Protein AF-A0A0W0ZJ51-F1 (afdb_monomer_lite)

Organism: NCBI:txid947033

Secondary structure (DSSP, 8-state):
--HHHHHHHHHHT-HHHHHHHHHTS-HHHHHHHHHHHHHHHHHHHHHHHHHHHHHHHHHSS--PPPPPHHHHHHHHHHHTGGGS-HHHHHHHHHHHHHHHHHHHHHHHHHHHHHHHHHHTEEEE-TTT-PEEEPTT-EEETTTEEEEEEEPPHHHHHHHHHHHHHHTTPPPTTTS-TT--HHHHHHHHTTS-PPPSEEEEEEETTS---HHHHHHHHHHHHHH-S--S-HHHHTTS--HHHHHHHHHHHHHHHHHTT---BTTTTB---HHHHHHHHHHHHHHHHHHHHHHHHHHHHHHB-TTT--B-HHHHHHHHHHHHHHHHHHHHHHHHHHHHHHHHHSBSSTTT-PBPPHHHHHHHHHHHHHH--HHHHHHS-----EEEEEETTTTEEEEEPP-SS-SS------TTS-HHHHTT-EEEEEEEE-TTS-EEEEEEEEEE------TTPEEE-TTS-EEEPPHHHHHHHHHHHHHHHHHHHHHHTTT--S-EEEEE------HHHHH-TTTS-TT--HHHHHHHHHHHHHHHHHHHHHHHHHHHHHHHHHHHH-GGGS-HHHHHHHHHHHHHHHHHHHHHHHHHHHHT--EEEEE---STTSPP---GGGS-TT-TT--HHHHHHHHHHHHHHHHHHHHH----HHHHHHHHHHHHHHHHHHHHHHTS-TTTS-SSGGGSHHHHHHHHHHHHHHHHHHHHHHH-------HHHHHHHHHHHHHHTTGGGSGGGHHHHHHHHHHHSSEEEEE-SS-HHHHHHHHHHHHHHHHHHHHHHHH-GGGS-HHHHHHHHHHHHHHTTS---HHHHHHHHHHHHHHHTTTSGGGHHHHHHH-----PPPP-TTTS---HHHHHHHHHHHHHHHHHTGGGGGSHHHHHHHHHHH-TT-HHHHH----HHHHHHHSTTTTHHHHHHHHHHHHHHHSTTTS-TTS--S-HHHHHTTSTTHHHHHHHHHHHHHHHHHHHHHHHHGGG-----------------------------------------------------------------------------

pLDDT: mean 80.58, std 19.27, range [24.95, 98.19]

Radius of gyration: 34.29 Å; chains: 1; bounding box: 99×126×92 Å

Structure (mmCIF, N/CA/C/O backbone):
data_AF-A0A0W0ZJ51-F1
#
_entry.id   AF-A0A0W0ZJ51-F1
#
loop_
_atom_site.group_PDB
_atom_site.id
_atom_site.type_symbol
_atom_site.label_atom_id
_atom_site.label_alt_id
_atom_site.label_comp_id
_atom_site.label_asym_id
_atom_site.label_entity_id
_atom_site.label_seq_id
_atom_site.pdbx_PDB_ins_code
_atom_site.Cartn_x
_atom_site.Cartn_y
_atom_site.Cartn_z
_atom_site.occupancy
_atom_site.B_iso_or_equiv
_atom_site.auth_seq_id
_atom_site.auth_comp_id
_atom_site.auth_asym_id
_atom_site.auth_atom_id
_atom_site.pdbx_PDB_model_num
ATOM 1 N N . MET A 1 1 ? 18.425 -25.470 -14.670 1.00 55.19 1 MET A N 1
ATOM 2 C CA . MET A 1 1 ? 18.404 -25.404 -13.194 1.00 55.19 1 MET A CA 1
ATOM 3 C C . MET A 1 1 ? 17.718 -24.122 -12.795 1.00 55.19 1 MET A C 1
ATOM 5 O O . MET A 1 1 ? 18.052 -23.081 -13.362 1.00 55.19 1 MET A O 1
ATOM 9 N N . SER A 1 2 ? 16.766 -24.210 -11.871 1.00 68.88 2 SER A N 1
ATOM 10 C CA . SER A 1 2 ? 16.089 -23.032 -11.321 1.00 68.88 2 SER A CA 1
ATOM 11 C C . SER A 1 2 ? 17.084 -22.134 -10.574 1.00 68.88 2 SER A C 1
ATOM 13 O O . SER A 1 2 ? 18.156 -22.586 -10.158 1.00 68.88 2 SER A O 1
ATOM 15 N N . LEU A 1 3 ? 16.744 -20.857 -10.378 1.00 78.00 3 LEU A N 1
ATOM 16 C CA . LEU A 1 3 ? 17.572 -19.941 -9.584 1.00 78.00 3 LEU A CA 1
ATOM 17 C C . LEU A 1 3 ? 17.783 -20.474 -8.158 1.00 78.00 3 LEU A C 1
ATOM 19 O O . LEU A 1 3 ? 18.885 -20.387 -7.625 1.00 78.00 3 LEU A O 1
ATOM 23 N N . SER A 1 4 ? 16.749 -21.068 -7.564 1.00 76.62 4 SER A N 1
ATOM 24 C CA . SER A 1 4 ? 16.793 -21.644 -6.218 1.00 76.62 4 SER A CA 1
ATOM 25 C C . SER A 1 4 ? 17.719 -22.870 -6.129 1.00 76.62 4 SER A C 1
ATOM 27 O O . SER A 1 4 ? 18.463 -23.003 -5.159 1.00 76.62 4 SER A O 1
ATOM 29 N N . GLU A 1 5 ? 17.771 -23.721 -7.160 1.00 82.12 5 GLU A N 1
ATOM 30 C CA . GLU A 1 5 ? 18.759 -24.810 -7.247 1.00 82.12 5 GLU A CA 1
ATOM 31 C C . GLU A 1 5 ? 20.184 -24.289 -7.435 1.00 82.12 5 GLU A C 1
ATOM 33 O O . GLU A 1 5 ? 21.088 -24.748 -6.740 1.00 82.12 5 GLU A O 1
ATOM 38 N N . LYS A 1 6 ? 20.384 -23.319 -8.345 1.00 85.56 6 LYS A N 1
ATOM 39 C CA . LYS A 1 6 ? 21.691 -22.673 -8.558 1.00 85.56 6 LYS A CA 1
ATOM 40 C C . LYS A 1 6 ? 22.200 -22.055 -7.259 1.00 85.56 6 LYS A C 1
ATOM 42 O O . LYS A 1 6 ? 23.353 -22.246 -6.900 1.00 85.56 6 LYS A O 1
ATOM 47 N N . PHE A 1 7 ? 21.323 -21.364 -6.538 1.00 89.12 7 PHE A N 1
ATOM 48 C CA . PHE A 1 7 ? 21.618 -20.766 -5.244 1.00 89.12 7 PHE A CA 1
ATOM 49 C C . PHE A 1 7 ? 21.999 -21.805 -4.192 1.00 89.12 7 PHE A C 1
ATOM 51 O O . PHE A 1 7 ? 23.019 -21.653 -3.528 1.00 89.12 7 PHE A O 1
ATOM 58 N N . LYS A 1 8 ? 21.237 -22.896 -4.082 1.00 88.44 8 LYS A N 1
ATOM 59 C CA . LYS A 1 8 ? 21.565 -23.980 -3.155 1.00 88.44 8 LYS A CA 1
ATOM 60 C C . LYS A 1 8 ? 22.922 -24.612 -3.477 1.00 88.44 8 LYS A C 1
ATOM 62 O O . LYS A 1 8 ? 23.757 -24.729 -2.591 1.00 88.44 8 LYS A O 1
ATOM 67 N N . GLN A 1 9 ? 23.168 -24.963 -4.741 1.00 89.69 9 GLN A N 1
ATOM 68 C CA . GLN A 1 9 ? 24.459 -25.509 -5.176 1.00 89.69 9 GLN A CA 1
ATOM 69 C C . GLN A 1 9 ? 25.611 -24.544 -4.900 1.00 89.69 9 GLN A C 1
ATOM 71 O O . GLN A 1 9 ? 26.679 -24.981 -4.484 1.00 89.69 9 GLN A O 1
ATOM 76 N N . PHE A 1 10 ? 25.377 -23.248 -5.106 1.00 91.19 10 PHE A N 1
ATOM 77 C CA . PHE A 1 10 ? 26.349 -22.199 -4.841 1.00 91.19 10 PHE A CA 1
ATOM 78 C C . PHE A 1 10 ? 26.714 -22.116 -3.354 1.00 91.19 10 PHE A C 1
ATOM 80 O O . PHE A 1 10 ? 27.893 -22.120 -3.018 1.00 91.19 10 PHE A O 1
ATOM 87 N N . VAL A 1 11 ? 25.715 -22.101 -2.464 1.00 91.31 11 VAL A N 1
ATOM 88 C CA . VAL A 1 11 ? 25.916 -22.077 -1.004 1.00 91.31 11 VAL A CA 1
ATOM 89 C C . VAL A 1 11 ? 26.544 -23.385 -0.491 1.00 91.31 11 VAL A C 1
ATOM 91 O O . VAL A 1 11 ? 27.299 -23.369 0.479 1.00 91.31 11 VAL A O 1
ATOM 94 N N . ASP A 1 12 ? 26.276 -24.518 -1.146 1.00 91.50 12 ASP A N 1
ATOM 95 C CA . ASP A 1 12 ? 26.802 -25.836 -0.764 1.00 91.50 12 ASP A CA 1
ATOM 96 C C . ASP A 1 12 ? 28.216 -26.122 -1.324 1.00 91.50 12 ASP A C 1
ATOM 98 O O . ASP A 1 12 ? 28.858 -27.090 -0.911 1.00 91.50 12 ASP A O 1
ATOM 102 N N . ALA A 1 13 ? 28.731 -25.300 -2.248 1.00 87.50 13 ALA A N 1
ATOM 103 C CA . ALA A 1 13 ? 29.997 -25.541 -2.947 1.00 87.50 13 ALA A CA 1
ATOM 104 C C . ALA A 1 13 ? 31.260 -25.392 -2.075 1.00 87.50 13 ALA A C 1
ATOM 106 O O . ALA A 1 13 ? 32.327 -25.885 -2.453 1.00 87.50 13 ALA A O 1
ATOM 107 N N . GLY A 1 14 ? 31.143 -24.740 -0.915 1.00 81.94 14 GLY A N 1
ATOM 108 C CA . GLY A 1 14 ? 32.236 -24.500 0.026 1.00 81.94 14 GLY A CA 1
ATOM 109 C C . GLY A 1 14 ? 33.098 -23.280 -0.325 1.00 81.94 14 GLY A C 1
ATOM 110 O O . GLY A 1 14 ? 33.190 -22.859 -1.479 1.00 81.94 14 GLY A O 1
ATOM 111 N N . GLU A 1 15 ? 33.775 -22.726 0.690 1.00 82.19 15 GLU A N 1
ATOM 112 C CA . GLU A 1 15 ? 34.447 -21.411 0.647 1.00 82.19 15 GLU A CA 1
ATOM 113 C C . GLU A 1 15 ? 35.378 -21.213 -0.565 1.00 82.19 15 GLU A C 1
ATOM 115 O O . GLU A 1 15 ? 35.319 -20.185 -1.236 1.00 82.19 15 GLU A O 1
ATOM 120 N N . PHE A 1 16 ? 36.191 -22.217 -0.912 1.00 82.62 16 PHE A N 1
ATOM 121 C CA . PHE A 1 16 ? 37.166 -22.119 -2.009 1.00 82.62 16 PHE A CA 1
ATOM 122 C C . PHE A 1 16 ? 36.545 -22.109 -3.416 1.00 82.62 16 PHE A C 1
ATOM 124 O O . PHE A 1 16 ? 37.227 -21.771 -4.386 1.00 82.62 16 PHE A O 1
ATOM 131 N N . ALA A 1 17 ? 35.277 -22.503 -3.554 1.00 90.75 17 ALA A N 1
ATOM 132 C CA . ALA A 1 17 ? 34.592 -22.591 -4.840 1.00 90.75 17 ALA A CA 1
ATOM 133 C C . ALA A 1 17 ? 33.664 -21.400 -5.115 1.00 90.75 17 ALA A C 1
ATOM 135 O O . ALA A 1 17 ? 33.399 -21.128 -6.288 1.00 90.75 17 ALA A O 1
ATOM 136 N N . HIS A 1 18 ? 33.213 -20.679 -4.079 1.00 91.81 18 HIS A N 1
ATOM 137 C CA . HIS A 1 18 ? 32.221 -19.606 -4.209 1.00 91.81 18 HIS A CA 1
ATOM 138 C C . HIS A 1 18 ? 32.639 -18.562 -5.247 1.00 91.81 18 HIS A C 1
ATOM 140 O O . HIS A 1 18 ? 31.884 -18.282 -6.172 1.00 91.81 18 HIS A O 1
ATOM 146 N N . LEU A 1 19 ? 33.869 -18.043 -5.173 1.00 90.06 19 LEU A N 1
ATOM 147 C CA . LEU A 1 19 ? 34.289 -16.984 -6.090 1.00 90.06 19 LEU A CA 1
ATOM 148 C C . LEU A 1 19 ? 34.309 -17.441 -7.553 1.00 90.06 19 LEU A C 1
ATOM 150 O O . LEU A 1 19 ? 33.728 -16.800 -8.426 1.00 90.06 19 LEU A O 1
ATOM 154 N N . ARG A 1 20 ? 34.944 -18.589 -7.812 1.00 91.50 20 ARG A N 1
ATOM 155 C CA . ARG A 1 20 ? 35.061 -19.144 -9.165 1.00 91.50 20 ARG A CA 1
ATOM 156 C C . ARG A 1 20 ? 33.687 -19.456 -9.753 1.00 91.50 20 ARG A C 1
ATOM 158 O O . ARG A 1 20 ? 33.460 -19.195 -10.930 1.00 91.50 20 ARG A O 1
ATOM 165 N N . GLN A 1 21 ? 32.786 -20.020 -8.949 1.00 93.38 21 GLN A N 1
ATOM 166 C CA . GLN A 1 21 ? 31.426 -20.306 -9.392 1.00 93.38 21 GLN A CA 1
ATOM 167 C C . GLN A 1 21 ? 30.651 -19.021 -9.664 1.00 93.38 21 GLN A C 1
ATOM 169 O O . GLN A 1 21 ? 30.005 -18.944 -10.699 1.00 93.38 21 GLN A O 1
ATOM 174 N N . PHE A 1 22 ? 30.766 -18.007 -8.800 1.00 92.81 22 PHE A N 1
ATOM 175 C CA . PHE A 1 22 ? 30.079 -16.727 -8.969 1.00 92.81 22 PHE A CA 1
ATOM 176 C C . PHE A 1 22 ? 30.537 -16.006 -10.239 1.00 92.81 22 PHE A C 1
ATOM 178 O O . PHE A 1 22 ? 29.712 -15.565 -11.034 1.00 92.81 22 PHE A O 1
ATOM 185 N N . GLN A 1 23 ? 31.848 -15.944 -10.482 1.00 91.75 23 GLN A N 1
ATOM 186 C CA . GLN A 1 23 ? 32.419 -15.323 -11.680 1.00 91.75 23 GLN A CA 1
ATOM 187 C C . GLN A 1 23 ? 31.994 -16.031 -12.976 1.00 91.75 23 GLN A C 1
ATOM 189 O O . GLN A 1 23 ? 31.853 -15.373 -14.005 1.00 91.75 23 GLN A O 1
ATOM 194 N N . ALA A 1 24 ? 31.751 -17.346 -12.920 1.00 93.31 24 ALA A N 1
ATOM 195 C CA . ALA A 1 24 ? 31.288 -18.143 -14.055 1.00 93.31 24 ALA A CA 1
ATOM 196 C C . ALA A 1 24 ? 29.784 -17.990 -14.362 1.00 93.31 24 ALA A C 1
ATOM 198 O O . ALA A 1 24 ? 29.325 -18.502 -15.383 1.00 93.31 24 ALA A O 1
ATOM 199 N N . LEU A 1 25 ? 29.010 -17.328 -13.494 1.00 90.88 25 LEU A N 1
ATOM 200 C CA . LEU A 1 25 ? 27.597 -17.047 -13.744 1.00 90.88 25 LEU A CA 1
ATOM 201 C C . LEU A 1 25 ? 27.430 -15.916 -14.768 1.00 90.88 25 LEU A C 1
ATOM 203 O O . LEU A 1 25 ? 28.273 -15.029 -14.900 1.00 90.88 25 LEU A O 1
ATOM 207 N N . GLU A 1 26 ? 26.293 -15.928 -15.454 1.00 89.31 26 GLU A N 1
ATOM 208 C CA . GLU A 1 26 ? 25.807 -14.778 -16.220 1.00 89.31 26 GLU A CA 1
ATOM 209 C C . GLU A 1 26 ? 25.509 -13.607 -15.270 1.00 89.31 26 GLU A C 1
ATOM 211 O O . GLU A 1 26 ? 25.183 -13.813 -14.099 1.00 89.31 26 GLU A O 1
ATOM 216 N N . ASP A 1 27 ? 25.652 -12.374 -15.750 1.00 91.25 27 ASP A N 1
ATOM 217 C CA . ASP A 1 27 ? 25.630 -11.169 -14.910 1.00 91.25 27 ASP A CA 1
ATOM 218 C C . ASP A 1 27 ? 24.295 -10.952 -14.179 1.00 91.25 27 ASP A C 1
ATOM 220 O O . ASP A 1 27 ? 24.271 -10.590 -13.003 1.00 91.25 27 ASP A O 1
ATOM 224 N N . ASP A 1 28 ? 23.174 -11.263 -14.820 1.00 82.62 28 ASP A N 1
ATOM 225 C CA . ASP A 1 28 ? 21.848 -11.244 -14.203 1.00 82.62 28 ASP A CA 1
ATOM 226 C C . ASP A 1 28 ? 21.690 -12.331 -13.127 1.00 82.62 28 ASP A C 1
ATOM 228 O O . ASP A 1 28 ? 21.121 -12.089 -12.058 1.00 82.62 28 ASP A O 1
ATOM 232 N N . VAL A 1 29 ? 22.248 -13.520 -13.367 1.00 86.56 29 VAL A N 1
ATOM 233 C CA . VAL A 1 29 ? 22.280 -14.607 -12.386 1.00 86.56 29 VAL A CA 1
ATOM 234 C C . VAL A 1 29 ? 23.184 -14.233 -11.207 1.00 86.56 29 VAL A C 1
ATOM 236 O O . VAL A 1 29 ? 22.811 -14.517 -10.070 1.00 86.56 29 VAL A O 1
ATOM 239 N N . LYS A 1 30 ? 24.315 -13.544 -11.428 1.00 92.94 30 LYS A N 1
ATOM 240 C CA . LYS A 1 30 ? 25.162 -12.997 -10.349 1.00 92.94 30 LYS A CA 1
ATOM 241 C C . LYS A 1 30 ? 24.361 -12.070 -9.444 1.00 92.94 30 LYS A C 1
ATOM 243 O O . LYS A 1 30 ? 24.370 -12.260 -8.231 1.00 92.94 30 LYS A O 1
ATOM 248 N N . ILE A 1 31 ? 23.640 -11.109 -10.023 1.00 91.69 31 ILE A N 1
ATOM 249 C CA . ILE A 1 31 ? 22.830 -10.138 -9.272 1.00 91.69 31 ILE A CA 1
ATOM 250 C C . ILE A 1 31 ? 2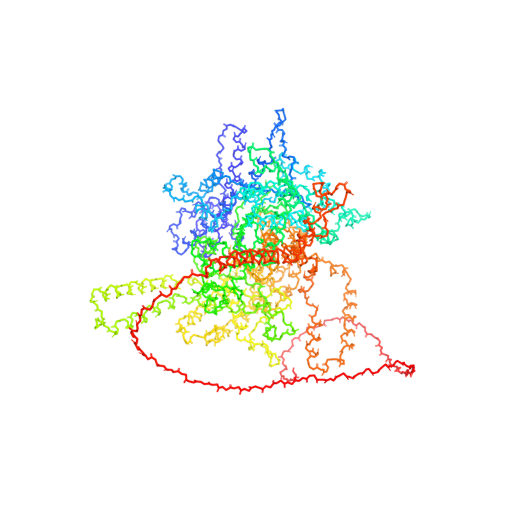1.742 -10.858 -8.460 1.00 91.69 31 ILE A C 1
ATOM 252 O O . ILE A 1 31 ? 21.599 -10.611 -7.262 1.00 91.69 31 ILE A O 1
ATOM 256 N N . ALA A 1 32 ? 21.027 -11.810 -9.067 1.00 88.12 32 ALA A N 1
ATOM 257 C CA . ALA A 1 32 ? 19.967 -12.561 -8.394 1.00 88.12 32 ALA A CA 1
ATOM 258 C C . ALA A 1 32 ? 20.490 -13.474 -7.263 1.00 88.12 32 ALA A C 1
ATOM 260 O O . ALA A 1 32 ? 19.874 -13.571 -6.198 1.00 88.12 32 ALA A O 1
ATOM 261 N N . ILE A 1 33 ? 21.641 -14.129 -7.464 1.00 91.25 33 ILE A N 1
ATOM 262 C CA . ILE A 1 33 ? 22.322 -14.914 -6.423 1.00 91.25 33 ILE A CA 1
ATOM 263 C C . ILE A 1 33 ? 22.794 -13.998 -5.294 1.00 91.25 33 ILE A C 1
ATOM 265 O O . ILE A 1 33 ? 22.565 -14.311 -4.127 1.00 91.25 33 ILE A O 1
ATOM 269 N N . TYR A 1 34 ? 23.389 -12.850 -5.626 1.00 94.69 34 TYR A N 1
ATOM 270 C CA . TYR A 1 34 ? 23.839 -11.869 -4.645 1.00 94.69 34 TYR A CA 1
ATOM 271 C C . TYR A 1 34 ? 22.684 -11.349 -3.784 1.00 94.69 34 TYR A C 1
ATOM 273 O O . TYR A 1 34 ? 22.795 -11.306 -2.560 1.00 94.69 34 TYR A O 1
ATOM 281 N N . GLN A 1 35 ? 21.543 -11.031 -4.404 1.00 92.31 35 GLN A N 1
ATOM 282 C CA . GLN A 1 35 ? 20.325 -10.659 -3.691 1.00 92.31 35 GLN A CA 1
ATOM 283 C C . GLN A 1 35 ? 19.911 -11.758 -2.702 1.00 92.31 35 GLN A C 1
ATOM 285 O O . GLN A 1 35 ? 19.777 -11.483 -1.513 1.00 92.31 35 GLN A O 1
ATOM 290 N N . LYS A 1 36 ? 19.765 -13.017 -3.143 1.00 90.38 36 LYS A N 1
ATOM 291 C CA . LYS A 1 36 ? 19.396 -14.126 -2.240 1.00 90.38 36 LYS A CA 1
ATOM 292 C C . LYS A 1 36 ? 20.404 -14.315 -1.097 1.00 90.38 36 LYS A C 1
ATOM 294 O O . LYS A 1 36 ? 19.989 -14.564 0.035 1.00 90.38 36 LYS A O 1
ATOM 299 N N . LEU A 1 37 ? 21.703 -14.141 -1.361 1.00 93.88 37 LEU A N 1
ATOM 300 C CA . LEU A 1 37 ? 22.747 -14.188 -0.332 1.00 93.88 37 LEU A CA 1
ATOM 301 C C . LEU A 1 37 ? 22.597 -13.069 0.699 1.00 93.88 37 LEU A C 1
ATOM 303 O O . LEU A 1 37 ? 22.740 -13.350 1.881 1.00 93.88 37 LEU A O 1
ATOM 307 N N . LEU A 1 38 ? 22.295 -11.831 0.289 1.00 93.50 38 LEU A N 1
ATOM 308 C CA . LEU A 1 38 ? 22.085 -10.717 1.224 1.00 93.50 38 LEU A CA 1
ATOM 309 C C . LEU A 1 38 ? 20.980 -11.033 2.236 1.00 93.50 38 LEU A C 1
ATOM 311 O O . LEU A 1 38 ? 21.190 -10.885 3.440 1.00 93.50 38 LEU A O 1
ATOM 315 N N . PHE A 1 39 ? 19.825 -11.493 1.748 1.00 91.56 39 PHE A N 1
ATOM 316 C CA . PHE A 1 39 ? 18.688 -11.821 2.607 1.00 91.56 39 PHE A CA 1
ATOM 317 C C . PHE A 1 39 ? 18.997 -13.027 3.504 1.00 91.56 39 PHE A C 1
ATOM 319 O O . PHE A 1 39 ? 18.850 -12.921 4.721 1.00 91.56 39 PHE A O 1
ATOM 326 N N . GLN A 1 40 ? 19.523 -14.129 2.952 1.00 90.75 40 GLN A N 1
ATOM 327 C CA . GLN A 1 40 ? 19.828 -15.315 3.758 1.00 90.75 40 GLN A CA 1
ATOM 328 C C . GLN A 1 40 ? 20.955 -15.074 4.776 1.00 90.75 40 GLN A C 1
ATOM 330 O O . GLN A 1 40 ? 20.818 -15.450 5.938 1.00 90.75 40 GLN A O 1
ATOM 335 N N . ALA A 1 41 ? 22.060 -14.436 4.378 1.00 90.62 41 ALA A N 1
ATOM 336 C CA . ALA A 1 41 ? 23.162 -14.130 5.290 1.00 90.62 41 ALA A CA 1
ATOM 337 C C . ALA A 1 41 ? 22.725 -13.146 6.384 1.00 90.62 41 ALA A C 1
ATOM 339 O O . ALA A 1 41 ? 23.149 -13.269 7.529 1.00 90.62 41 ALA A O 1
ATOM 340 N N . GLY A 1 42 ? 21.860 -12.183 6.053 1.00 87.75 42 GLY A N 1
ATOM 341 C CA . GLY A 1 42 ? 21.255 -11.279 7.026 1.00 87.75 42 GLY A CA 1
ATOM 342 C C . GLY A 1 42 ? 20.467 -12.009 8.112 1.00 87.75 42 GLY A C 1
ATOM 343 O O . GLY A 1 42 ? 20.662 -11.751 9.300 1.00 87.75 42 GLY A O 1
ATOM 344 N N . GLU A 1 43 ? 19.612 -12.948 7.709 1.00 86.38 43 GLU A N 1
ATOM 345 C CA . GLU A 1 43 ? 18.835 -13.779 8.633 1.00 86.38 43 GLU A CA 1
ATOM 346 C C . GLU A 1 43 ? 19.710 -14.703 9.486 1.00 86.38 43 GLU A C 1
ATOM 348 O O . GLU A 1 43 ? 19.471 -14.852 10.690 1.00 86.38 43 GLU A O 1
ATOM 353 N N . ASP A 1 44 ? 20.711 -15.340 8.872 1.00 87.62 44 ASP A N 1
ATOM 354 C CA . ASP A 1 44 ? 21.629 -16.243 9.563 1.00 87.62 44 ASP A CA 1
ATOM 355 C C . ASP A 1 44 ? 22.429 -15.488 10.635 1.00 87.62 44 ASP A C 1
ATOM 357 O O . ASP A 1 44 ? 22.469 -15.945 11.782 1.00 87.62 44 ASP A O 1
ATOM 361 N N . ARG A 1 45 ? 22.949 -14.290 10.318 1.00 87.38 45 ARG A N 1
ATOM 362 C CA . ARG A 1 45 ? 23.703 -13.448 11.265 1.00 87.38 45 ARG A CA 1
ATOM 363 C C . ARG A 1 45 ? 22.890 -13.136 12.508 1.00 87.38 45 ARG A C 1
ATOM 365 O O . ARG A 1 45 ? 23.389 -13.267 13.623 1.00 87.38 45 ARG A O 1
ATOM 372 N N . GLU A 1 46 ? 21.631 -12.744 12.343 1.00 84.19 46 GLU A N 1
ATOM 373 C CA . GLU A 1 46 ? 20.772 -12.400 13.477 1.00 84.19 46 GLU A CA 1
ATOM 374 C C . GLU A 1 46 ? 20.400 -13.608 14.322 1.00 84.19 46 GLU A C 1
ATOM 376 O O . GLU A 1 46 ? 20.423 -13.548 15.556 1.00 84.19 46 GLU A O 1
ATOM 381 N N . ARG A 1 47 ? 20.074 -14.721 13.665 1.00 86.06 47 ARG A N 1
ATOM 382 C CA . ARG A 1 47 ? 19.750 -15.973 14.343 1.00 86.06 47 ARG A CA 1
ATOM 383 C C . ARG A 1 47 ? 20.938 -16.473 15.153 1.00 86.06 47 ARG A C 1
ATOM 385 O O . ARG A 1 47 ? 20.769 -16.845 16.317 1.00 86.06 47 ARG A O 1
ATOM 392 N N . ASN A 1 48 ? 22.125 -16.440 14.555 1.00 86.19 48 ASN A N 1
ATOM 393 C CA . ASN A 1 48 ? 23.375 -16.808 15.194 1.00 86.19 48 ASN A CA 1
ATOM 394 C C . ASN A 1 48 ? 23.661 -15.858 16.362 1.00 86.19 48 ASN A C 1
ATOM 396 O O . ASN A 1 48 ? 23.765 -16.334 17.493 1.00 86.19 48 ASN A O 1
ATOM 400 N N . ALA A 1 49 ? 23.642 -14.539 16.159 1.00 85.62 49 ALA A N 1
ATOM 401 C CA . ALA A 1 49 ? 23.885 -13.559 17.220 1.00 85.62 49 ALA A CA 1
ATOM 402 C C . ALA A 1 49 ? 22.954 -13.753 18.432 1.00 85.62 49 ALA A C 1
ATOM 404 O O . ALA A 1 49 ? 23.400 -13.716 19.581 1.00 85.62 49 ALA A O 1
ATOM 405 N N . LYS A 1 50 ? 21.666 -14.045 18.203 1.00 85.12 50 LYS A N 1
ATOM 406 C CA . LYS A 1 50 ? 20.702 -14.336 19.278 1.00 85.12 50 LYS A CA 1
ATOM 407 C C . LYS A 1 50 ? 20.974 -15.665 19.975 1.00 85.12 50 LYS A C 1
ATOM 409 O O . LYS A 1 50 ? 20.862 -15.740 21.200 1.00 85.12 50 LYS A O 1
ATOM 414 N N . ALA A 1 51 ? 21.324 -16.710 19.227 1.00 85.69 51 ALA A N 1
ATOM 415 C CA . ALA A 1 51 ? 21.713 -17.992 19.806 1.00 85.69 51 ALA A CA 1
ATOM 416 C C . ALA A 1 51 ? 22.972 -17.848 20.680 1.00 85.69 51 ALA A C 1
ATOM 418 O O . ALA A 1 51 ? 22.976 -18.338 21.807 1.00 85.69 51 ALA A O 1
ATOM 419 N N . ALA A 1 52 ? 23.980 -17.096 20.222 1.00 84.88 52 ALA A N 1
ATOM 420 C CA . ALA A 1 52 ? 25.168 -16.768 21.011 1.00 84.88 52 ALA A CA 1
ATOM 421 C C . ALA A 1 52 ? 24.825 -15.951 22.254 1.00 84.88 52 ALA A C 1
ATOM 423 O O . ALA A 1 52 ? 25.306 -16.279 23.330 1.00 84.88 52 ALA A O 1
ATOM 424 N N . ALA A 1 53 ? 23.970 -14.930 22.145 1.00 86.06 53 ALA A N 1
ATOM 425 C CA . ALA A 1 53 ? 23.555 -14.139 23.301 1.00 86.06 53 ALA A CA 1
ATOM 426 C C . ALA A 1 53 ? 22.865 -15.008 24.368 1.00 86.06 53 ALA A C 1
ATOM 428 O O . ALA A 1 53 ? 23.146 -14.870 25.557 1.00 86.06 53 ALA A O 1
ATOM 429 N N . ARG A 1 54 ? 22.008 -15.954 23.954 1.00 85.81 54 ARG A N 1
ATOM 430 C CA . ARG A 1 54 ? 21.382 -16.927 24.867 1.00 85.81 54 ARG A CA 1
ATOM 431 C C . ARG A 1 54 ? 22.412 -17.871 25.490 1.00 85.81 54 ARG A C 1
ATOM 433 O O . ARG A 1 54 ? 22.347 -18.110 26.692 1.00 85.81 54 ARG A O 1
ATOM 440 N N . GLN A 1 55 ? 23.363 -18.369 24.701 1.00 85.75 55 GLN A N 1
ATOM 441 C CA . GLN A 1 55 ? 24.399 -19.280 25.186 1.00 85.75 55 GLN A CA 1
ATOM 442 C C . GLN A 1 55 ? 25.381 -18.586 26.137 1.00 85.75 55 GLN A C 1
ATOM 444 O O . GLN A 1 55 ? 25.708 -19.139 27.180 1.00 85.75 55 GLN A O 1
ATOM 449 N N . ALA A 1 56 ? 25.783 -17.347 25.850 1.00 85.44 56 ALA A N 1
ATOM 450 C CA . ALA A 1 56 ? 26.687 -16.564 26.691 1.00 85.44 56 ALA A CA 1
ATOM 451 C C . ALA A 1 56 ? 26.093 -16.277 28.081 1.00 85.44 56 ALA A C 1
ATOM 453 O O . ALA A 1 56 ? 26.819 -16.275 29.074 1.00 85.44 56 ALA A O 1
ATOM 454 N N . VAL A 1 57 ? 24.768 -16.095 28.177 1.00 88.06 57 VAL A N 1
ATOM 455 C CA . VAL A 1 57 ? 24.064 -15.983 29.470 1.00 88.06 57 VAL A CA 1
ATOM 456 C C . VAL A 1 57 ? 24.160 -17.282 30.281 1.00 88.06 57 VAL A C 1
ATOM 458 O O . VAL A 1 57 ? 24.200 -17.228 31.509 1.00 88.06 57 VAL A O 1
ATOM 461 N N . ILE A 1 58 ? 24.214 -18.438 29.614 1.00 88.06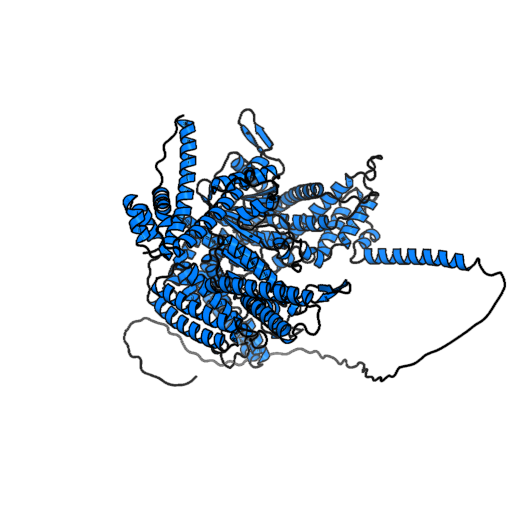 58 ILE A N 1
ATOM 462 C CA . ILE A 1 58 ? 24.303 -19.758 30.253 1.00 88.06 58 ILE A CA 1
ATOM 463 C C . ILE A 1 58 ? 25.755 -20.093 30.626 1.00 88.06 58 ILE A C 1
ATOM 465 O O . ILE A 1 58 ? 26.009 -20.551 31.737 1.00 88.06 58 ILE A O 1
ATOM 469 N N . GLU A 1 59 ? 26.703 -19.862 29.717 1.00 87.56 59 GLU A N 1
ATOM 470 C CA . GLU A 1 59 ? 28.083 -20.353 29.826 1.00 87.56 59 GLU A CA 1
ATOM 471 C C . GLU A 1 59 ? 29.082 -19.323 30.373 1.00 87.56 59 GLU A C 1
ATOM 473 O O . GLU A 1 59 ? 30.219 -19.686 30.652 1.00 87.56 59 GLU A O 1
ATOM 478 N N . GLN A 1 60 ? 28.692 -18.051 30.538 1.00 88.25 60 GLN A N 1
ATOM 479 C CA . GLN A 1 60 ? 29.557 -16.943 30.993 1.00 88.25 60 GLN A CA 1
ATOM 480 C C . GLN A 1 60 ? 30.844 -16.730 30.164 1.00 88.25 60 GLN A C 1
ATOM 482 O O . GLN A 1 60 ? 31.732 -15.981 30.573 1.00 88.25 60 GLN A O 1
ATOM 487 N N . HIS A 1 61 ? 30.939 -17.335 28.979 1.00 80.94 61 HIS A N 1
ATOM 488 C CA . HIS A 1 61 ? 32.072 -17.218 28.065 1.00 80.94 61 HIS A CA 1
ATOM 489 C C . HIS A 1 61 ? 31.612 -16.771 26.666 1.00 80.94 61 HIS A C 1
ATOM 491 O O . HIS A 1 61 ? 30.494 -17.091 26.253 1.00 80.94 61 HIS A O 1
ATOM 497 N N . PRO A 1 62 ? 32.448 -16.019 25.922 1.00 78.44 62 PRO A N 1
ATOM 498 C CA . PRO A 1 62 ? 32.142 -15.633 24.550 1.00 78.44 62 PRO A CA 1
ATOM 499 C C . PRO A 1 62 ? 32.173 -16.862 23.632 1.00 78.44 62 PRO A C 1
ATOM 501 O O . PRO A 1 62 ? 33.197 -17.534 23.509 1.00 78.44 62 PRO A O 1
ATOM 504 N N . VAL A 1 63 ? 31.051 -17.143 22.970 1.00 80.44 63 VAL A N 1
ATOM 505 C CA . VAL A 1 63 ? 30.944 -18.212 21.971 1.00 80.44 63 VAL A CA 1
ATOM 506 C C . VAL A 1 63 ? 31.468 -17.686 20.635 1.00 80.44 63 VAL A C 1
ATOM 508 O O . VAL A 1 63 ? 30.881 -16.772 20.058 1.00 80.44 63 VAL A O 1
ATOM 511 N N . ILE 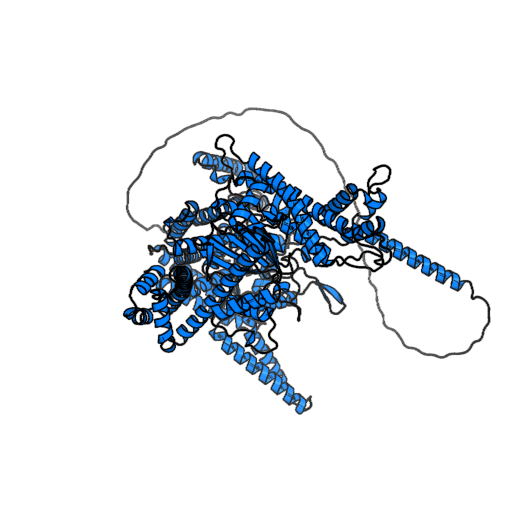A 1 64 ? 32.570 -18.255 20.137 1.00 77.62 64 ILE A N 1
ATOM 512 C CA . ILE A 1 64 ? 33.037 -18.008 18.765 1.00 77.62 64 ILE A CA 1
ATOM 513 C C . ILE A 1 64 ? 32.048 -18.695 17.821 1.00 77.62 64 ILE A C 1
ATOM 515 O O . ILE A 1 64 ? 31.881 -19.912 17.886 1.00 77.62 64 ILE A O 1
ATOM 519 N N . GLN A 1 65 ? 31.377 -17.923 16.968 1.00 78.69 65 GLN A N 1
ATOM 520 C CA . GLN A 1 65 ? 30.431 -18.469 15.997 1.00 78.69 65 GLN A CA 1
ATOM 521 C C . GLN A 1 65 ? 31.111 -18.693 14.655 1.00 78.69 65 GLN A C 1
ATOM 523 O O . GLN A 1 65 ? 31.746 -17.784 14.120 1.00 78.69 65 GLN A O 1
ATOM 528 N N . ASP A 1 66 ? 30.958 -19.901 14.115 1.00 87.38 66 ASP A N 1
ATOM 529 C CA . ASP A 1 66 ? 31.283 -20.150 12.717 1.00 87.38 66 ASP A CA 1
ATOM 530 C C . ASP A 1 66 ? 30.228 -19.465 11.841 1.00 87.38 66 ASP A C 1
ATOM 532 O O . ASP A 1 66 ? 29.027 -19.544 12.118 1.00 87.38 66 ASP A O 1
ATOM 536 N N . LYS A 1 67 ? 30.691 -18.760 10.811 1.00 90.44 67 LYS A N 1
ATOM 537 C CA . LYS A 1 67 ? 29.814 -18.067 9.866 1.00 90.44 67 LYS A CA 1
ATOM 538 C C . LYS A 1 67 ? 28.990 -19.088 9.086 1.00 90.44 67 LYS A C 1
ATOM 540 O O . LYS A 1 67 ? 29.475 -20.180 8.782 1.00 90.44 67 LYS A O 1
ATOM 545 N N . SER A 1 68 ? 27.762 -18.738 8.709 1.00 92.62 68 SER A N 1
ATOM 546 C CA . SER A 1 68 ? 26.987 -19.610 7.818 1.00 92.62 68 SER A CA 1
ATOM 547 C C . SER A 1 68 ? 27.644 -19.699 6.433 1.00 92.62 68 SER A C 1
ATOM 549 O O . SER A 1 68 ? 28.402 -18.813 6.032 1.00 92.62 68 SER A O 1
ATOM 551 N N . ASN A 1 69 ? 27.353 -20.749 5.660 1.00 92.44 69 ASN A N 1
ATOM 552 C CA . ASN A 1 69 ? 27.872 -20.854 4.290 1.00 92.44 69 ASN A CA 1
ATOM 553 C C . ASN A 1 69 ? 27.447 -19.659 3.420 1.00 92.44 69 ASN A C 1
ATOM 555 O O . ASN A 1 69 ? 28.235 -19.191 2.602 1.00 92.44 69 ASN A O 1
ATOM 559 N N . ALA A 1 70 ? 26.234 -19.134 3.629 1.00 92.50 70 ALA A N 1
ATOM 560 C CA . ALA A 1 70 ? 25.745 -17.950 2.928 1.00 92.50 70 ALA A CA 1
ATOM 561 C C . ALA A 1 70 ? 26.522 -16.687 3.333 1.00 92.50 70 ALA A C 1
ATOM 563 O O . ALA A 1 70 ? 26.896 -15.900 2.466 1.00 92.50 70 ALA A O 1
ATOM 564 N N . GLU A 1 71 ? 26.825 -16.512 4.625 1.00 93.81 71 GLU A N 1
ATOM 565 C CA . GLU A 1 71 ? 27.671 -15.411 5.107 1.00 93.81 71 GLU A CA 1
ATOM 566 C C . GLU A 1 71 ? 29.081 -15.480 4.519 1.00 93.81 71 GLU A C 1
ATOM 568 O O . GLU A 1 71 ? 29.590 -14.476 4.027 1.00 93.81 71 GLU A O 1
ATOM 573 N N . LYS A 1 72 ? 29.687 -16.671 4.526 1.00 94.69 72 LYS A N 1
ATOM 574 C CA . LYS A 1 72 ? 31.011 -16.918 3.948 1.00 94.69 72 LYS A CA 1
ATOM 575 C C . LYS A 1 72 ? 31.028 -16.599 2.457 1.00 94.69 72 LYS A C 1
ATOM 577 O O . LYS A 1 72 ? 31.922 -15.905 1.990 1.00 94.69 72 LYS A O 1
ATOM 582 N N . ALA A 1 73 ? 30.017 -17.053 1.718 1.00 93.56 73 ALA A N 1
ATOM 583 C CA . ALA A 1 73 ? 29.886 -16.766 0.294 1.00 93.56 73 ALA A CA 1
ATOM 584 C C . ALA A 1 73 ? 29.720 -15.273 0.000 1.00 93.56 73 ALA A C 1
ATOM 586 O O . ALA A 1 73 ? 30.373 -14.750 -0.901 1.00 93.56 73 ALA A O 1
ATOM 587 N N . LEU A 1 74 ? 28.880 -14.584 0.776 1.00 95.06 74 LEU A N 1
ATOM 588 C CA . LEU A 1 74 ? 28.674 -13.147 0.644 1.00 95.06 74 LEU A CA 1
ATOM 589 C C . LEU A 1 74 ? 29.965 -12.365 0.921 1.00 95.06 74 LEU A C 1
ATOM 591 O O . LEU A 1 74 ? 30.284 -11.444 0.172 1.00 95.06 74 LEU A O 1
ATOM 595 N N . ASP A 1 75 ? 30.713 -12.737 1.962 1.00 94.44 75 ASP A N 1
ATOM 596 C CA . ASP A 1 75 ? 31.988 -12.101 2.300 1.00 94.44 75 ASP A CA 1
ATOM 597 C C . ASP A 1 75 ? 33.021 -12.302 1.180 1.00 94.44 75 ASP A C 1
ATOM 599 O O . ASP A 1 75 ? 33.601 -11.323 0.718 1.00 94.44 75 ASP A O 1
ATOM 603 N N . THR A 1 76 ? 33.158 -13.524 0.649 1.00 93.94 76 THR A N 1
ATOM 604 C CA . THR A 1 76 ? 34.040 -13.809 -0.496 1.00 93.94 76 THR A CA 1
ATOM 605 C C . THR A 1 76 ? 33.688 -12.972 -1.733 1.00 93.94 76 THR A C 1
ATOM 607 O O . THR A 1 76 ? 34.581 -12.446 -2.392 1.00 93.94 76 THR A O 1
ATOM 610 N N . ILE A 1 77 ? 32.399 -12.815 -2.064 1.00 93.12 77 ILE A N 1
ATOM 611 C CA . ILE A 1 77 ? 31.986 -11.970 -3.201 1.00 93.12 77 ILE A CA 1
ATOM 612 C C . ILE A 1 77 ? 32.268 -10.490 -2.916 1.00 93.12 77 ILE A C 1
ATOM 614 O O . ILE A 1 77 ? 32.655 -9.752 -3.818 1.00 93.12 77 ILE A O 1
ATOM 618 N N . ASN A 1 78 ? 32.071 -10.035 -1.676 1.00 94.50 78 ASN A N 1
ATOM 619 C CA . ASN A 1 78 ? 32.334 -8.647 -1.300 1.00 94.50 78 ASN A CA 1
ATOM 620 C C . ASN A 1 78 ? 33.829 -8.300 -1.354 1.00 94.50 78 ASN A C 1
ATOM 622 O O . ASN A 1 78 ? 34.156 -7.166 -1.694 1.00 94.50 78 ASN A O 1
ATOM 626 N N . GLU A 1 79 ? 34.714 -9.252 -1.051 1.00 94.31 79 GLU A N 1
ATOM 627 C CA . GLU A 1 79 ? 36.169 -9.098 -1.193 1.00 94.31 79 GLU A CA 1
ATOM 628 C C . GLU A 1 79 ? 36.602 -8.973 -2.663 1.00 94.31 79 GLU A C 1
ATOM 630 O O . GLU A 1 79 ? 37.516 -8.210 -2.965 1.00 94.31 79 GLU A O 1
ATOM 635 N N . ASP A 1 80 ? 35.919 -9.662 -3.585 1.00 93.81 80 ASP A N 1
ATOM 636 C CA . ASP A 1 80 ? 36.175 -9.585 -5.033 1.00 93.81 80 ASP A CA 1
ATOM 637 C C . ASP A 1 80 ? 35.331 -8.518 -5.753 1.00 93.81 80 ASP A C 1
ATOM 639 O O . ASP A 1 80 ? 35.364 -8.410 -6.977 1.00 93.81 80 ASP A O 1
ATOM 643 N N . PHE A 1 81 ? 34.560 -7.715 -5.014 1.00 93.56 81 PHE A N 1
ATOM 644 C CA . PHE A 1 81 ? 33.570 -6.802 -5.587 1.00 93.56 81 PHE A CA 1
ATOM 645 C C . PHE A 1 81 ? 34.161 -5.875 -6.658 1.00 93.56 81 PHE A C 1
ATOM 647 O O . PHE A 1 81 ? 33.527 -5.643 -7.686 1.00 93.56 81 PHE A O 1
ATOM 654 N N . ASP A 1 82 ? 35.387 -5.389 -6.454 1.00 95.62 82 ASP A N 1
ATOM 655 C CA . ASP A 1 82 ? 36.058 -4.472 -7.376 1.00 95.62 82 ASP A CA 1
ATOM 656 C C . ASP A 1 82 ? 36.472 -5.110 -8.713 1.00 95.62 82 ASP A C 1
ATOM 658 O O . ASP A 1 82 ? 36.676 -4.373 -9.680 1.00 95.62 82 ASP A O 1
ATOM 662 N N . ASN A 1 83 ? 36.537 -6.444 -8.795 1.00 94.56 83 ASN A N 1
ATOM 663 C CA . ASN A 1 83 ? 36.893 -7.191 -10.006 1.00 94.56 83 ASN A CA 1
ATOM 664 C C . ASN A 1 83 ? 35.681 -7.533 -10.892 1.00 94.56 83 ASN A C 1
ATOM 666 O O . ASN A 1 83 ? 35.848 -8.062 -11.994 1.00 94.56 83 ASN A O 1
ATOM 670 N N . LEU A 1 84 ? 34.461 -7.233 -10.438 1.00 94.00 84 LEU A N 1
ATOM 671 C CA . LEU A 1 84 ? 33.243 -7.382 -11.234 1.00 94.00 84 LEU A CA 1
ATOM 672 C C . LEU A 1 84 ? 33.144 -6.278 -12.300 1.00 94.00 84 LEU A C 1
ATOM 674 O O . LEU A 1 84 ? 33.738 -5.202 -12.178 1.00 94.00 84 LEU A O 1
ATOM 678 N N . SER A 1 85 ? 32.350 -6.527 -13.346 1.00 94.88 85 SER A N 1
ATOM 679 C CA . SER A 1 85 ? 32.072 -5.512 -14.369 1.00 94.88 85 SER A CA 1
ATOM 680 C C . SER A 1 85 ? 31.399 -4.282 -13.735 1.00 94.88 85 SER A C 1
ATOM 682 O O . SER A 1 85 ? 30.669 -4.422 -12.745 1.00 94.88 85 SER A O 1
ATOM 684 N N . PRO A 1 86 ? 31.635 -3.058 -14.249 1.00 94.00 86 PRO A N 1
ATOM 685 C CA . PRO A 1 86 ? 31.002 -1.847 -13.723 1.00 94.00 86 PRO A CA 1
ATOM 686 C C . PRO A 1 86 ? 29.476 -1.954 -13.596 1.00 94.00 86 PRO A C 1
ATOM 688 O O . PRO A 1 86 ? 28.917 -1.513 -12.594 1.00 94.00 86 PRO A O 1
ATOM 691 N N . GLU A 1 87 ? 28.828 -2.595 -14.566 1.00 90.25 87 GLU A N 1
ATOM 692 C CA . GLU A 1 87 ? 27.384 -2.812 -14.624 1.00 90.25 87 GLU A CA 1
ATOM 693 C C . GLU A 1 87 ? 26.913 -3.726 -13.482 1.00 90.25 87 GLU A C 1
ATOM 695 O O . GLU A 1 87 ? 26.008 -3.364 -12.728 1.00 90.25 87 GLU A O 1
ATOM 700 N N . VAL A 1 88 ? 27.578 -4.872 -13.279 1.00 93.00 88 VAL A N 1
ATOM 701 C CA . VAL A 1 88 ? 27.261 -5.796 -12.174 1.00 93.00 88 VAL A CA 1
ATOM 702 C C . VAL A 1 88 ? 27.511 -5.140 -10.819 1.00 93.00 88 VAL A C 1
ATOM 704 O O . VAL A 1 88 ? 26.701 -5.300 -9.905 1.00 93.00 88 VAL A O 1
ATOM 707 N N . ARG A 1 89 ? 28.599 -4.370 -10.670 1.00 94.94 89 ARG A N 1
ATOM 708 C CA . ARG A 1 89 ? 28.878 -3.633 -9.427 1.00 94.94 89 ARG A CA 1
ATOM 709 C C . ARG A 1 89 ? 27.756 -2.661 -9.095 1.00 94.94 89 ARG A C 1
ATOM 711 O O . ARG A 1 89 ? 27.299 -2.633 -7.953 1.00 94.94 89 ARG A O 1
ATOM 718 N N . GLN A 1 90 ? 27.302 -1.892 -10.080 1.00 93.12 90 GLN A N 1
ATOM 719 C CA . GLN A 1 90 ? 26.243 -0.912 -9.878 1.00 93.12 90 GLN A CA 1
ATOM 720 C C . GLN A 1 90 ? 24.922 -1.572 -9.459 1.00 93.12 90 GLN A C 1
ATOM 722 O O . GLN A 1 90 ? 24.297 -1.128 -8.495 1.00 93.12 90 GLN A O 1
ATOM 727 N N . GLU A 1 91 ? 24.521 -2.663 -10.115 1.00 91.31 91 GLU A N 1
ATOM 728 C CA . GLU A 1 91 ? 23.310 -3.407 -9.740 1.00 91.31 91 GLU A CA 1
ATOM 729 C C . GLU A 1 91 ? 23.441 -4.065 -8.355 1.00 91.31 91 GLU A C 1
ATOM 731 O O . GLU A 1 91 ? 22.499 -4.039 -7.565 1.00 91.31 91 GLU A O 1
ATOM 736 N N . ILE A 1 92 ? 24.621 -4.571 -7.982 1.00 94.31 92 ILE A N 1
ATOM 737 C CA . ILE A 1 92 ? 24.868 -5.072 -6.621 1.00 94.31 92 ILE A CA 1
ATOM 738 C C . ILE A 1 92 ? 24.733 -3.957 -5.570 1.00 94.31 92 ILE A C 1
ATOM 740 O O . ILE A 1 92 ? 24.170 -4.195 -4.500 1.00 94.31 92 ILE A O 1
ATOM 744 N N . LEU A 1 93 ? 25.216 -2.737 -5.839 1.00 94.56 93 LEU A N 1
ATOM 745 C CA . LEU A 1 93 ? 25.038 -1.602 -4.920 1.00 94.56 93 LEU A CA 1
ATOM 746 C C . LEU A 1 93 ? 23.559 -1.243 -4.744 1.00 94.56 93 LEU A C 1
ATOM 748 O O . LEU A 1 93 ? 23.123 -0.968 -3.623 1.00 94.56 93 LEU A O 1
ATOM 752 N N . ILE A 1 94 ? 22.784 -1.302 -5.827 1.00 92.56 94 ILE A N 1
ATOM 753 C CA . ILE A 1 94 ? 21.327 -1.146 -5.795 1.00 92.56 94 ILE A CA 1
ATOM 754 C C . ILE A 1 94 ? 20.694 -2.233 -4.914 1.00 92.56 94 ILE A C 1
ATOM 756 O O . ILE A 1 94 ? 19.889 -1.912 -4.038 1.00 92.56 94 ILE A O 1
ATOM 760 N N . GLU A 1 95 ? 21.075 -3.502 -5.081 1.00 93.00 95 GLU A N 1
ATOM 761 C CA . GLU A 1 95 ? 20.551 -4.603 -4.261 1.00 93.00 95 GLU A CA 1
ATOM 762 C C . GLU A 1 95 ? 20.928 -4.474 -2.780 1.00 93.00 95 GLU A C 1
ATOM 764 O O . GLU A 1 95 ? 20.084 -4.694 -1.908 1.00 93.00 95 GLU A O 1
ATOM 769 N N . ARG A 1 96 ? 22.148 -4.016 -2.462 1.00 94.56 96 ARG A N 1
ATOM 770 C CA . ARG A 1 96 ? 22.535 -3.673 -1.080 1.00 94.56 96 ARG A CA 1
ATOM 771 C C . ARG A 1 96 ? 21.632 -2.587 -0.505 1.00 94.56 96 ARG A C 1
ATOM 773 O O . ARG A 1 96 ? 21.149 -2.717 0.617 1.00 94.56 96 ARG A O 1
ATOM 780 N N . GLN A 1 97 ? 21.376 -1.525 -1.266 1.00 93.38 97 GLN A N 1
ATOM 781 C CA . GLN A 1 97 ? 20.506 -0.438 -0.823 1.00 93.38 97 GLN A CA 1
ATOM 782 C C . GLN A 1 97 ? 19.058 -0.912 -0.621 1.00 93.38 97 GLN A C 1
ATOM 784 O O . GLN A 1 97 ? 18.426 -0.526 0.364 1.00 93.38 97 GLN A O 1
ATOM 789 N N . ARG A 1 98 ? 18.534 -1.778 -1.499 1.00 92.50 98 ARG A N 1
ATOM 790 C CA . ARG A 1 98 ? 17.209 -2.404 -1.334 1.00 92.50 98 ARG A CA 1
ATOM 791 C C . ARG A 1 98 ? 17.135 -3.240 -0.067 1.00 92.50 98 ARG A C 1
ATOM 793 O O . ARG A 1 98 ? 16.206 -3.064 0.719 1.00 92.50 98 ARG A O 1
ATOM 800 N N . TYR A 1 99 ? 18.124 -4.106 0.150 1.00 94.69 99 TYR A N 1
ATOM 801 C CA . TYR A 1 99 ? 18.221 -4.904 1.367 1.00 94.69 99 TYR A CA 1
ATOM 802 C C . TYR A 1 99 ? 18.284 -4.011 2.614 1.00 94.69 99 TYR A C 1
ATOM 804 O O . TYR A 1 99 ? 17.549 -4.253 3.566 1.00 94.69 99 TYR A O 1
ATOM 812 N N . ASN A 1 100 ? 19.063 -2.925 2.594 1.00 94.19 100 ASN A N 1
ATOM 813 C CA . ASN A 1 100 ? 19.135 -1.972 3.705 1.00 94.19 100 ASN A CA 1
ATOM 814 C C . ASN A 1 100 ? 17.773 -1.330 4.010 1.00 94.19 100 ASN A C 1
ATOM 816 O O . ASN A 1 100 ? 17.378 -1.254 5.172 1.00 94.19 100 ASN A O 1
ATOM 820 N N . VAL A 1 101 ? 17.023 -0.914 2.984 1.00 93.25 101 VAL A N 1
ATOM 821 C CA . VAL A 1 101 ? 15.659 -0.386 3.158 1.00 93.25 101 VAL A CA 1
ATOM 822 C C . VAL A 1 101 ? 14.727 -1.459 3.729 1.00 93.25 101 VAL A C 1
ATOM 824 O O . VAL A 1 101 ? 13.974 -1.179 4.666 1.00 93.25 101 VAL A O 1
ATOM 827 N N . ALA A 1 102 ? 14.774 -2.688 3.211 1.00 94.12 102 ALA A N 1
ATOM 828 C CA . ALA A 1 102 ? 13.986 -3.806 3.730 1.00 94.12 102 ALA A CA 1
ATOM 829 C C . ALA A 1 102 ? 14.331 -4.107 5.199 1.00 94.12 102 ALA A C 1
ATOM 831 O O . ALA A 1 102 ? 13.438 -4.309 6.024 1.00 94.12 102 ALA A O 1
ATOM 832 N N . LYS A 1 103 ? 15.620 -4.059 5.548 1.00 95.62 103 LYS A N 1
ATOM 833 C CA . LYS A 1 103 ? 16.119 -4.289 6.903 1.00 95.62 103 LYS A CA 1
ATOM 834 C C . LYS A 1 103 ? 15.690 -3.200 7.873 1.00 95.62 103 LYS A C 1
ATOM 836 O O . LYS A 1 103 ? 15.188 -3.517 8.949 1.00 95.62 103 LYS A O 1
ATOM 841 N N . ALA A 1 104 ? 15.800 -1.938 7.472 1.00 95.81 104 ALA A N 1
ATOM 842 C CA . ALA A 1 104 ? 15.288 -0.811 8.239 1.00 95.81 104 ALA A CA 1
ATOM 843 C C . ALA A 1 104 ? 13.778 -0.949 8.500 1.00 95.81 104 ALA A C 1
ATOM 845 O O . ALA A 1 104 ? 13.329 -0.790 9.633 1.00 95.81 104 ALA A O 1
ATOM 846 N N . ASN A 1 105 ? 12.994 -1.337 7.486 1.00 95.75 105 ASN A N 1
ATOM 847 C CA . ASN A 1 105 ? 11.558 -1.585 7.652 1.00 95.75 105 ASN A CA 1
ATOM 848 C C . ASN A 1 105 ? 11.266 -2.742 8.622 1.00 95.75 105 ASN A C 1
ATOM 850 O O . ASN A 1 105 ? 10.337 -2.623 9.422 1.00 95.75 105 ASN A O 1
ATOM 854 N N . ALA A 1 106 ? 12.050 -3.825 8.591 1.00 96.75 106 ALA A N 1
ATOM 855 C CA . ALA A 1 106 ? 11.929 -4.930 9.543 1.00 96.75 106 ALA A CA 1
ATOM 856 C C . ALA A 1 106 ? 12.189 -4.483 10.986 1.00 96.75 106 ALA A C 1
ATOM 858 O O . ALA A 1 106 ? 11.362 -4.723 11.863 1.00 96.75 106 ALA A O 1
ATOM 859 N N . ILE A 1 107 ? 13.277 -3.742 11.209 1.00 97.38 107 ILE A N 1
ATOM 860 C CA . ILE A 1 107 ? 13.642 -3.201 12.524 1.00 97.38 107 ILE A CA 1
ATOM 861 C C . ILE A 1 107 ? 12.579 -2.231 13.034 1.00 97.38 107 ILE A C 1
ATOM 863 O O . ILE A 1 107 ? 12.186 -2.306 14.196 1.00 97.38 107 ILE A O 1
ATOM 867 N N . TYR A 1 108 ? 12.083 -1.340 12.175 1.00 98.00 108 TYR A N 1
ATOM 868 C CA . TYR A 1 108 ? 11.043 -0.389 12.550 1.00 98.00 108 TYR A CA 1
ATOM 869 C C . TYR A 1 108 ? 9.742 -1.099 12.944 1.00 98.00 108 TYR A C 1
ATOM 871 O O . TYR A 1 108 ? 9.161 -0.791 13.981 1.00 98.00 108 TYR A O 1
ATOM 879 N N . GLN A 1 109 ? 9.301 -2.092 12.166 1.00 97.94 109 GLN A N 1
ATOM 880 C CA . GLN A 1 109 ? 8.099 -2.871 12.478 1.00 97.94 109 GLN A CA 1
ATOM 881 C C . GLN A 1 109 ? 8.251 -3.702 13.761 1.00 97.94 109 GLN A C 1
ATOM 883 O O . GLN A 1 109 ? 7.328 -3.741 14.576 1.00 97.94 109 GLN A O 1
ATOM 888 N N . GLU A 1 110 ? 9.415 -4.316 13.980 1.00 97.06 110 GLU A N 1
ATOM 889 C CA . GLU A 1 110 ? 9.719 -5.034 15.222 1.00 97.06 110 GLU A CA 1
ATOM 890 C C . GLU A 1 110 ? 9.712 -4.071 16.420 1.00 97.06 110 GLU A C 1
ATOM 892 O O . GLU A 1 110 ? 9.118 -4.369 17.455 1.00 97.06 110 GLU A O 1
ATOM 897 N N . TYR A 1 111 ? 10.278 -2.869 16.263 1.00 98.06 111 TYR A N 1
ATOM 898 C CA . TYR A 1 111 ? 10.256 -1.825 17.289 1.00 98.06 111 TYR A CA 1
ATOM 899 C C . TYR A 1 111 ? 8.828 -1.376 17.622 1.00 98.06 111 TYR A C 1
ATOM 901 O O . TYR A 1 111 ? 8.488 -1.247 18.798 1.00 98.06 111 TYR A O 1
ATOM 909 N N . LEU A 1 112 ? 7.957 -1.201 16.619 1.00 98.19 112 LEU A N 1
ATOM 910 C CA . LEU A 1 112 ? 6.537 -0.912 16.847 1.00 98.19 112 LEU A CA 1
ATOM 911 C C . LEU A 1 112 ? 5.865 -2.032 17.653 1.00 98.19 112 LEU A C 1
ATOM 913 O O . LEU A 1 112 ? 5.171 -1.751 18.631 1.00 98.19 112 LEU A O 1
ATOM 917 N N . GLN A 1 113 ? 6.090 -3.298 17.288 1.00 96.81 113 GLN A N 1
ATOM 918 C CA . GLN A 1 113 ? 5.553 -4.445 18.026 1.00 96.81 113 GLN A CA 1
ATOM 919 C C . GLN A 1 113 ? 6.053 -4.466 19.477 1.00 96.81 113 GLN A C 1
ATOM 921 O O . GLN A 1 113 ? 5.250 -4.612 20.402 1.00 96.81 113 GLN A O 1
ATOM 926 N N . GLN A 1 114 ? 7.357 -4.273 19.684 1.00 96.38 114 GLN A N 1
ATOM 927 C CA . GLN A 1 114 ? 7.972 -4.203 21.006 1.00 96.38 114 GLN A CA 1
ATOM 928 C C . GLN A 1 114 ? 7.354 -3.076 21.842 1.00 96.38 114 GLN A C 1
ATOM 930 O O . GLN A 1 114 ? 6.923 -3.320 22.969 1.00 96.38 114 GLN A O 1
ATOM 935 N N . LYS A 1 115 ? 7.236 -1.864 21.288 1.00 98.00 115 LYS A N 1
ATOM 936 C CA . LYS A 1 115 ? 6.661 -0.712 21.993 1.00 98.00 115 LYS A CA 1
ATOM 937 C C . LYS A 1 115 ? 5.192 -0.889 22.336 1.00 98.00 115 LYS A C 1
ATOM 939 O O . LYS A 1 115 ? 4.783 -0.460 23.411 1.00 98.00 115 LYS A O 1
ATOM 944 N N . VAL A 1 116 ? 4.406 -1.566 21.498 1.00 97.62 116 VAL A N 1
ATOM 945 C CA . VAL A 1 116 ? 3.043 -1.959 21.885 1.00 97.62 116 VAL A CA 1
ATOM 946 C C . VAL A 1 116 ? 3.088 -2.863 23.116 1.00 97.62 116 VAL A C 1
ATOM 948 O O . VAL A 1 116 ? 2.431 -2.561 24.109 1.00 97.62 116 VAL A O 1
ATOM 951 N N . LEU A 1 117 ? 3.878 -3.940 23.087 1.00 96.00 117 LEU A N 1
ATOM 952 C CA . LEU A 1 117 ? 3.960 -4.890 24.203 1.00 96.00 117 LEU A CA 1
ATOM 953 C C . LEU A 1 117 ? 4.519 -4.260 25.491 1.00 96.00 117 LEU A C 1
ATOM 955 O O . LEU A 1 117 ? 4.114 -4.659 26.579 1.00 96.00 117 LEU A O 1
ATOM 959 N N . GLU A 1 118 ? 5.404 -3.268 25.383 1.00 95.94 118 GLU A N 1
ATOM 960 C CA . GLU A 1 118 ? 5.877 -2.467 26.516 1.00 95.94 118 GLU A CA 1
ATOM 961 C C . GLU A 1 118 ? 4.762 -1.568 27.068 1.00 95.94 118 GLU A C 1
ATOM 963 O O . GLU A 1 118 ? 4.470 -1.622 28.262 1.00 95.94 118 GLU A O 1
ATOM 968 N N . LYS A 1 119 ? 4.098 -0.775 26.214 1.00 96.38 119 LYS A N 1
ATOM 969 C CA . LYS A 1 119 ? 3.123 0.237 26.655 1.00 96.38 119 LYS A CA 1
ATOM 970 C C . LYS A 1 119 ? 1.817 -0.365 27.176 1.00 96.38 119 LYS A C 1
ATOM 972 O O . LYS A 1 119 ? 1.177 0.253 28.024 1.00 96.38 119 LYS A O 1
ATOM 977 N N . VAL A 1 120 ? 1.423 -1.570 26.750 1.00 96.88 120 VAL A N 1
ATOM 978 C CA . VAL A 1 120 ? 0.242 -2.258 27.320 1.00 96.88 120 VAL A CA 1
ATOM 979 C C . VAL A 1 120 ? 0.458 -2.764 28.750 1.00 96.88 120 VAL A C 1
ATOM 981 O O . VAL A 1 120 ? -0.524 -3.101 29.412 1.00 96.88 120 VAL A O 1
ATOM 984 N N . VAL A 1 121 ? 1.703 -2.825 29.236 1.00 95.81 121 VAL A N 1
ATOM 985 C CA . VAL A 1 121 ? 2.033 -3.236 30.606 1.00 95.81 121 VAL A CA 1
ATOM 986 C C . VAL A 1 121 ? 2.132 -1.999 31.496 1.00 95.81 121 VAL A C 1
ATOM 988 O O . VAL A 1 121 ? 2.997 -1.152 31.309 1.00 95.81 121 VAL A O 1
ATOM 991 N N . THR A 1 122 ? 1.263 -1.897 32.499 1.00 92.06 122 THR A N 1
ATOM 992 C CA . THR A 1 122 ? 1.256 -0.773 33.454 1.00 92.06 122 THR A CA 1
ATOM 993 C C . THR A 1 122 ? 2.174 -1.018 34.644 1.00 92.06 122 THR A C 1
ATOM 995 O O . THR A 1 122 ? 2.757 -0.087 35.193 1.00 92.06 122 THR A O 1
ATOM 998 N N . ALA A 1 123 ? 2.306 -2.278 35.054 1.00 89.62 123 ALA A N 1
ATOM 999 C CA . ALA A 1 123 ? 3.141 -2.698 36.168 1.00 89.62 123 ALA A CA 1
ATOM 1000 C C . ALA A 1 123 ? 3.499 -4.185 36.041 1.00 89.62 123 ALA A C 1
ATOM 1002 O O . ALA A 1 123 ? 2.937 -4.920 35.230 1.00 89.62 123 ALA A O 1
ATOM 1003 N N . ARG A 1 124 ? 4.419 -4.661 36.881 1.00 92.25 124 ARG A N 1
ATOM 1004 C CA . ARG A 1 124 ? 4.689 -6.094 37.067 1.00 92.25 124 ARG A CA 1
ATOM 1005 C C . ARG A 1 124 ? 4.520 -6.446 38.538 1.00 92.25 124 ARG A C 1
ATOM 1007 O O . ARG A 1 124 ? 4.967 -5.694 39.405 1.00 92.25 124 ARG A O 1
ATOM 1014 N N . LYS A 1 125 ? 3.878 -7.581 38.834 1.00 86.50 125 LYS A N 1
ATOM 1015 C CA . LYS A 1 125 ? 3.737 -8.063 40.217 1.00 86.50 125 LYS A CA 1
ATOM 1016 C C . LYS A 1 125 ? 5.120 -8.287 40.828 1.00 86.50 125 LYS A C 1
ATOM 1018 O O . LYS A 1 125 ? 5.969 -8.921 40.205 1.00 86.50 125 LYS A O 1
ATOM 1023 N N . ARG A 1 126 ? 5.333 -7.800 42.055 1.00 86.88 126 ARG A N 1
ATOM 1024 C CA . ARG A 1 126 ? 6.643 -7.844 42.727 1.00 86.88 126 ARG A CA 1
ATOM 1025 C C . ARG A 1 126 ? 7.178 -9.270 42.889 1.00 86.88 126 ARG A C 1
ATOM 1027 O O . ARG A 1 126 ? 8.356 -9.497 42.638 1.00 86.88 126 ARG A O 1
ATOM 1034 N N . ASP A 1 127 ? 6.302 -10.209 43.238 1.00 88.12 127 ASP A N 1
ATOM 1035 C CA . ASP A 1 127 ? 6.711 -11.568 43.613 1.00 88.12 127 ASP A CA 1
ATOM 1036 C C . ASP A 1 127 ? 6.819 -12.513 42.408 1.00 88.12 127 ASP A C 1
ATOM 1038 O O . ASP A 1 127 ? 7.707 -13.358 42.360 1.00 88.12 127 ASP A O 1
ATOM 1042 N N . THR A 1 128 ? 5.947 -12.360 41.403 1.00 84.69 128 THR A N 1
ATOM 1043 C CA . THR A 1 128 ? 5.869 -13.279 40.249 1.00 84.69 128 THR A CA 1
ATOM 1044 C C . THR A 1 128 ? 6.427 -12.698 38.952 1.00 84.69 128 THR A C 1
ATOM 1046 O O . THR A 1 128 ? 6.545 -13.422 37.968 1.00 84.69 128 THR A O 1
ATOM 1049 N N . ARG A 1 129 ? 6.729 -11.390 38.916 1.00 88.44 129 ARG A N 1
ATOM 1050 C CA . ARG A 1 129 ? 7.048 -10.604 37.703 1.00 88.44 129 ARG A CA 1
ATOM 1051 C C . ARG A 1 129 ? 5.974 -10.632 36.609 1.00 88.44 129 ARG A C 1
ATOM 1053 O O . ARG A 1 129 ? 6.204 -10.115 35.515 1.00 88.44 129 ARG A O 1
ATOM 1060 N N . GLU A 1 130 ? 4.803 -11.182 36.913 1.00 89.44 130 GLU A N 1
ATOM 1061 C CA . GLU A 1 130 ? 3.672 -11.291 36.000 1.00 89.44 130 GLU A CA 1
ATOM 1062 C C . GLU A 1 130 ? 3.208 -9.892 35.555 1.00 89.44 130 GLU A C 1
ATOM 1064 O O . GLU A 1 130 ? 3.066 -9.004 36.409 1.00 89.44 130 GLU A O 1
ATOM 1069 N N . PRO A 1 131 ? 2.983 -9.671 34.249 1.00 93.12 131 PRO A N 1
ATOM 1070 C CA . PRO A 1 131 ? 2.604 -8.367 33.735 1.00 93.12 131 PRO A CA 1
ATOM 1071 C C . PRO A 1 131 ? 1.163 -8.028 34.121 1.00 93.12 131 PRO A C 1
ATOM 1073 O O . PRO A 1 131 ? 0.252 -8.849 33.996 1.00 93.12 131 PRO A O 1
ATOM 1076 N N . ILE A 1 132 ? 0.971 -6.796 34.583 1.00 93.94 132 ILE A N 1
ATOM 1077 C CA . ILE A 1 132 ? -0.330 -6.171 34.801 1.00 93.94 132 ILE A CA 1
ATOM 1078 C C . ILE A 1 132 ? -0.615 -5.337 33.557 1.00 93.94 132 ILE A C 1
ATOM 1080 O O . ILE A 1 132 ? 0.163 -4.451 33.203 1.00 93.94 132 ILE A O 1
ATOM 1084 N N . LEU A 1 133 ? -1.699 -5.676 32.867 1.00 95.19 133 LEU A N 1
ATOM 1085 C CA . LEU A 1 133 ? -2.102 -5.010 31.636 1.00 95.19 133 LEU A CA 1
ATOM 1086 C C . LEU A 1 133 ? -2.929 -3.755 31.933 1.00 95.19 133 LEU A C 1
ATOM 1088 O O . LEU A 1 133 ? -3.493 -3.615 33.015 1.00 95.19 133 LEU A O 1
ATOM 1092 N N . GLN A 1 134 ? -3.030 -2.860 30.952 1.00 94.38 134 GLN A N 1
ATOM 1093 C CA . GLN A 1 134 ? -4.029 -1.790 30.958 1.00 94.38 134 GLN A CA 1
ATOM 1094 C C . GLN A 1 134 ? -5.458 -2.375 30.983 1.00 94.38 134 GLN A C 1
ATOM 1096 O O . GLN A 1 134 ? -5.747 -3.357 30.296 1.00 94.38 134 GLN A O 1
ATOM 1101 N N . ASP A 1 135 ? -6.377 -1.752 31.726 1.00 89.50 135 ASP A N 1
ATOM 1102 C CA . ASP A 1 135 ? -7.760 -2.248 31.877 1.00 89.50 135 ASP A CA 1
ATOM 1103 C C . ASP A 1 135 ? -8.632 -2.027 30.627 1.00 89.50 135 ASP A C 1
ATOM 1105 O O . ASP A 1 135 ? -9.666 -2.666 30.430 1.00 89.50 135 ASP A O 1
ATOM 1109 N N . ASN A 1 136 ? -8.218 -1.112 29.756 1.00 91.38 136 ASN A N 1
ATOM 1110 C CA . ASN A 1 136 ? -9.003 -0.573 28.650 1.00 91.38 136 ASN A CA 1
ATOM 1111 C C . ASN A 1 136 ? -8.481 -0.982 27.265 1.00 91.38 136 ASN A C 1
ATOM 1113 O O . ASN A 1 136 ? -8.631 -0.247 26.288 1.00 91.38 136 ASN A O 1
ATOM 1117 N N . LEU A 1 137 ? -7.886 -2.172 27.174 1.00 96.56 137 LEU A N 1
ATOM 1118 C CA . LEU A 1 137 ? -7.369 -2.700 25.917 1.00 96.56 137 LEU A CA 1
ATOM 1119 C C . LEU A 1 137 ? -8.485 -3.046 24.921 1.00 96.56 137 LEU A C 1
ATOM 1121 O O . LEU A 1 137 ? -9.506 -3.675 25.247 1.00 96.56 137 LEU A O 1
ATOM 1125 N N . LEU A 1 138 ? -8.241 -2.659 23.671 1.00 97.62 138 LEU A N 1
ATOM 1126 C CA . LEU A 1 138 ? -9.155 -2.830 22.555 1.00 97.62 138 LEU A CA 1
ATOM 1127 C C . LEU A 1 138 ? -8.764 -4.059 21.733 1.00 97.62 138 LEU A C 1
ATOM 1129 O O . LEU A 1 138 ? -7.601 -4.298 21.433 1.00 97.62 138 LEU A O 1
ATOM 1133 N N . PHE A 1 139 ? -9.749 -4.868 21.369 1.00 97.62 139 PHE A N 1
ATOM 1134 C CA . PHE A 1 139 ? -9.537 -6.163 20.737 1.00 97.62 139 PHE A CA 1
ATOM 1135 C C . PHE A 1 139 ? -10.532 -6.354 19.605 1.00 97.62 139 PHE A C 1
ATOM 1137 O O . PHE A 1 139 ? -11.729 -6.122 19.801 1.00 97.62 139 PHE A O 1
ATOM 1144 N N . ASP A 1 140 ? -10.053 -6.859 18.474 1.00 97.12 140 ASP A N 1
ATOM 1145 C CA . ASP A 1 140 ? -10.898 -7.275 17.361 1.00 97.12 140 ASP A CA 1
ATOM 1146 C C . ASP A 1 140 ? -11.304 -8.756 17.490 1.00 97.12 140 ASP A C 1
ATOM 1148 O O . ASP A 1 140 ? -10.468 -9.583 17.881 1.00 97.12 140 ASP A O 1
ATOM 1152 N N . PRO A 1 141 ? -12.562 -9.120 17.155 1.00 95.75 141 PRO A N 1
ATOM 1153 C CA . PRO A 1 141 ? -13.033 -10.503 17.141 1.00 95.75 141 PRO A CA 1
ATOM 1154 C C . PRO A 1 141 ? -12.171 -11.493 16.350 1.00 95.75 141 PRO A C 1
ATOM 1156 O O . PRO A 1 141 ? -12.243 -12.685 16.629 1.00 95.75 141 PRO A O 1
ATOM 1159 N N . GLN A 1 142 ? -11.332 -11.037 15.416 1.00 94.50 142 GLN A N 1
ATOM 1160 C CA . GLN A 1 142 ? -10.337 -11.860 14.722 1.00 94.50 142 GLN A CA 1
ATOM 1161 C C . GLN A 1 142 ? -9.225 -12.406 15.649 1.00 94.50 142 GLN A C 1
ATOM 1163 O O . GLN A 1 142 ? -8.379 -13.182 15.208 1.00 94.50 142 GLN A O 1
ATOM 1168 N N . GLY A 1 143 ? -9.199 -12.045 16.938 1.00 96.06 143 GLY A N 1
ATOM 1169 C CA . GLY A 1 143 ? -8.141 -12.454 17.869 1.00 96.06 143 GLY A CA 1
ATOM 1170 C C . GLY A 1 143 ? -6.931 -11.534 17.812 1.00 96.06 143 GLY A C 1
ATOM 1171 O O . GLY A 1 143 ? -5.798 -12.014 17.784 1.00 96.06 143 GLY A O 1
ATOM 1172 N N . ARG A 1 144 ? -7.177 -10.223 17.744 1.00 96.62 144 ARG A N 1
ATOM 1173 C CA . ARG A 1 144 ? -6.140 -9.206 17.548 1.00 96.62 144 ARG A CA 1
ATOM 1174 C C . ARG A 1 144 ? -6.250 -8.120 18.608 1.00 96.62 144 ARG A C 1
ATOM 1176 O O . ARG A 1 144 ? -7.361 -7.750 18.986 1.00 96.62 144 ARG A O 1
ATOM 1183 N N . LEU A 1 145 ? -5.116 -7.608 19.068 1.00 97.75 145 LEU A N 1
ATOM 1184 C CA . LEU A 1 145 ? -5.042 -6.367 19.840 1.00 97.75 145 LEU A CA 1
ATOM 1185 C C . LEU A 1 145 ? -5.053 -5.189 18.859 1.00 97.75 145 LEU A C 1
ATOM 1187 O O . LEU A 1 145 ? -4.272 -5.196 17.912 1.00 97.75 145 LEU A O 1
ATOM 1191 N N . VAL A 1 146 ? -5.902 -4.191 19.103 1.00 97.38 146 VAL A N 1
ATOM 1192 C CA . VAL A 1 146 ? -5.936 -2.924 18.359 1.00 97.38 146 VAL A CA 1
ATOM 1193 C C . VAL A 1 146 ? -5.432 -1.819 19.286 1.00 97.38 146 VAL A C 1
ATOM 1195 O O . VAL A 1 146 ? -5.981 -1.639 20.371 1.00 97.38 146 VAL A O 1
ATOM 1198 N N . TYR A 1 147 ? -4.373 -1.109 18.897 1.00 96.25 147 TYR A N 1
ATOM 1199 C CA . TYR A 1 147 ? -3.685 -0.155 19.771 1.00 96.25 147 TYR A CA 1
ATOM 1200 C C . TYR A 1 147 ? -3.177 1.072 19.001 1.00 96.25 147 TYR A C 1
ATOM 1202 O O . TYR A 1 147 ? -2.474 0.919 18.005 1.00 96.25 147 TYR A O 1
ATOM 1210 N N . GLU A 1 148 ? -3.495 2.284 19.464 1.00 95.38 148 GLU A N 1
ATOM 1211 C CA . GLU A 1 148 ? -2.897 3.527 18.950 1.00 95.38 148 GLU A CA 1
ATOM 1212 C C . GLU A 1 148 ? -1.530 3.749 19.611 1.00 95.38 148 GLU A C 1
ATOM 1214 O O . GLU A 1 148 ? -1.440 4.183 20.759 1.00 95.38 148 GLU A O 1
ATOM 1219 N N . LEU A 1 149 ? -0.450 3.450 18.890 1.00 96.31 149 LEU A N 1
ATOM 1220 C CA . LEU A 1 149 ? 0.912 3.686 19.354 1.00 96.31 149 LEU A CA 1
ATOM 1221 C C . LEU A 1 149 ? 1.404 5.047 18.859 1.00 96.31 149 LEU A C 1
ATOM 1223 O O . LEU A 1 149 ? 1.652 5.209 17.669 1.00 96.31 149 LEU A O 1
ATOM 1227 N N . THR A 1 150 ? 1.616 5.996 19.769 1.00 95.44 150 THR A N 1
ATOM 1228 C CA . THR A 1 150 ? 2.381 7.218 19.475 1.00 95.44 150 THR A CA 1
ATOM 1229 C C . THR A 1 150 ? 3.824 7.043 19.937 1.00 95.44 150 THR A C 1
ATOM 1231 O O . THR A 1 150 ? 4.051 6.656 21.090 1.00 95.44 150 THR A O 1
ATOM 1234 N N . LEU A 1 151 ? 4.778 7.316 19.044 1.00 96.19 151 LEU A N 1
ATOM 1235 C CA . LEU A 1 151 ? 6.204 7.369 19.365 1.00 96.19 151 LEU A CA 1
ATOM 1236 C C . LEU A 1 151 ? 6.623 8.812 19.650 1.00 96.19 151 LEU A C 1
ATOM 1238 O O . LEU A 1 151 ? 6.357 9.692 18.826 1.00 96.19 151 LEU A O 1
ATOM 1242 N N . SER A 1 152 ? 7.288 9.047 20.784 1.00 95.06 152 SER A N 1
ATOM 1243 C CA . SER A 1 152 ? 7.916 10.346 21.061 1.00 95.06 152 SER A CA 1
ATOM 1244 C C . SER A 1 152 ? 9.085 10.618 20.106 1.00 95.06 152 SER A C 1
ATOM 1246 O O . SER A 1 152 ? 9.554 9.706 19.422 1.00 95.06 152 SER A O 1
ATOM 1248 N N . GLU A 1 153 ? 9.576 11.858 20.046 1.00 93.31 153 GLU A N 1
ATOM 1249 C CA . GLU A 1 153 ? 10.762 12.181 19.238 1.00 93.31 153 GLU A CA 1
ATOM 1250 C C . GLU A 1 153 ? 11.989 11.371 19.686 1.00 93.31 153 GLU A C 1
ATOM 1252 O O . GLU A 1 153 ? 12.751 10.900 18.847 1.00 93.31 153 GLU A O 1
ATOM 1257 N N . GLU A 1 154 ? 12.138 11.106 20.987 1.00 94.38 154 GLU A N 1
ATOM 1258 C CA . GLU A 1 154 ? 13.214 10.267 21.526 1.00 94.38 154 GLU A CA 1
ATOM 1259 C C . GLU A 1 154 ? 13.069 8.798 21.114 1.00 94.38 154 GLU A C 1
ATOM 1261 O O . GLU A 1 154 ? 14.060 8.157 20.780 1.00 94.38 154 GLU A O 1
ATOM 1266 N N . GLU A 1 155 ? 11.847 8.253 21.107 1.00 96.31 155 GLU A N 1
ATOM 1267 C CA . GLU A 1 155 ? 11.587 6.890 20.620 1.00 96.31 155 GLU A CA 1
ATOM 1268 C C . GLU A 1 155 ? 11.825 6.787 19.100 1.00 96.31 155 GLU A C 1
ATOM 1270 O O . GLU A 1 155 ? 12.323 5.775 18.604 1.00 96.31 155 GLU A O 1
ATOM 1275 N N . GLN A 1 156 ? 11.504 7.846 18.350 1.00 95.69 156 GLN A N 1
ATOM 1276 C CA . GLN A 1 156 ? 11.774 7.946 16.914 1.00 95.69 156 GLN A CA 1
ATOM 1277 C C . GLN A 1 156 ? 13.281 8.029 16.613 1.00 95.69 156 GLN A C 1
ATOM 1279 O O . GLN A 1 156 ? 13.760 7.362 15.694 1.00 95.69 156 GLN A O 1
ATOM 1284 N N . ASP A 1 157 ? 14.036 8.793 17.400 1.00 94.00 157 ASP A N 1
ATOM 1285 C CA . ASP A 1 157 ? 15.498 8.847 17.333 1.00 94.00 157 ASP A CA 1
ATOM 1286 C C . ASP A 1 157 ? 16.130 7.506 17.748 1.00 94.00 157 ASP A C 1
ATOM 1288 O O . ASP A 1 157 ? 17.021 7.003 17.064 1.00 94.00 157 ASP A O 1
ATOM 1292 N N . GLU A 1 158 ? 15.626 6.856 18.804 1.00 95.62 158 GLU A N 1
ATOM 1293 C CA . GLU A 1 158 ? 16.093 5.535 19.243 1.00 95.62 158 GLU A CA 1
ATOM 1294 C C . GLU A 1 158 ? 15.977 4.498 18.118 1.00 95.62 158 GLU A C 1
ATOM 1296 O O . GLU A 1 158 ? 16.944 3.789 17.821 1.00 95.62 158 GLU A O 1
ATOM 1301 N N . VAL A 1 159 ? 14.809 4.399 17.474 1.00 96.38 159 VAL A N 1
ATOM 1302 C CA . VAL A 1 159 ? 14.619 3.433 16.383 1.00 96.38 159 VAL A CA 1
ATOM 1303 C C . VAL A 1 159 ? 15.421 3.809 15.141 1.00 96.38 159 VAL A C 1
ATOM 1305 O O . VAL A 1 159 ? 15.949 2.914 14.483 1.00 96.38 159 VAL A O 1
ATOM 1308 N N . LEU A 1 160 ? 15.587 5.101 14.839 1.00 95.25 160 LEU A N 1
ATOM 1309 C CA . LEU A 1 160 ? 16.451 5.541 13.745 1.00 95.25 160 LEU A CA 1
ATOM 1310 C C . LEU A 1 160 ? 17.898 5.096 13.960 1.00 95.25 160 LEU A C 1
ATOM 1312 O O . LEU A 1 160 ? 18.485 4.502 13.059 1.00 95.25 160 LEU A O 1
ATOM 1316 N N . LYS A 1 161 ? 18.439 5.288 15.166 1.00 94.94 161 LYS A N 1
ATOM 1317 C CA . LYS A 1 161 ? 19.795 4.846 15.518 1.00 94.94 161 LYS A CA 1
ATOM 1318 C C . LYS A 1 161 ? 19.962 3.338 15.358 1.00 94.94 161 LYS A C 1
ATOM 1320 O O . LYS A 1 161 ? 20.951 2.909 14.772 1.00 94.94 161 LYS A O 1
ATOM 1325 N N . LYS A 1 162 ? 18.977 2.546 15.804 1.00 95.88 162 LYS A N 1
ATOM 1326 C CA . LYS A 1 162 ? 18.971 1.083 15.606 1.00 95.88 162 LYS A CA 1
ATOM 1327 C C . LYS A 1 162 ? 18.980 0.706 14.126 1.00 95.88 162 LYS A C 1
ATOM 1329 O O . LYS A 1 162 ? 19.697 -0.211 13.738 1.00 95.88 162 LYS A O 1
ATOM 1334 N N . MET A 1 163 ? 18.190 1.399 13.302 1.00 96.00 163 MET A N 1
ATOM 1335 C CA . MET A 1 163 ? 18.170 1.160 11.859 1.00 96.00 163 MET A CA 1
ATOM 1336 C C . MET A 1 163 ? 19.515 1.505 11.223 1.00 96.00 163 MET A C 1
ATOM 1338 O O . MET A 1 163 ? 20.058 0.674 10.506 1.00 96.00 163 MET A O 1
ATOM 1342 N N . GLU A 1 164 ? 20.059 2.695 11.495 1.00 94.31 164 GLU A N 1
ATOM 1343 C CA . GLU A 1 164 ? 21.331 3.154 10.930 1.00 94.31 164 GLU A CA 1
ATOM 1344 C C . GLU A 1 164 ? 22.501 2.251 11.323 1.00 94.31 164 GLU A C 1
ATOM 1346 O O . GLU A 1 164 ? 23.280 1.870 10.452 1.00 94.31 164 GLU A O 1
ATOM 1351 N N . GLU A 1 165 ? 22.584 1.849 12.594 1.00 94.31 165 GLU A N 1
ATOM 1352 C CA . GLU A 1 165 ? 23.586 0.899 13.082 1.00 94.31 165 GLU A CA 1
ATOM 1353 C C . GLU A 1 165 ? 23.491 -0.440 12.340 1.00 94.31 165 GLU A C 1
ATOM 1355 O O . GLU A 1 165 ? 24.492 -0.933 11.818 1.00 94.31 165 GLU A O 1
ATOM 1360 N N . ALA A 1 166 ? 22.283 -0.996 12.213 1.00 92.69 166 ALA A N 1
ATOM 1361 C CA . ALA A 1 166 ? 22.073 -2.290 11.571 1.00 92.69 166 ALA A CA 1
ATOM 1362 C C . ALA A 1 166 ? 22.382 -2.296 10.065 1.00 92.69 166 ALA A C 1
ATOM 1364 O O . ALA A 1 166 ? 22.754 -3.338 9.525 1.00 92.69 166 ALA A O 1
ATOM 1365 N N . VAL A 1 167 ? 22.237 -1.156 9.380 1.00 92.62 167 VAL A N 1
ATOM 1366 C CA . VAL A 1 167 ? 22.567 -1.021 7.948 1.00 92.62 167 VAL A CA 1
ATOM 1367 C C . VAL A 1 167 ? 23.953 -0.409 7.704 1.00 92.62 167 VAL A C 1
ATOM 1369 O O . VAL A 1 167 ? 24.293 -0.098 6.562 1.00 92.62 167 VAL A O 1
ATOM 1372 N N . GLY A 1 168 ? 24.753 -0.206 8.758 1.00 90.69 168 GLY A N 1
ATOM 1373 C CA . GLY A 1 168 ? 26.108 0.345 8.662 1.00 90.69 168 GLY A CA 1
ATOM 1374 C C . GLY A 1 168 ? 26.168 1.805 8.198 1.00 90.69 168 GLY A C 1
ATOM 1375 O O . GLY A 1 168 ? 27.169 2.228 7.618 1.00 90.69 168 GLY A O 1
ATOM 1376 N N . ARG A 1 169 ? 25.104 2.587 8.415 1.00 87.00 169 ARG A N 1
ATOM 1377 C CA . ARG A 1 169 ? 25.077 4.026 8.121 1.00 87.00 169 ARG A CA 1
ATOM 1378 C C . ARG A 1 169 ? 25.618 4.829 9.311 1.00 87.00 169 ARG A C 1
ATOM 1380 O O . ARG A 1 169 ? 25.348 4.484 10.460 1.00 87.00 169 ARG A O 1
ATOM 1387 N N . PRO A 1 170 ? 26.347 5.933 9.067 1.00 78.31 170 PRO A N 1
ATOM 1388 C CA . PRO A 1 170 ? 26.764 6.825 10.139 1.00 78.31 170 PRO A CA 1
ATOM 1389 C C . PRO A 1 170 ? 25.535 7.445 10.812 1.00 78.31 170 PRO A C 1
ATOM 1391 O O . PRO A 1 170 ? 24.666 8.001 10.134 1.00 78.31 170 PRO A O 1
ATOM 1394 N N . ASN A 1 171 ? 25.512 7.349 12.143 1.00 72.38 171 ASN A N 1
ATOM 1395 C CA . ASN A 1 171 ? 24.429 7.808 13.009 1.00 72.38 171 ASN A CA 1
ATOM 1396 C C . ASN A 1 171 ? 24.092 9.292 12.758 1.00 72.38 171 ASN A C 1
ATOM 1398 O O . ASN A 1 171 ? 25.010 10.102 12.605 1.00 72.38 171 ASN A O 1
ATOM 1402 N N . VAL A 1 172 ? 22.812 9.681 12.763 1.00 63.97 172 VAL A N 1
ATOM 1403 C CA . VAL A 1 172 ? 22.376 11.085 12.608 1.00 63.97 172 VAL A CA 1
ATOM 1404 C C . VAL A 1 172 ? 23.053 12.033 13.596 1.00 63.97 172 VAL A C 1
ATOM 1406 O O . VAL A 1 172 ? 23.387 13.149 13.216 1.00 63.97 172 VAL A O 1
ATOM 1409 N N . ALA A 1 173 ? 23.382 11.594 14.814 1.00 60.09 173 ALA A N 1
ATOM 1410 C CA . ALA A 1 173 ? 24.148 12.414 15.760 1.00 60.09 173 ALA A CA 1
ATOM 1411 C C . ALA A 1 173 ? 25.529 12.851 15.212 1.00 60.09 173 ALA A C 1
ATOM 1413 O O . ALA A 1 173 ? 26.085 13.861 15.641 1.00 60.09 173 ALA A O 1
ATOM 1414 N N . VAL A 1 174 ? 26.076 12.104 14.246 1.00 55.41 174 VAL A N 1
ATOM 1415 C CA . VAL A 1 174 ? 27.318 12.401 13.514 1.00 55.41 174 VAL A CA 1
ATOM 1416 C C . VAL A 1 174 ? 27.042 13.271 12.276 1.00 55.41 174 VAL A C 1
ATOM 1418 O O . VAL A 1 174 ? 27.893 14.063 11.862 1.00 55.41 174 VAL A O 1
ATOM 1421 N N . ARG A 1 175 ? 25.839 13.183 11.692 1.00 57.84 175 ARG A N 1
ATOM 1422 C CA . ARG A 1 175 ? 25.392 14.024 10.574 1.00 57.84 175 ARG A CA 1
ATOM 1423 C C . ARG A 1 175 ? 24.922 15.384 11.111 1.00 57.84 175 ARG A C 1
ATOM 1425 O O . ARG A 1 175 ? 23.748 15.545 11.377 1.00 57.84 175 ARG A O 1
ATOM 1432 N N . ARG A 1 176 ? 25.859 16.328 11.289 1.00 52.38 176 ARG A N 1
ATOM 1433 C CA . ARG A 1 176 ? 25.710 17.800 11.489 1.00 52.38 176 ARG A CA 1
ATOM 1434 C C . ARG A 1 176 ? 24.330 18.349 11.931 1.00 52.38 176 ARG A C 1
ATOM 1436 O O . ARG A 1 176 ? 23.316 18.117 11.289 1.00 52.38 176 ARG A O 1
ATOM 1443 N N . VAL A 1 177 ? 24.344 19.273 12.902 1.00 56.59 177 VAL A N 1
ATOM 1444 C CA . VAL A 1 177 ? 23.221 20.172 13.265 1.00 56.59 177 VAL A CA 1
ATOM 1445 C C . VAL A 1 177 ? 22.416 20.608 12.023 1.00 56.59 177 VAL A C 1
ATOM 1447 O O . VAL A 1 177 ? 22.951 21.335 11.188 1.00 56.59 177 VAL A O 1
ATOM 1450 N N . GLY A 1 178 ? 21.155 20.170 11.902 1.00 59.38 178 GLY A N 1
ATOM 1451 C CA . GLY A 1 178 ? 20.220 20.667 10.880 1.00 59.38 178 GLY A CA 1
ATOM 1452 C C . GLY A 1 178 ? 19.454 19.637 10.037 1.00 59.38 178 GLY A C 1
ATOM 1453 O O . GLY A 1 178 ? 18.597 20.065 9.270 1.00 59.38 178 GLY A O 1
ATOM 1454 N N . ILE A 1 179 ? 19.708 18.325 10.146 1.00 69.12 179 ILE A N 1
ATOM 1455 C CA . ILE A 1 179 ? 18.842 17.315 9.501 1.00 69.12 179 ILE A CA 1
ATOM 1456 C C . ILE A 1 179 ? 17.621 17.058 10.387 1.00 69.12 179 ILE A C 1
ATOM 1458 O O . ILE A 1 179 ? 17.766 16.704 11.556 1.00 69.12 179 ILE A O 1
ATOM 1462 N N . ASP A 1 180 ? 16.426 17.225 9.824 1.00 88.31 180 ASP A N 1
ATOM 1463 C CA . ASP A 1 180 ? 15.172 16.911 10.502 1.00 88.31 180 ASP A CA 1
ATOM 1464 C C . ASP A 1 180 ? 15.028 15.391 10.710 1.00 88.31 180 ASP A C 1
ATOM 1466 O O . ASP A 1 180 ? 15.280 14.590 9.803 1.00 88.31 180 ASP A O 1
ATOM 1470 N N . LEU A 1 181 ? 14.613 14.976 11.911 1.00 90.12 181 LEU A N 1
ATOM 1471 C CA . LEU A 1 181 ? 14.445 13.565 12.274 1.00 90.12 181 LEU A CA 1
ATOM 1472 C C . LEU A 1 181 ? 13.509 12.826 11.301 1.00 90.12 181 LEU A C 1
ATOM 1474 O O . LEU A 1 181 ? 13.755 11.667 10.953 1.00 90.12 181 LEU A O 1
ATOM 1478 N N . LYS A 1 182 ? 12.453 13.491 10.815 1.00 90.56 182 LYS A N 1
ATOM 1479 C CA . LYS A 1 182 ? 11.511 12.910 9.854 1.00 90.56 182 LYS A CA 1
ATOM 1480 C C . LYS A 1 182 ? 12.132 12.722 8.481 1.00 90.56 182 LYS A C 1
ATOM 1482 O O . LYS A 1 182 ? 11.787 11.743 7.820 1.00 90.56 182 LYS A O 1
ATOM 1487 N N . ASP A 1 183 ? 13.038 13.601 8.065 1.00 89.75 183 ASP A N 1
ATOM 1488 C CA . ASP A 1 183 ? 13.761 13.458 6.800 1.00 89.75 183 ASP A CA 1
ATOM 1489 C C . ASP A 1 183 ? 14.766 12.302 6.864 1.00 89.75 183 ASP A C 1
ATOM 1491 O O . ASP A 1 183 ? 14.864 11.513 5.923 1.00 89.75 183 ASP A O 1
ATOM 1495 N N . ALA A 1 184 ? 15.447 12.119 7.999 1.00 91.56 184 ALA A N 1
ATOM 1496 C CA . ALA A 1 184 ? 16.349 10.985 8.192 1.00 91.56 184 ALA A CA 1
ATOM 1497 C C . ALA A 1 184 ? 15.605 9.638 8.259 1.00 91.56 184 ALA A C 1
ATOM 1499 O O . ALA A 1 184 ? 16.040 8.650 7.654 1.00 91.56 184 ALA A O 1
ATOM 1500 N N . LEU A 1 185 ? 14.446 9.599 8.931 1.00 93.38 185 LEU A N 1
ATOM 1501 C CA . LEU A 1 185 ? 13.535 8.452 8.885 1.00 93.38 185 LEU A CA 1
ATOM 1502 C C . LEU A 1 185 ? 13.029 8.206 7.460 1.00 93.38 185 LEU A C 1
ATOM 1504 O O . LEU A 1 185 ? 13.001 7.057 7.020 1.00 93.38 185 LEU A O 1
ATOM 1508 N N . LYS A 1 186 ? 12.677 9.268 6.722 1.00 92.00 186 LYS A N 1
ATOM 1509 C CA . LYS A 1 186 ? 12.225 9.181 5.330 1.00 92.00 186 LYS A CA 1
ATOM 1510 C C . LYS A 1 186 ? 13.271 8.539 4.436 1.00 92.00 186 LYS A C 1
ATOM 1512 O O . LYS A 1 186 ? 12.935 7.606 3.710 1.00 92.00 186 LYS A O 1
ATOM 1517 N N . ASP A 1 187 ? 14.512 9.000 4.502 1.00 89.94 187 ASP A N 1
ATOM 1518 C CA . ASP A 1 187 ? 15.620 8.435 3.731 1.00 89.94 187 ASP A CA 1
ATOM 1519 C C . ASP A 1 187 ? 15.871 6.962 4.095 1.00 89.94 187 ASP A C 1
ATOM 1521 O O . ASP A 1 187 ? 15.875 6.087 3.228 1.00 89.94 187 ASP A O 1
ATOM 1525 N N . THR A 1 188 ? 15.990 6.665 5.391 1.00 92.06 188 THR A N 1
ATOM 1526 C CA . THR A 1 188 ? 16.329 5.320 5.886 1.00 92.06 188 THR A CA 1
ATOM 1527 C C . THR A 1 188 ? 15.238 4.296 5.584 1.00 92.06 188 THR A C 1
ATOM 1529 O O . THR A 1 188 ? 15.530 3.159 5.215 1.00 92.06 188 THR A O 1
ATOM 1532 N N . LEU A 1 189 ? 13.969 4.701 5.667 1.00 92.75 189 LEU A N 1
ATOM 1533 C CA . LEU A 1 189 ? 12.842 3.838 5.333 1.00 92.75 189 LEU A CA 1
ATOM 1534 C C . LEU A 1 189 ? 12.583 3.756 3.826 1.00 92.75 189 LEU A C 1
ATOM 1536 O O . LEU A 1 189 ? 11.707 2.989 3.437 1.00 92.75 189 LEU A O 1
ATOM 1540 N N . GLY A 1 190 ? 13.306 4.479 2.961 1.00 89.38 190 GLY A N 1
ATOM 1541 C CA . GLY A 1 190 ? 13.188 4.399 1.497 1.00 89.38 190 GLY A CA 1
ATOM 1542 C C . GLY A 1 190 ? 12.136 5.334 0.887 1.00 89.38 190 GLY A C 1
ATOM 1543 O O . GLY A 1 190 ? 11.307 4.902 0.090 1.00 89.38 190 GLY A O 1
ATOM 1544 N N . GLY A 1 191 ? 12.109 6.599 1.304 1.00 85.69 191 GLY A N 1
ATOM 1545 C CA . GLY A 1 191 ? 11.291 7.665 0.710 1.00 85.69 191 GLY A CA 1
ATOM 1546 C C . GLY A 1 191 ? 9.965 7.974 1.414 1.00 85.69 191 GLY A C 1
ATOM 1547 O O . GLY A 1 191 ? 9.221 8.825 0.932 1.00 85.69 191 GLY A O 1
ATOM 1548 N N . ARG A 1 192 ? 9.669 7.344 2.561 1.00 85.81 192 ARG A N 1
ATOM 1549 C CA . ARG A 1 192 ? 8.413 7.531 3.318 1.00 85.81 192 ARG A CA 1
ATOM 1550 C C . ARG A 1 192 ? 8.653 8.187 4.673 1.00 85.81 192 ARG A C 1
ATOM 1552 O O . ARG A 1 192 ? 9.333 7.607 5.508 1.00 85.81 192 ARG A O 1
ATOM 1559 N N . THR A 1 193 ? 7.963 9.287 4.954 1.00 89.38 193 THR A N 1
ATOM 1560 C CA . THR A 1 193 ? 7.918 9.881 6.298 1.00 89.38 193 THR A CA 1
ATOM 1561 C C . THR A 1 193 ? 6.915 9.145 7.200 1.00 89.38 193 THR A C 1
ATOM 1563 O O . THR A 1 193 ? 5.722 9.169 6.890 1.00 89.38 193 THR A O 1
ATOM 1566 N N . PRO A 1 194 ? 7.342 8.504 8.305 1.00 92.81 194 PRO A N 1
ATOM 1567 C CA . PRO A 1 194 ? 6.417 7.876 9.243 1.00 92.81 194 PRO A CA 1
ATOM 1568 C C . PRO A 1 194 ? 5.633 8.924 10.042 1.00 92.81 194 PRO A C 1
ATOM 1570 O O . PRO A 1 194 ? 6.164 9.977 10.432 1.00 92.81 194 PRO A O 1
ATOM 1573 N N . THR A 1 195 ? 4.363 8.629 10.311 1.00 93.00 195 THR A N 1
ATOM 1574 C CA . THR A 1 195 ? 3.525 9.457 11.187 1.00 93.00 195 THR A CA 1
ATOM 1575 C C . THR A 1 195 ? 3.904 9.237 12.651 1.00 93.00 195 THR A C 1
ATOM 1577 O O . THR A 1 195 ? 4.501 8.225 13.003 1.00 93.00 195 THR A O 1
ATOM 1580 N N . ASP A 1 196 ? 3.560 10.178 13.534 1.00 92.62 196 ASP A N 1
ATOM 1581 C CA . ASP A 1 196 ? 3.863 10.027 14.970 1.00 92.62 196 ASP A CA 1
ATOM 1582 C C . ASP A 1 196 ? 3.041 8.914 15.622 1.00 92.62 196 ASP A C 1
ATOM 1584 O O . ASP A 1 196 ? 3.503 8.255 16.550 1.00 92.62 196 ASP A O 1
ATOM 1588 N N . THR A 1 197 ? 1.821 8.706 15.121 1.00 93.81 197 THR A N 1
ATOM 1589 C CA . THR A 1 197 ? 0.885 7.692 15.603 1.00 93.81 197 THR A CA 1
ATOM 1590 C C . THR A 1 197 ? 0.716 6.592 14.565 1.00 93.81 197 THR A C 1
ATOM 1592 O O . THR A 1 197 ? 0.442 6.876 13.399 1.00 93.81 197 THR A O 1
ATOM 1595 N N . THR A 1 198 ? 0.844 5.343 15.003 1.00 96.25 198 THR A N 1
ATOM 1596 C CA . THR A 1 198 ? 0.573 4.133 14.228 1.00 96.25 198 THR A CA 1
ATOM 1597 C C . THR A 1 198 ? -0.573 3.359 14.875 1.00 96.25 198 THR A C 1
ATOM 1599 O O . THR A 1 198 ? -0.536 3.070 16.071 1.00 96.25 198 THR A O 1
ATOM 1602 N N . LEU A 1 199 ? -1.585 2.984 14.094 1.00 96.06 199 LEU A N 1
ATOM 1603 C CA . LEU A 1 199 ? -2.605 2.030 14.509 1.00 96.06 199 LEU A CA 1
ATOM 1604 C C . LEU A 1 199 ? -2.056 0.607 14.356 1.00 96.06 199 LEU A C 1
ATOM 1606 O O . LEU A 1 199 ? -1.921 0.089 13.247 1.00 96.06 199 LEU A O 1
ATOM 1610 N N . CYS A 1 200 ? -1.734 -0.026 15.477 1.00 97.50 200 CYS A N 1
ATOM 1611 C CA . CYS A 1 200 ? -1.176 -1.368 15.530 1.00 97.50 200 CYS A CA 1
ATOM 1612 C C . CYS A 1 200 ? -2.284 -2.411 15.715 1.00 97.50 200 CYS A C 1
ATOM 1614 O O . CYS A 1 200 ? -3.055 -2.358 16.671 1.00 97.50 200 CYS A O 1
ATOM 1616 N N . SER A 1 201 ? -2.320 -3.395 14.821 1.00 97.50 201 SER A N 1
ATOM 1617 C CA . SER A 1 201 ? -3.183 -4.570 14.854 1.00 97.50 201 SER A CA 1
ATOM 1618 C C . SER A 1 201 ? -2.301 -5.808 15.047 1.00 97.50 201 SER A C 1
ATOM 1620 O O . SER A 1 201 ? -1.702 -6.305 14.091 1.00 97.50 201 SER A O 1
ATOM 1622 N N . ILE A 1 202 ? -2.182 -6.295 16.285 1.00 97.31 202 ILE A N 1
ATOM 1623 C CA . ILE A 1 202 ? -1.254 -7.375 16.667 1.00 97.31 202 ILE A CA 1
ATOM 1624 C C . ILE A 1 202 ? -2.002 -8.706 16.796 1.00 97.31 202 ILE A C 1
ATOM 1626 O O . ILE A 1 202 ? -2.937 -8.825 17.587 1.00 97.31 202 ILE A O 1
ATOM 1630 N N . ASP A 1 203 ? -1.593 -9.720 16.032 1.00 95.88 203 ASP A N 1
ATOM 1631 C CA . ASP A 1 203 ? -2.219 -11.049 16.031 1.00 95.88 203 ASP A CA 1
ATOM 1632 C C . ASP A 1 203 ? -1.839 -11.886 17.263 1.00 95.88 203 ASP A C 1
ATOM 1634 O O . ASP A 1 203 ? -0.678 -12.254 17.452 1.00 95.88 203 ASP A O 1
ATOM 1638 N N . LEU A 1 204 ? -2.845 -12.266 18.057 1.00 95.25 204 LEU A N 1
ATOM 1639 C CA . LEU A 1 204 ? -2.697 -12.999 19.318 1.00 95.25 204 LEU A CA 1
ATOM 1640 C C . LEU A 1 204 ? -2.762 -14.530 19.161 1.00 95.25 204 LEU A C 1
ATOM 1642 O O . LEU A 1 204 ? -2.851 -15.256 20.152 1.00 95.25 204 LEU A O 1
ATOM 1646 N N . SER A 1 205 ? -2.771 -15.049 17.928 1.00 91.75 205 SER A N 1
ATOM 1647 C CA . SER A 1 205 ? -2.908 -16.490 17.664 1.00 91.75 205 SER A CA 1
ATOM 1648 C C . SER A 1 205 ? -1.631 -17.314 17.857 1.00 91.75 205 SER A C 1
ATOM 1650 O O . SER A 1 205 ? -1.737 -18.526 18.042 1.00 91.75 205 SER A O 1
ATOM 1652 N N . GLY A 1 206 ? -0.455 -16.687 17.825 1.00 86.25 206 GLY A N 1
ATOM 1653 C CA . GLY A 1 206 ? 0.838 -17.357 17.977 1.00 86.25 206 GLY A CA 1
ATOM 1654 C C . GLY A 1 206 ? 1.250 -17.640 19.419 1.00 86.25 206 GLY A C 1
ATOM 1655 O O . GLY A 1 206 ? 0.632 -17.166 20.377 1.00 86.25 206 GLY A O 1
ATOM 1656 N N . GLU A 1 207 ? 2.337 -18.396 19.548 1.00 84.69 207 GLU A N 1
ATOM 1657 C CA . GLU A 1 207 ? 3.131 -18.462 20.775 1.00 84.69 207 GLU A CA 1
ATOM 1658 C C . GLU A 1 207 ? 3.837 -17.113 20.990 1.00 84.69 207 GLU A C 1
ATOM 1660 O O . GLU A 1 207 ? 4.136 -16.398 20.032 1.00 84.69 207 GLU A O 1
ATOM 1665 N N . GLY A 1 208 ? 4.049 -16.715 22.243 1.00 84.62 208 GLY A N 1
ATOM 1666 C CA . GLY A 1 208 ? 4.616 -15.404 22.541 1.00 84.62 208 GLY A CA 1
ATOM 1667 C C . GLY A 1 208 ? 5.028 -15.243 23.997 1.00 84.62 208 GLY A C 1
ATOM 1668 O O . GLY A 1 208 ? 4.990 -16.194 24.777 1.00 84.62 208 GLY A O 1
ATOM 1669 N N . SER A 1 209 ? 5.425 -14.021 24.350 1.00 89.56 209 SER A N 1
ATOM 1670 C CA . SER A 1 209 ? 5.827 -13.643 25.707 1.00 89.56 209 SER A CA 1
ATOM 1671 C C . SER A 1 209 ? 4.711 -13.845 26.745 1.00 89.56 209 SER A C 1
ATOM 1673 O O . SER A 1 209 ? 3.541 -14.058 26.419 1.00 89.56 209 SER A O 1
ATOM 1675 N N . ASP A 1 210 ? 5.064 -13.721 28.024 1.00 93.06 210 ASP A N 1
ATOM 1676 C CA . ASP A 1 210 ? 4.111 -13.645 29.138 1.00 93.06 210 ASP A CA 1
ATOM 1677 C C . ASP A 1 210 ? 3.029 -12.575 28.908 1.00 93.06 210 ASP A C 1
ATOM 1679 O O . ASP A 1 210 ? 1.843 -12.831 29.124 1.00 93.06 210 ASP A O 1
ATOM 1683 N N . VAL A 1 211 ? 3.423 -11.407 28.392 1.00 94.38 211 VAL A N 1
ATOM 1684 C CA . VAL A 1 211 ? 2.512 -10.324 27.993 1.00 94.38 211 VAL A CA 1
ATOM 1685 C C . VAL A 1 211 ? 1.552 -10.797 26.903 1.00 94.38 211 VAL A C 1
ATOM 1687 O O . VAL A 1 211 ? 0.345 -10.603 27.024 1.00 94.38 211 VAL A O 1
ATOM 1690 N N . HIS A 1 212 ? 2.061 -11.464 25.865 1.00 93.69 212 HIS A N 1
ATOM 1691 C CA . HIS A 1 212 ? 1.245 -11.973 24.759 1.00 93.69 212 HIS A CA 1
ATOM 1692 C C . HIS A 1 212 ? 0.192 -12.981 25.227 1.00 93.69 212 HIS A C 1
ATOM 1694 O O . HIS A 1 212 ? -0.973 -12.903 24.836 1.00 93.69 212 HIS A O 1
ATOM 1700 N N . MET A 1 213 ? 0.575 -13.896 26.122 1.00 94.38 213 MET A N 1
ATOM 1701 C CA . MET A 1 213 ? -0.360 -14.847 26.725 1.00 94.38 213 MET A CA 1
ATOM 1702 C C . MET A 1 213 ? -1.440 -14.137 27.547 1.00 94.38 213 MET A C 1
ATOM 1704 O O . MET A 1 213 ? -2.617 -14.456 27.396 1.00 94.38 213 MET A O 1
ATOM 1708 N N . LYS A 1 214 ? -1.078 -13.122 28.340 1.00 96.00 214 LYS A N 1
ATOM 1709 C CA . LYS A 1 214 ? -2.055 -12.319 29.092 1.00 96.00 214 LYS A CA 1
ATOM 1710 C C . LYS A 1 214 ? -3.001 -11.530 28.197 1.00 96.00 214 LYS A C 1
ATOM 1712 O O . LYS A 1 214 ? -4.193 -11.465 28.485 1.00 96.00 214 LYS A O 1
ATOM 1717 N N . LEU A 1 215 ? -2.503 -10.968 27.099 1.00 96.75 215 LEU A N 1
ATOM 1718 C CA . LEU A 1 215 ? -3.342 -10.300 26.103 1.00 96.75 215 LEU A CA 1
ATOM 1719 C C . LEU A 1 215 ? -4.350 -11.276 25.493 1.00 96.75 215 LEU A C 1
ATOM 1721 O O . LEU A 1 215 ? -5.525 -10.941 25.342 1.00 96.75 215 LEU A O 1
ATOM 1725 N N . ARG A 1 216 ? -3.908 -12.500 25.187 1.00 96.00 216 ARG A N 1
ATOM 1726 C CA . ARG A 1 216 ? -4.781 -13.571 24.703 1.00 96.00 216 ARG A CA 1
ATOM 1727 C C . ARG A 1 216 ? -5.843 -13.944 25.739 1.00 96.00 216 ARG A C 1
ATOM 1729 O O . ARG A 1 216 ? -7.004 -14.078 25.366 1.00 96.00 216 ARG A O 1
ATOM 1736 N N . ASP A 1 217 ? -5.487 -14.054 27.015 1.00 96.12 217 ASP A N 1
ATOM 1737 C CA . ASP A 1 217 ? -6.449 -14.339 28.087 1.00 96.12 217 ASP A CA 1
ATOM 1738 C C . ASP A 1 217 ? -7.494 -13.218 28.222 1.00 96.12 217 ASP A C 1
ATOM 1740 O O . ASP A 1 217 ? -8.692 -13.496 28.303 1.00 96.12 217 ASP A O 1
ATOM 1744 N N . SER A 1 218 ? -7.075 -11.949 28.146 1.00 96.12 218 SER A N 1
ATOM 1745 C CA . SER A 1 218 ? -7.980 -10.789 28.132 1.00 96.12 218 SER A CA 1
ATOM 1746 C C . SER A 1 218 ? -8.916 -10.790 26.919 1.00 96.12 218 SER A C 1
ATOM 1748 O O . SER A 1 218 ? -10.112 -10.506 27.046 1.00 96.12 218 SER A O 1
ATOM 1750 N N . PHE A 1 219 ? -8.404 -11.157 25.741 1.00 96.69 219 PHE A N 1
ATOM 1751 C CA . PHE A 1 219 ? -9.223 -11.358 24.547 1.00 96.69 219 PHE A CA 1
ATOM 1752 C C . PHE A 1 219 ? -10.278 -12.455 24.772 1.00 96.69 219 PHE A C 1
ATOM 1754 O O . PHE A 1 219 ? -11.465 -12.235 24.507 1.00 96.69 219 PHE A O 1
ATOM 1761 N N . LEU A 1 220 ? -9.865 -13.613 25.301 1.00 96.06 220 LEU A N 1
ATOM 1762 C CA . LEU A 1 220 ? -10.746 -14.752 25.572 1.00 96.06 220 LEU A CA 1
ATOM 1763 C C . LEU A 1 220 ? -11.808 -14.419 26.624 1.00 96.06 220 LEU A C 1
ATOM 1765 O O . LEU A 1 220 ? -12.957 -14.828 26.474 1.00 96.06 220 LEU A O 1
ATOM 1769 N N . ALA A 1 221 ? -11.472 -13.636 27.648 1.00 95.81 221 ALA A N 1
ATOM 1770 C CA . ALA A 1 221 ? -12.441 -13.167 28.635 1.00 95.81 221 ALA A CA 1
ATOM 1771 C C . ALA A 1 221 ? -13.547 -12.313 27.989 1.00 95.81 221 ALA A C 1
ATOM 1773 O O . ALA A 1 221 ? -14.717 -12.403 28.367 1.00 95.81 221 ALA A O 1
ATOM 1774 N N . LYS A 1 222 ? -13.199 -11.508 26.977 1.00 94.69 222 LYS A N 1
ATOM 1775 C CA . LYS A 1 222 ? -14.148 -10.612 26.308 1.00 94.69 222 LYS A CA 1
ATOM 1776 C C . LYS A 1 222 ? -15.020 -11.334 25.278 1.00 94.69 222 LYS A C 1
ATOM 1778 O O . LYS A 1 222 ? -16.250 -11.207 25.316 1.00 94.69 222 LYS A O 1
ATOM 1783 N N . TYR A 1 223 ? -14.414 -12.104 24.376 1.00 95.12 223 TYR A N 1
ATOM 1784 C CA . TYR A 1 223 ? -15.116 -12.721 23.242 1.00 95.12 223 TYR A CA 1
ATOM 1785 C C . TYR A 1 223 ? -15.452 -14.205 23.428 1.00 95.12 223 TYR A C 1
ATOM 1787 O O . TYR A 1 223 ? -16.326 -14.712 22.726 1.00 95.12 223 TYR A O 1
ATOM 1795 N N . GLY A 1 224 ? -14.844 -14.877 24.404 1.00 94.12 224 GLY A N 1
ATOM 1796 C CA . GLY A 1 224 ? -14.886 -16.330 24.554 1.00 94.12 224 GLY A CA 1
ATOM 1797 C C . GLY A 1 224 ? -13.816 -17.039 23.712 1.00 94.12 224 GLY A C 1
ATOM 1798 O O . GLY A 1 224 ? -12.997 -16.382 23.063 1.00 94.12 224 GLY A O 1
ATOM 1799 N N . PRO A 1 225 ? -13.808 -18.387 23.712 1.00 92.31 225 PRO A N 1
ATOM 1800 C CA . PRO A 1 225 ? -12.954 -19.181 22.835 1.00 92.31 225 PRO A CA 1
ATOM 1801 C C . PRO A 1 225 ? -13.122 -18.760 21.379 1.00 92.31 225 PRO A C 1
ATOM 1803 O O . PRO A 1 225 ? -14.240 -18.533 20.926 1.00 92.31 225 PRO A O 1
ATOM 1806 N N . GLN A 1 226 ? -12.017 -18.677 20.644 1.00 89.12 226 GLN A N 1
ATOM 1807 C CA . GLN A 1 226 ? -12.047 -18.349 19.223 1.00 89.12 226 GLN A CA 1
ATOM 1808 C C . GLN A 1 226 ? -12.491 -19.587 18.422 1.00 89.12 226 GLN A C 1
ATOM 1810 O O . GLN A 1 226 ? -11.697 -20.526 18.322 1.00 89.12 226 GLN A O 1
ATOM 1815 N N . PRO A 1 227 ? -13.719 -19.625 17.861 1.00 89.19 227 PRO A N 1
ATOM 1816 C CA . PRO A 1 227 ? -14.212 -20.801 17.148 1.00 89.19 227 PRO A CA 1
ATOM 1817 C C . PRO A 1 227 ? -13.500 -21.060 15.817 1.00 89.19 227 PRO A C 1
ATOM 1819 O O . PRO A 1 227 ? -13.586 -22.169 15.293 1.00 89.19 227 PRO A O 1
ATOM 1822 N N . LEU A 1 228 ? -12.824 -20.053 15.250 1.00 90.94 228 LEU A N 1
ATOM 1823 C CA . LEU A 1 228 ? -12.150 -20.185 13.963 1.00 90.94 228 LEU A CA 1
ATOM 1824 C C . LEU A 1 228 ? -10.686 -20.630 14.105 1.00 90.94 228 LEU A C 1
ATOM 1826 O O . LEU A 1 228 ? -9.939 -20.102 14.947 1.00 90.94 228 LEU A O 1
ATOM 1830 N N . PRO A 1 229 ? -10.215 -21.538 13.230 1.00 90.56 229 PRO A N 1
ATOM 1831 C CA . PRO A 1 229 ? -8.802 -21.877 13.167 1.00 90.56 229 PRO A CA 1
ATOM 1832 C C . PRO A 1 229 ? -7.984 -20.645 12.750 1.00 90.56 229 PRO A C 1
ATOM 1834 O O . PRO A 1 229 ? -8.476 -19.784 12.022 1.00 90.56 229 PRO A O 1
ATOM 1837 N N . SER A 1 230 ? -6.722 -20.561 13.187 1.00 88.81 230 SER A N 1
ATOM 1838 C CA . SER A 1 230 ? -5.852 -19.386 12.973 1.00 88.81 230 SER A CA 1
ATOM 1839 C C . SER A 1 230 ? -5.815 -18.913 11.517 1.00 88.81 230 SER A C 1
ATOM 1841 O O . SER A 1 230 ? -5.947 -17.721 11.257 1.00 88.81 230 SER A O 1
ATOM 1843 N N . HIS A 1 231 ? -5.746 -19.855 10.577 1.00 88.12 231 HIS A N 1
ATOM 1844 C CA . HIS A 1 231 ? -5.710 -19.575 9.144 1.00 88.12 231 HIS A CA 1
ATOM 1845 C C . HIS A 1 231 ? -6.976 -18.941 8.562 1.00 88.12 231 HIS A C 1
ATOM 1847 O O . HIS A 1 231 ? -6.910 -18.421 7.461 1.00 88.12 231 HIS A O 1
ATOM 1853 N N . GLN A 1 232 ? -8.114 -18.979 9.260 1.00 90.94 232 GLN A N 1
ATOM 1854 C CA . GLN A 1 232 ? -9.375 -18.389 8.789 1.00 90.94 232 GLN A CA 1
ATOM 1855 C C . GLN A 1 232 ? -9.716 -17.068 9.478 1.00 90.94 232 GLN A C 1
ATOM 1857 O O . GLN A 1 232 ? -10.636 -16.375 9.049 1.00 90.94 232 GLN A O 1
ATOM 1862 N N . ARG A 1 233 ? -8.981 -16.686 10.530 1.00 92.00 233 ARG A N 1
ATOM 1863 C CA . ARG A 1 233 ? -9.297 -15.493 11.333 1.00 92.00 233 ARG A CA 1
ATOM 1864 C C . ARG A 1 233 ? -9.213 -14.209 10.515 1.00 92.00 233 ARG A C 1
ATOM 1866 O O . ARG A 1 233 ? -10.118 -13.392 10.588 1.00 92.00 233 ARG A O 1
ATOM 1873 N N . ALA A 1 234 ? -8.194 -14.068 9.669 1.00 89.62 234 ALA A N 1
ATOM 1874 C CA . ALA A 1 234 ? -8.058 -12.914 8.777 1.00 89.62 234 ALA A CA 1
ATOM 1875 C C . ALA A 1 234 ? -9.106 -12.884 7.645 1.00 89.62 234 ALA A C 1
ATOM 1877 O O . ALA A 1 234 ? -9.208 -11.892 6.930 1.00 89.62 234 ALA A O 1
ATOM 1878 N N . SER A 1 235 ? -9.927 -13.927 7.498 1.00 87.81 235 SER A N 1
ATOM 1879 C CA . SER A 1 235 ? -11.070 -13.932 6.578 1.00 87.81 235 SER A CA 1
ATOM 1880 C C . SER A 1 235 ? -12.384 -13.552 7.237 1.00 87.81 235 SER A C 1
ATOM 1882 O O . SER A 1 235 ? -13.375 -13.360 6.540 1.00 87.81 235 SER A O 1
ATOM 1884 N N . GLN A 1 236 ? -12.418 -13.445 8.563 1.00 90.88 236 GLN A N 1
ATOM 1885 C CA . GLN A 1 236 ? -13.573 -12.934 9.283 1.00 90.88 236 GLN A CA 1
ATOM 1886 C C . GLN A 1 236 ? -13.648 -11.411 9.127 1.00 90.88 236 GLN A C 1
ATOM 1888 O O . GLN A 1 236 ? -12.616 -10.750 9.144 1.00 90.88 236 GLN A O 1
ATOM 1893 N N . VAL A 1 237 ? -14.844 -10.827 9.016 1.00 86.25 237 VAL A N 1
ATOM 1894 C CA . VAL A 1 237 ? -15.018 -9.365 9.075 1.00 86.25 237 VAL A CA 1
ATOM 1895 C C . VAL A 1 237 ? -14.353 -8.816 10.345 1.00 86.25 237 VAL A C 1
ATOM 1897 O O . VAL A 1 237 ? -14.743 -9.194 11.451 1.00 86.25 237 VAL A O 1
ATOM 1900 N N . ALA A 1 238 ? -13.400 -7.894 10.183 1.00 82.56 238 ALA A N 1
ATOM 1901 C CA . ALA A 1 238 ? -12.717 -7.180 11.267 1.00 82.56 238 ALA A CA 1
ATOM 1902 C C . ALA A 1 238 ? -13.661 -6.158 11.928 1.00 82.56 238 ALA A C 1
ATOM 1904 O O . ALA A 1 238 ? -13.532 -4.948 11.743 1.00 82.56 238 ALA A O 1
ATOM 1905 N N . SER A 1 239 ? -14.714 -6.648 12.590 1.00 87.12 239 SER A N 1
ATOM 1906 C CA . SER A 1 239 ? -15.867 -5.836 12.994 1.00 87.12 239 SER A CA 1
ATOM 1907 C C . SER A 1 239 ? -15.501 -4.698 13.938 1.00 87.12 239 SER A C 1
ATOM 1909 O O . SER A 1 239 ? -16.106 -3.631 13.836 1.00 87.12 239 SER A O 1
ATOM 1911 N N . PHE A 1 240 ? -14.535 -4.898 14.840 1.00 94.06 240 PHE A N 1
ATOM 1912 C CA . PHE A 1 240 ? -14.102 -3.826 15.727 1.00 94.06 240 PHE A CA 1
ATOM 1913 C C . PHE A 1 240 ? -13.192 -2.864 14.979 1.00 94.06 240 PHE A C 1
ATOM 1915 O O . PHE A 1 240 ? -13.489 -1.680 14.949 1.00 94.06 240 PHE A O 1
ATOM 1922 N N . GLU A 1 241 ? -12.139 -3.356 14.331 1.00 91.50 241 GLU A N 1
ATOM 1923 C CA . GLU A 1 241 ? -11.136 -2.513 13.675 1.00 91.50 241 GLU A CA 1
ATOM 1924 C C . GLU A 1 241 ? -11.742 -1.671 12.535 1.00 91.50 241 GLU A C 1
ATOM 1926 O O . GLU A 1 241 ? -11.455 -0.485 12.405 1.00 91.50 241 GLU A O 1
ATOM 1931 N N . GLU A 1 242 ? -12.655 -2.245 11.742 1.00 87.81 242 GLU A N 1
ATOM 1932 C CA . GLU A 1 242 ? -13.423 -1.512 10.727 1.00 87.81 242 GLU A CA 1
ATOM 1933 C C . GLU A 1 242 ? -14.285 -0.413 11.356 1.00 87.81 242 GLU A C 1
ATOM 1935 O O . GLU A 1 242 ? -14.230 0.742 10.931 1.00 87.81 242 GLU A O 1
ATOM 1940 N N . THR A 1 243 ? -15.062 -0.747 12.388 1.00 89.44 243 THR A N 1
ATOM 1941 C CA . THR A 1 243 ? -15.950 0.224 13.040 1.00 89.44 243 THR A CA 1
ATOM 1942 C C . THR A 1 243 ? -15.169 1.284 13.824 1.00 89.44 243 THR A C 1
ATOM 1944 O O . THR A 1 243 ? -15.590 2.437 13.916 1.00 89.44 243 THR A O 1
ATOM 1947 N N . TYR A 1 244 ? -13.998 0.925 14.331 1.00 91.25 244 TYR A N 1
ATOM 1948 C CA . TYR A 1 244 ? -13.056 1.829 14.964 1.00 91.25 244 TYR A CA 1
ATOM 1949 C C . TYR A 1 244 ? -12.482 2.828 13.957 1.00 91.25 244 TYR A C 1
ATOM 1951 O O . TYR A 1 244 ? -12.546 4.028 14.204 1.00 91.25 244 TYR A O 1
ATOM 1959 N N . ALA A 1 245 ? -12.051 2.383 12.772 1.00 87.50 245 ALA A N 1
ATOM 1960 C CA . ALA A 1 245 ? -11.656 3.298 11.701 1.00 87.50 245 ALA A CA 1
ATOM 1961 C C . ALA A 1 245 ? -12.805 4.264 11.353 1.00 87.50 245 ALA A C 1
ATOM 1963 O O . ALA A 1 245 ? -12.609 5.477 11.321 1.00 87.50 245 ALA A O 1
ATOM 1964 N N . HIS A 1 246 ? -14.043 3.770 11.204 1.00 84.12 246 HIS A N 1
ATOM 1965 C CA . HIS A 1 246 ? -15.221 4.632 11.012 1.00 84.12 246 HIS A CA 1
ATOM 1966 C C . HIS A 1 246 ? -15.381 5.699 12.109 1.00 84.12 246 HIS A C 1
ATOM 1968 O O . HIS A 1 246 ? -15.687 6.857 11.810 1.00 84.12 246 HIS A O 1
ATOM 1974 N N . MET A 1 247 ? -15.194 5.302 13.367 1.00 89.12 247 MET A N 1
ATOM 1975 C CA . MET A 1 247 ? -15.259 6.176 14.533 1.00 89.12 247 MET A CA 1
ATOM 1976 C C . MET A 1 247 ? -14.164 7.251 14.484 1.00 89.12 247 MET A C 1
ATOM 1978 O O . MET A 1 247 ? -14.469 8.437 14.620 1.00 89.12 247 MET A O 1
ATOM 1982 N N . CYS A 1 248 ? -12.914 6.859 14.223 1.00 88.38 248 CYS A N 1
ATOM 1983 C CA . CYS A 1 248 ? -11.773 7.767 14.124 1.00 88.38 248 CYS A CA 1
ATOM 1984 C C . CYS A 1 248 ? -11.949 8.783 12.995 1.00 88.38 248 CYS A C 1
ATOM 1986 O O . CYS A 1 248 ? -11.663 9.961 13.183 1.00 88.38 248 CYS A O 1
ATOM 1988 N N . LEU A 1 249 ? -12.504 8.372 11.855 1.00 83.88 249 LEU A N 1
ATOM 1989 C CA . LEU A 1 249 ? -12.786 9.278 10.741 1.00 83.88 249 LEU A CA 1
ATOM 1990 C C . LEU A 1 249 ? -13.866 10.303 11.060 1.00 83.88 249 LEU A C 1
ATOM 1992 O O . LEU A 1 249 ? -13.740 11.475 10.695 1.00 83.88 249 LEU A O 1
ATOM 1996 N N . MET A 1 250 ? -14.921 9.885 11.760 1.00 84.50 250 MET A N 1
ATOM 1997 C CA . MET A 1 250 ? -15.924 10.822 12.248 1.00 84.50 250 MET A CA 1
ATOM 1998 C C . MET A 1 250 ? -15.305 11.804 13.244 1.00 84.50 250 MET A C 1
ATOM 2000 O O . MET A 1 250 ? -15.460 13.010 13.068 1.00 84.50 250 MET A O 1
ATOM 2004 N N . ALA A 1 251 ? -14.583 11.306 14.248 1.00 87.88 251 ALA A N 1
ATOM 2005 C CA . ALA A 1 251 ? -13.939 12.142 15.254 1.00 87.88 251 ALA A CA 1
ATOM 2006 C C . ALA A 1 251 ? -12.939 13.124 14.623 1.00 87.88 251 ALA A C 1
ATOM 2008 O O . ALA A 1 251 ? -13.018 14.316 14.892 1.00 87.88 251 ALA A O 1
ATOM 2009 N N . GLY A 1 252 ? -12.085 12.666 13.704 1.00 86.38 252 GLY A N 1
ATOM 2010 C CA . GLY A 1 252 ? -11.139 13.512 12.973 1.00 86.38 252 GLY A CA 1
ATOM 2011 C C . GLY A 1 252 ? -11.822 14.540 12.063 1.00 86.38 252 GLY A C 1
ATOM 2012 O O . GLY A 1 252 ? -11.315 15.646 11.874 1.00 86.38 252 GLY A O 1
ATOM 2013 N N . THR A 1 253 ? -13.005 14.222 11.522 1.00 82.12 253 THR A N 1
ATOM 2014 C CA . THR A 1 253 ? -13.827 15.206 10.798 1.00 82.12 253 THR A CA 1
ATOM 2015 C C . THR A 1 253 ? -14.353 16.283 11.746 1.00 82.12 253 THR A C 1
ATOM 2017 O O . THR A 1 253 ? -14.341 17.456 11.381 1.00 82.12 253 THR A O 1
ATOM 2020 N N . CYS A 1 254 ? -14.801 15.911 12.949 1.00 85.44 254 CYS A N 1
ATOM 2021 C CA . CYS A 1 254 ? -15.259 16.852 13.974 1.00 85.44 254 CYS A CA 1
ATOM 2022 C C . CYS A 1 254 ? -14.107 17.731 14.495 1.00 85.44 254 CYS A C 1
ATOM 2024 O O . CYS A 1 254 ? -14.253 18.950 14.572 1.00 85.44 254 CYS A O 1
ATOM 2026 N N . GLU A 1 255 ? -12.957 17.122 14.788 1.00 88.81 255 GLU A N 1
ATOM 2027 C CA . GLU A 1 255 ? -11.733 17.769 15.274 1.00 88.81 255 GLU A CA 1
ATOM 2028 C C . GLU A 1 255 ? -11.264 18.881 14.327 1.00 88.81 255 GLU A C 1
ATOM 2030 O O . GLU A 1 255 ? -11.102 20.031 14.740 1.00 88.81 255 GLU A O 1
ATOM 2035 N N . ARG A 1 256 ? -11.171 18.582 13.024 1.00 84.88 256 ARG A N 1
ATOM 2036 C CA . ARG A 1 256 ? -10.729 19.534 11.988 1.00 84.88 256 ARG A CA 1
ATOM 2037 C C . ARG A 1 256 ? -11.654 20.734 11.778 1.00 84.88 256 ARG A C 1
ATOM 2039 O O . ARG A 1 256 ? -11.271 21.677 11.092 1.00 84.88 256 ARG A O 1
ATOM 2046 N N . ARG A 1 257 ? -12.872 20.732 12.334 1.00 82.56 257 ARG A N 1
ATOM 2047 C CA . ARG A 1 257 ? -13.768 21.899 12.250 1.00 82.56 257 ARG A CA 1
ATOM 2048 C C . ARG A 1 257 ? -13.448 22.991 13.250 1.00 82.56 257 ARG A C 1
ATOM 2050 O O . ARG A 1 257 ? -13.987 24.082 13.085 1.00 82.56 257 ARG A O 1
ATOM 2057 N N . SER A 1 258 ? -12.629 22.707 14.266 1.00 83.69 258 SER A N 1
ATOM 2058 C CA . SER A 1 258 ? -12.215 23.695 15.268 1.00 83.69 258 SER A CA 1
ATOM 2059 C C . SER A 1 258 ? -13.404 24.496 15.822 1.00 83.69 258 SER A C 1
ATOM 2061 O O . SER A 1 258 ? -13.344 25.716 15.972 1.00 83.69 258 SER A O 1
ATOM 2063 N N . ILE A 1 259 ? -14.527 23.810 16.076 1.00 87.75 259 ILE A N 1
ATOM 2064 C CA . ILE A 1 259 ? -15.746 24.440 16.590 1.00 87.75 259 ILE A CA 1
ATOM 2065 C C . ILE A 1 259 ? -15.451 24.980 17.980 1.00 87.75 259 ILE A C 1
ATOM 2067 O O . ILE A 1 259 ? -14.860 24.290 18.814 1.00 87.75 259 ILE A O 1
ATOM 2071 N N . THR A 1 260 ? -15.865 26.220 18.209 1.00 89.88 260 THR A N 1
ATOM 2072 C CA . THR A 1 260 ? -15.586 26.932 19.450 1.00 89.88 260 THR A CA 1
ATOM 2073 C C . THR A 1 260 ? -16.743 26.805 20.439 1.00 89.88 260 THR A C 1
ATOM 2075 O O . THR A 1 260 ? -17.908 26.792 20.043 1.00 89.88 260 THR A O 1
ATOM 2078 N N . PHE A 1 261 ? -16.436 26.723 21.731 1.00 87.94 261 PHE A N 1
ATOM 2079 C CA . PHE A 1 261 ? -17.406 26.716 22.827 1.00 87.94 261 PHE A CA 1
ATOM 2080 C C . PHE A 1 261 ? -16.996 27.693 23.935 1.00 87.94 261 PHE A C 1
ATOM 2082 O O . PHE A 1 261 ? -15.869 28.187 23.962 1.00 87.94 261 PHE A O 1
ATOM 2089 N N . GLY A 1 262 ? -17.929 27.968 24.850 1.00 84.12 262 GLY A N 1
ATOM 2090 C CA . GLY A 1 262 ? -17.726 28.914 25.945 1.00 84.12 262 GLY A CA 1
ATOM 2091 C C . GLY A 1 262 ? -17.637 30.372 25.486 1.00 84.12 262 GLY A C 1
ATOM 2092 O O . GLY A 1 262 ? -17.710 30.701 24.297 1.00 84.12 262 GLY A O 1
ATOM 2093 N N . THR A 1 263 ? -17.493 31.272 26.454 1.00 80.69 263 THR A N 1
ATOM 2094 C CA . THR A 1 263 ? -17.351 32.717 26.217 1.00 80.69 263 THR A CA 1
ATOM 2095 C C . THR A 1 263 ? -15.985 33.079 25.635 1.00 80.69 263 THR A C 1
ATOM 2097 O O . THR A 1 263 ? -15.877 34.035 24.869 1.00 80.69 263 THR A O 1
ATOM 2100 N N . ASP A 1 264 ? -14.965 32.280 25.943 1.00 84.19 264 ASP A N 1
ATOM 2101 C CA . ASP A 1 264 ? -13.585 32.423 25.483 1.00 84.19 264 ASP A CA 1
ATOM 2102 C C . ASP A 1 264 ? -13.305 31.756 24.127 1.00 84.19 264 ASP A C 1
ATOM 2104 O O . ASP A 1 264 ? -12.195 31.854 23.610 1.00 84.19 264 ASP A O 1
ATOM 2108 N N . LYS A 1 265 ? -14.321 31.131 23.514 1.00 87.94 265 LYS A N 1
ATOM 2109 C CA . LYS A 1 265 ? -14.243 30.497 22.189 1.00 87.94 265 LYS A CA 1
ATOM 2110 C C . LYS A 1 265 ? -13.138 29.432 22.091 1.00 87.94 265 LYS A C 1
ATOM 2112 O O . LYS A 1 265 ? -12.474 29.320 21.060 1.00 87.94 265 LYS A O 1
ATOM 2117 N N . ARG A 1 266 ? -12.957 28.623 23.138 1.00 90.06 266 ARG A N 1
ATOM 2118 C CA . ARG A 1 266 ? -12.027 27.479 23.120 1.00 90.06 266 ARG A CA 1
ATOM 2119 C C . ARG A 1 266 ? -12.464 26.407 22.135 1.00 90.06 266 ARG A C 1
ATOM 2121 O O . ARG A 1 266 ? -13.650 26.247 21.866 1.00 90.06 266 ARG A O 1
ATOM 2128 N N . THR A 1 267 ? -11.501 25.632 21.652 1.00 93.25 267 THR A N 1
ATOM 2129 C CA . THR A 1 267 ? -11.734 24.408 20.876 1.00 93.25 267 THR A CA 1
ATOM 2130 C C . THR A 1 267 ? -11.368 23.186 21.718 1.00 93.25 267 THR A C 1
ATOM 2132 O O . THR A 1 267 ? -10.621 23.298 22.690 1.00 93.25 267 THR A O 1
ATOM 2135 N N . ILE A 1 268 ? -11.917 22.018 21.376 1.00 93.69 268 ILE A N 1
ATOM 2136 C CA . ILE A 1 268 ? -11.493 20.752 21.990 1.00 93.69 268 ILE A CA 1
ATOM 2137 C C . ILE A 1 268 ? -10.071 20.460 21.494 1.00 93.69 268 ILE A C 1
ATOM 2139 O O . ILE A 1 268 ? -9.845 20.444 20.282 1.00 93.69 268 ILE A O 1
ATOM 2143 N N . SER A 1 269 ? -9.122 20.267 22.413 1.00 93.12 269 SER A N 1
ATOM 2144 C CA . SER A 1 269 ? -7.719 20.006 22.069 1.00 93.12 269 SER A CA 1
ATOM 2145 C C . SER A 1 269 ? -7.530 18.635 21.409 1.00 93.12 269 SER A C 1
ATOM 2147 O O . SER A 1 269 ? -8.371 17.745 21.546 1.00 93.12 269 SER A O 1
ATOM 2149 N N . LYS A 1 270 ? -6.398 18.444 20.722 1.00 89.19 270 LYS A N 1
ATOM 2150 C CA . LYS A 1 270 ? -6.025 17.161 20.101 1.00 89.19 270 LYS A CA 1
ATOM 2151 C C . LYS A 1 270 ? -5.998 16.012 21.121 1.00 89.19 270 LYS A C 1
ATOM 2153 O O . LYS A 1 270 ? -6.574 14.957 20.868 1.00 89.19 270 LYS A O 1
ATOM 2158 N N . ASP A 1 271 ? -5.414 16.248 22.295 1.00 90.00 271 ASP A N 1
ATOM 2159 C CA . ASP A 1 271 ? -5.333 15.249 23.371 1.00 90.00 271 ASP A CA 1
ATOM 2160 C C . ASP A 1 271 ? -6.719 14.899 23.929 1.00 90.00 271 ASP A C 1
ATOM 2162 O O . ASP A 1 271 ? -7.028 13.732 24.164 1.00 90.00 271 ASP A O 1
ATOM 2166 N N . ALA A 1 272 ? -7.599 15.897 24.072 1.00 93.44 272 ALA A N 1
ATOM 2167 C CA . ALA A 1 272 ? -8.980 15.662 24.481 1.00 93.44 272 ALA A CA 1
ATOM 2168 C C . ALA A 1 272 ? -9.751 14.847 23.432 1.00 93.44 272 ALA A C 1
ATOM 2170 O O . ALA A 1 272 ? -10.510 13.950 23.787 1.00 93.44 272 ALA A O 1
ATOM 2171 N N . TRP A 1 273 ? -9.533 15.102 22.138 1.00 92.88 273 TRP A N 1
ATOM 2172 C CA . TRP A 1 273 ? -10.102 14.274 21.073 1.00 92.88 273 TRP A CA 1
ATOM 2173 C C . TRP A 1 273 ? -9.589 12.835 21.100 1.00 92.88 273 TRP A C 1
ATOM 2175 O O . TRP A 1 273 ? -10.362 11.919 20.814 1.00 92.88 273 TRP A O 1
ATOM 2185 N N . GLN A 1 274 ? -8.323 12.617 21.456 1.00 90.56 274 GLN A N 1
ATOM 2186 C CA . GLN A 1 274 ? -7.776 11.273 21.627 1.00 90.56 274 GLN A CA 1
ATOM 2187 C C . GLN A 1 274 ? -8.452 10.530 22.789 1.00 90.56 274 GLN A C 1
ATOM 2189 O O . GLN A 1 274 ? -8.887 9.393 22.608 1.00 90.56 274 GLN A O 1
ATOM 2194 N N . ASP A 1 275 ? -8.635 11.185 23.938 1.00 92.19 275 ASP A N 1
ATOM 2195 C CA . ASP A 1 275 ? -9.365 10.610 25.078 1.00 92.19 275 ASP A CA 1
ATOM 2196 C C . ASP A 1 275 ? -10.837 10.308 24.734 1.00 92.19 275 ASP A C 1
ATOM 2198 O O . ASP A 1 275 ? -11.325 9.205 24.993 1.00 92.19 275 ASP A O 1
ATOM 2202 N N . ILE A 1 276 ? -11.523 11.237 24.053 1.00 95.00 276 ILE A N 1
ATOM 2203 C CA . ILE A 1 276 ? -12.892 11.049 23.539 1.00 95.00 276 ILE A CA 1
ATOM 2204 C C . ILE A 1 276 ? -12.970 9.806 22.641 1.00 95.00 276 ILE A C 1
ATOM 2206 O O . ILE A 1 276 ? -13.862 8.973 22.817 1.00 95.00 276 ILE A O 1
ATOM 2210 N N . ARG A 1 277 ? -12.040 9.648 21.686 1.00 94.06 277 ARG A N 1
ATOM 2211 C CA . ARG A 1 277 ? -11.991 8.468 20.805 1.00 94.06 277 ARG A CA 1
ATOM 2212 C C . ARG A 1 277 ? -11.776 7.189 21.602 1.00 94.06 277 ARG A C 1
ATOM 2214 O O . ARG A 1 277 ? -12.474 6.207 21.361 1.00 94.06 277 ARG A O 1
ATOM 2221 N N . HIS A 1 278 ? -10.849 7.192 22.554 1.00 93.56 278 HIS A N 1
ATOM 2222 C CA . HIS A 1 278 ? -10.533 6.012 23.355 1.00 93.56 278 HIS A CA 1
ATOM 2223 C C . HIS A 1 278 ? -11.721 5.546 24.206 1.00 93.56 278 HIS A C 1
ATOM 2225 O O . HIS A 1 278 ? -12.083 4.368 24.185 1.00 93.56 278 HIS A O 1
ATOM 2231 N N . LYS A 1 279 ? -12.397 6.470 24.898 1.00 95.50 279 LYS A N 1
ATOM 2232 C CA . LYS A 1 279 ? -13.611 6.167 25.675 1.00 95.50 279 LYS A CA 1
ATOM 2233 C C . LYS A 1 279 ? -14.755 5.679 24.781 1.00 95.50 279 LYS A C 1
ATOM 2235 O O . LYS A 1 279 ? -15.409 4.681 25.097 1.00 95.50 279 LYS A O 1
ATOM 2240 N N . ALA A 1 280 ? -14.951 6.308 23.621 1.00 96.44 280 ALA A N 1
ATOM 2241 C CA . ALA A 1 280 ? -15.946 5.870 22.644 1.00 96.44 280 ALA A CA 1
ATOM 2242 C C . ALA A 1 280 ? -15.642 4.456 22.109 1.00 96.44 280 ALA A C 1
ATOM 2244 O O . ALA A 1 280 ? -16.553 3.639 21.952 1.00 96.44 280 ALA A O 1
ATOM 2245 N N . ALA A 1 281 ? -14.365 4.127 21.900 1.00 96.06 281 ALA A N 1
ATOM 2246 C CA . ALA A 1 281 ? -13.931 2.809 21.449 1.00 96.06 281 ALA A CA 1
ATOM 2247 C C . ALA A 1 281 ? -14.228 1.704 22.472 1.00 96.06 281 ALA A C 1
ATOM 2249 O O . ALA A 1 281 ? -14.648 0.612 22.088 1.00 96.06 281 ALA A O 1
ATOM 2250 N N . GLN A 1 282 ? -14.080 1.981 23.771 1.00 95.88 282 GLN A N 1
ATOM 2251 C CA . GLN A 1 282 ? -14.425 1.029 24.836 1.00 95.88 282 GLN A CA 1
ATOM 2252 C C . GLN A 1 282 ? -15.923 0.689 24.833 1.00 95.88 282 GLN A C 1
ATOM 2254 O O . GLN A 1 282 ? -16.298 -0.487 24.918 1.00 95.88 282 GLN A O 1
ATOM 2259 N N . LYS A 1 283 ? -16.786 1.704 24.673 1.00 95.88 283 LYS A N 1
ATOM 2260 C CA . LYS A 1 283 ? -18.237 1.510 24.508 1.00 95.88 283 LYS A CA 1
ATOM 2261 C C . LYS A 1 283 ? -18.534 0.671 23.269 1.00 95.88 283 LYS A C 1
ATOM 2263 O O . LYS A 1 283 ? -19.236 -0.337 23.349 1.00 95.88 283 LYS A O 1
ATOM 2268 N N . LEU A 1 284 ? -17.926 1.034 22.140 1.00 95.44 284 LEU A N 1
ATOM 2269 C CA . LEU A 1 284 ? -18.092 0.325 20.876 1.00 95.44 284 LEU A CA 1
ATOM 2270 C C . LEU A 1 284 ? -17.677 -1.150 20.970 1.00 95.44 284 LEU A C 1
ATOM 2272 O O . LEU A 1 284 ? -18.359 -2.018 20.430 1.00 95.44 284 LEU A O 1
ATOM 2276 N N . GLN A 1 285 ? -16.591 -1.461 21.675 1.00 95.94 285 GLN A N 1
ATOM 2277 C CA . GLN A 1 285 ? -16.116 -2.835 21.815 1.00 95.94 285 GLN A CA 1
ATOM 2278 C C . GLN A 1 285 ? -17.123 -3.741 22.534 1.00 95.94 285 GLN A C 1
ATOM 2280 O O . GLN A 1 285 ? -17.205 -4.933 22.235 1.00 95.94 285 GLN A O 1
ATOM 2285 N N . THR A 1 286 ? -17.915 -3.182 23.452 1.00 95.81 286 THR A N 1
ATOM 2286 C CA . THR A 1 286 ? -18.990 -3.914 24.136 1.00 95.81 286 THR A CA 1
ATOM 2287 C C . THR A 1 286 ? -20.095 -4.303 23.151 1.00 95.81 286 THR A C 1
ATOM 2289 O O . THR A 1 286 ? -20.512 -5.464 23.118 1.00 95.81 286 THR A O 1
ATOM 2292 N N . GLU A 1 287 ? -20.502 -3.376 22.280 1.00 96.50 287 GLU A N 1
ATOM 2293 C CA . GLU A 1 287 ? -21.488 -3.647 21.226 1.00 96.50 287 GLU A CA 1
ATOM 2294 C C . GLU A 1 287 ? -20.962 -4.640 20.184 1.00 96.50 287 GLU A C 1
ATOM 2296 O O . GLU A 1 287 ? -21.666 -5.578 19.803 1.00 96.50 287 GLU A O 1
ATOM 2301 N N . VAL A 1 288 ? -19.694 -4.517 19.776 1.00 96.25 288 VAL A N 1
ATOM 2302 C CA . VAL A 1 288 ? -19.065 -5.480 18.861 1.00 96.25 288 VAL A CA 1
ATOM 2303 C C . VAL A 1 288 ? -19.008 -6.877 19.481 1.00 96.25 288 VAL A C 1
ATOM 2305 O O . VAL A 1 288 ? -19.318 -7.854 18.800 1.00 96.25 288 VAL A O 1
ATOM 2308 N N . ALA A 1 289 ? -18.678 -7.003 20.769 1.00 96.44 289 ALA A N 1
ATOM 2309 C CA . ALA A 1 289 ? -18.675 -8.292 21.461 1.00 96.44 289 ALA A CA 1
ATOM 2310 C C . ALA A 1 289 ? -20.061 -8.940 21.511 1.00 96.44 289 ALA A C 1
ATOM 2312 O O . ALA A 1 289 ? -20.172 -10.154 21.318 1.00 96.44 289 ALA A O 1
ATOM 2313 N N . LYS A 1 290 ? -21.117 -8.149 21.721 1.00 96.38 290 LYS A N 1
ATOM 2314 C CA . LYS A 1 290 ? -22.505 -8.622 21.677 1.00 96.38 290 LYS A CA 1
ATOM 2315 C C . LYS A 1 290 ? -22.875 -9.134 20.282 1.00 96.38 290 LYS A C 1
ATOM 2317 O O . LYS A 1 290 ? -23.282 -10.289 20.153 1.00 96.38 290 LYS A O 1
ATOM 2322 N N . VAL A 1 291 ? -22.665 -8.311 19.252 1.00 95.75 291 VAL A N 1
ATOM 2323 C CA . VAL A 1 291 ? -22.940 -8.656 17.846 1.00 95.75 291 VAL A CA 1
ATOM 2324 C C . VAL A 1 291 ? -22.164 -9.901 17.420 1.00 95.75 291 VAL A C 1
ATOM 2326 O O . VAL A 1 291 ? -22.723 -10.800 16.795 1.00 95.75 291 VAL A O 1
ATOM 2329 N N . TYR A 1 292 ? -20.884 -9.985 17.781 1.00 96.25 292 TYR A N 1
ATOM 2330 C CA . TYR A 1 292 ? -20.039 -11.116 17.424 1.00 96.25 292 TYR A CA 1
ATOM 2331 C C . TYR A 1 292 ? -20.527 -12.423 18.053 1.00 96.25 292 TYR A C 1
ATOM 2333 O O . TYR A 1 292 ? -20.668 -13.419 17.348 1.00 96.25 292 TYR A O 1
ATOM 2341 N N . LYS A 1 293 ? -20.841 -12.429 19.355 1.00 96.06 293 LYS A N 1
ATOM 2342 C CA . LYS A 1 293 ? -21.341 -13.632 20.046 1.00 96.06 293 LYS A CA 1
ATOM 2343 C C . LYS A 1 293 ? -22.646 -14.139 19.432 1.00 96.06 293 LYS A C 1
ATOM 2345 O O . LYS A 1 293 ? -22.824 -15.347 19.273 1.00 96.06 293 LYS A O 1
ATOM 2350 N N . GLU A 1 294 ? -23.541 -13.231 19.053 1.00 96.19 294 GLU A N 1
ATOM 2351 C CA . GLU A 1 294 ? -24.772 -13.581 18.345 1.00 96.19 294 GLU A CA 1
ATOM 2352 C C . GLU A 1 294 ? -24.490 -14.135 16.940 1.00 96.19 294 GLU A C 1
ATOM 2354 O O . GLU A 1 294 ? -25.038 -15.170 16.559 1.00 96.19 294 GLU A O 1
ATOM 2359 N N . ALA A 1 295 ? -23.588 -13.499 16.191 1.00 95.31 295 ALA A N 1
ATOM 2360 C CA . ALA A 1 295 ? -23.195 -13.948 14.861 1.00 95.31 295 ALA A CA 1
ATOM 2361 C C . ALA A 1 295 ? -22.545 -15.342 14.890 1.00 95.31 295 ALA A C 1
ATOM 2363 O O . ALA A 1 295 ? -22.898 -16.188 14.070 1.00 95.31 295 ALA A O 1
ATOM 2364 N N . VAL A 1 296 ? -21.670 -15.615 15.866 1.00 96.19 296 VAL A N 1
ATOM 2365 C CA . VAL A 1 296 ? -21.085 -16.944 16.102 1.00 96.19 296 VAL A CA 1
ATOM 2366 C C . VAL A 1 296 ? -22.184 -17.959 16.379 1.00 96.19 296 VAL A C 1
ATOM 2368 O O . VAL A 1 296 ? -22.269 -18.953 15.668 1.00 96.19 296 VAL A O 1
ATOM 2371 N N . LYS A 1 297 ? -23.084 -17.681 17.331 1.00 95.94 297 LYS A N 1
ATOM 2372 C CA . LYS A 1 297 ? -24.208 -18.572 17.664 1.00 95.94 297 LYS A CA 1
ATOM 2373 C C . LYS A 1 297 ? -25.067 -18.921 16.443 1.00 95.94 297 LYS A C 1
ATOM 2375 O O . LYS A 1 297 ? -25.530 -20.054 16.328 1.00 95.94 297 LYS A O 1
ATOM 2380 N N . ASN A 1 298 ? -25.288 -17.960 15.549 1.00 95.12 298 ASN A N 1
ATOM 2381 C CA . ASN A 1 298 ? -26.078 -18.151 14.331 1.00 95.12 298 ASN A CA 1
ATOM 2382 C C . ASN A 1 298 ? -25.314 -18.903 13.229 1.00 95.12 298 ASN A C 1
ATOM 2384 O O . ASN A 1 298 ? -25.937 -19.546 12.384 1.00 95.12 298 ASN A O 1
ATOM 2388 N N . ALA A 1 299 ? -23.983 -18.820 13.231 1.00 95.00 299 ALA A N 1
ATOM 2389 C CA . ALA A 1 299 ? -23.107 -19.470 12.263 1.00 95.00 299 ALA A CA 1
ATOM 2390 C C . ALA A 1 299 ? -22.627 -20.867 12.697 1.00 95.00 299 ALA A C 1
ATOM 2392 O O . ALA A 1 299 ? -22.147 -21.627 11.856 1.00 95.00 299 ALA A O 1
ATOM 2393 N N . THR A 1 300 ? -22.749 -21.221 13.980 1.00 96.44 300 THR A N 1
ATOM 2394 C CA . THR A 1 300 ? -22.411 -22.550 14.502 1.00 96.44 300 THR A CA 1
ATOM 2395 C C . THR A 1 300 ? -23.427 -23.597 14.048 1.00 96.44 300 THR A C 1
ATOM 2397 O O . THR A 1 300 ? -24.620 -23.507 14.353 1.00 96.44 300 THR A O 1
ATOM 2400 N N . ASP A 1 301 ? -22.952 -24.644 13.374 1.00 94.81 301 ASP A N 1
ATOM 2401 C CA . ASP A 1 301 ? -23.760 -25.831 13.112 1.00 94.81 301 ASP A CA 1
ATOM 2402 C C . ASP A 1 301 ? -24.069 -26.549 14.435 1.00 94.81 301 ASP A C 1
ATOM 2404 O O . ASP A 1 301 ? -23.173 -26.935 15.187 1.00 94.81 301 ASP A O 1
ATOM 2408 N N . ARG A 1 302 ? -25.358 -26.739 14.735 1.00 95.12 302 ARG A N 1
ATOM 2409 C CA . ARG A 1 302 ? -25.801 -27.320 16.013 1.00 95.12 302 ARG A CA 1
ATOM 2410 C C . ARG A 1 302 ? -25.393 -28.784 16.202 1.00 95.12 302 ARG A C 1
ATOM 2412 O O . ARG A 1 302 ? -25.398 -29.250 17.335 1.00 95.12 302 ARG A O 1
ATOM 2419 N N . LYS A 1 303 ? -25.109 -29.515 15.121 1.00 95.12 303 LYS A N 1
ATOM 2420 C CA . LYS A 1 303 ? -24.731 -30.933 15.153 1.00 95.12 303 LYS A CA 1
ATOM 2421 C C . LYS A 1 303 ? -23.224 -31.104 15.288 1.00 95.12 303 LYS A C 1
ATOM 2423 O O . LYS A 1 303 ? -22.791 -31.969 16.038 1.00 95.12 303 LYS A O 1
ATOM 2428 N N . THR A 1 304 ? -22.438 -30.316 14.555 1.00 95.06 304 THR A N 1
ATOM 2429 C CA . THR A 1 304 ? -20.973 -30.474 14.508 1.00 95.06 304 THR A CA 1
ATOM 2430 C C . THR A 1 304 ? -20.231 -29.525 15.446 1.00 95.06 304 THR A C 1
ATOM 2432 O O . THR A 1 304 ? -19.068 -29.765 15.752 1.00 95.06 304 THR A O 1
ATOM 2435 N N . GLY A 1 305 ? -20.871 -28.436 15.882 1.00 92.94 305 GLY A N 1
ATOM 2436 C CA . GLY A 1 305 ? -20.228 -27.363 16.642 1.00 92.94 305 GLY A CA 1
ATOM 2437 C C . GLY A 1 305 ? -19.269 -26.501 15.811 1.00 92.94 305 GLY A C 1
ATOM 2438 O O . GLY A 1 305 ? -18.661 -25.577 16.348 1.00 92.94 305 GLY A O 1
ATOM 2439 N N . VAL A 1 306 ? -19.133 -26.770 14.508 1.00 93.94 306 VAL A N 1
ATOM 2440 C CA . VAL A 1 306 ? -18.241 -26.027 13.612 1.00 93.94 306 VAL A CA 1
ATOM 2441 C C . VAL A 1 306 ? -18.909 -24.720 13.196 1.00 93.94 306 VAL A C 1
ATOM 2443 O O . VAL A 1 306 ? -20.080 -24.699 12.812 1.00 93.94 306 VAL A O 1
ATOM 2446 N N . VAL A 1 307 ? -18.161 -23.620 13.270 1.00 93.38 307 VAL A N 1
ATOM 2447 C CA . VAL A 1 307 ? -18.611 -22.313 12.781 1.00 93.38 307 VAL A CA 1
ATOM 2448 C C . VAL A 1 307 ? -18.360 -22.201 11.287 1.00 93.38 307 VAL A C 1
ATOM 2450 O O . VAL A 1 307 ? -17.239 -22.360 10.810 1.00 93.38 307 VAL A O 1
ATOM 2453 N N . ASP A 1 308 ? -19.418 -21.877 10.560 1.00 90.75 308 ASP A N 1
ATOM 2454 C CA . ASP A 1 308 ? -19.361 -21.544 9.147 1.00 90.75 308 ASP A CA 1
ATOM 2455 C C . ASP A 1 308 ? -18.926 -20.074 8.978 1.00 90.75 308 ASP A C 1
ATOM 2457 O O . ASP A 1 308 ? -19.683 -19.146 9.280 1.00 90.75 308 ASP A O 1
ATOM 2461 N N . VAL A 1 309 ? -17.686 -19.860 8.519 1.00 88.19 309 VAL A N 1
ATOM 2462 C CA . VAL A 1 309 ? -17.082 -18.523 8.327 1.00 88.19 309 VAL A CA 1
ATOM 2463 C C . VAL A 1 309 ? -17.929 -17.640 7.411 1.00 88.19 309 VAL A C 1
ATOM 2465 O O . VAL A 1 309 ? -18.018 -16.431 7.617 1.00 88.19 309 VAL A O 1
ATOM 2468 N N . GLU A 1 310 ? -18.580 -18.224 6.412 1.00 84.06 310 GLU A N 1
ATOM 2469 C CA . GLU A 1 310 ? -19.402 -17.485 5.467 1.00 84.06 310 GLU A CA 1
ATOM 2470 C C . GLU A 1 310 ? -20.697 -17.005 6.131 1.00 84.06 310 GLU A C 1
ATOM 2472 O O . GLU A 1 310 ? -21.029 -15.816 6.070 1.00 84.06 310 GLU A O 1
ATOM 2477 N N . LYS A 1 311 ? -21.402 -17.894 6.847 1.00 90.44 311 LYS A N 1
ATOM 2478 C CA . LYS A 1 311 ? -22.586 -17.502 7.637 1.00 90.44 311 LYS A CA 1
ATOM 2479 C C . LYS A 1 311 ? -22.236 -16.470 8.708 1.00 90.44 311 LYS A C 1
ATOM 2481 O O . LYS A 1 311 ? -23.027 -15.548 8.950 1.00 90.44 311 LYS A O 1
ATOM 2486 N N . LEU A 1 312 ? -21.057 -16.599 9.318 1.00 90.31 312 LEU A N 1
ATOM 2487 C CA . LEU A 1 312 ? -20.526 -15.630 10.271 1.00 90.31 312 LEU A CA 1
ATOM 2488 C C . LEU A 1 312 ? -20.338 -14.268 9.597 1.00 90.31 312 LEU A C 1
ATOM 2490 O O . LEU A 1 312 ? -20.930 -13.285 10.041 1.00 90.31 312 LEU A O 1
ATOM 2494 N N . ASN A 1 313 ? -19.604 -14.208 8.485 1.00 88.75 313 ASN A N 1
ATOM 2495 C CA . ASN A 1 313 ? -19.358 -12.971 7.745 1.00 88.75 313 ASN A CA 1
ATOM 2496 C C . ASN A 1 313 ? -20.640 -12.323 7.235 1.00 88.75 313 ASN A C 1
ATOM 2498 O O . ASN A 1 313 ? -20.782 -11.108 7.334 1.00 88.75 313 ASN A O 1
ATOM 2502 N N . LYS A 1 314 ? -21.609 -13.106 6.757 1.00 85.56 314 LYS A N 1
ATOM 2503 C CA . LYS A 1 314 ? -22.923 -12.595 6.351 1.00 85.56 314 LYS A CA 1
ATOM 2504 C C . LYS A 1 314 ? -23.674 -11.956 7.520 1.00 85.56 314 LYS A C 1
ATOM 2506 O O . LYS A 1 314 ? -24.332 -10.932 7.341 1.00 85.56 314 LYS A O 1
ATOM 2511 N N . SER A 1 315 ? -23.579 -12.541 8.713 1.00 89.25 315 SER A N 1
ATOM 2512 C CA . SER A 1 315 ? -24.198 -11.995 9.927 1.00 89.25 315 SER A CA 1
ATOM 2513 C C . SER A 1 315 ? -23.497 -10.711 10.382 1.00 89.25 315 SER A C 1
ATOM 2515 O O . SER A 1 315 ? -24.160 -9.700 10.613 1.00 89.25 315 SER A O 1
ATOM 2517 N N . LEU A 1 316 ? -22.161 -10.704 10.407 1.00 89.44 316 LEU A N 1
ATOM 2518 C CA . LEU A 1 316 ? -21.364 -9.520 10.744 1.00 89.44 316 LEU A CA 1
ATOM 2519 C C . LEU A 1 316 ? -21.560 -8.387 9.725 1.00 89.44 316 LEU A C 1
ATOM 2521 O O . LEU A 1 316 ? -21.718 -7.230 10.108 1.00 89.44 316 LEU A O 1
ATOM 2525 N N . ALA A 1 317 ? -21.632 -8.706 8.430 1.00 84.44 317 ALA A N 1
ATOM 2526 C CA . ALA A 1 317 ? -21.858 -7.734 7.364 1.00 84.44 317 ALA A CA 1
ATOM 2527 C C . ALA A 1 317 ? -23.208 -7.016 7.500 1.00 84.44 317 ALA A C 1
ATOM 2529 O O . ALA A 1 317 ? -23.280 -5.811 7.255 1.00 84.44 317 ALA A O 1
ATOM 2530 N N . LYS A 1 318 ? -24.262 -7.721 7.935 1.00 85.31 318 LYS A N 1
ATOM 2531 C CA . LYS A 1 318 ? -25.561 -7.106 8.255 1.00 85.31 318 LYS A CA 1
ATOM 2532 C C . LYS A 1 318 ? -25.449 -6.147 9.440 1.00 85.31 318 LYS A C 1
ATOM 2534 O O . LYS A 1 318 ? -25.936 -5.020 9.359 1.00 85.31 318 LYS A O 1
ATOM 2539 N N . ALA A 1 319 ? -24.749 -6.565 10.493 1.00 88.94 319 ALA A N 1
ATOM 2540 C CA . ALA A 1 319 ? -24.585 -5.776 11.710 1.00 88.94 319 ALA A CA 1
ATOM 2541 C C . ALA A 1 319 ? -23.705 -4.524 11.531 1.00 88.94 319 ALA A C 1
ATOM 2543 O O . ALA A 1 319 ? -23.821 -3.582 12.312 1.00 88.94 319 ALA A O 1
ATOM 2544 N N . ARG A 1 320 ? -22.877 -4.442 10.475 1.00 86.38 320 ARG A N 1
ATOM 2545 C CA . ARG A 1 320 ? -22.045 -3.258 10.171 1.00 86.38 320 ARG A CA 1
ATOM 2546 C C . ARG A 1 320 ? -22.822 -1.942 10.192 1.00 86.38 320 ARG A C 1
ATOM 2548 O O . ARG A 1 320 ? -22.296 -0.932 10.643 1.00 86.38 320 ARG A O 1
ATOM 2555 N N . THR A 1 321 ? -24.060 -1.923 9.687 1.00 82.94 321 THR A N 1
ATOM 2556 C CA . THR A 1 321 ? -24.852 -0.679 9.639 1.00 82.94 321 THR A CA 1
ATOM 2557 C C . THR A 1 321 ? -25.215 -0.190 11.040 1.00 82.94 321 THR A C 1
ATOM 2559 O O . THR A 1 321 ? -25.169 1.014 11.290 1.00 82.94 321 THR A O 1
ATOM 2562 N N . GLU A 1 322 ? -25.544 -1.119 11.938 1.00 87.69 322 GLU A N 1
ATOM 2563 C CA . GLU A 1 322 ? -25.883 -0.846 13.336 1.00 87.69 322 GLU A CA 1
ATOM 2564 C C . GLU A 1 322 ? -24.632 -0.460 14.127 1.00 87.69 322 GLU A C 1
ATOM 2566 O O . GLU A 1 322 ? -24.627 0.571 14.792 1.00 87.69 322 GLU A O 1
ATOM 2571 N N . LEU A 1 323 ? -23.530 -1.197 13.959 1.00 90.81 323 LEU A N 1
ATOM 2572 C CA . LEU A 1 323 ? -22.236 -0.875 14.567 1.00 90.81 323 LEU A CA 1
ATOM 2573 C C . LEU A 1 323 ? -21.729 0.509 14.137 1.00 90.81 323 LEU A C 1
ATOM 2575 O O . LEU A 1 323 ? -21.305 1.307 14.968 1.00 90.81 323 LEU A O 1
ATOM 2579 N N . ALA A 1 324 ? -21.850 0.851 12.853 1.00 86.31 324 ALA A N 1
ATOM 2580 C CA . ALA A 1 324 ? -21.491 2.173 12.350 1.00 86.31 324 ALA A CA 1
ATOM 2581 C C . ALA A 1 324 ? -22.418 3.290 12.854 1.00 86.31 324 ALA A C 1
ATOM 2583 O O . ALA A 1 324 ? -22.046 4.459 12.751 1.00 86.31 324 ALA A O 1
ATOM 2584 N N . ALA A 1 325 ? -23.630 2.987 13.330 1.00 87.38 325 ALA A N 1
ATOM 2585 C CA . ALA A 1 325 ? -24.488 3.949 14.024 1.00 87.38 325 ALA A CA 1
ATOM 2586 C C . ALA A 1 325 ? -24.084 4.067 15.502 1.00 87.38 325 ALA A C 1
ATOM 2588 O O . ALA A 1 325 ? -23.897 5.182 15.989 1.00 87.38 325 ALA A O 1
ATOM 2589 N N . ALA A 1 326 ? -23.840 2.933 16.167 1.00 92.69 326 ALA A N 1
ATOM 2590 C CA . ALA A 1 326 ? -23.358 2.865 17.544 1.00 92.69 326 ALA A CA 1
ATOM 2591 C C . ALA A 1 326 ? -22.036 3.623 17.730 1.00 92.69 326 ALA A C 1
ATOM 2593 O O . ALA A 1 326 ? -21.895 4.387 18.678 1.00 92.69 326 ALA A O 1
ATOM 2594 N N . ALA A 1 327 ? -21.104 3.509 16.782 1.00 92.12 327 ALA A N 1
ATOM 2595 C CA . ALA A 1 327 ? -19.846 4.250 16.800 1.00 92.12 327 ALA A CA 1
ATOM 2596 C C . ALA A 1 327 ? -20.042 5.771 16.785 1.00 92.12 327 ALA A C 1
ATOM 2598 O O . ALA A 1 327 ? -19.368 6.488 17.520 1.00 92.12 327 ALA A O 1
ATOM 2599 N N . LYS A 1 328 ? -20.992 6.276 15.985 1.00 90.38 328 LYS A N 1
ATOM 2600 C CA . LYS A 1 328 ? -21.306 7.715 15.971 1.00 90.38 328 LYS A CA 1
ATOM 2601 C C . LYS A 1 328 ? -21.874 8.156 17.298 1.00 90.38 328 LYS A C 1
ATOM 2603 O O . LYS A 1 328 ? -21.457 9.179 17.828 1.00 90.38 328 LYS A O 1
ATOM 2608 N N . LYS A 1 329 ? -22.839 7.384 17.801 1.00 94.69 329 LYS A N 1
ATOM 2609 C CA . LYS A 1 329 ? -23.487 7.650 19.077 1.00 94.69 329 LYS A CA 1
ATOM 2610 C C . LYS A 1 329 ? -22.437 7.721 20.185 1.00 94.69 329 LYS A C 1
ATOM 2612 O O . LYS A 1 329 ? -22.363 8.741 20.854 1.00 94.69 329 LYS A O 1
ATOM 2617 N N . ALA A 1 330 ? -21.548 6.730 20.267 1.00 95.94 330 ALA A N 1
ATOM 2618 C CA . ALA A 1 330 ? -20.461 6.688 21.241 1.00 95.94 330 ALA A CA 1
ATOM 2619 C C . ALA A 1 330 ? -19.547 7.925 21.168 1.00 95.94 330 ALA A C 1
ATOM 2621 O O . ALA A 1 330 ? -19.257 8.521 22.199 1.00 95.94 330 ALA A O 1
ATOM 2622 N N . VAL A 1 331 ? -19.146 8.368 19.968 1.00 95.00 331 VAL A N 1
ATOM 2623 C CA . VAL A 1 331 ? -18.346 9.602 19.820 1.00 95.00 331 VAL A CA 1
ATOM 2624 C C . VAL A 1 331 ? -19.110 10.819 20.331 1.00 95.00 331 VAL A C 1
ATOM 2626 O O . VAL A 1 331 ? -18.550 11.620 21.071 1.00 95.00 331 VAL A O 1
ATOM 2629 N N . ILE A 1 332 ? -20.381 10.979 19.955 1.00 95.88 332 ILE A N 1
ATOM 2630 C CA . ILE A 1 332 ? -21.166 12.144 20.380 1.00 95.88 332 ILE A CA 1
ATOM 2631 C C . ILE A 1 332 ? -21.423 12.135 21.891 1.00 95.88 332 ILE A C 1
ATOM 2633 O O . ILE A 1 332 ? -21.339 13.193 22.511 1.00 95.88 332 ILE A O 1
ATOM 2637 N N . GLU A 1 333 ? -21.684 10.973 22.491 1.00 96.62 333 GLU A N 1
ATOM 2638 C CA . GLU A 1 333 ? -21.805 10.831 23.947 1.00 96.62 333 GLU A CA 1
ATOM 2639 C C . GLU A 1 333 ? -20.551 11.331 24.662 1.00 96.62 333 GLU A C 1
ATOM 2641 O O . GLU A 1 333 ? -20.661 12.116 25.601 1.00 96.62 333 GLU A O 1
ATOM 2646 N N . GLU A 1 334 ? -19.365 10.931 24.198 1.00 97.19 334 GLU A N 1
ATOM 2647 C CA . GLU A 1 334 ? -18.103 11.349 24.813 1.00 97.19 334 GLU A CA 1
ATOM 2648 C C . GLU A 1 334 ? -17.787 12.829 24.569 1.00 97.19 334 GLU A C 1
ATOM 2650 O O . GLU A 1 334 ? -17.268 13.500 25.460 1.00 97.19 334 GLU A O 1
ATOM 2655 N N . VAL A 1 335 ? -18.174 13.395 23.420 1.00 96.38 335 VAL A N 1
ATOM 2656 C CA . VAL A 1 335 ? -18.087 14.850 23.202 1.00 96.38 335 VAL A CA 1
ATOM 2657 C C . VAL A 1 335 ? -19.008 15.598 24.174 1.00 96.38 335 VAL A C 1
ATOM 2659 O O . VAL A 1 335 ? -18.593 16.591 24.771 1.00 96.38 335 VAL A O 1
ATOM 2662 N N . VAL A 1 336 ? -20.251 15.140 24.367 1.00 96.44 336 VAL A N 1
ATOM 2663 C CA . VAL A 1 336 ? -21.187 15.740 25.337 1.00 96.44 336 VAL A CA 1
ATOM 2664 C C . VAL A 1 336 ? -20.645 15.615 26.762 1.00 96.44 336 VAL A C 1
ATOM 2666 O O . VAL A 1 336 ? -20.684 16.595 27.509 1.00 96.44 336 VAL A O 1
ATOM 2669 N N . ALA A 1 337 ? -20.115 14.447 27.133 1.00 96.62 337 ALA A N 1
ATOM 2670 C CA . ALA A 1 337 ? -19.512 14.208 28.440 1.00 96.62 337 ALA A CA 1
ATOM 2671 C C . ALA A 1 337 ? -18.326 15.151 28.690 1.00 96.62 337 ALA A C 1
ATOM 2673 O O . ALA A 1 337 ? -18.307 15.848 29.704 1.00 96.62 337 ALA A O 1
ATOM 2674 N N . TYR A 1 338 ? -17.411 15.270 27.723 1.00 96.31 338 TYR A N 1
ATOM 2675 C CA . TYR A 1 338 ? -16.282 16.194 27.802 1.00 96.31 338 TYR A CA 1
ATOM 2676 C C . TYR A 1 338 ? -16.741 17.643 27.998 1.00 96.31 338 TYR A C 1
ATOM 2678 O O . TYR A 1 338 ? -16.248 18.334 28.891 1.00 96.31 338 TYR A O 1
ATOM 2686 N N . LEU A 1 339 ? -17.711 18.111 27.202 1.00 95.00 339 LEU A N 1
ATOM 2687 C CA . LEU A 1 339 ? -18.223 19.482 27.297 1.00 95.00 339 LEU A CA 1
ATOM 2688 C C . LEU A 1 339 ? -18.875 19.758 28.659 1.00 95.00 339 LEU A C 1
ATOM 2690 O O . LEU A 1 339 ? -18.668 20.824 29.230 1.00 95.00 339 LEU A O 1
ATOM 2694 N N . LYS A 1 340 ? -19.605 18.796 29.231 1.00 94.88 340 LYS A N 1
ATOM 2695 C CA . LYS A 1 340 ? -20.183 18.925 30.580 1.00 94.88 340 LYS A CA 1
ATOM 2696 C C . LYS A 1 340 ? -19.137 19.102 31.678 1.00 94.88 340 LYS A C 1
ATOM 2698 O O . LYS A 1 340 ? -19.436 19.684 32.721 1.00 94.88 340 LYS A O 1
ATOM 2703 N N . GLU A 1 341 ? -17.939 18.569 31.478 1.00 93.50 341 GLU A N 1
ATOM 2704 C CA . GLU A 1 341 ? -16.832 18.697 32.424 1.00 93.50 341 GLU A CA 1
ATOM 2705 C C . GLU A 1 341 ? -16.087 20.030 32.276 1.00 93.50 341 GLU A C 1
ATOM 2707 O O . GLU A 1 341 ? -15.429 20.468 33.222 1.00 93.50 341 GLU A O 1
ATOM 2712 N N . GLN A 1 342 ? -16.246 20.725 31.143 1.00 90.69 342 GLN A N 1
ATOM 2713 C CA . GLN A 1 342 ? -15.601 22.013 30.913 1.00 90.69 342 GLN A CA 1
ATOM 2714 C C . GLN A 1 342 ? -16.232 23.138 31.740 1.00 90.69 342 GLN A C 1
ATOM 2716 O O . GLN A 1 342 ? -17.454 23.283 31.834 1.00 90.69 342 GLN A O 1
ATOM 2721 N N . LYS A 1 343 ? -15.368 23.989 32.303 1.00 82.31 343 LYS A N 1
ATOM 2722 C CA . LYS A 1 343 ? -15.743 25.224 33.007 1.00 82.31 343 LYS A CA 1
ATOM 2723 C C . LYS A 1 343 ? -15.884 26.382 32.004 1.00 82.31 343 LYS A C 1
ATOM 2725 O O . LYS A 1 343 ? -14.957 26.599 31.229 1.00 82.31 343 LYS A O 1
ATOM 2730 N N . VAL A 1 344 ? -16.996 27.124 32.031 1.00 73.75 344 VAL A N 1
ATOM 2731 C CA . VAL A 1 344 ? -17.298 28.360 31.268 1.00 73.75 344 VAL A CA 1
ATOM 2732 C C . VAL A 1 344 ? -16.265 29.442 31.560 1.00 73.75 344 VAL A C 1
ATOM 2734 O O . VAL A 1 344 ? -15.736 30.058 30.643 1.00 73.75 344 VAL A O 1
ATOM 2737 N N . ASP A 1 345 ? -15.978 29.644 32.844 1.00 67.56 345 ASP A N 1
ATOM 2738 C CA . ASP A 1 345 ? -15.015 30.610 33.358 1.00 67.56 345 ASP A CA 1
ATOM 2739 C C . ASP A 1 345 ? -14.133 29.871 34.380 1.00 67.56 345 ASP A C 1
ATOM 2741 O O . ASP A 1 345 ? -14.657 29.407 35.404 1.00 67.56 345 ASP A O 1
ATOM 2745 N N . PRO A 1 346 ? -12.819 29.716 34.118 1.00 66.50 346 PRO A N 1
ATOM 2746 C CA . PRO A 1 346 ? -11.899 29.056 35.041 1.00 66.50 346 PRO A CA 1
ATOM 2747 C C . PRO A 1 346 ? -11.936 29.652 36.453 1.00 66.50 346 PRO A C 1
ATOM 2749 O O . PRO A 1 346 ? -11.705 28.925 37.417 1.00 66.50 346 PRO A O 1
ATOM 2752 N N . LEU A 1 347 ? -12.277 30.941 36.578 1.00 71.62 347 LEU A N 1
ATOM 2753 C CA . LEU A 1 347 ? -12.328 31.671 37.843 1.00 71.62 347 LEU A CA 1
ATOM 2754 C C . LEU A 1 347 ? -13.646 31.484 38.604 1.00 71.62 347 LEU A C 1
ATOM 2756 O O . LEU A 1 347 ? -13.674 31.692 39.813 1.00 71.62 347 LEU A O 1
ATOM 2760 N N . LYS A 1 348 ? -14.741 31.109 37.928 1.00 74.06 348 LYS A N 1
ATOM 2761 C CA . LYS A 1 348 ? -16.080 31.010 38.549 1.00 74.06 348 LYS A CA 1
ATOM 2762 C C . LYS A 1 348 ? -16.556 29.583 38.788 1.00 74.06 348 LYS A C 1
ATOM 2764 O O . LYS A 1 348 ? -17.681 29.395 39.235 1.00 74.06 348 LYS A O 1
ATOM 2769 N N . GLU A 1 349 ? -15.744 28.585 38.440 1.00 77.50 349 GLU A N 1
ATOM 2770 C CA . GLU A 1 349 ? -16.064 27.147 38.517 1.00 77.50 349 GLU A CA 1
ATOM 2771 C C . GLU A 1 349 ? -17.375 26.711 37.830 1.00 77.50 349 GLU A C 1
ATOM 2773 O O . GLU A 1 349 ? -17.794 25.559 37.944 1.00 77.50 349 GLU A O 1
ATOM 2778 N N . GLN A 1 350 ? -18.016 27.600 37.074 1.00 84.12 350 GLN A N 1
ATOM 2779 C CA . GLN A 1 350 ? -19.290 27.346 36.422 1.00 84.12 350 GLN A CA 1
ATOM 2780 C C . GLN A 1 350 ? -19.072 26.419 35.227 1.00 84.12 350 GLN A C 1
ATOM 2782 O O . GLN A 1 350 ? -18.286 26.746 34.348 1.00 84.12 350 GLN A O 1
ATOM 2787 N N . LYS A 1 351 ? -19.757 25.273 35.176 1.00 88.62 351 LYS A N 1
ATOM 2788 C CA . LYS A 1 351 ? -19.714 24.330 34.042 1.00 88.62 351 LYS A CA 1
ATOM 2789 C C . LYS A 1 351 ? -20.526 24.833 32.847 1.00 88.62 351 LYS A C 1
ATOM 2791 O O . LYS A 1 351 ? -21.441 25.635 33.043 1.00 88.62 351 LYS A O 1
ATOM 2796 N N . LEU A 1 352 ? -20.209 24.353 31.637 1.00 88.56 352 LEU A N 1
ATOM 2797 C CA . LEU A 1 352 ? -20.985 24.677 30.432 1.00 88.56 352 LEU A CA 1
ATOM 2798 C C . LEU A 1 352 ? -22.464 24.332 30.637 1.00 88.56 352 LEU A C 1
ATOM 2800 O O . LEU A 1 352 ? -22.824 23.230 31.062 1.00 88.56 352 LEU A O 1
ATOM 2804 N N . GLY A 1 353 ? -23.324 25.299 30.336 1.00 89.12 353 GLY A N 1
ATOM 2805 C CA . GLY A 1 353 ? -24.767 25.146 30.425 1.00 89.12 353 GLY A CA 1
ATOM 2806 C C . GLY A 1 353 ? -25.345 24.358 29.251 1.00 89.12 353 GLY A C 1
ATOM 2807 O O . GLY A 1 353 ? -24.727 24.203 28.196 1.00 89.12 353 GLY A O 1
ATOM 2808 N N . ARG A 1 354 ? -26.598 23.917 29.414 1.00 91.50 354 ARG A N 1
ATOM 2809 C CA . ARG A 1 354 ? -27.398 23.258 28.367 1.00 91.50 354 ARG A CA 1
ATOM 2810 C C . ARG A 1 354 ? -27.308 23.988 27.018 1.00 91.50 354 ARG A C 1
ATOM 2812 O O . ARG A 1 354 ? -27.062 23.353 25.996 1.00 91.50 354 ARG A O 1
ATOM 2819 N N . ASP A 1 355 ? -27.498 25.305 27.017 1.00 89.62 355 ASP A N 1
ATOM 2820 C CA . ASP A 1 355 ? -27.602 26.101 25.788 1.00 89.62 355 ASP A CA 1
ATOM 2821 C C . ASP A 1 355 ? -26.272 26.192 25.026 1.00 89.62 355 ASP A C 1
ATOM 2823 O O . ASP A 1 355 ? -26.258 26.170 23.795 1.00 89.62 355 ASP A O 1
ATOM 2827 N N . GLU A 1 356 ? -25.144 26.238 25.738 1.00 90.44 356 GLU A N 1
ATOM 2828 C CA . GLU A 1 356 ? -23.810 26.278 25.130 1.00 90.44 356 GLU A CA 1
ATOM 2829 C C . GLU A 1 356 ? -23.473 24.948 24.451 1.00 90.44 356 GLU A C 1
ATOM 2831 O O . GLU A 1 356 ? -22.973 24.936 23.324 1.00 90.44 356 GLU A O 1
ATOM 2836 N N . ILE A 1 357 ? -23.817 23.828 25.094 1.00 93.50 357 ILE A N 1
ATOM 2837 C CA . ILE A 1 357 ? -23.625 22.492 24.519 1.00 93.50 357 ILE A CA 1
ATOM 2838 C C . ILE A 1 357 ? -24.565 22.281 23.324 1.00 93.50 357 ILE A C 1
ATOM 2840 O O . ILE A 1 357 ? -24.119 21.800 22.282 1.00 93.50 357 ILE A O 1
ATOM 2844 N N . LEU A 1 358 ? -25.839 22.696 23.413 1.00 91.44 358 LEU A N 1
ATOM 2845 C CA . LEU A 1 358 ? -26.762 22.657 22.267 1.00 91.44 358 LEU A CA 1
ATOM 2846 C C . LEU A 1 358 ? -26.213 23.451 21.084 1.00 91.44 358 LEU A C 1
ATOM 2848 O O . LEU A 1 358 ? -26.225 22.956 19.958 1.00 91.44 358 LEU A O 1
ATOM 2852 N N . LYS A 1 359 ? -25.698 24.658 21.337 1.00 90.94 359 LYS A N 1
ATOM 2853 C CA . LYS A 1 359 ? -25.098 25.503 20.303 1.00 90.94 359 LYS A CA 1
ATOM 2854 C C . LYS A 1 359 ? -23.901 24.819 19.643 1.00 90.94 359 LYS A C 1
ATOM 2856 O O . LYS A 1 359 ? -23.826 24.807 18.414 1.00 90.94 359 LYS A O 1
ATOM 2861 N N . TYR A 1 360 ? -23.009 24.212 20.427 1.00 93.19 360 TYR A N 1
ATOM 2862 C CA . TYR A 1 360 ? -21.880 23.448 19.892 1.00 93.19 360 TYR A CA 1
ATOM 2863 C C . TYR A 1 360 ? -22.359 22.300 18.991 1.00 93.19 360 TYR A C 1
ATOM 2865 O O . TYR A 1 360 ? -21.912 22.164 17.852 1.00 93.19 360 TYR A O 1
ATOM 2873 N N . MET A 1 361 ? -23.332 21.510 19.453 1.00 93.81 361 MET A N 1
ATOM 2874 C CA . MET A 1 361 ? -23.874 20.376 18.694 1.00 93.81 361 MET A CA 1
ATOM 2875 C C . MET A 1 361 ? -24.593 20.813 17.410 1.00 93.81 361 MET A C 1
ATOM 2877 O O . MET A 1 361 ? -24.508 20.139 16.381 1.00 93.81 361 MET A O 1
ATOM 2881 N N . GLN A 1 362 ? -25.267 21.964 17.430 1.00 89.00 362 GLN A N 1
ATOM 2882 C CA . GLN A 1 362 ? -25.881 22.563 16.242 1.00 89.00 362 GLN A CA 1
ATOM 2883 C C . GLN A 1 362 ? -24.828 23.015 15.228 1.00 89.00 362 GLN A C 1
ATOM 2885 O O . GLN A 1 362 ? -24.969 22.751 14.031 1.00 89.00 362 GLN A O 1
ATOM 2890 N N . GLN A 1 363 ? -23.751 23.661 15.681 1.00 89.00 363 GLN A N 1
ATOM 2891 C CA . GLN A 1 363 ? -22.623 24.033 14.821 1.00 89.00 363 GLN A CA 1
ATOM 2892 C C . GLN A 1 363 ? -21.966 22.790 14.212 1.00 89.00 363 GLN A C 1
ATOM 2894 O O . GLN A 1 363 ? -21.693 22.757 13.010 1.00 89.00 363 GLN A O 1
ATOM 2899 N N . LEU A 1 364 ? -21.802 21.733 15.010 1.00 88.62 364 LEU A N 1
ATOM 2900 C CA . LEU A 1 364 ? -21.263 20.464 14.542 1.00 88.62 364 LEU A CA 1
ATOM 2901 C C . LEU A 1 364 ? -22.138 19.873 13.435 1.00 88.62 364 LEU A C 1
ATOM 2903 O O . LEU A 1 364 ? -21.665 19.669 12.321 1.00 88.62 364 LEU A O 1
ATOM 2907 N N . SER A 1 365 ? -23.433 19.707 13.693 1.00 85.56 365 SER A N 1
ATOM 2908 C CA . SER A 1 365 ? -24.411 19.168 12.739 1.00 85.56 365 SER A CA 1
ATOM 2909 C C . SER A 1 365 ? -24.552 19.984 11.445 1.00 85.56 365 SER A C 1
ATOM 2911 O O . SER A 1 365 ? -24.668 19.427 10.348 1.00 85.56 365 SER A O 1
ATOM 2913 N N . SER A 1 366 ? -24.595 21.312 11.560 1.00 80.56 366 SER A N 1
ATOM 2914 C CA . SER A 1 366 ? -24.833 22.204 10.417 1.00 80.56 366 SER A CA 1
ATOM 2915 C C . SER A 1 366 ? -23.622 22.319 9.502 1.00 80.56 366 SER A C 1
ATOM 2917 O O . SER A 1 366 ? -23.777 22.541 8.304 1.00 80.56 366 SER A O 1
ATOM 2919 N N . SER A 1 367 ? -22.421 22.129 10.046 1.00 74.25 367 SER A N 1
ATOM 2920 C CA . SER A 1 367 ? -21.187 22.217 9.277 1.00 74.25 367 SER A CA 1
ATOM 2921 C C . SER A 1 367 ? -20.865 20.936 8.493 1.00 74.25 367 SER A C 1
ATOM 2923 O O . SER A 1 367 ? -20.046 20.995 7.570 1.00 74.25 367 SER A O 1
ATOM 2925 N N . LEU A 1 368 ? -21.489 19.798 8.822 1.00 74.69 368 LEU A N 1
ATOM 2926 C CA . LEU A 1 368 ? -21.284 18.506 8.162 1.00 74.69 368 LEU A CA 1
ATOM 2927 C C . LEU A 1 368 ? -22.057 18.429 6.839 1.00 74.69 368 LEU A C 1
ATOM 2929 O O . LEU A 1 368 ? -23.280 18.321 6.821 1.00 74.69 368 LEU A O 1
ATOM 2933 N N . ASP A 1 369 ? -21.330 18.407 5.727 1.00 74.50 369 ASP A N 1
ATOM 2934 C CA . ASP A 1 369 ? -21.863 18.053 4.414 1.00 74.50 369 ASP A CA 1
ATOM 2935 C C . ASP A 1 369 ? -21.083 16.858 3.841 1.00 74.50 369 ASP A C 1
ATOM 2937 O O . ASP A 1 369 ? -20.003 16.499 4.324 1.00 74.50 369 ASP A O 1
ATOM 2941 N N . LYS A 1 370 ? -21.656 16.203 2.825 1.00 74.56 370 LYS A N 1
ATOM 2942 C CA . LYS A 1 370 ? -21.059 15.019 2.189 1.00 74.56 370 LYS A CA 1
ATOM 2943 C C . LYS A 1 370 ? -19.643 15.299 1.674 1.00 74.56 370 LYS A C 1
ATOM 2945 O O . LYS A 1 370 ? -18.786 14.435 1.836 1.00 74.56 370 LYS A O 1
ATOM 2950 N N . HIS A 1 371 ? -19.420 16.464 1.062 1.00 72.06 371 HIS A N 1
ATOM 2951 C CA . HIS A 1 371 ? -18.150 16.806 0.422 1.00 72.06 371 HIS A CA 1
ATOM 2952 C C . HIS A 1 371 ? -17.041 16.963 1.454 1.00 72.06 371 HIS A C 1
ATOM 2954 O O . HIS A 1 371 ? -15.992 16.343 1.316 1.00 72.06 371 HIS A O 1
ATOM 2960 N N . LYS A 1 372 ? -17.306 17.684 2.543 1.00 72.50 372 LYS A N 1
ATOM 2961 C CA . LYS A 1 372 ? -16.351 17.863 3.639 1.00 72.50 372 LYS A CA 1
ATOM 2962 C C . LYS A 1 372 ? -16.081 16.578 4.409 1.00 72.50 372 LYS A C 1
ATOM 2964 O O . LYS A 1 372 ? -15.003 16.416 4.963 1.00 72.50 372 LYS A O 1
ATOM 2969 N N . PHE A 1 373 ? -17.045 15.657 4.450 1.00 69.75 373 PHE A N 1
ATOM 2970 C CA . PHE A 1 373 ? -16.778 14.322 4.972 1.00 69.75 373 PHE A CA 1
ATOM 2971 C C . PHE A 1 373 ? -15.812 13.592 4.032 1.00 69.75 373 PHE A C 1
ATOM 2973 O O . PHE A 1 373 ? -14.731 13.219 4.462 1.00 69.75 373 PHE A O 1
ATOM 2980 N N . THR A 1 374 ? -16.126 13.482 2.731 1.00 70.25 374 THR A N 1
ATOM 2981 C CA . THR A 1 374 ? -15.245 12.825 1.739 1.00 70.25 374 THR A CA 1
ATOM 2982 C C . THR A 1 374 ? -13.859 13.453 1.607 1.00 70.25 374 THR A C 1
ATOM 2984 O O . THR A 1 374 ? -12.920 12.746 1.270 1.00 70.25 374 THR A O 1
ATOM 2987 N N . ALA A 1 375 ? -13.737 14.750 1.866 1.00 68.69 375 ALA A N 1
ATOM 2988 C CA . ALA A 1 375 ? -12.500 15.525 1.895 1.00 68.69 375 ALA A CA 1
ATOM 2989 C C . ALA A 1 375 ? -11.559 15.125 3.040 1.00 68.69 375 ALA A C 1
ATOM 2991 O O . ALA A 1 375 ? -10.340 15.152 2.922 1.00 68.69 375 ALA A O 1
ATOM 2992 N N . HIS A 1 376 ? -12.136 14.728 4.174 1.00 70.94 376 HIS A N 1
ATOM 2993 C CA . HIS A 1 376 ? -11.420 14.571 5.437 1.00 70.94 376 HIS A CA 1
ATOM 2994 C C . HIS A 1 376 ? -11.592 13.165 6.046 1.00 70.94 376 HIS A C 1
ATOM 2996 O O . HIS A 1 376 ? -11.410 12.984 7.247 1.00 70.94 376 HIS A O 1
ATOM 3002 N N . THR A 1 377 ? -11.939 12.150 5.244 1.00 68.62 377 THR A N 1
ATOM 3003 C CA . THR A 1 377 ? -12.095 10.742 5.671 1.00 68.62 377 THR A CA 1
ATOM 3004 C C . THR A 1 377 ? -10.804 9.923 5.754 1.00 68.62 377 THR A C 1
ATOM 3006 O O . THR A 1 377 ? -10.891 8.703 5.683 1.00 68.62 377 THR A O 1
ATOM 3009 N N . ALA A 1 378 ? -9.630 10.522 5.939 1.00 79.06 378 ALA A N 1
ATOM 3010 C CA . ALA A 1 378 ? -8.420 9.756 6.240 1.00 79.06 378 ALA A CA 1
ATOM 3011 C C . ALA A 1 378 ? -8.054 9.887 7.723 1.00 79.06 378 ALA A C 1
ATOM 3013 O O . ALA A 1 378 ? -8.116 10.994 8.270 1.00 79.06 378 ALA A O 1
ATOM 3014 N N . THR A 1 379 ? -7.703 8.768 8.369 1.00 83.12 379 THR A N 1
ATOM 3015 C CA . THR A 1 379 ? -7.309 8.737 9.794 1.00 83.12 379 THR A CA 1
ATOM 3016 C C . THR A 1 379 ? -6.020 9.508 10.035 1.00 83.12 379 THR A C 1
ATOM 3018 O O . THR A 1 379 ? -5.822 10.053 11.116 1.00 83.12 379 THR A O 1
ATOM 3021 N N . GLY A 1 380 ? -5.160 9.591 9.016 1.00 87.31 380 GLY A N 1
ATOM 3022 C CA . GLY A 1 380 ? -3.856 10.226 9.129 1.00 87.31 380 GLY A CA 1
ATOM 3023 C C . GLY A 1 380 ? -2.820 9.383 9.865 1.00 87.31 380 GLY A C 1
ATOM 3024 O O . GLY A 1 380 ? -1.731 9.893 10.105 1.00 87.31 380 GLY A O 1
ATOM 3025 N N . TYR A 1 381 ? -3.140 8.135 10.222 1.00 91.69 381 TYR A N 1
ATOM 3026 C CA . TYR A 1 381 ? -2.236 7.231 10.931 1.00 91.69 381 TYR A CA 1
ATOM 3027 C C . TYR A 1 381 ? -1.580 6.250 9.969 1.00 91.69 381 TYR A C 1
ATOM 3029 O O . TYR A 1 381 ? -2.205 5.765 9.018 1.00 91.69 381 TYR A O 1
ATOM 3037 N N . ASP A 1 382 ? -0.327 5.929 10.259 1.00 95.44 382 ASP A N 1
ATOM 3038 C CA . ASP A 1 382 ? 0.285 4.693 9.808 1.00 95.44 382 ASP A CA 1
ATOM 3039 C C . ASP A 1 382 ? -0.504 3.502 10.372 1.00 95.44 382 ASP A C 1
ATOM 3041 O O . ASP A 1 382 ? -1.132 3.593 11.427 1.00 95.44 382 ASP A O 1
ATOM 3045 N N . TYR A 1 383 ? -0.490 2.371 9.674 1.00 96.12 383 TYR A N 1
ATOM 3046 C CA . TYR A 1 383 ? -1.175 1.157 10.108 1.00 96.12 383 TYR A CA 1
ATOM 3047 C C . TYR A 1 383 ? -0.219 -0.027 10.058 1.00 96.12 383 TYR A C 1
ATOM 3049 O O . TYR A 1 383 ? 0.350 -0.321 9.007 1.00 96.12 383 TYR A O 1
ATOM 3057 N N . PHE A 1 384 ? -0.056 -0.716 11.183 1.00 97.69 384 PHE A N 1
ATOM 3058 C CA . PHE A 1 384 ? 0.836 -1.861 11.316 1.00 97.69 384 PHE A CA 1
ATOM 3059 C C . PHE A 1 384 ? 0.044 -3.125 11.645 1.00 97.69 384 PHE A C 1
ATOM 3061 O O . PHE A 1 384 ? -0.713 -3.160 12.609 1.00 97.69 384 PHE A O 1
ATOM 3068 N N . TYR A 1 385 ? 0.224 -4.177 10.851 1.00 96.56 385 TYR A N 1
ATOM 3069 C CA . TYR A 1 385 ? -0.510 -5.434 10.955 1.00 96.56 385 TYR A CA 1
ATOM 3070 C C . TYR A 1 385 ? 0.446 -6.617 11.002 1.00 96.56 385 TYR A C 1
ATOM 3072 O O . TYR A 1 385 ? 1.312 -6.741 10.140 1.00 96.56 385 TYR A O 1
ATOM 3080 N N . THR A 1 386 ? 0.239 -7.534 11.947 1.00 95.75 386 THR A N 1
ATOM 3081 C CA . THR A 1 386 ? 0.969 -8.812 11.994 1.00 95.75 386 THR A CA 1
ATOM 3082 C C . THR A 1 386 ? 0.056 -10.008 11.729 1.00 95.75 386 THR A C 1
ATOM 3084 O O . THR A 1 386 ? -1.133 -9.994 12.035 1.00 95.75 386 THR A O 1
ATOM 3087 N N . SER A 1 387 ? 0.576 -11.083 11.151 1.00 94.31 387 SER A N 1
ATOM 3088 C CA . SER A 1 387 ? -0.152 -12.343 10.996 1.00 94.31 387 SER A CA 1
ATOM 3089 C C . SER A 1 387 ? 0.772 -13.515 11.271 1.00 94.31 387 SER A C 1
ATOM 3091 O O . SER A 1 387 ? 1.781 -13.691 10.593 1.00 94.31 387 SER A O 1
ATOM 3093 N N . ASN A 1 388 ? 0.411 -14.339 12.256 1.00 92.62 388 ASN A N 1
ATOM 3094 C CA . ASN A 1 388 ? 1.104 -15.595 12.538 1.00 92.62 388 ASN A CA 1
ATOM 3095 C C . ASN A 1 388 ? 0.894 -16.602 11.405 1.00 92.62 388 ASN A C 1
ATOM 3097 O O . ASN A 1 388 ? 1.818 -17.317 11.041 1.00 92.62 388 ASN A O 1
ATOM 3101 N N . TYR A 1 389 ? -0.323 -16.670 10.853 1.00 92.38 389 TYR A N 1
ATOM 3102 C CA . TYR A 1 389 ? -0.637 -17.632 9.798 1.00 92.38 389 TYR A CA 1
ATOM 3103 C C . TYR A 1 389 ? 0.058 -17.292 8.480 1.00 92.38 389 TYR A C 1
ATOM 3105 O O . TYR A 1 389 ? 0.728 -18.149 7.909 1.00 92.38 389 TYR A O 1
ATOM 3113 N N . LEU A 1 390 ? -0.087 -16.045 8.019 1.00 91.56 390 LEU A N 1
ATOM 3114 C CA . LEU A 1 390 ? 0.563 -15.592 6.789 1.00 91.56 390 LEU A CA 1
ATOM 3115 C C . LEU A 1 390 ? 2.071 -15.392 6.974 1.00 91.56 390 LEU A C 1
ATOM 3117 O O . LEU A 1 390 ? 2.753 -15.141 5.986 1.00 91.56 390 LEU A O 1
ATOM 3121 N N . GLN A 1 391 ? 2.579 -15.500 8.208 1.00 93.25 391 GLN A N 1
ATOM 3122 C CA . GLN A 1 391 ? 3.976 -15.243 8.548 1.00 93.25 391 GLN A CA 1
ATOM 3123 C C . GLN A 1 391 ? 4.436 -13.894 7.996 1.00 93.25 391 GLN A C 1
ATOM 3125 O O . GLN A 1 391 ? 5.408 -13.797 7.257 1.00 93.25 391 GLN A O 1
ATOM 3130 N N . GLN A 1 392 ? 3.676 -12.847 8.318 1.00 93.56 392 GLN A N 1
ATOM 3131 C CA . GLN A 1 392 ? 3.848 -11.540 7.697 1.00 93.56 392 GLN A CA 1
ATOM 3132 C C . GLN A 1 392 ? 3.657 -10.407 8.704 1.00 93.56 392 GLN A C 1
ATOM 3134 O O . GLN A 1 392 ? 2.699 -10.419 9.483 1.00 93.56 392 GLN A O 1
ATOM 3139 N N . GLY A 1 393 ? 4.536 -9.411 8.649 1.00 96.19 393 GLY A N 1
ATOM 3140 C CA . GLY A 1 393 ? 4.269 -8.052 9.107 1.00 96.19 393 GLY A CA 1
ATOM 3141 C C . GLY A 1 393 ? 4.003 -7.142 7.907 1.00 96.19 393 GLY A C 1
ATOM 3142 O O . GLY A 1 393 ? 4.510 -7.360 6.805 1.00 96.19 393 GLY A O 1
ATOM 3143 N N . MET A 1 394 ? 3.132 -6.155 8.081 1.00 96.12 394 MET A N 1
ATOM 3144 C CA . MET A 1 394 ? 2.757 -5.233 7.017 1.00 96.12 394 MET A CA 1
ATOM 3145 C C . MET A 1 394 ? 2.520 -3.838 7.590 1.00 96.12 394 MET A C 1
ATOM 3147 O O . MET A 1 394 ? 1.652 -3.650 8.443 1.00 96.12 394 MET A O 1
ATOM 3151 N N . LEU A 1 395 ? 3.266 -2.859 7.085 1.00 96.38 395 LEU A N 1
ATOM 3152 C CA . LEU A 1 395 ? 3.186 -1.457 7.480 1.00 96.38 395 LEU A CA 1
ATOM 3153 C C . LEU A 1 395 ? 2.676 -0.597 6.320 1.00 96.38 395 LEU A C 1
ATOM 3155 O O . LEU A 1 395 ? 3.360 -0.418 5.313 1.00 96.38 395 LEU A O 1
ATOM 3159 N N . ILE A 1 396 ? 1.498 -0.004 6.487 1.00 95.06 396 ILE A N 1
ATOM 3160 C CA . ILE A 1 396 ? 0.856 0.909 5.533 1.00 95.06 396 ILE A CA 1
ATOM 3161 C C . ILE A 1 396 ? 1.069 2.354 5.994 1.00 95.06 396 ILE A C 1
ATOM 3163 O O . ILE A 1 396 ? 0.961 2.635 7.187 1.00 95.06 396 ILE A O 1
ATOM 3167 N N . SER A 1 397 ? 1.388 3.273 5.077 1.00 93.50 397 SER A N 1
ATOM 3168 C CA . SER A 1 397 ? 1.545 4.693 5.419 1.00 93.50 397 SER A CA 1
ATOM 3169 C C . SER A 1 397 ? 0.220 5.411 5.577 1.00 93.50 397 SER A C 1
ATOM 3171 O O . SER A 1 397 ? -0.751 5.148 4.858 1.00 93.50 397 SER A O 1
ATOM 3173 N N . GLY A 1 398 ? 0.198 6.320 6.541 1.00 91.00 398 GLY A N 1
ATOM 3174 C CA . GLY A 1 398 ? -0.848 7.291 6.762 1.00 91.00 398 GLY A CA 1
ATOM 3175 C C . GLY A 1 398 ? -0.785 8.416 5.743 1.00 91.00 398 GLY A C 1
ATOM 3176 O O . GLY A 1 398 ? 0.267 8.749 5.203 1.00 91.00 398 GLY A O 1
ATOM 3177 N N . THR A 1 399 ? -1.944 9.009 5.492 1.00 87.69 399 THR A N 1
ATOM 3178 C CA . THR A 1 399 ? -2.080 10.266 4.761 1.00 87.69 399 THR A CA 1
ATOM 3179 C C . THR A 1 399 ? -3.229 11.058 5.368 1.00 87.69 399 THR A C 1
ATOM 3181 O O . THR A 1 399 ? -4.202 10.479 5.857 1.00 87.69 399 THR A O 1
ATOM 3184 N N . GLN A 1 400 ? -3.107 12.382 5.377 1.00 83.69 400 GLN A N 1
ATOM 3185 C CA . GLN A 1 400 ? -4.142 13.289 5.871 1.00 83.69 400 GLN A CA 1
ATOM 3186 C C . GLN A 1 400 ? -5.282 13.504 4.868 1.00 83.69 400 GLN A C 1
ATOM 3188 O O . GLN A 1 400 ? -6.359 13.954 5.273 1.00 83.69 400 GLN A O 1
ATOM 3193 N N . GLN A 1 401 ? -5.052 13.192 3.588 1.00 80.62 401 GLN A N 1
ATOM 3194 C CA . GLN A 1 401 ? -6.017 13.358 2.500 1.00 80.62 401 GLN A CA 1
ATOM 3195 C C . GLN A 1 401 ? -6.600 12.019 2.060 1.00 80.62 401 GLN A C 1
ATOM 3197 O O . GLN A 1 401 ? -6.065 10.948 2.338 1.00 80.62 401 GLN A O 1
ATOM 3202 N N . THR A 1 402 ? -7.727 12.075 1.359 1.00 76.88 402 THR A N 1
ATOM 3203 C CA . THR A 1 402 ? -8.480 10.880 0.976 1.00 76.88 402 THR A CA 1
ATOM 3204 C C . THR A 1 402 ? -8.290 10.535 -0.491 1.00 76.88 402 THR A C 1
ATOM 3206 O O . THR A 1 402 ? -7.813 11.317 -1.305 1.00 76.88 402 THR A O 1
ATOM 3209 N N . ALA A 1 403 ? -8.797 9.363 -0.871 1.00 71.25 403 ALA A N 1
ATOM 3210 C CA . ALA A 1 403 ? -8.946 8.983 -2.272 1.00 71.25 403 ALA A CA 1
ATOM 3211 C C . ALA A 1 403 ? -9.783 9.965 -3.116 1.00 71.25 403 ALA A C 1
ATOM 3213 O O . ALA A 1 403 ? -9.661 9.993 -4.342 1.00 71.25 403 ALA A O 1
ATOM 3214 N N . HIS A 1 404 ? -10.702 10.687 -2.470 1.00 70.50 404 HIS A N 1
ATOM 3215 C CA . HIS A 1 404 ? -11.742 11.474 -3.124 1.00 70.50 404 HIS A CA 1
ATOM 3216 C C . HIS A 1 404 ? -11.371 12.945 -3.274 1.00 70.50 404 HIS A C 1
ATOM 3218 O O . HIS A 1 404 ? -11.846 13.576 -4.217 1.00 70.50 404 HIS A O 1
ATOM 3224 N N . GLU A 1 405 ? -10.539 13.475 -2.379 1.00 69.06 405 GLU A N 1
ATOM 3225 C CA . GLU A 1 405 ? -10.018 14.830 -2.476 1.00 69.06 405 GLU A CA 1
ATOM 3226 C C . GLU A 1 405 ? -8.504 14.791 -2.620 1.00 69.06 405 GLU A C 1
ATOM 3228 O O . GLU A 1 405 ? -7.776 14.417 -1.708 1.00 69.06 405 GLU A O 1
ATOM 3233 N N . LYS A 1 406 ? -8.049 15.154 -3.815 1.00 71.44 406 LYS A N 1
ATOM 3234 C CA . LYS A 1 406 ? -6.640 15.177 -4.182 1.00 71.44 406 LYS A CA 1
ATOM 3235 C C . LYS A 1 406 ? -6.358 16.598 -4.648 1.00 71.44 406 LYS A C 1
ATOM 3237 O O . LYS A 1 406 ? -6.691 16.917 -5.789 1.00 71.44 406 LYS A O 1
ATOM 3242 N N . PRO A 1 407 ? -5.866 17.488 -3.780 1.00 70.69 407 PRO A N 1
ATOM 3243 C CA . PRO A 1 407 ? -5.569 18.844 -4.208 1.00 70.69 407 PRO A CA 1
ATOM 3244 C C . PRO A 1 407 ? -4.527 18.833 -5.339 1.00 70.69 407 PRO A C 1
ATOM 3246 O O . PRO A 1 407 ? -3.826 17.839 -5.564 1.00 70.69 407 PRO A O 1
ATOM 3249 N N . GLU A 1 408 ? -4.434 19.949 -6.060 1.00 75.06 408 GLU A N 1
ATOM 3250 C CA . GLU A 1 408 ? -3.249 20.213 -6.875 1.00 75.06 408 GLU A CA 1
ATOM 3251 C C . GLU A 1 408 ? -2.004 20.145 -5.980 1.00 75.06 408 GLU A C 1
ATOM 3253 O O . GLU A 1 408 ? -2.066 20.488 -4.796 1.00 75.06 408 GLU A O 1
ATOM 3258 N N . PHE A 1 409 ? -0.875 19.712 -6.537 1.00 80.25 409 PHE A N 1
ATOM 3259 C CA . PHE A 1 409 ? 0.413 19.812 -5.856 1.00 80.25 409 PHE A CA 1
ATOM 3260 C C . PHE A 1 409 ? 0.811 21.279 -5.654 1.00 80.25 409 PHE A C 1
ATOM 3262 O O . PHE A 1 409 ? 1.354 21.932 -6.548 1.00 80.25 409 PHE A O 1
ATOM 3269 N N . LEU A 1 410 ? 0.545 21.782 -4.451 1.00 77.75 410 LEU A N 1
ATOM 3270 C CA . LEU A 1 410 ? 0.919 23.111 -3.997 1.00 77.75 410 LEU A CA 1
ATOM 3271 C C . LEU A 1 410 ? 2.319 23.087 -3.356 1.00 77.75 410 LEU A C 1
ATOM 3273 O O . LEU A 1 410 ? 2.606 22.188 -2.554 1.00 77.75 410 LEU A O 1
ATOM 3277 N N . PRO A 1 411 ? 3.174 24.086 -3.647 1.00 77.12 411 PRO A N 1
ATOM 3278 C CA . PRO A 1 411 ? 4.457 24.259 -2.971 1.00 77.12 411 PRO A CA 1
ATOM 3279 C C . PRO A 1 411 ? 4.305 24.373 -1.447 1.00 77.12 411 PRO A C 1
ATOM 3281 O O . PRO A 1 411 ? 3.327 24.929 -0.948 1.00 77.12 411 PRO A O 1
ATOM 3284 N N . GLY A 1 412 ? 5.279 23.846 -0.700 1.00 80.69 412 GLY A N 1
ATOM 3285 C CA . GLY A 1 412 ? 5.301 23.898 0.769 1.00 80.69 412 GLY A CA 1
ATOM 3286 C C . GLY A 1 412 ? 4.345 22.929 1.477 1.00 80.69 412 GLY A C 1
ATOM 3287 O O . GLY A 1 412 ? 4.350 22.860 2.704 1.00 80.69 412 GLY A O 1
ATOM 3288 N N . LYS A 1 413 ? 3.541 22.154 0.737 1.00 83.81 413 LYS A N 1
ATOM 3289 C CA . LYS A 1 413 ? 2.731 21.054 1.279 1.00 83.81 413 LYS A CA 1
ATOM 3290 C C . LYS A 1 413 ? 3.375 19.703 0.969 1.00 83.81 413 LYS A C 1
ATOM 3292 O O . LYS A 1 413 ? 4.035 19.542 -0.055 1.00 83.81 413 LYS A O 1
ATOM 3297 N N . ARG A 1 414 ? 3.149 18.712 1.837 1.00 85.56 414 ARG A N 1
ATOM 3298 C CA . ARG A 1 414 ? 3.666 17.344 1.663 1.00 85.56 414 ARG A CA 1
ATOM 3299 C C . ARG A 1 414 ? 3.054 16.694 0.424 1.00 85.56 414 ARG A C 1
ATOM 3301 O O . ARG A 1 414 ? 1.831 16.608 0.311 1.00 85.56 414 ARG A O 1
ATOM 3308 N N . ALA A 1 415 ? 3.891 16.264 -0.516 1.00 88.00 415 ALA A N 1
ATOM 3309 C CA . ALA A 1 415 ? 3.442 15.635 -1.757 1.00 88.00 415 ALA A CA 1
ATOM 3310 C C . ALA A 1 415 ? 2.713 14.309 -1.487 1.00 88.00 415 ALA A C 1
ATOM 3312 O O . ALA A 1 415 ? 1.711 14.019 -2.137 1.00 88.00 415 ALA A O 1
ATOM 3313 N N . GLU A 1 416 ? 3.150 13.563 -0.468 1.00 88.19 416 GLU A N 1
ATOM 3314 C CA . GLU A 1 416 ? 2.541 12.308 -0.022 1.00 88.19 416 GLU A CA 1
ATOM 3315 C C . GLU A 1 416 ? 1.074 12.512 0.374 1.00 88.19 416 GLU A C 1
ATOM 3317 O O . GLU A 1 416 ? 0.197 11.756 -0.050 1.00 88.19 416 GLU A O 1
ATOM 3322 N N . ASP A 1 417 ? 0.796 13.581 1.129 1.00 86.12 417 ASP A N 1
ATOM 3323 C CA . ASP A 1 417 ? -0.563 13.947 1.511 1.00 86.12 417 ASP A CA 1
ATOM 3324 C C . ASP A 1 417 ? -1.373 14.405 0.302 1.00 86.12 417 ASP A C 1
ATOM 3326 O O . ASP A 1 417 ? -2.488 13.947 0.102 1.00 86.12 417 ASP A O 1
ATOM 3330 N N . GLN A 1 418 ? -0.817 15.256 -0.558 1.00 84.88 418 GLN A N 1
ATOM 3331 C CA . GLN A 1 418 ? -1.537 15.758 -1.736 1.00 84.88 418 GLN A CA 1
ATOM 3332 C C . GLN A 1 418 ? -1.865 14.652 -2.756 1.00 84.88 418 GLN A C 1
ATOM 3334 O O . GLN A 1 418 ? -2.867 14.742 -3.469 1.00 84.88 418 GLN A O 1
ATOM 3339 N N . ALA A 1 419 ? -1.051 13.594 -2.806 1.00 85.06 419 ALA A N 1
ATOM 3340 C CA . ALA A 1 419 ? -1.288 12.401 -3.614 1.00 85.06 419 ALA A CA 1
ATOM 3341 C C . ALA A 1 419 ? -2.207 11.368 -2.945 1.00 85.06 419 ALA A C 1
ATOM 3343 O O . ALA A 1 419 ? -2.617 10.422 -3.616 1.00 85.06 419 ALA A O 1
ATOM 3344 N N . ALA A 1 420 ? -2.503 11.505 -1.646 1.00 86.38 420 ALA A N 1
ATOM 3345 C CA . ALA A 1 420 ? -3.069 10.436 -0.819 1.00 86.38 420 ALA A CA 1
ATOM 3346 C C . ALA A 1 420 ? -2.296 9.104 -0.977 1.00 86.38 420 ALA A C 1
ATOM 3348 O O . ALA A 1 420 ? -2.877 8.017 -1.113 1.00 86.38 420 ALA A O 1
ATOM 3349 N N . TYR A 1 421 ? -0.966 9.220 -1.015 1.00 89.56 421 TYR A N 1
ATOM 3350 C CA . TYR A 1 421 ? -0.028 8.128 -1.245 1.00 89.56 421 TYR A CA 1
ATOM 3351 C C . TYR A 1 421 ? 0.073 7.224 -0.017 1.00 89.56 421 TYR A C 1
ATOM 3353 O O . TYR A 1 421 ? 0.288 7.688 1.105 1.00 89.56 421 TYR A O 1
ATOM 3361 N N . ARG A 1 422 ? -0.059 5.914 -0.237 1.00 90.62 422 ARG A N 1
ATOM 3362 C CA . ARG A 1 422 ? 0.074 4.896 0.804 1.00 90.62 422 ARG A CA 1
ATOM 3363 C C . ARG A 1 422 ? 1.099 3.847 0.434 1.00 90.62 422 ARG A C 1
ATOM 3365 O O . ARG A 1 422 ? 0.792 2.934 -0.324 1.00 90.62 422 ARG A O 1
ATOM 3372 N N . ARG A 1 423 ? 2.287 3.916 1.018 1.00 93.38 423 ARG A N 1
ATOM 3373 C CA . ARG A 1 423 ? 3.286 2.857 0.870 1.00 93.38 423 ARG A CA 1
ATOM 3374 C C . ARG A 1 423 ? 2.968 1.682 1.782 1.00 93.38 423 ARG A C 1
ATOM 3376 O O . ARG A 1 423 ? 2.636 1.883 2.946 1.00 93.38 423 ARG A O 1
ATOM 3383 N N . VAL A 1 424 ? 3.122 0.472 1.263 1.00 93.94 424 VAL A N 1
ATOM 3384 C CA . VAL A 1 424 ? 2.966 -0.794 1.974 1.00 93.94 424 VAL A CA 1
ATOM 3385 C C . VAL A 1 424 ? 4.307 -1.522 1.968 1.00 93.94 424 VAL A C 1
ATOM 3387 O O . VAL A 1 424 ? 4.765 -1.992 0.924 1.00 93.94 424 VAL A O 1
ATOM 3390 N N . ALA A 1 425 ? 4.938 -1.587 3.136 1.00 94.31 425 ALA A N 1
ATOM 3391 C CA . ALA A 1 425 ? 6.151 -2.361 3.360 1.00 94.31 425 ALA A CA 1
ATOM 3392 C C . ALA A 1 425 ? 5.784 -3.693 4.015 1.00 94.31 425 ALA A C 1
ATOM 3394 O O . ALA A 1 425 ? 5.053 -3.713 5.009 1.00 94.31 425 ALA A O 1
ATOM 3395 N N . TYR A 1 426 ? 6.294 -4.790 3.468 1.00 94.12 426 TYR A N 1
ATOM 3396 C CA . TYR A 1 426 ? 6.090 -6.125 4.014 1.00 94.12 426 TYR A CA 1
ATOM 3397 C C . TYR A 1 426 ? 7.333 -6.566 4.787 1.00 94.12 426 TYR A C 1
ATOM 3399 O O . TYR A 1 426 ? 8.427 -6.054 4.562 1.00 94.12 426 TYR A O 1
ATOM 3407 N N . THR A 1 427 ? 7.147 -7.495 5.714 1.00 95.44 427 THR A N 1
ATOM 3408 C CA . THR A 1 427 ? 8.196 -8.238 6.423 1.00 95.44 427 THR A CA 1
ATOM 3409 C C . THR A 1 427 ? 7.758 -9.690 6.531 1.00 95.44 427 THR A C 1
ATOM 3411 O O . THR A 1 427 ? 6.560 -9.971 6.648 1.00 95.44 427 THR A O 1
ATOM 3414 N N . TYR A 1 428 ? 8.707 -10.617 6.479 1.00 93.62 428 TYR A N 1
ATOM 3415 C CA . TYR A 1 428 ? 8.435 -12.021 6.768 1.00 93.62 428 TYR A CA 1
ATOM 3416 C C . TYR A 1 428 ? 8.483 -12.233 8.279 1.00 93.62 428 TYR A C 1
ATOM 3418 O O . TYR A 1 428 ? 9.327 -11.663 8.956 1.00 93.62 428 TYR A O 1
ATOM 3426 N N . ARG A 1 429 ? 7.572 -13.029 8.834 1.00 92.62 429 ARG A N 1
ATOM 3427 C CA . ARG A 1 429 ? 7.561 -13.347 10.261 1.00 92.62 429 ARG A CA 1
ATOM 3428 C C . ARG A 1 429 ? 7.973 -14.788 10.481 1.00 92.62 429 ARG A C 1
ATOM 3430 O O . ARG A 1 429 ? 7.226 -15.707 10.151 1.00 92.62 429 ARG A O 1
ATOM 3437 N N . ASP A 1 430 ? 9.140 -14.979 11.075 1.00 89.88 430 ASP A N 1
ATOM 3438 C CA . ASP A 1 430 ? 9.723 -16.303 11.228 1.00 89.88 430 ASP A CA 1
ATOM 3439 C C . ASP A 1 430 ? 8.985 -17.167 12.276 1.00 89.88 430 ASP A C 1
ATOM 3441 O O . ASP A 1 430 ? 8.009 -16.769 12.920 1.00 89.88 430 ASP A O 1
ATOM 3445 N N . LYS A 1 431 ? 9.467 -18.398 12.472 1.00 84.81 431 LYS A N 1
ATOM 3446 C CA . LYS A 1 431 ? 8.914 -19.340 13.463 1.00 84.81 431 LYS A CA 1
ATOM 3447 C C . LYS A 1 431 ? 9.044 -18.870 14.919 1.00 84.81 431 LYS A C 1
ATOM 3449 O O . LYS A 1 431 ? 8.320 -19.381 15.767 1.00 84.81 431 LYS A O 1
ATOM 3454 N N . ASN A 1 432 ? 9.970 -17.958 15.208 1.00 85.25 432 ASN A N 1
ATOM 3455 C CA . ASN A 1 432 ? 10.167 -17.370 16.532 1.00 85.25 432 ASN A CA 1
ATOM 3456 C C . ASN A 1 432 ? 9.274 -16.135 16.734 1.00 85.25 432 ASN A C 1
ATOM 3458 O O . ASN A 1 432 ? 9.226 -15.580 17.831 1.00 85.25 432 ASN A O 1
ATOM 3462 N N . GLY A 1 433 ? 8.549 -15.724 15.691 1.00 87.06 433 GLY A N 1
ATOM 3463 C CA . GLY A 1 433 ? 7.682 -14.562 15.703 1.00 87.06 433 GLY A CA 1
ATOM 3464 C C . GLY A 1 433 ? 8.408 -13.248 15.425 1.00 87.06 433 GLY A C 1
ATOM 3465 O O . GLY A 1 433 ? 7.793 -12.208 15.668 1.00 87.06 433 GLY A O 1
ATOM 3466 N N . GLU A 1 434 ? 9.644 -13.297 14.929 1.00 90.19 434 GLU A N 1
ATOM 3467 C CA . GLU A 1 434 ? 10.490 -12.140 14.622 1.00 90.19 434 GLU A CA 1
ATOM 3468 C C . GLU A 1 434 ? 10.270 -11.668 13.186 1.00 90.19 434 GLU A C 1
ATOM 3470 O O . GLU A 1 434 ? 10.054 -12.489 12.289 1.00 90.19 434 GLU A O 1
ATOM 3475 N N . LEU A 1 435 ? 10.341 -10.356 12.962 1.00 93.44 435 LEU A N 1
ATOM 3476 C CA . LEU A 1 435 ? 10.192 -9.772 11.632 1.00 93.44 435 LEU A CA 1
ATOM 3477 C C . LEU A 1 435 ? 11.531 -9.687 10.891 1.00 93.44 435 LEU A C 1
ATOM 3479 O O . LEU A 1 435 ? 12.475 -9.030 11.325 1.00 93.44 435 LEU A O 1
ATOM 3483 N N . GLN A 1 436 ? 11.577 -10.336 9.735 1.00 93.94 436 GLN A N 1
ATOM 3484 C CA . GLN A 1 436 ? 12.706 -10.425 8.824 1.00 93.94 436 GLN A CA 1
ATOM 3485 C C . GLN A 1 436 ? 12.472 -9.565 7.572 1.00 93.94 436 GLN A C 1
ATOM 3487 O O . GLN A 1 436 ? 11.320 -9.342 7.167 1.00 93.94 436 GLN A O 1
ATOM 3492 N N . PRO A 1 437 ? 13.549 -9.028 6.969 1.00 93.44 437 PRO A N 1
ATOM 3493 C CA . PRO A 1 437 ? 13.445 -8.224 5.760 1.00 93.44 437 PRO A CA 1
ATOM 3494 C C . PRO A 1 437 ? 12.892 -9.059 4.603 1.00 93.44 437 PRO A C 1
ATOM 3496 O O . PRO A 1 437 ? 13.296 -10.194 4.402 1.00 93.44 437 PRO A O 1
ATOM 3499 N N . THR A 1 438 ? 12.019 -8.462 3.796 1.00 89.75 438 THR A N 1
ATOM 3500 C CA . THR A 1 438 ? 11.613 -8.998 2.486 1.00 89.75 438 THR A CA 1
ATOM 3501 C C . THR A 1 438 ? 11.795 -7.908 1.441 1.00 89.75 438 THR A C 1
ATOM 3503 O O . THR A 1 438 ? 11.706 -6.715 1.742 1.00 89.75 438 THR A O 1
ATOM 3506 N N . SER A 1 439 ? 12.068 -8.305 0.203 1.00 82.31 439 SER A N 1
ATOM 3507 C CA . SER A 1 439 ? 12.190 -7.377 -0.922 1.00 82.31 439 SER A CA 1
ATOM 3508 C C . SER A 1 439 ? 10.842 -6.792 -1.351 1.00 82.31 439 SER A C 1
ATOM 3510 O O . SER A 1 439 ? 10.809 -5.808 -2.086 1.00 82.31 439 SER A O 1
ATOM 3512 N N . ALA A 1 440 ? 9.726 -7.368 -0.892 1.00 86.19 440 ALA A N 1
ATOM 3513 C CA . ALA A 1 440 ? 8.397 -6.961 -1.314 1.00 86.19 440 ALA A CA 1
ATOM 3514 C C . ALA A 1 440 ? 8.029 -5.560 -0.804 1.00 86.19 440 ALA A C 1
ATOM 3516 O O . ALA A 1 440 ? 7.876 -5.318 0.398 1.00 86.19 440 ALA A O 1
ATOM 3517 N N . MET A 1 441 ? 7.780 -4.653 -1.745 1.00 91.00 441 MET A N 1
ATOM 3518 C CA . MET A 1 441 ? 7.186 -3.348 -1.489 1.00 91.00 441 MET A CA 1
ATOM 3519 C C . MET A 1 441 ? 6.100 -3.050 -2.511 1.00 91.00 441 MET A C 1
ATOM 3521 O O . MET A 1 441 ? 6.143 -3.477 -3.659 1.00 91.00 441 MET A O 1
ATOM 3525 N N . SER A 1 442 ? 5.101 -2.295 -2.079 1.00 92.50 442 SER A N 1
ATOM 3526 C CA . SER A 1 442 ? 4.090 -1.764 -2.984 1.00 92.50 442 SER A CA 1
ATOM 3527 C C . SER A 1 442 ? 3.628 -0.411 -2.485 1.00 92.50 442 SER A C 1
ATOM 3529 O O . SER A 1 442 ? 3.858 -0.053 -1.328 1.00 92.50 442 SER A O 1
ATOM 3531 N N . ALA A 1 443 ? 2.923 0.330 -3.317 1.00 91.06 443 ALA A N 1
ATOM 3532 C CA . ALA A 1 443 ? 2.199 1.491 -2.868 1.00 91.06 443 ALA A CA 1
ATOM 3533 C C . ALA A 1 443 ? 0.834 1.577 -3.529 1.00 91.06 443 ALA A C 1
ATOM 3535 O O . ALA A 1 443 ? 0.592 1.095 -4.631 1.00 91.06 443 ALA A O 1
ATOM 3536 N N . ARG A 1 444 ? -0.079 2.221 -2.821 1.00 88.75 444 ARG A N 1
ATOM 3537 C CA . ARG A 1 444 ? -1.372 2.605 -3.335 1.00 88.75 444 ARG A CA 1
ATOM 3538 C C . ARG A 1 444 ? -1.361 4.103 -3.577 1.00 88.75 444 ARG A C 1
ATOM 3540 O O . ARG A 1 444 ? -1.102 4.880 -2.658 1.00 88.75 444 ARG A O 1
ATOM 3547 N N . ILE A 1 445 ? -1.764 4.500 -4.774 1.00 84.56 445 ILE A N 1
ATOM 3548 C CA . ILE A 1 445 ? -2.112 5.879 -5.101 1.00 84.56 445 ILE A CA 1
ATOM 3549 C C . ILE A 1 445 ? -3.532 5.868 -5.686 1.00 84.56 445 ILE A C 1
ATOM 3551 O O . ILE A 1 445 ? -3.835 5.084 -6.578 1.00 84.56 445 ILE A O 1
ATOM 3555 N N . PRO A 1 446 ? -4.492 6.651 -5.174 1.00 77.69 446 PRO A N 1
ATOM 3556 C CA . PRO A 1 446 ? -5.766 6.799 -5.868 1.00 77.69 446 PRO A CA 1
ATOM 3557 C C . PRO A 1 446 ? -5.502 7.363 -7.265 1.00 77.69 446 PRO A C 1
ATOM 3559 O O . PRO A 1 446 ? -4.601 8.182 -7.419 1.00 77.69 446 PRO A O 1
ATOM 3562 N N . SER A 1 447 ? -6.297 6.967 -8.272 1.00 73.50 447 SER A N 1
ATOM 3563 C CA . SER A 1 447 ? -6.089 7.430 -9.660 1.00 73.50 447 SER A CA 1
ATOM 3564 C C . SER A 1 447 ? -5.850 8.943 -9.661 1.00 73.50 447 SER A C 1
ATOM 3566 O O . SER A 1 447 ? -6.739 9.664 -9.205 1.00 73.50 447 SER A O 1
ATOM 3568 N N . PRO A 1 448 ? -4.693 9.444 -10.122 1.00 64.88 448 PRO A N 1
ATOM 3569 C CA . PRO A 1 448 ? -4.254 10.812 -9.856 1.00 64.88 448 PRO A CA 1
ATOM 3570 C C . PRO A 1 448 ? -5.149 11.886 -10.500 1.00 64.88 448 PRO A C 1
ATOM 3572 O O . PRO A 1 448 ? -5.216 13.006 -9.995 1.00 64.88 448 PRO A O 1
ATOM 3575 N N . ALA A 1 449 ? -5.946 11.538 -11.519 1.00 61.56 449 ALA A N 1
ATOM 3576 C CA . ALA A 1 449 ? -6.727 12.483 -12.324 1.00 61.56 449 ALA A CA 1
ATOM 3577 C C . ALA A 1 449 ? -7.778 13.295 -11.534 1.00 61.56 449 ALA A C 1
ATOM 3579 O O . ALA A 1 449 ? -8.624 12.733 -10.826 1.00 61.56 449 ALA A O 1
ATOM 3580 N N . LEU A 1 450 ? -7.770 14.622 -11.725 1.00 63.22 450 LEU A N 1
ATOM 3581 C CA . LEU A 1 450 ? -8.599 15.622 -11.027 1.00 63.22 450 LEU A CA 1
ATOM 3582 C C . LEU A 1 450 ? -9.734 16.214 -11.880 1.00 63.22 450 LEU A C 1
ATOM 3584 O O . LEU A 1 450 ? -9.948 17.419 -11.887 1.00 63.22 450 LEU A O 1
ATOM 3588 N N . ILE A 1 451 ? -10.521 15.405 -12.592 1.00 57.47 451 ILE A N 1
ATOM 3589 C CA . ILE A 1 451 ? -11.519 15.943 -13.554 1.00 57.47 451 ILE A CA 1
ATOM 3590 C C . ILE A 1 451 ? -12.718 16.673 -12.896 1.00 57.47 451 ILE A C 1
ATOM 3592 O O . ILE A 1 451 ? -13.717 16.939 -13.560 1.00 57.47 451 ILE A O 1
ATOM 3596 N N . PHE A 1 452 ? -12.686 16.961 -11.593 1.00 59.16 452 PHE A N 1
ATOM 3597 C CA . PHE A 1 452 ? -13.801 17.586 -10.868 1.00 59.16 452 PHE A CA 1
ATOM 3598 C C . PHE A 1 452 ? -13.392 18.606 -9.814 1.00 59.16 452 PHE A C 1
ATOM 3600 O O . PHE A 1 452 ? -14.266 19.108 -9.113 1.00 59.16 452 PHE A O 1
ATOM 3607 N N . HIS A 1 453 ? -12.100 18.880 -9.654 1.00 64.88 453 HIS A N 1
ATOM 3608 C CA . HIS A 1 453 ? -11.702 19.863 -8.661 1.00 64.88 453 HIS A CA 1
ATOM 3609 C C . HIS A 1 453 ? -11.895 21.252 -9.245 1.00 64.88 453 HIS A C 1
ATOM 3611 O O . HIS A 1 453 ? -11.449 21.554 -10.355 1.00 64.88 453 HIS A O 1
ATOM 3617 N N . GLU A 1 454 ? -12.619 22.075 -8.498 1.00 71.12 454 GLU A N 1
ATOM 3618 C CA . GLU A 1 454 ? -12.606 23.496 -8.751 1.00 71.12 454 GLU A CA 1
ATOM 3619 C C . GLU A 1 454 ? -11.279 24.047 -8.234 1.00 71.12 454 GLU A C 1
ATOM 3621 O O . GLU A 1 454 ? -10.876 23.783 -7.101 1.00 71.12 454 GLU A O 1
ATOM 3626 N N . VAL A 1 455 ? -10.585 24.783 -9.088 1.00 75.25 455 VAL A N 1
ATOM 3627 C CA . VAL A 1 455 ? -9.398 25.547 -8.732 1.00 75.25 455 VAL A CA 1
ATOM 3628 C C . VAL A 1 455 ? -9.797 26.994 -8.509 1.00 75.25 455 VAL A C 1
ATOM 3630 O O . VAL A 1 455 ? -10.706 27.511 -9.164 1.00 75.25 455 VAL A O 1
ATOM 3633 N N . VAL A 1 456 ? -9.117 27.651 -7.574 1.00 77.69 456 VAL A N 1
ATOM 3634 C CA . VAL A 1 456 ? -9.292 29.084 -7.342 1.00 77.69 456 VAL A CA 1
ATOM 3635 C C . VAL A 1 456 ? -8.672 29.826 -8.527 1.00 77.69 456 VAL A C 1
ATOM 3637 O O . VAL A 1 456 ? -7.469 29.747 -8.770 1.00 77.69 456 VAL A O 1
ATOM 3640 N N . GLY A 1 457 ? -9.509 30.503 -9.306 1.00 80.69 457 GLY A N 1
ATOM 3641 C CA . GLY A 1 457 ? -9.112 31.365 -10.406 1.00 80.69 457 GLY A CA 1
ATOM 3642 C C . GLY A 1 457 ? -8.331 32.586 -9.925 1.00 80.69 457 GLY A C 1
ATOM 3643 O O . GLY A 1 457 ? -8.280 32.899 -8.735 1.00 80.69 457 GLY A O 1
ATOM 3644 N N . LYS A 1 458 ? -7.725 33.315 -10.870 1.00 83.12 458 LYS A N 1
ATOM 3645 C CA . LYS A 1 458 ? -6.978 34.555 -10.576 1.00 83.12 458 LYS A CA 1
ATOM 3646 C C . LYS A 1 458 ? -7.850 35.637 -9.922 1.00 83.12 458 LYS A C 1
ATOM 3648 O O . LYS A 1 458 ? -7.331 36.520 -9.255 1.00 83.12 458 LYS A O 1
ATOM 3653 N N . ASP A 1 459 ? -9.158 35.558 -10.126 1.00 83.62 459 ASP A N 1
ATOM 3654 C CA . ASP A 1 459 ? -10.200 36.411 -9.555 1.00 83.62 459 ASP A CA 1
ATOM 3655 C C . ASP A 1 459 ? -10.677 35.952 -8.163 1.00 83.62 459 ASP A C 1
ATOM 3657 O O . ASP A 1 459 ? -11.584 36.553 -7.588 1.00 83.62 459 ASP A O 1
ATOM 3661 N N . GLY A 1 460 ? -10.095 34.879 -7.621 1.00 80.25 460 GLY A N 1
ATOM 3662 C CA . GLY A 1 460 ? -10.507 34.274 -6.359 1.00 80.25 460 GLY A CA 1
ATOM 3663 C C . GLY A 1 460 ? -11.761 33.398 -6.460 1.00 80.25 460 GLY A C 1
ATOM 3664 O O . GLY A 1 460 ? -12.189 32.861 -5.438 1.00 80.25 460 GLY A O 1
ATOM 3665 N N . GLN A 1 461 ? -12.354 33.226 -7.650 1.00 81.81 461 GLN A N 1
ATOM 3666 C CA . GLN A 1 461 ? -13.541 32.388 -7.836 1.00 81.81 461 GLN A CA 1
ATOM 3667 C C . GLN A 1 461 ? -13.171 30.946 -8.166 1.00 81.81 461 GLN A C 1
ATOM 3669 O O . GLN A 1 461 ? -12.190 30.671 -8.847 1.00 81.81 461 GLN A O 1
ATOM 3674 N N . LEU A 1 462 ? -13.981 30.001 -7.704 1.00 77.12 462 LEU A N 1
ATOM 3675 C CA . LEU A 1 462 ? -13.820 28.593 -8.044 1.00 77.12 462 LEU A CA 1
ATOM 3676 C C . LEU A 1 462 ? -14.234 28.345 -9.503 1.00 77.12 462 LEU A C 1
ATOM 3678 O O . LEU A 1 462 ? -15.327 28.725 -9.920 1.00 77.12 462 LEU A O 1
ATOM 3682 N N . ARG A 1 463 ? -13.365 27.696 -10.284 1.00 85.88 463 ARG A N 1
ATOM 3683 C CA . ARG A 1 463 ? -13.651 27.255 -11.660 1.00 85.88 463 ARG A CA 1
ATOM 3684 C C . ARG A 1 463 ? -13.139 25.845 -11.908 1.00 85.88 463 ARG A C 1
ATOM 3686 O O . ARG A 1 463 ? -12.200 25.401 -11.263 1.00 85.88 463 ARG A O 1
ATOM 3693 N N . SER A 1 464 ? -13.687 25.153 -12.902 1.00 81.62 464 SER A N 1
ATOM 3694 C CA . SER A 1 464 ? -13.133 23.862 -13.330 1.00 81.62 464 SER A CA 1
ATOM 3695 C C . SER A 1 464 ? -11.719 24.013 -13.908 1.00 81.62 464 SER A C 1
ATOM 3697 O O . SER A 1 464 ? -11.408 25.004 -14.580 1.00 81.62 464 SER A O 1
ATOM 3699 N N . MET A 1 465 ? -10.875 23.008 -13.668 1.00 83.06 465 MET A N 1
ATOM 3700 C CA . MET A 1 465 ? -9.584 22.877 -14.346 1.00 83.06 465 MET A CA 1
ATOM 3701 C C . MET A 1 465 ? -9.778 22.704 -15.857 1.00 83.06 465 MET A C 1
ATOM 3703 O O . MET A 1 465 ? -10.703 22.026 -16.307 1.00 83.06 465 MET A O 1
ATOM 3707 N N . THR A 1 466 ? -8.883 23.300 -16.635 1.00 88.06 466 THR A N 1
ATOM 3708 C CA . THR A 1 466 ? -8.751 23.057 -18.075 1.00 88.06 466 THR A CA 1
ATOM 3709 C C . THR A 1 466 ? -8.027 21.735 -18.337 1.00 88.06 466 THR A C 1
ATOM 3711 O O . THR A 1 466 ? -7.290 21.237 -17.486 1.00 88.06 466 THR A O 1
ATOM 3714 N N . ASP A 1 467 ? -8.164 21.185 -19.545 1.00 86.81 467 ASP A N 1
ATOM 3715 C CA . ASP A 1 467 ? -7.457 19.965 -19.963 1.00 86.81 467 ASP A CA 1
ATOM 3716 C C . ASP A 1 467 ? -5.938 20.049 -19.750 1.00 86.81 467 ASP A C 1
ATOM 3718 O O . ASP A 1 467 ? -5.322 19.088 -19.290 1.00 86.81 467 ASP A O 1
ATOM 3722 N N . LYS A 1 468 ? -5.339 21.209 -20.054 1.00 88.44 468 LYS A N 1
ATOM 3723 C CA . LYS A 1 468 ? -3.903 21.461 -19.870 1.00 88.44 468 LYS A CA 1
ATOM 3724 C C . LYS A 1 468 ? -3.511 21.445 -18.391 1.00 88.44 468 LYS A C 1
ATOM 3726 O O . LYS A 1 468 ? -2.478 20.886 -18.045 1.00 88.44 468 LYS A O 1
ATOM 3731 N N . GLU A 1 469 ? -4.334 22.025 -17.520 1.00 87.31 469 GLU A N 1
ATOM 3732 C CA . GLU A 1 469 ? -4.090 22.025 -16.071 1.00 87.31 469 GLU A CA 1
ATOM 3733 C C . GLU A 1 469 ? -4.211 20.619 -15.479 1.00 87.31 469 GLU A C 1
ATOM 3735 O O . GLU A 1 469 ? -3.384 20.234 -14.657 1.00 87.31 469 GLU A O 1
ATOM 3740 N N . ILE A 1 470 ? -5.197 19.829 -15.925 1.00 86.62 470 ILE A N 1
ATOM 3741 C CA . ILE A 1 470 ? -5.362 18.437 -15.479 1.00 86.62 470 ILE A CA 1
ATOM 3742 C C . ILE A 1 470 ? -4.126 17.614 -15.848 1.00 86.62 470 ILE A C 1
ATOM 3744 O O . ILE A 1 470 ? -3.599 16.900 -14.997 1.00 86.62 470 ILE A O 1
ATOM 3748 N N . ARG A 1 471 ? -3.655 17.703 -17.099 1.00 89.06 471 ARG A N 1
ATOM 3749 C CA . ARG A 1 471 ? -2.469 16.950 -17.529 1.00 89.06 471 ARG A CA 1
ATOM 3750 C C . ARG A 1 471 ? -1.194 17.445 -16.853 1.00 89.06 471 ARG A C 1
ATOM 3752 O O . ARG A 1 471 ? -0.427 16.621 -16.373 1.00 89.06 471 ARG A O 1
ATOM 3759 N N . GLY A 1 472 ? -1.021 18.757 -16.692 1.00 88.81 472 GLY A N 1
ATOM 3760 C CA . GLY A 1 472 ? 0.114 19.322 -15.958 1.00 88.81 472 GLY A CA 1
ATOM 3761 C C . GLY A 1 472 ? 0.192 18.845 -14.501 1.00 88.81 472 GLY A C 1
ATOM 3762 O O . GLY A 1 472 ? 1.269 18.486 -14.029 1.00 88.81 472 GLY A O 1
ATOM 3763 N N . ASP A 1 473 ? -0.938 18.779 -13.791 1.00 86.56 473 ASP A N 1
ATOM 3764 C CA . ASP A 1 473 ? -0.996 18.207 -12.436 1.00 86.56 473 ASP A CA 1
ATOM 3765 C C . ASP A 1 473 ? -0.698 16.696 -12.429 1.00 86.56 473 ASP A C 1
ATOM 3767 O O . ASP A 1 473 ? 0.054 16.213 -11.581 1.00 86.56 473 ASP A O 1
ATOM 3771 N N . LEU A 1 474 ? -1.220 15.948 -13.406 1.00 88.69 474 LEU A N 1
ATOM 3772 C CA . LEU A 1 474 ? -0.917 14.523 -13.568 1.00 88.69 474 LEU A CA 1
ATOM 3773 C C . LEU A 1 474 ? 0.574 14.263 -13.821 1.00 88.69 474 LEU A C 1
ATOM 3775 O O . LEU A 1 474 ? 1.132 13.363 -13.202 1.00 88.69 474 LEU A O 1
ATOM 3779 N N . VAL A 1 475 ? 1.230 15.063 -14.664 1.00 91.25 475 VAL A N 1
ATOM 3780 C CA . VAL A 1 475 ? 2.675 14.968 -14.933 1.00 91.25 475 VAL A CA 1
ATOM 3781 C C . VAL A 1 475 ? 3.485 15.193 -13.652 1.00 91.25 475 VAL A C 1
ATOM 3783 O O . VAL A 1 475 ? 4.397 14.417 -13.367 1.00 91.25 475 VAL A O 1
ATOM 3786 N N . LYS A 1 476 ? 3.123 16.187 -12.823 1.00 90.06 476 LYS A N 1
ATOM 3787 C CA . LYS A 1 476 ? 3.758 16.402 -11.505 1.00 90.06 476 LYS A CA 1
ATOM 3788 C C . LYS A 1 476 ? 3.588 15.183 -10.591 1.00 90.06 476 LYS A C 1
ATOM 3790 O O . LYS A 1 476 ? 4.543 14.751 -9.947 1.00 90.06 476 LYS A O 1
ATOM 3795 N N . LYS A 1 477 ? 2.380 14.612 -10.550 1.00 88.75 477 LYS A N 1
ATOM 3796 C CA . LYS A 1 477 ? 2.071 13.414 -9.751 1.00 88.75 477 LYS A CA 1
ATOM 3797 C C . LYS A 1 477 ? 2.821 12.179 -10.240 1.00 88.75 477 LYS A C 1
ATOM 3799 O O . LYS A 1 477 ? 3.266 11.394 -9.410 1.00 88.75 477 LYS A O 1
ATOM 3804 N N . TYR A 1 478 ? 3.002 12.028 -11.549 1.00 91.56 478 TYR A N 1
ATOM 3805 C CA . TYR A 1 478 ? 3.833 10.978 -12.130 1.00 91.56 478 TYR A CA 1
ATOM 3806 C C . TYR A 1 478 ? 5.315 11.151 -11.812 1.00 91.56 478 TYR A C 1
ATOM 3808 O O . TYR A 1 478 ? 5.960 10.152 -11.521 1.00 91.56 478 TYR A O 1
ATOM 3816 N N . GLY A 1 479 ? 5.828 12.384 -11.751 1.00 91.06 479 GLY A N 1
ATOM 3817 C CA . GLY A 1 479 ? 7.179 12.645 -11.240 1.00 91.06 479 GLY A CA 1
ATOM 3818 C C . GLY A 1 479 ? 7.350 12.178 -9.805 1.00 91.06 479 GLY A C 1
ATOM 3819 O O . GLY A 1 479 ? 8.221 11.365 -9.523 1.00 91.06 479 GLY A O 1
ATOM 3820 N N . PHE A 1 480 ? 6.435 12.584 -8.925 1.00 91.00 480 PHE A N 1
ATOM 3821 C CA . PHE A 1 480 ? 6.439 12.105 -7.545 1.00 91.00 480 PHE A CA 1
ATOM 3822 C C . PHE A 1 480 ? 6.340 10.574 -7.452 1.00 91.00 480 PHE A C 1
ATOM 3824 O O . PHE A 1 480 ? 7.083 9.962 -6.691 1.00 91.00 480 PHE A O 1
ATOM 3831 N N . LEU A 1 481 ? 5.447 9.941 -8.219 1.00 90.25 481 LEU A N 1
ATOM 3832 C CA . LEU A 1 481 ? 5.303 8.484 -8.220 1.00 90.25 481 LEU A CA 1
ATOM 3833 C C . LEU A 1 481 ? 6.586 7.788 -8.690 1.00 90.25 481 LEU A C 1
ATOM 3835 O O . LEU A 1 481 ? 7.007 6.810 -8.076 1.00 90.25 481 LEU A O 1
ATOM 3839 N N . HIS A 1 482 ? 7.197 8.293 -9.761 1.00 90.94 482 HIS A N 1
ATOM 3840 C CA . HIS A 1 482 ? 8.444 7.769 -10.308 1.00 90.94 482 HIS A CA 1
ATOM 3841 C C . HIS A 1 482 ? 9.563 7.828 -9.264 1.00 90.94 482 HIS A C 1
ATOM 3843 O O . HIS A 1 482 ? 10.175 6.799 -8.981 1.00 90.94 482 HIS A O 1
ATOM 3849 N N . ASP A 1 483 ? 9.719 8.964 -8.578 1.00 90.44 483 ASP A N 1
ATOM 3850 C CA . ASP A 1 483 ? 10.697 9.129 -7.496 1.00 90.44 483 ASP A CA 1
ATOM 3851 C C . ASP A 1 483 ? 10.444 8.158 -6.331 1.00 90.44 483 ASP A C 1
ATOM 3853 O O . ASP A 1 483 ? 11.372 7.543 -5.800 1.00 90.44 483 ASP A O 1
ATOM 3857 N N . GLN A 1 484 ? 9.178 7.975 -5.940 1.00 91.19 484 GLN A N 1
ATOM 3858 C CA . GLN A 1 484 ? 8.804 7.023 -4.889 1.00 91.19 484 GLN A CA 1
ATOM 3859 C C . GLN A 1 484 ? 9.110 5.576 -5.291 1.00 91.19 484 GLN A C 1
ATOM 3861 O O . GLN A 1 484 ? 9.642 4.807 -4.490 1.00 91.19 484 GLN A O 1
ATOM 3866 N N . MET A 1 485 ? 8.813 5.200 -6.534 1.00 90.50 485 MET A N 1
ATOM 3867 C CA . MET A 1 485 ? 9.109 3.874 -7.074 1.00 90.50 485 MET A CA 1
ATOM 3868 C C . MET A 1 485 ? 10.612 3.628 -7.164 1.00 90.50 485 MET A C 1
ATOM 3870 O O . MET A 1 485 ? 11.084 2.569 -6.750 1.00 90.50 485 MET A O 1
ATOM 3874 N N . ARG A 1 486 ? 11.384 4.621 -7.612 1.00 90.25 486 ARG A N 1
ATOM 3875 C CA . ARG A 1 486 ? 12.848 4.581 -7.608 1.00 90.25 486 ARG A CA 1
ATOM 3876 C C . ARG A 1 486 ? 13.396 4.382 -6.195 1.00 90.25 486 ARG A C 1
ATOM 3878 O O . ARG A 1 486 ? 14.251 3.521 -5.991 1.00 90.25 486 ARG A O 1
ATOM 3885 N N . ALA A 1 487 ? 12.878 5.114 -5.208 1.00 89.12 487 ALA A N 1
ATOM 3886 C CA . ALA A 1 487 ? 13.283 4.964 -3.810 1.00 89.12 487 ALA A CA 1
ATOM 3887 C C . ALA A 1 487 ? 12.979 3.556 -3.264 1.00 89.12 487 ALA A C 1
ATOM 3889 O O . ALA A 1 487 ? 13.845 2.938 -2.642 1.00 89.12 487 ALA A O 1
ATOM 3890 N N . MET A 1 488 ? 11.796 3.002 -3.561 1.00 88.38 488 MET A N 1
ATOM 3891 C CA . MET A 1 488 ? 11.453 1.614 -3.212 1.00 88.38 488 MET A CA 1
ATOM 3892 C C . MET A 1 488 ? 12.353 0.593 -3.926 1.00 88.38 488 MET A C 1
ATOM 3894 O O . MET A 1 488 ? 12.680 -0.443 -3.361 1.00 88.38 488 MET A O 1
ATOM 3898 N N . ARG A 1 489 ? 12.829 0.901 -5.134 1.00 88.12 489 ARG A N 1
ATOM 3899 C CA . ARG A 1 489 ? 13.787 0.086 -5.897 1.00 88.12 489 ARG A CA 1
ATOM 3900 C C . ARG A 1 489 ? 15.249 0.345 -5.508 1.00 88.12 489 ARG A C 1
ATOM 3902 O O . ARG A 1 489 ? 16.140 0.013 -6.288 1.00 88.12 489 ARG A O 1
ATOM 3909 N N . GLY A 1 490 ? 15.520 0.930 -4.340 1.00 86.62 490 GLY A N 1
ATOM 3910 C CA . GLY A 1 490 ? 16.881 1.184 -3.852 1.00 86.62 490 GLY A CA 1
ATOM 3911 C C . GLY A 1 490 ? 17.670 2.182 -4.700 1.00 86.62 490 GLY A C 1
ATOM 3912 O O . GLY A 1 490 ? 18.891 2.100 -4.762 1.00 86.62 490 GLY A O 1
ATOM 3913 N N . GLY A 1 491 ? 16.982 3.104 -5.376 1.00 87.12 491 GLY A N 1
ATOM 3914 C CA . GLY A 1 491 ? 17.597 4.111 -6.237 1.00 87.12 491 GLY A CA 1
ATOM 3915 C C . GLY A 1 491 ? 17.753 3.692 -7.699 1.00 87.12 491 GLY A C 1
ATOM 3916 O O . GLY A 1 491 ? 18.211 4.522 -8.485 1.00 87.12 491 GLY A O 1
ATOM 3917 N N . LYS A 1 492 ? 17.356 2.461 -8.071 1.00 88.25 492 LYS A N 1
ATOM 3918 C CA . LYS A 1 492 ? 17.449 1.958 -9.450 1.00 88.25 492 LYS A CA 1
ATOM 3919 C C . LYS A 1 492 ? 16.676 2.851 -10.417 1.00 88.25 492 LYS A C 1
ATOM 3921 O O . LYS A 1 492 ? 15.455 2.973 -10.304 1.00 88.25 492 LYS A O 1
ATOM 3926 N N . ASP A 1 493 ? 17.409 3.423 -11.363 1.00 85.62 493 ASP A N 1
ATOM 3927 C CA . ASP A 1 493 ? 16.852 4.078 -12.539 1.00 85.62 493 ASP A CA 1
ATOM 3928 C C . ASP A 1 493 ? 16.239 3.041 -13.494 1.00 85.62 493 ASP A C 1
ATOM 3930 O O . ASP A 1 493 ? 16.579 1.858 -13.478 1.00 85.62 493 ASP A O 1
ATOM 3934 N N . GLY A 1 494 ? 15.289 3.479 -14.305 1.00 85.25 494 GLY A N 1
ATOM 3935 C CA . GLY A 1 494 ? 14.618 2.676 -15.313 1.00 85.25 494 GLY A CA 1
ATOM 3936 C C . GLY A 1 494 ? 13.117 2.934 -15.376 1.00 85.25 494 GLY A C 1
ATOM 3937 O O . GLY A 1 494 ? 12.562 3.679 -14.554 1.00 85.25 494 GLY A O 1
ATOM 3938 N N . PRO A 1 495 ? 12.425 2.272 -16.316 1.00 88.38 495 PRO A N 1
ATOM 3939 C CA . PRO A 1 495 ? 10.986 2.379 -16.398 1.00 88.38 495 PRO A CA 1
ATOM 3940 C C . PRO A 1 495 ? 10.297 1.847 -15.133 1.00 88.38 495 PRO A C 1
ATOM 3942 O O . PRO A 1 495 ? 10.762 0.883 -14.509 1.00 88.38 495 PRO A O 1
ATOM 3945 N N . VAL A 1 496 ? 9.186 2.480 -14.758 1.00 91.75 496 VAL A N 1
ATOM 3946 C CA . VAL A 1 496 ? 8.304 2.089 -13.645 1.00 91.75 496 VAL A CA 1
ATOM 3947 C C . VAL A 1 496 ? 6.894 1.827 -14.163 1.00 91.75 496 VAL A C 1
ATOM 3949 O O . VAL A 1 496 ? 6.472 2.433 -15.150 1.00 91.75 496 VAL A O 1
ATOM 3952 N N . VAL A 1 497 ? 6.155 0.947 -13.492 1.00 93.06 497 VAL A N 1
ATOM 3953 C CA . VAL A 1 497 ? 4.787 0.586 -13.874 1.00 93.06 497 VAL A CA 1
ATOM 3954 C C . VAL A 1 497 ? 3.800 1.104 -12.831 1.00 93.06 497 VAL A C 1
ATOM 3956 O O . VAL A 1 497 ? 3.921 0.824 -11.642 1.00 93.06 497 VAL A O 1
ATOM 3959 N N . GLU A 1 498 ? 2.809 1.865 -13.294 1.00 93.31 498 GLU A N 1
ATOM 3960 C CA . GLU A 1 498 ? 1.638 2.280 -12.524 1.00 93.31 498 GLU A CA 1
ATOM 3961 C C . GLU A 1 498 ? 0.437 1.420 -12.933 1.00 93.31 498 GLU A C 1
ATOM 3963 O O . GLU A 1 498 ? -0.093 1.543 -14.044 1.00 93.31 498 GLU A O 1
ATOM 3968 N N . HIS A 1 499 ? -0.027 0.556 -12.032 1.00 93.44 499 HIS A N 1
ATOM 3969 C CA . HIS A 1 499 ? -1.177 -0.309 -12.272 1.00 93.44 499 HIS A CA 1
ATOM 3970 C C . HIS A 1 499 ? -2.487 0.448 -12.027 1.00 93.44 499 HIS A C 1
ATOM 3972 O O . HIS A 1 499 ? -2.867 0.769 -10.897 1.00 93.44 499 HIS A O 1
ATOM 3978 N N . LEU A 1 500 ? -3.235 0.693 -13.100 1.00 90.62 500 LEU A N 1
ATOM 3979 C CA . LEU A 1 500 ? -4.522 1.368 -13.043 1.00 90.62 500 LEU A CA 1
ATOM 3980 C C . LEU A 1 500 ? -5.670 0.349 -13.084 1.00 90.62 500 LEU A C 1
ATOM 3982 O O . LEU A 1 500 ? -5.864 -0.380 -14.049 1.00 90.62 500 LEU A O 1
ATOM 3986 N N . PHE A 1 501 ? -6.498 0.354 -12.042 1.00 85.94 501 PHE A N 1
ATOM 3987 C CA . PHE A 1 501 ? -7.673 -0.520 -11.885 1.00 85.94 501 PHE A CA 1
ATOM 3988 C C . PHE A 1 501 ? -8.985 0.177 -12.289 1.00 85.94 501 PHE A C 1
ATOM 3990 O O . PHE A 1 501 ? -10.092 -0.184 -11.857 1.00 85.94 501 PHE A O 1
ATOM 3997 N N . THR A 1 502 ? -8.871 1.265 -13.051 1.00 81.12 502 THR A N 1
ATOM 3998 C CA . THR A 1 502 ? -10.007 2.105 -13.435 1.00 81.12 502 THR A CA 1
ATOM 3999 C C . THR A 1 502 ? -10.715 1.488 -14.631 1.00 81.12 502 THR A C 1
ATOM 4001 O O . THR A 1 502 ? -10.090 1.024 -15.572 1.00 81.12 502 THR A O 1
ATOM 4004 N N . SER A 1 503 ? -12.048 1.467 -14.608 1.00 77.94 503 SER A N 1
ATOM 4005 C CA . SER A 1 503 ? -12.788 0.862 -15.713 1.00 77.94 503 SER A CA 1
ATOM 4006 C C . SER A 1 503 ? -12.771 1.775 -16.937 1.00 77.94 503 SER A C 1
ATOM 4008 O O . SER A 1 503 ? -13.032 2.976 -16.828 1.00 77.94 503 SER A O 1
ATOM 4010 N N . PHE A 1 504 ? -12.526 1.191 -18.106 1.00 81.88 504 PHE A N 1
ATOM 4011 C CA . PHE A 1 504 ? -12.617 1.869 -19.392 1.00 81.88 504 PHE A CA 1
ATOM 4012 C C . PHE A 1 504 ? -13.938 1.499 -20.077 1.00 81.88 504 PHE A C 1
ATOM 4014 O O . PHE A 1 504 ? -14.070 0.448 -20.699 1.00 81.88 504 PHE A O 1
ATOM 4021 N N . HIS A 1 505 ? -14.963 2.333 -19.890 1.00 77.94 505 HIS A N 1
ATOM 4022 C CA . HIS A 1 505 ? -16.300 2.113 -20.456 1.00 77.94 505 HIS A CA 1
ATOM 4023 C C . HIS A 1 505 ? -16.400 2.578 -21.915 1.00 77.94 505 HIS A C 1
ATOM 4025 O O . HIS A 1 505 ? -15.515 3.253 -22.441 1.00 77.94 505 HIS A O 1
ATOM 4031 N N . SER A 1 506 ? -17.515 2.252 -22.577 1.00 71.25 506 SER A N 1
ATOM 4032 C CA . SER A 1 506 ? -17.836 2.853 -23.874 1.00 71.25 506 SER A CA 1
ATOM 4033 C C . SER A 1 506 ? -18.098 4.352 -23.755 1.00 71.25 506 SER A C 1
ATOM 4035 O O . SER A 1 506 ? -18.686 4.802 -22.775 1.00 71.25 506 SER A O 1
ATOM 4037 N N . GLY A 1 507 ? -17.753 5.124 -24.792 1.00 65.94 507 GLY A N 1
ATOM 4038 C CA . GLY A 1 507 ? -18.103 6.551 -24.860 1.00 65.94 507 GLY A CA 1
ATOM 4039 C C . GLY A 1 507 ? -19.617 6.823 -24.813 1.00 65.94 507 GLY A C 1
ATOM 4040 O O . GLY A 1 507 ? -20.041 7.934 -24.498 1.00 65.94 507 GLY A O 1
ATOM 4041 N N . ALA A 1 508 ? -20.457 5.807 -25.053 1.00 66.25 508 ALA A N 1
ATOM 4042 C CA . ALA A 1 508 ? -21.905 5.909 -24.867 1.00 66.25 508 ALA A CA 1
ATOM 4043 C C . ALA A 1 508 ? -22.290 6.147 -23.392 1.00 66.25 508 ALA A C 1
ATOM 4045 O O . ALA A 1 508 ? -23.260 6.853 -23.126 1.00 66.25 508 ALA A O 1
ATOM 4046 N N . PHE A 1 509 ? -21.510 5.635 -22.429 1.00 65.56 509 PHE A N 1
ATOM 4047 C CA . PHE A 1 509 ? -21.736 5.908 -21.003 1.00 65.56 509 PHE A CA 1
ATOM 4048 C C . PHE A 1 509 ? -21.436 7.360 -20.617 1.00 65.56 509 PHE A C 1
ATOM 4050 O O . PHE A 1 509 ? -22.040 7.865 -19.676 1.00 65.56 509 PHE A O 1
ATOM 4057 N N . ASP A 1 510 ? -20.556 8.046 -21.349 1.00 64.50 510 ASP A N 1
ATOM 4058 C CA . ASP A 1 510 ? -20.256 9.461 -21.098 1.00 64.50 510 ASP A CA 1
ATOM 4059 C C . ASP A 1 510 ? -21.301 10.393 -21.743 1.00 64.50 510 ASP A C 1
ATOM 4061 O O . ASP A 1 510 ? -21.570 11.484 -21.239 1.00 64.50 510 ASP A O 1
ATOM 4065 N N . SER A 1 511 ? -21.902 9.968 -22.859 1.00 62.62 511 SER A N 1
ATOM 4066 C CA . SER A 1 511 ? -22.755 10.812 -23.708 1.00 62.62 511 SER A CA 1
ATOM 4067 C C . SER A 1 511 ? -24.256 10.642 -23.474 1.00 62.62 511 SER A C 1
ATOM 4069 O O . SER A 1 511 ? -24.999 11.600 -23.687 1.00 62.62 511 SER A O 1
ATOM 4071 N N . VAL A 1 512 ? -24.730 9.478 -23.009 1.00 62.03 512 VAL A N 1
ATOM 4072 C CA . VAL A 1 512 ? -26.168 9.222 -22.824 1.00 62.03 512 VAL A CA 1
ATOM 4073 C C . VAL A 1 512 ? -26.623 9.639 -21.414 1.00 62.03 512 VAL A C 1
ATOM 4075 O O . VAL A 1 512 ? -26.342 8.927 -20.446 1.00 62.03 512 VAL A O 1
ATOM 4078 N N . PRO A 1 513 ? -27.403 10.734 -21.263 1.00 57.34 513 PRO A N 1
ATOM 4079 C CA . PRO A 1 513 ? -27.806 11.269 -19.953 1.00 57.34 513 PRO A CA 1
ATOM 4080 C C . PRO A 1 513 ? -28.701 10.326 -19.139 1.00 57.34 513 PRO A C 1
ATOM 4082 O O . PRO A 1 513 ? -28.838 10.499 -17.934 1.00 57.34 513 PRO A O 1
ATOM 4085 N N . LEU A 1 514 ? -29.343 9.371 -19.818 1.00 53.28 514 LEU A N 1
ATOM 4086 C CA . LEU A 1 514 ? -30.305 8.418 -19.258 1.00 53.28 514 LEU A CA 1
ATOM 4087 C C . LEU A 1 514 ? -29.665 7.113 -18.758 1.00 53.28 514 LEU A C 1
ATOM 4089 O O . LEU A 1 514 ? -30.315 6.382 -18.019 1.00 53.28 514 LEU A O 1
ATOM 4093 N N . ILE A 1 515 ? -28.431 6.800 -19.177 1.00 49.72 515 ILE A N 1
ATOM 4094 C CA . ILE A 1 515 ? -27.794 5.487 -18.944 1.00 49.72 515 ILE A CA 1
ATOM 4095 C C . ILE A 1 515 ? -26.487 5.630 -18.148 1.00 49.72 515 ILE A C 1
ATOM 4097 O O . ILE A 1 515 ? -26.123 4.734 -17.389 1.00 49.72 515 ILE A O 1
ATOM 4101 N N . GLY A 1 516 ? -25.788 6.760 -18.282 1.00 46.84 516 GLY A N 1
ATOM 4102 C CA . GLY A 1 516 ? -24.551 7.030 -17.559 1.00 46.84 516 GLY A CA 1
ATOM 4103 C C . GLY A 1 516 ? -24.767 7.816 -16.270 1.00 46.84 516 GLY A C 1
ATOM 4104 O O . GLY A 1 516 ? -25.475 8.824 -16.247 1.00 46.84 516 GLY A O 1
ATOM 4105 N N . ASP A 1 517 ? -24.075 7.422 -15.202 1.00 51.28 517 ASP A N 1
ATOM 4106 C CA . ASP A 1 517 ? -23.780 8.342 -14.106 1.00 51.28 517 ASP A CA 1
ATOM 4107 C C . ASP A 1 517 ? -22.854 9.425 -14.682 1.00 51.28 517 ASP A C 1
ATOM 4109 O O . ASP A 1 517 ? -21.646 9.218 -14.770 1.00 51.28 517 ASP A O 1
ATOM 4113 N N . ARG A 1 518 ? -23.410 10.566 -15.129 1.00 54.91 518 ARG A N 1
ATOM 4114 C CA . ARG A 1 518 ? -22.651 11.715 -15.684 1.00 54.91 518 ARG A CA 1
ATOM 4115 C C . ARG A 1 518 ? -21.488 12.159 -14.782 1.00 54.91 518 ARG A C 1
ATOM 4117 O O . ARG A 1 518 ? -20.568 12.839 -15.237 1.00 54.91 518 ARG A O 1
ATOM 4124 N N . ASN A 1 519 ? -21.520 11.770 -13.509 1.00 57.91 519 ASN A N 1
ATOM 4125 C CA . ASN A 1 519 ? -20.481 12.053 -12.527 1.00 57.91 519 ASN A CA 1
ATOM 4126 C C . ASN A 1 519 ? -19.335 11.031 -12.545 1.00 57.91 519 ASN A C 1
ATOM 4128 O O . ASN A 1 519 ? -18.254 11.305 -12.030 1.00 57.91 519 ASN A O 1
ATOM 4132 N N . ASN A 1 520 ? -19.515 9.852 -13.136 1.00 62.81 520 ASN A N 1
ATOM 4133 C CA . ASN A 1 520 ? -18.528 8.782 -13.128 1.00 62.81 520 ASN A CA 1
ATOM 4134 C C . ASN A 1 520 ? -17.611 8.853 -14.363 1.00 62.81 520 ASN A C 1
ATOM 4136 O O . ASN A 1 520 ? -17.550 7.928 -15.164 1.00 62.81 520 ASN A O 1
ATOM 4140 N N . ARG A 1 521 ? -16.860 9.958 -14.511 1.00 76.44 521 ARG A N 1
ATOM 4141 C CA . ARG A 1 521 ? -15.892 10.215 -15.611 1.00 76.44 521 ARG A CA 1
ATOM 4142 C C . ARG A 1 521 ? -14.648 9.296 -15.574 1.00 76.44 521 ARG A C 1
ATOM 4144 O O . ARG A 1 521 ? -13.522 9.784 -15.616 1.00 76.44 521 ARG A O 1
ATOM 4151 N N . GLN A 1 522 ? -14.804 7.996 -15.320 1.00 78.62 522 GLN A N 1
ATOM 4152 C CA . GLN A 1 522 ? -13.693 7.035 -15.198 1.00 78.62 522 GLN A CA 1
ATOM 4153 C C . GLN A 1 522 ? -12.923 6.895 -16.509 1.00 78.62 522 GLN A C 1
ATOM 4155 O O . GLN A 1 522 ? -11.697 6.964 -16.486 1.00 78.62 522 GLN A O 1
ATOM 4160 N N . ARG A 1 523 ? -13.642 6.814 -17.638 1.00 83.75 523 ARG A N 1
ATOM 4161 C CA . ARG A 1 523 ? -13.043 6.779 -18.976 1.00 83.75 523 ARG A CA 1
ATOM 4162 C C . ARG A 1 523 ? -12.156 8.000 -19.203 1.00 83.75 523 ARG A C 1
ATOM 4164 O O . ARG A 1 523 ? -10.970 7.843 -19.449 1.00 83.75 523 ARG A O 1
ATOM 4171 N N . ALA A 1 524 ? -12.700 9.206 -19.030 1.00 83.25 524 ALA A N 1
ATOM 4172 C CA . ALA A 1 524 ? -11.922 10.433 -19.186 1.00 83.25 524 ALA A CA 1
ATOM 4173 C C . ALA A 1 524 ? -10.694 10.470 -18.254 1.00 83.25 524 ALA A C 1
ATOM 4175 O O . ALA A 1 524 ? -9.632 10.908 -18.676 1.00 83.25 524 ALA A O 1
ATOM 4176 N N . SER A 1 525 ? -10.802 9.961 -17.017 1.00 84.50 525 SER A N 1
ATOM 4177 C CA . SER A 1 525 ? -9.661 9.882 -16.084 1.00 84.50 525 SER A CA 1
ATOM 4178 C C . SER A 1 525 ? -8.553 8.991 -16.612 1.00 84.50 525 SER A C 1
ATOM 4180 O O . SER A 1 525 ? -7.405 9.420 -16.599 1.00 84.50 525 SER A O 1
ATOM 4182 N N . ALA A 1 526 ? -8.897 7.809 -17.124 1.00 86.94 526 ALA A N 1
ATOM 4183 C CA . ALA A 1 526 ? -7.929 6.937 -17.773 1.00 86.94 526 ALA A CA 1
ATOM 4184 C C . ALA A 1 526 ? -7.281 7.625 -18.988 1.00 86.94 526 ALA A C 1
ATOM 4186 O O . ALA A 1 526 ? -6.067 7.584 -19.124 1.00 86.94 526 ALA A O 1
ATOM 4187 N N . LEU A 1 527 ? -8.052 8.340 -19.816 1.00 88.31 527 LEU A N 1
ATOM 4188 C CA . LEU A 1 527 ? -7.513 9.037 -20.993 1.00 88.31 527 LEU A CA 1
ATOM 4189 C C . LEU A 1 527 ? -6.528 10.158 -20.651 1.00 88.31 527 LEU A C 1
ATOM 4191 O O . LEU A 1 527 ? -5.491 10.267 -21.300 1.00 88.31 527 LEU A O 1
ATOM 4195 N N . TYR A 1 528 ? -6.833 10.994 -19.653 1.00 90.56 528 TYR A N 1
ATOM 4196 C CA . TYR A 1 528 ? -5.883 12.025 -19.223 1.00 90.56 528 TYR A CA 1
ATOM 4197 C C . TYR A 1 528 ? -4.633 11.410 -18.600 1.00 90.56 528 TYR A C 1
ATOM 4199 O O . TYR A 1 528 ? -3.557 11.962 -18.779 1.00 90.56 528 TYR A O 1
ATOM 4207 N N . MET A 1 529 ? -4.763 10.280 -17.900 1.00 90.69 529 MET A N 1
ATOM 4208 C CA . MET A 1 529 ? -3.621 9.533 -17.371 1.00 90.69 529 MET A CA 1
ATOM 4209 C C . MET A 1 529 ? -2.719 9.002 -18.491 1.00 90.69 529 MET A C 1
ATOM 4211 O O . MET A 1 529 ? -1.518 9.233 -18.437 1.00 90.69 529 MET A O 1
ATOM 4215 N N . MET A 1 530 ? -3.286 8.399 -19.543 1.00 92.31 530 MET A N 1
ATOM 4216 C CA . MET A 1 530 ? -2.514 7.964 -20.719 1.00 92.31 530 MET A CA 1
ATOM 4217 C C . MET A 1 530 ? -1.788 9.134 -21.396 1.00 92.31 530 MET A C 1
ATOM 4219 O O . MET A 1 530 ? -0.589 9.078 -21.640 1.00 92.31 530 MET A O 1
ATOM 4223 N N . GLN A 1 531 ? -2.486 10.248 -21.626 1.00 93.12 531 GLN A N 1
ATOM 4224 C CA . GLN A 1 531 ? -1.871 11.433 -22.240 1.00 93.12 531 GLN A CA 1
ATOM 4225 C C . GLN A 1 531 ? -0.783 12.042 -21.351 1.00 93.12 531 GLN A C 1
ATOM 4227 O O . GLN A 1 531 ? 0.288 12.388 -21.836 1.00 93.12 531 GLN A O 1
ATOM 4232 N N . ALA A 1 532 ? -1.034 12.149 -20.045 1.00 93.31 532 ALA A N 1
ATOM 4233 C CA . ALA A 1 532 ? -0.053 12.660 -19.098 1.00 93.31 532 ALA A CA 1
ATOM 4234 C C . ALA A 1 532 ? 1.154 11.724 -18.948 1.00 93.31 532 ALA A C 1
ATOM 4236 O O . ALA A 1 532 ? 2.238 12.205 -18.649 1.00 93.31 532 ALA A O 1
ATOM 4237 N N . MET A 1 533 ? 1.001 10.416 -19.175 1.00 95.06 533 MET A N 1
ATOM 4238 C CA . MET A 1 533 ? 2.121 9.474 -19.244 1.00 95.06 533 MET A CA 1
ATOM 4239 C C . MET A 1 533 ? 3.024 9.799 -20.442 1.00 95.06 533 MET A C 1
ATOM 4241 O O . MET A 1 533 ? 4.240 9.880 -20.281 1.00 95.06 533 MET A O 1
ATOM 4245 N N . HIS A 1 534 ? 2.446 10.047 -21.623 1.00 95.81 534 HIS A N 1
ATOM 4246 C CA . HIS A 1 534 ? 3.213 10.484 -22.793 1.00 95.81 534 HIS A CA 1
ATOM 4247 C C . HIS A 1 534 ? 3.899 11.835 -22.559 1.00 95.81 534 HIS A C 1
ATOM 4249 O O . HIS A 1 534 ? 5.092 11.957 -22.817 1.00 95.81 534 HIS A O 1
ATOM 4255 N N . GLU A 1 535 ? 3.184 12.829 -22.019 1.00 94.50 535 GLU A N 1
ATOM 4256 C CA . GLU A 1 535 ? 3.758 14.146 -21.689 1.00 94.50 535 GLU A CA 1
ATOM 4257 C C . GLU A 1 535 ? 4.860 14.043 -20.625 1.00 94.50 535 GLU A C 1
ATOM 4259 O O . GLU A 1 535 ? 5.905 14.679 -20.744 1.00 94.50 535 GLU A O 1
ATOM 4264 N N . PHE A 1 536 ? 4.669 13.205 -19.602 1.00 94.06 536 PHE A N 1
ATOM 4265 C CA . PHE A 1 536 ? 5.682 12.941 -18.588 1.00 94.06 536 PHE A CA 1
ATOM 4266 C C . PHE A 1 536 ? 6.934 12.343 -19.228 1.00 94.06 536 PHE A C 1
ATOM 4268 O O . PHE A 1 536 ? 8.021 12.871 -19.008 1.00 94.06 536 PHE A O 1
ATOM 4275 N N . ASN A 1 537 ? 6.801 11.303 -20.052 1.00 94.38 537 ASN A N 1
ATOM 4276 C CA . ASN A 1 537 ? 7.948 10.654 -20.693 1.00 94.38 537 ASN A CA 1
ATOM 4277 C C . ASN A 1 537 ? 8.629 11.566 -21.733 1.00 94.38 537 ASN A C 1
ATOM 4279 O O . ASN A 1 537 ? 9.840 11.486 -21.907 1.00 94.38 537 ASN A O 1
ATOM 4283 N N . ALA A 1 538 ? 7.889 12.482 -22.367 1.00 93.12 538 ALA A N 1
ATOM 4284 C CA . ALA A 1 538 ? 8.439 13.438 -23.326 1.00 93.12 538 ALA A CA 1
ATOM 4285 C C . ALA A 1 538 ? 9.083 14.685 -22.696 1.00 93.12 538 ALA A C 1
ATOM 4287 O O . ALA A 1 538 ? 9.786 15.412 -23.395 1.00 93.12 538 ALA A O 1
ATOM 4288 N N . ARG A 1 539 ? 8.869 14.952 -21.398 1.00 90.38 539 ARG A N 1
ATOM 4289 C CA . ARG A 1 539 ? 9.196 16.245 -20.760 1.00 90.38 539 ARG A CA 1
ATOM 4290 C C . ARG A 1 539 ? 10.629 16.732 -20.992 1.00 90.38 539 ARG A C 1
ATOM 4292 O O . ARG A 1 539 ? 10.843 17.934 -21.105 1.00 90.38 539 ARG A O 1
ATOM 4299 N N . TYR A 1 540 ? 11.598 15.820 -21.061 1.00 86.19 540 TYR A N 1
ATOM 4300 C CA . TYR A 1 540 ? 13.005 16.161 -21.282 1.00 86.19 540 TYR A CA 1
ATOM 4301 C C . TYR A 1 540 ? 13.256 16.599 -22.729 1.00 86.19 540 TYR A C 1
ATOM 4303 O O . TYR A 1 540 ? 13.858 17.646 -22.957 1.00 86.19 540 TYR A O 1
ATOM 4311 N N . TYR A 1 541 ? 12.712 15.861 -23.701 1.00 88.06 541 TYR A N 1
ATOM 4312 C CA . TYR A 1 541 ? 12.751 16.233 -25.117 1.00 88.06 541 TYR A CA 1
ATOM 4313 C C . TYR A 1 541 ? 12.032 17.561 -25.365 1.00 88.06 541 TYR A C 1
ATOM 4315 O O . TYR A 1 541 ? 12.564 18.450 -26.031 1.00 88.06 541 TYR A O 1
ATOM 4323 N N . ASP A 1 542 ? 10.842 17.715 -24.783 1.00 88.56 542 ASP A N 1
ATOM 4324 C CA . ASP A 1 542 ? 10.013 18.906 -24.950 1.00 88.56 542 ASP A CA 1
ATOM 4325 C C . ASP A 1 542 ? 10.698 20.142 -24.345 1.00 88.56 542 ASP A C 1
ATOM 4327 O O . ASP A 1 542 ? 10.692 21.206 -24.964 1.00 88.56 542 ASP A O 1
ATOM 4331 N N . ARG A 1 543 ? 11.372 20.001 -23.191 1.00 87.88 543 ARG A N 1
ATOM 4332 C CA . ARG A 1 543 ? 12.131 21.090 -22.557 1.00 87.88 543 ARG A CA 1
ATOM 4333 C C . ARG A 1 543 ? 13.347 21.517 -23.377 1.00 87.88 543 ARG A C 1
ATOM 4335 O O . ARG A 1 543 ? 13.564 22.716 -23.530 1.00 87.88 543 ARG A O 1
ATOM 4342 N N . VAL A 1 544 ? 14.118 20.569 -23.918 1.00 89.50 544 VAL A N 1
ATOM 4343 C CA . VAL A 1 544 ? 15.263 20.883 -24.793 1.00 89.50 544 VAL A CA 1
ATOM 4344 C C . VAL A 1 544 ? 14.792 21.634 -26.037 1.00 89.50 544 VAL A C 1
ATOM 4346 O O . VAL A 1 544 ? 15.375 22.655 -26.387 1.00 89.50 544 VAL A O 1
ATOM 4349 N N . LYS A 1 545 ? 13.702 21.189 -26.674 1.00 89.44 545 LYS A N 1
ATOM 4350 C CA . LYS A 1 545 ? 13.133 21.869 -27.849 1.00 89.44 545 LYS A CA 1
ATOM 4351 C C . LYS A 1 545 ? 12.594 23.257 -27.533 1.00 89.44 545 LYS A C 1
ATOM 4353 O O . LYS A 1 545 ? 12.815 24.180 -28.311 1.00 89.44 545 LYS A O 1
ATOM 4358 N N . GLU A 1 546 ? 11.893 23.410 -26.411 1.00 90.44 546 GLU A N 1
ATOM 4359 C CA . GLU A 1 546 ? 11.386 24.705 -25.959 1.00 90.44 546 GLU A CA 1
ATOM 4360 C C . GLU A 1 546 ? 12.538 25.695 -25.749 1.00 90.44 546 GLU A C 1
ATOM 4362 O O . GLU A 1 546 ? 12.498 26.802 -26.284 1.00 90.44 546 GLU A O 1
ATOM 4367 N N . LEU A 1 547 ? 13.575 25.285 -25.013 1.00 91.50 547 LEU A N 1
ATOM 4368 C CA . LEU A 1 547 ? 14.750 26.114 -24.752 1.00 91.50 547 LEU A CA 1
ATOM 4369 C C . LEU A 1 547 ? 15.534 26.421 -26.026 1.00 91.50 547 LEU A C 1
ATOM 4371 O O . LEU A 1 547 ? 15.946 27.561 -26.212 1.00 91.50 547 LEU A O 1
ATOM 4375 N N . GLN A 1 548 ? 15.682 25.449 -26.930 1.00 93.69 548 GLN A N 1
ATOM 4376 C CA . GLN A 1 548 ? 16.323 25.666 -28.226 1.00 93.69 548 GLN A CA 1
ATOM 4377 C C . GLN A 1 548 ? 15.545 26.696 -29.052 1.00 93.69 548 GLN A C 1
ATOM 4379 O O . GLN A 1 548 ? 16.141 27.630 -29.570 1.00 93.69 548 GLN A O 1
ATOM 4384 N N . ALA A 1 549 ? 14.214 26.596 -29.116 1.00 91.88 549 ALA A N 1
ATOM 4385 C CA . ALA A 1 549 ? 13.389 27.560 -29.839 1.00 91.88 549 ALA A CA 1
ATOM 4386 C C . ALA A 1 549 ? 13.429 28.965 -29.212 1.00 91.88 549 ALA A C 1
ATOM 4388 O O . ALA A 1 549 ? 13.453 29.955 -29.943 1.00 91.88 549 ALA A O 1
ATOM 4389 N N . GLN A 1 550 ? 13.446 29.067 -27.875 1.00 92.31 550 GLN A N 1
ATOM 4390 C CA . GLN A 1 550 ? 13.625 30.343 -27.170 1.00 92.31 550 GLN A CA 1
ATOM 4391 C C . GLN A 1 550 ? 14.996 30.949 -27.474 1.00 92.31 550 GLN A C 1
ATOM 4393 O O . GLN A 1 550 ? 15.078 32.125 -27.813 1.00 92.31 550 GLN A O 1
ATOM 4398 N N . PHE A 1 551 ? 16.053 30.141 -27.410 1.00 94.50 551 PHE A N 1
ATOM 4399 C CA . PHE A 1 551 ? 17.417 30.549 -27.720 1.00 94.50 551 PHE A CA 1
ATOM 4400 C C . PHE A 1 551 ? 17.566 30.995 -29.185 1.00 94.50 551 PHE A C 1
ATOM 4402 O O . PHE A 1 551 ? 18.122 32.059 -29.455 1.00 94.50 551 PHE A O 1
ATOM 4409 N N . ASP A 1 552 ? 17.004 30.249 -30.136 1.00 94.00 552 ASP A N 1
ATOM 4410 C CA . ASP A 1 552 ? 17.037 30.577 -31.566 1.00 94.00 552 ASP A CA 1
ATOM 4411 C C . ASP A 1 552 ? 16.252 31.862 -31.875 1.00 94.00 552 ASP A C 1
ATOM 4413 O O . ASP A 1 552 ? 16.704 32.703 -32.651 1.00 94.00 552 ASP A O 1
ATOM 4417 N N . ALA A 1 553 ? 15.081 32.050 -31.254 1.00 91.69 553 ALA A N 1
ATOM 4418 C CA . ALA A 1 553 ? 14.314 33.288 -31.383 1.00 91.69 553 ALA A CA 1
ATOM 4419 C C . ALA A 1 553 ? 15.085 34.483 -30.801 1.00 91.69 553 ALA A C 1
ATOM 4421 O O . ALA A 1 553 ? 15.204 35.518 -31.452 1.00 91.69 553 ALA A O 1
ATOM 4422 N N . TYR A 1 554 ? 15.673 34.307 -29.615 1.00 90.38 554 TYR A N 1
ATOM 4423 C CA . TYR A 1 554 ? 16.432 35.345 -28.922 1.00 90.38 554 TYR A CA 1
ATOM 4424 C C . TYR A 1 554 ? 17.696 35.772 -29.682 1.00 90.38 554 TYR A C 1
ATOM 4426 O O . TYR A 1 554 ? 18.015 36.957 -29.782 1.00 90.38 554 TYR A O 1
ATOM 4434 N N . THR A 1 555 ? 18.410 34.809 -30.266 1.00 91.69 555 THR A N 1
ATOM 4435 C CA . THR A 1 555 ? 19.611 35.067 -31.074 1.00 91.69 555 THR A CA 1
ATOM 4436 C C . THR A 1 555 ? 19.287 35.682 -32.432 1.00 91.69 555 THR A C 1
ATOM 4438 O O . THR A 1 555 ? 20.074 36.482 -32.938 1.00 91.69 555 THR A O 1
ATOM 4441 N N . LYS A 1 556 ? 18.120 35.367 -33.009 1.00 91.56 556 LYS A N 1
ATOM 4442 C CA . LYS A 1 556 ? 17.654 35.948 -34.274 1.00 91.56 556 LYS A CA 1
ATOM 4443 C C . LYS A 1 556 ? 17.328 37.440 -34.167 1.00 91.56 556 LYS A C 1
ATOM 4445 O O . LYS A 1 556 ? 17.585 38.169 -35.123 1.00 91.56 556 LYS A O 1
ATOM 4450 N N . ASP A 1 557 ? 16.783 37.886 -33.037 1.00 82.19 557 ASP A N 1
ATOM 4451 C CA . ASP A 1 557 ? 16.407 39.291 -32.831 1.00 82.19 557 ASP A CA 1
ATOM 4452 C C . ASP A 1 557 ? 17.628 40.200 -32.555 1.00 82.19 557 ASP A C 1
ATOM 4454 O O . ASP A 1 557 ? 17.579 41.409 -32.801 1.00 82.19 557 ASP A O 1
ATOM 4458 N N . GLY A 1 558 ? 18.759 39.614 -32.135 1.00 73.62 558 GLY A N 1
ATOM 4459 C CA . GLY A 1 558 ? 20.025 40.308 -31.873 1.00 73.62 558 GLY A CA 1
ATOM 4460 C C . GLY A 1 558 ? 19.956 41.327 -30.719 1.00 73.62 558 GLY A C 1
ATOM 4461 O O . GLY A 1 558 ? 18.907 41.514 -30.103 1.00 73.62 558 GLY A O 1
ATOM 4462 N N . PRO A 1 559 ? 21.056 42.039 -30.413 1.00 77.75 559 PRO A N 1
ATOM 4463 C CA . PRO A 1 559 ? 21.072 43.063 -29.361 1.00 77.75 559 PRO A CA 1
ATOM 4464 C C . PRO A 1 559 ? 20.307 44.352 -29.732 1.00 77.75 559 PRO A C 1
ATOM 4466 O O . PRO A 1 559 ? 20.261 45.289 -28.947 1.00 77.75 559 PRO A O 1
ATOM 4469 N N . MET A 1 560 ? 19.677 44.443 -30.914 1.00 63.25 560 MET A N 1
ATOM 4470 C CA . MET A 1 560 ? 19.190 45.715 -31.482 1.00 63.25 560 MET A CA 1
ATOM 4471 C C . MET A 1 560 ? 18.040 46.402 -30.713 1.00 63.25 560 MET A C 1
ATOM 4473 O O . MET A 1 560 ? 17.671 47.516 -31.081 1.00 63.25 560 MET A O 1
ATOM 4477 N N . MET A 1 561 ? 17.472 45.783 -29.672 1.00 62.47 561 MET A N 1
ATOM 4478 C CA . MET A 1 561 ? 16.309 46.301 -28.928 1.00 62.47 561 MET A CA 1
ATOM 4479 C C . MET A 1 561 ? 16.466 46.293 -27.392 1.00 62.47 561 MET A C 1
ATOM 4481 O O . MET A 1 561 ? 15.526 46.682 -26.698 1.00 62.47 561 MET A O 1
ATOM 4485 N N . MET A 1 562 ? 17.610 45.866 -26.842 1.00 74.12 562 MET A N 1
ATOM 4486 C CA . MET A 1 562 ? 17.862 45.790 -25.389 1.00 74.12 562 MET A CA 1
ATOM 4487 C C . MET A 1 562 ? 19.259 46.330 -25.049 1.00 74.12 562 MET A C 1
ATOM 4489 O O . MET A 1 562 ? 20.111 46.430 -25.924 1.00 74.12 562 MET A O 1
ATOM 4493 N N . ASP A 1 563 ? 19.495 46.690 -23.785 1.00 88.19 563 ASP A N 1
ATOM 4494 C CA . ASP A 1 563 ? 20.843 47.010 -23.295 1.00 88.19 563 ASP A CA 1
ATOM 4495 C C . ASP A 1 563 ? 21.770 45.791 -23.463 1.00 88.19 563 ASP A C 1
ATOM 4497 O O . ASP A 1 563 ? 21.380 44.674 -23.118 1.00 88.19 563 ASP A O 1
ATOM 4501 N N . ASP A 1 564 ? 22.996 45.991 -23.961 1.00 84.81 564 ASP A N 1
ATOM 4502 C CA . ASP A 1 564 ? 23.955 44.906 -24.239 1.00 84.81 564 ASP A CA 1
ATOM 4503 C C . ASP A 1 564 ? 24.199 44.010 -23.007 1.00 84.81 564 ASP A C 1
ATOM 4505 O O . ASP A 1 564 ? 24.389 42.796 -23.129 1.00 84.81 564 ASP A O 1
ATOM 4509 N N . GLY A 1 565 ? 24.162 44.587 -21.800 1.00 89.06 565 GLY A N 1
ATOM 4510 C CA . GLY A 1 565 ? 24.328 43.855 -20.548 1.00 89.06 565 GLY A CA 1
ATOM 4511 C C . GLY A 1 565 ? 23.107 43.015 -20.170 1.00 89.06 565 GLY A C 1
ATOM 4512 O O . GLY A 1 565 ? 23.258 41.901 -19.664 1.00 89.06 565 GLY A O 1
ATOM 4513 N N . GLU A 1 566 ? 21.894 43.514 -20.413 1.00 88.88 566 GLU A N 1
ATOM 4514 C CA . GLU A 1 566 ? 20.662 42.725 -20.279 1.00 88.88 566 GLU A CA 1
ATOM 4515 C C . GLU A 1 566 ? 20.612 41.596 -21.299 1.00 88.88 566 GLU A C 1
ATOM 4517 O O . GLU A 1 566 ? 20.296 40.462 -20.927 1.00 88.88 566 GLU A O 1
ATOM 4522 N N . TRP A 1 567 ? 21.006 41.887 -22.541 1.00 91.38 567 TRP A N 1
ATOM 4523 C CA . TRP A 1 567 ? 21.020 40.898 -23.604 1.00 91.38 567 TRP A CA 1
ATOM 4524 C C . TRP A 1 567 ? 21.974 39.744 -23.300 1.00 91.38 567 TRP A C 1
ATOM 4526 O O . TRP A 1 567 ? 21.590 38.575 -23.342 1.00 91.38 567 TRP A O 1
ATOM 4536 N N . GLN A 1 568 ? 23.203 40.065 -22.886 1.00 92.44 568 GLN A N 1
ATOM 4537 C CA . GLN A 1 568 ? 24.203 39.055 -22.549 1.00 92.44 568 GLN A CA 1
ATOM 4538 C C . GLN A 1 568 ? 23.788 38.197 -21.344 1.00 92.44 568 GLN A C 1
ATOM 4540 O O . GLN A 1 568 ? 24.061 36.995 -21.325 1.00 92.44 568 GLN A O 1
ATOM 4545 N N . ARG A 1 569 ? 23.129 38.785 -20.332 1.00 92.56 569 ARG A N 1
ATOM 4546 C CA . ARG A 1 569 ? 22.628 38.030 -19.170 1.00 92.56 569 ARG A CA 1
ATOM 4547 C C . ARG A 1 569 ? 21.569 37.013 -19.572 1.00 92.56 569 ARG A C 1
ATOM 4549 O O . ARG A 1 569 ? 21.642 35.870 -19.132 1.00 92.56 569 ARG A O 1
ATOM 4556 N N . GLU A 1 570 ? 20.609 37.424 -20.391 1.00 92.88 570 GLU A N 1
ATOM 4557 C CA . GLU A 1 570 ? 19.529 36.546 -20.837 1.00 92.88 570 GLU A CA 1
ATOM 4558 C C . GLU A 1 570 ? 20.029 35.481 -21.821 1.00 92.88 570 GLU A C 1
ATOM 4560 O O . GLU A 1 570 ? 19.649 34.317 -21.700 1.00 92.88 570 GLU A O 1
ATOM 4565 N N . TYR A 1 571 ? 20.956 35.839 -22.718 1.00 94.94 571 TYR A N 1
ATOM 4566 C CA . TYR A 1 571 ? 21.659 34.883 -23.576 1.00 94.94 571 TYR A CA 1
ATOM 4567 C C . TYR A 1 571 ? 22.354 33.800 -22.744 1.00 94.94 571 TYR A C 1
ATOM 4569 O O . TYR A 1 571 ? 22.127 32.614 -22.977 1.00 94.94 571 TYR A O 1
ATOM 4577 N N . ASN A 1 572 ? 23.168 34.196 -21.755 1.00 95.56 572 ASN A N 1
ATOM 4578 C CA . ASN A 1 572 ? 23.879 33.249 -20.894 1.00 95.56 572 ASN A CA 1
ATOM 4579 C C . ASN A 1 572 ? 22.889 32.376 -20.111 1.00 95.56 572 ASN A C 1
ATOM 4581 O O . ASN A 1 572 ? 23.055 31.164 -20.074 1.00 95.56 572 ASN A O 1
ATOM 4585 N N . ARG A 1 573 ? 21.816 32.965 -19.560 1.00 96.44 573 ARG A N 1
ATOM 4586 C CA . ARG A 1 573 ? 20.764 32.215 -18.856 1.00 96.44 573 ARG A CA 1
ATOM 4587 C C . ARG A 1 573 ? 20.136 31.143 -19.751 1.00 96.44 573 ARG A C 1
ATOM 4589 O O . ARG A 1 573 ? 20.035 29.994 -19.333 1.00 96.44 573 ARG A O 1
ATOM 4596 N N . LEU A 1 574 ? 19.713 31.502 -20.965 1.00 93.50 574 LEU A N 1
ATOM 4597 C CA . LEU A 1 574 ? 19.094 30.563 -21.908 1.00 93.50 574 LEU A CA 1
ATOM 4598 C C . LEU A 1 574 ? 20.081 29.496 -22.392 1.00 93.50 574 LEU A C 1
ATOM 4600 O O . LEU A 1 574 ? 19.695 28.336 -22.520 1.00 93.50 574 LEU A O 1
ATOM 4604 N N . HIS A 1 575 ? 21.337 29.871 -22.642 1.00 96.31 575 HIS A N 1
ATOM 4605 C CA . HIS A 1 575 ? 22.394 28.936 -23.021 1.00 96.31 575 HIS A CA 1
ATOM 4606 C C . HIS A 1 575 ? 22.662 27.911 -21.913 1.00 96.31 575 HIS A C 1
ATOM 4608 O O . HIS A 1 575 ? 22.608 26.711 -22.171 1.00 96.31 575 HIS A O 1
ATOM 4614 N N . ASP A 1 576 ? 22.871 28.374 -20.678 1.00 94.75 576 ASP A N 1
ATOM 4615 C CA . ASP A 1 576 ? 23.142 27.516 -19.522 1.00 94.75 576 ASP A CA 1
ATOM 4616 C C . ASP A 1 576 ? 21.949 26.592 -19.225 1.00 94.75 576 ASP A C 1
ATOM 4618 O O . ASP A 1 576 ? 22.128 25.400 -18.973 1.00 94.75 576 ASP A O 1
ATOM 4622 N N . GLU A 1 577 ? 20.713 27.105 -19.309 1.00 94.00 577 GLU A N 1
ATOM 4623 C CA . GLU A 1 577 ? 19.503 26.287 -19.164 1.00 94.00 577 GLU A CA 1
ATOM 4624 C C . GLU A 1 577 ? 19.384 25.224 -20.263 1.00 94.00 577 GLU A C 1
ATOM 4626 O O . GLU A 1 577 ? 18.986 24.091 -19.977 1.00 94.00 577 GLU A O 1
ATOM 4631 N N . LEU A 1 578 ? 19.708 25.571 -21.513 1.00 93.69 578 LEU A N 1
ATOM 4632 C CA . LEU A 1 578 ? 19.660 24.656 -22.653 1.00 93.69 578 LEU A CA 1
ATOM 4633 C C . LEU A 1 578 ? 20.708 23.548 -22.531 1.00 93.69 578 LEU A C 1
ATOM 4635 O O . LEU A 1 578 ? 20.370 22.380 -22.723 1.00 93.69 578 LEU A O 1
ATOM 4639 N N . GLU A 1 579 ? 21.951 23.885 -22.196 1.00 95.00 579 GLU A N 1
ATOM 4640 C CA . GLU A 1 579 ? 23.013 22.894 -22.009 1.00 95.00 579 GLU A CA 1
ATOM 4641 C C . GLU A 1 579 ? 22.724 21.987 -20.807 1.00 95.00 579 GLU A C 1
ATOM 4643 O O . GLU A 1 579 ? 22.822 20.768 -20.937 1.00 95.00 579 GLU A O 1
ATOM 4648 N N . ALA A 1 580 ? 22.222 22.530 -19.691 1.00 91.38 580 ALA A N 1
ATOM 4649 C CA . ALA A 1 580 ? 21.773 21.717 -18.559 1.00 91.38 580 ALA A CA 1
ATOM 4650 C C . ALA A 1 580 ? 20.616 20.771 -18.937 1.00 91.38 580 ALA A C 1
ATOM 4652 O O . ALA A 1 580 ? 20.585 19.618 -18.506 1.00 91.38 580 ALA A O 1
ATOM 4653 N N . ALA A 1 581 ? 19.663 21.222 -19.760 1.00 89.69 581 ALA A N 1
ATOM 4654 C CA . ALA A 1 581 ? 18.570 20.375 -20.238 1.00 89.69 581 ALA A CA 1
ATOM 4655 C C . ALA A 1 581 ? 19.060 19.274 -21.195 1.00 89.69 581 ALA A C 1
ATOM 4657 O O . ALA A 1 581 ? 18.575 18.144 -21.120 1.00 89.69 581 ALA A O 1
ATOM 4658 N N . LYS A 1 582 ? 20.030 19.573 -22.070 1.00 90.56 582 LYS A N 1
ATOM 4659 C CA . LYS A 1 582 ? 20.673 18.575 -22.942 1.00 90.56 582 LYS A CA 1
ATOM 4660 C C . LYS A 1 582 ? 21.466 17.555 -22.135 1.00 90.56 582 LYS A C 1
ATOM 4662 O O . LYS A 1 582 ? 21.367 16.367 -22.421 1.00 90.56 582 LYS A O 1
ATOM 4667 N N . GLU A 1 583 ? 22.203 17.992 -21.118 1.00 89.31 583 GLU A N 1
ATOM 4668 C CA . GLU A 1 583 ? 22.928 17.100 -20.213 1.00 89.31 583 GLU A CA 1
ATOM 4669 C C . GLU A 1 583 ? 21.956 16.182 -19.460 1.00 89.31 583 GLU A C 1
ATOM 4671 O O . GLU A 1 583 ? 22.146 14.967 -19.428 1.00 89.31 583 GLU A O 1
ATOM 4676 N N . GLN A 1 584 ? 20.854 16.729 -18.931 1.00 83.31 584 GLN A N 1
ATOM 4677 C CA . GLN A 1 584 ? 19.793 15.920 -18.326 1.00 83.31 584 GLN A CA 1
ATOM 4678 C C . GLN A 1 584 ? 19.224 14.909 -19.320 1.00 83.31 584 GLN A C 1
ATOM 4680 O O . GLN A 1 584 ? 19.060 13.745 -18.966 1.00 83.31 584 GLN A O 1
ATOM 4685 N N . LEU A 1 585 ? 18.949 15.316 -20.561 1.00 83.88 585 LEU A N 1
ATOM 4686 C CA . LEU A 1 585 ? 18.466 14.399 -21.588 1.00 83.88 585 LEU A CA 1
ATOM 4687 C C . LEU A 1 585 ? 19.481 13.276 -21.861 1.00 83.88 585 LEU A C 1
ATOM 4689 O O . LEU A 1 585 ? 19.098 12.111 -21.873 1.00 83.88 585 LEU A O 1
ATOM 4693 N N . GLN A 1 586 ? 20.770 13.598 -21.978 1.00 83.81 586 GLN A N 1
ATOM 4694 C CA . GLN A 1 586 ? 21.844 12.614 -22.162 1.00 83.81 586 GLN A CA 1
ATOM 4695 C C . GLN A 1 586 ? 21.994 11.652 -20.975 1.00 83.81 586 GLN A C 1
ATOM 4697 O O . GLN A 1 586 ? 22.365 10.501 -21.174 1.00 83.81 586 GLN A O 1
ATOM 4702 N N . GLN A 1 587 ? 21.694 12.083 -19.747 1.00 77.25 587 GLN A N 1
ATOM 4703 C CA . GLN A 1 587 ? 21.658 11.201 -18.571 1.00 77.25 587 GLN A CA 1
ATOM 4704 C C . GLN A 1 587 ? 20.399 10.309 -18.546 1.00 77.25 587 GLN A C 1
ATOM 4706 O O . GLN A 1 587 ? 20.416 9.199 -18.009 1.00 77.25 587 GLN A O 1
ATOM 4711 N N . GLN A 1 588 ? 19.297 10.785 -19.129 1.00 71.00 588 GLN A N 1
ATOM 4712 C CA . GLN A 1 588 ? 18.007 10.090 -19.170 1.00 71.00 588 GLN A CA 1
ATOM 4713 C C . GLN A 1 588 ? 17.914 9.066 -20.310 1.00 71.00 588 GLN A C 1
ATOM 4715 O O . GLN A 1 588 ? 17.337 7.999 -20.113 1.00 71.00 588 GLN A O 1
ATOM 4720 N N . GLU A 1 589 ? 18.490 9.342 -21.483 1.00 71.94 589 GLU A N 1
ATOM 4721 C CA . GLU A 1 589 ? 18.429 8.447 -22.652 1.00 71.94 589 GLU A CA 1
ATOM 4722 C C . GLU A 1 589 ? 18.968 7.026 -22.390 1.00 71.94 589 GLU A C 1
ATOM 4724 O O . GLU A 1 589 ? 18.308 6.062 -22.788 1.00 71.94 589 GLU A O 1
ATOM 4729 N N . PRO A 1 590 ? 20.101 6.836 -21.681 1.00 61.97 590 PRO A N 1
ATOM 4730 C CA . PRO A 1 590 ? 20.597 5.503 -21.350 1.00 61.97 590 PRO A CA 1
ATOM 4731 C C . PRO A 1 590 ? 19.690 4.769 -20.362 1.00 61.97 590 PRO A C 1
ATOM 4733 O O . PRO A 1 590 ? 19.560 3.549 -20.425 1.00 61.97 590 PRO A O 1
ATOM 4736 N N . THR A 1 591 ? 19.071 5.509 -19.438 1.00 62.88 591 THR A N 1
ATOM 4737 C CA . THR A 1 591 ? 18.299 4.932 -18.333 1.00 62.88 591 THR A CA 1
ATOM 4738 C C . THR A 1 591 ? 16.836 4.698 -18.688 1.00 62.88 591 THR A C 1
ATOM 4740 O O . THR A 1 591 ? 16.203 3.856 -18.060 1.00 62.88 591 THR A O 1
ATOM 4743 N N . ASN A 1 592 ? 16.297 5.381 -19.706 1.00 75.81 592 ASN A N 1
ATOM 4744 C CA . ASN A 1 592 ? 14.897 5.287 -20.127 1.00 75.81 592 ASN A CA 1
ATOM 4745 C C . ASN A 1 592 ? 13.942 5.330 -18.920 1.00 75.81 592 ASN A C 1
ATOM 4747 O O . ASN A 1 592 ? 13.143 4.416 -18.723 1.00 75.81 592 ASN A O 1
ATOM 4751 N N . ASN A 1 593 ? 14.042 6.365 -18.077 1.00 81.94 593 ASN A N 1
ATOM 4752 C CA . ASN A 1 593 ? 13.213 6.548 -16.874 1.00 81.94 593 ASN A CA 1
ATOM 4753 C C . ASN A 1 593 ? 11.743 6.866 -17.207 1.00 81.94 593 ASN A C 1
ATOM 4755 O O . ASN A 1 593 ? 11.193 7.907 -16.834 1.00 81.94 593 ASN A O 1
ATOM 4759 N N . PHE A 1 594 ? 11.092 5.966 -17.929 1.00 91.31 594 PHE A N 1
ATOM 4760 C CA . PHE A 1 594 ? 9.702 6.087 -18.307 1.00 91.31 594 PHE A CA 1
ATOM 4761 C C . PHE A 1 594 ? 8.787 5.684 -17.164 1.00 91.31 594 PHE A C 1
ATOM 4763 O O . PHE A 1 594 ? 9.132 4.929 -16.259 1.00 91.31 594 PHE A O 1
ATOM 4770 N N . LEU A 1 595 ? 7.567 6.179 -17.234 1.00 93.06 595 LEU A N 1
ATOM 4771 C CA . LEU A 1 595 ? 6.447 5.625 -16.504 1.00 93.06 595 LEU A CA 1
ATOM 4772 C C . LEU A 1 595 ? 5.507 4.991 -17.519 1.00 93.06 595 LEU A C 1
ATOM 4774 O O . LEU A 1 595 ? 5.159 5.629 -18.513 1.00 93.06 595 LEU A O 1
ATOM 4778 N N . TYR A 1 596 ? 5.106 3.750 -17.273 1.00 94.62 596 TYR A N 1
ATOM 4779 C CA . TYR A 1 596 ? 4.068 3.067 -18.033 1.00 94.62 596 TYR A CA 1
ATOM 4780 C C . TYR A 1 596 ? 2.805 2.936 -17.193 1.00 94.62 596 TYR A C 1
ATOM 4782 O O . TYR A 1 596 ? 2.871 2.672 -15.995 1.00 94.62 596 TYR A O 1
ATOM 4790 N N . VAL A 1 597 ? 1.644 3.098 -17.823 1.00 94.31 597 VAL A N 1
ATOM 4791 C CA . VAL A 1 597 ? 0.345 2.917 -17.172 1.00 94.31 597 VAL A CA 1
ATOM 4792 C C . VAL A 1 597 ? -0.254 1.596 -17.640 1.00 94.31 597 VAL A C 1
ATOM 4794 O O . VAL A 1 597 ? -0.724 1.473 -18.769 1.00 94.31 597 VAL A O 1
ATOM 4797 N N . GLN A 1 598 ? -0.294 0.606 -16.751 1.00 95.06 598 GLN A N 1
ATOM 4798 C CA . GLN A 1 598 ? -0.934 -0.677 -17.024 1.00 95.06 598 GLN A CA 1
ATOM 4799 C C . GLN A 1 598 ? -2.406 -0.624 -16.609 1.00 95.06 598 GLN A C 1
ATOM 4801 O O . GLN A 1 598 ? -2.756 -0.874 -15.452 1.00 95.06 598 GLN A O 1
ATOM 4806 N N . ASN A 1 599 ? -3.292 -0.307 -17.552 1.00 93.06 599 ASN A N 1
ATOM 4807 C CA . ASN A 1 599 ? -4.719 -0.159 -17.282 1.00 93.06 599 ASN A CA 1
ATOM 4808 C C . ASN A 1 599 ? -5.525 -1.374 -17.760 1.00 93.06 599 ASN A C 1
ATOM 4810 O O . ASN A 1 599 ? -6.120 -1.359 -18.837 1.00 93.06 599 ASN A O 1
ATOM 4814 N N . ILE A 1 600 ? -5.581 -2.407 -16.917 1.00 90.44 600 ILE A N 1
ATOM 4815 C CA . ILE A 1 600 ? -6.454 -3.567 -17.121 1.00 90.44 600 ILE A CA 1
ATOM 4816 C C . ILE A 1 600 ? -7.655 -3.422 -16.192 1.00 90.44 600 ILE A C 1
ATOM 4818 O O . ILE A 1 600 ? -7.529 -3.302 -14.970 1.00 90.44 600 ILE A O 1
ATOM 4822 N N . GLY A 1 601 ? -8.852 -3.396 -16.768 1.00 81.75 601 GLY A N 1
ATOM 4823 C CA . GLY A 1 601 ? -10.053 -3.237 -15.966 1.00 81.75 601 GLY A CA 1
ATOM 4824 C C . GLY A 1 601 ? -10.344 -4.494 -15.143 1.00 81.75 601 GLY A C 1
ATOM 4825 O O . GLY A 1 601 ? -10.370 -5.602 -15.660 1.00 81.75 601 GLY A O 1
ATOM 4826 N N . THR A 1 602 ? -10.628 -4.307 -13.856 1.00 78.56 602 THR A N 1
ATOM 4827 C CA . THR A 1 602 ? -10.907 -5.391 -12.893 1.00 78.56 602 THR A CA 1
ATOM 4828 C C . THR A 1 602 ? -12.397 -5.551 -12.570 1.00 78.56 602 THR A C 1
ATOM 4830 O O . THR A 1 602 ? -12.765 -6.160 -11.569 1.00 78.56 602 THR A O 1
ATOM 4833 N N . ASN A 1 603 ? -13.281 -4.949 -13.375 1.00 72.56 603 ASN A N 1
ATOM 4834 C CA . ASN A 1 603 ? -14.722 -4.912 -13.125 1.00 72.56 603 ASN A CA 1
ATOM 4835 C C . ASN A 1 603 ? -15.531 -5.273 -14.377 1.00 72.56 603 ASN A C 1
ATOM 4837 O O . ASN A 1 603 ? -15.155 -4.890 -15.481 1.00 72.56 603 ASN A O 1
ATOM 4841 N N . ARG A 1 604 ? -16.717 -5.853 -14.152 1.00 63.06 604 ARG A N 1
ATOM 4842 C CA . ARG A 1 604 ? -17.736 -6.306 -15.124 1.00 63.06 604 ARG A CA 1
ATOM 4843 C C . ARG A 1 604 ? -18.136 -5.272 -16.177 1.00 63.06 604 ARG A C 1
ATOM 4845 O O . ARG A 1 604 ? -18.679 -5.601 -17.219 1.00 63.06 604 ARG A O 1
ATOM 4852 N N . HIS A 1 605 ? -17.975 -3.996 -15.847 1.00 69.25 605 HIS A N 1
ATOM 4853 C CA . HIS A 1 605 ? -18.404 -2.899 -16.707 1.00 69.25 605 HIS A CA 1
ATOM 4854 C C . HIS A 1 605 ? -17.280 -2.396 -17.618 1.00 69.25 605 HIS A C 1
ATOM 4856 O O . HIS A 1 605 ? -17.534 -1.556 -18.479 1.00 69.25 605 HIS A O 1
ATOM 4862 N N . THR A 1 606 ? -16.039 -2.837 -17.411 1.00 75.56 606 THR A N 1
ATOM 4863 C CA . THR A 1 606 ? -14.920 -2.430 -18.259 1.00 75.56 606 THR A CA 1
ATOM 4864 C C . THR A 1 606 ? -15.040 -3.083 -19.634 1.00 75.56 606 THR A C 1
ATOM 4866 O O . THR A 1 606 ? -15.598 -4.166 -19.761 1.00 75.56 606 THR A O 1
ATOM 4869 N N . ARG A 1 607 ? -14.534 -2.417 -20.669 1.00 82.12 607 ARG A N 1
ATOM 4870 C CA . ARG A 1 607 ? -14.331 -3.060 -21.966 1.00 82.12 607 ARG A CA 1
ATOM 4871 C C . ARG A 1 607 ? -13.090 -3.937 -21.919 1.00 82.12 607 ARG A C 1
ATOM 4873 O O . ARG A 1 607 ? -12.095 -3.531 -21.318 1.00 82.12 607 ARG A O 1
ATOM 4880 N N . ASP A 1 608 ? -13.155 -5.067 -22.609 1.00 88.44 608 ASP A N 1
ATOM 4881 C CA . ASP A 1 608 ? -11.974 -5.864 -22.910 1.00 88.44 608 ASP A CA 1
ATOM 4882 C C . ASP A 1 608 ? -10.991 -5.042 -23.756 1.00 88.44 608 ASP A C 1
ATOM 4884 O O . ASP A 1 608 ? -11.388 -4.233 -24.618 1.00 88.44 608 ASP A O 1
ATOM 4888 N N . LEU A 1 609 ? -9.704 -5.234 -23.477 1.00 91.69 609 LEU A N 1
ATOM 4889 C CA . LEU A 1 609 ? -8.623 -4.648 -24.262 1.00 91.69 609 LEU A CA 1
ATOM 4890 C C . LEU A 1 609 ? -8.546 -5.323 -25.638 1.00 91.69 609 LEU A C 1
ATOM 4892 O O . LEU A 1 609 ? -9.330 -6.211 -25.972 1.00 91.69 609 LEU A O 1
ATOM 4896 N N . GLY A 1 610 ? -7.611 -4.867 -26.459 1.00 91.75 610 GLY A N 1
ATOM 4897 C CA . GLY A 1 610 ? -7.348 -5.438 -27.771 1.00 91.75 610 GLY A CA 1
ATOM 4898 C C . GLY A 1 610 ? -7.509 -4.417 -28.879 1.00 91.75 610 GLY A C 1
ATOM 4899 O O . GLY A 1 610 ? -8.324 -3.490 -28.785 1.00 91.75 610 GLY A O 1
ATOM 4900 N N . TYR A 1 611 ? -6.737 -4.634 -29.938 1.00 92.31 611 TYR A N 1
ATOM 4901 C CA . TYR A 1 611 ? -6.564 -3.681 -31.020 1.00 92.31 611 TYR A CA 1
ATOM 4902 C C . TYR A 1 611 ? -7.753 -3.643 -31.981 1.00 92.31 611 TYR A C 1
ATOM 4904 O O . TYR A 1 611 ? -8.374 -4.669 -32.257 1.00 92.31 611 TYR A O 1
ATOM 4912 N N . GLN A 1 612 ? -8.039 -2.474 -32.556 1.00 86.12 612 GLN A N 1
ATOM 4913 C CA . GLN A 1 612 ? -9.062 -2.294 -33.594 1.00 86.12 612 GLN A CA 1
ATOM 4914 C C . GLN A 1 612 ? -8.932 -3.301 -34.742 1.00 86.12 612 GLN A C 1
ATOM 4916 O O . GLN A 1 612 ? -9.934 -3.846 -35.196 1.00 86.12 612 GLN A O 1
ATOM 4921 N N . VAL A 1 613 ? -7.701 -3.580 -35.176 1.00 78.06 613 VAL A N 1
ATOM 4922 C CA . VAL A 1 613 ? -7.403 -4.508 -36.281 1.00 78.06 613 VAL A CA 1
ATOM 4923 C C . VAL A 1 613 ? -7.759 -5.967 -35.982 1.00 78.06 613 VAL A C 1
ATOM 4925 O O . VAL A 1 613 ? -7.890 -6.758 -36.912 1.00 78.06 613 VAL A O 1
ATOM 4928 N N . ASP A 1 614 ? -7.899 -6.329 -34.707 1.00 78.00 614 ASP A N 1
ATOM 4929 C CA . ASP A 1 614 ? -8.243 -7.681 -34.257 1.00 78.00 614 ASP A CA 1
ATOM 4930 C C . ASP A 1 614 ? -9.745 -7.835 -33.962 1.00 78.00 614 ASP A C 1
ATOM 4932 O O . ASP A 1 614 ? -10.221 -8.934 -33.667 1.00 78.00 614 ASP A O 1
ATOM 4936 N N . ARG A 1 615 ? -10.518 -6.745 -34.052 1.00 72.12 615 ARG A N 1
ATOM 4937 C CA . ARG A 1 615 ? -11.961 -6.748 -33.796 1.00 72.12 615 ARG A CA 1
ATOM 4938 C C . ARG A 1 615 ? -12.739 -7.037 -35.079 1.00 72.12 615 ARG A C 1
ATOM 4940 O O . ARG A 1 615 ? -12.363 -6.638 -36.178 1.00 72.12 615 ARG A O 1
ATOM 4947 N N . SER A 1 616 ? -13.865 -7.737 -34.935 1.00 65.81 616 SER A N 1
ATOM 4948 C CA . SER A 1 616 ? -14.798 -7.979 -36.043 1.00 65.81 616 SER A CA 1
ATOM 4949 C C . SER A 1 616 ? -15.294 -6.655 -36.632 1.00 65.81 616 SER A C 1
ATOM 4951 O O . SER A 1 616 ? -15.551 -5.713 -35.890 1.00 65.81 616 SER A O 1
ATOM 4953 N N . PHE A 1 617 ? -15.531 -6.597 -37.947 1.00 60.19 617 PHE A N 1
ATOM 4954 C CA . PHE A 1 617 ? -16.097 -5.411 -38.612 1.00 60.19 617 PHE A CA 1
ATOM 4955 C C . PHE A 1 617 ? -17.461 -4.974 -38.034 1.00 60.19 617 PHE A C 1
ATOM 4957 O O . PHE A 1 617 ? -17.880 -3.831 -38.208 1.00 60.19 617 PHE A O 1
ATOM 4964 N N . LEU A 1 618 ? -18.171 -5.887 -37.358 1.00 55.28 618 LEU A N 1
ATOM 4965 C CA . LEU A 1 618 ? -19.438 -5.612 -36.671 1.00 55.28 618 LEU A CA 1
ATOM 4966 C C . LEU A 1 618 ? -19.244 -4.996 -35.279 1.00 55.28 618 LEU A C 1
ATOM 4968 O O . LEU A 1 618 ? -20.195 -4.459 -34.700 1.00 55.28 618 LEU A O 1
ATOM 4972 N N . ASP A 1 619 ? -18.033 -5.068 -34.732 1.00 58.31 619 ASP A N 1
ATOM 4973 C CA . ASP A 1 619 ? -17.676 -4.480 -33.453 1.00 58.31 619 ASP A CA 1
ATOM 4974 C C . ASP A 1 619 ? -17.250 -3.015 -33.639 1.00 58.31 619 ASP A C 1
ATOM 4976 O O . ASP A 1 619 ? -16.075 -2.658 -33.637 1.00 58.31 619 ASP A O 1
ATOM 4980 N N . VAL A 1 620 ? -18.249 -2.136 -33.772 1.00 52.78 620 VAL A N 1
ATOM 4981 C CA . VAL A 1 620 ? -18.117 -0.666 -33.910 1.00 52.78 620 VAL A CA 1
ATOM 4982 C C . VAL A 1 620 ? -17.568 0.008 -32.631 1.00 52.78 620 VAL A C 1
ATOM 4984 O O . VAL A 1 620 ? -17.855 1.171 -32.349 1.00 52.78 620 VAL A O 1
ATOM 4987 N N . THR A 1 621 ? -16.875 -0.735 -31.765 1.00 55.62 621 THR A N 1
ATOM 4988 C CA . THR A 1 621 ? -16.489 -0.289 -30.420 1.00 55.62 621 THR A CA 1
ATOM 4989 C C . THR A 1 621 ? -15.002 -0.027 -30.232 1.00 55.62 621 THR A C 1
ATOM 4991 O O . THR A 1 621 ? -14.658 0.590 -29.215 1.00 55.62 621 THR A O 1
ATOM 4994 N N . GLY A 1 622 ? -14.160 -0.438 -31.185 1.00 64.25 622 GLY A N 1
ATOM 4995 C CA . GLY A 1 622 ? -12.735 -0.125 -31.200 1.00 64.25 622 GLY A CA 1
ATOM 4996 C C . GLY A 1 622 ? -12.487 1.380 -31.327 1.00 64.25 622 GLY A C 1
ATOM 4997 O O . GLY A 1 622 ? -13.236 2.091 -31.998 1.00 64.25 622 GLY A O 1
ATOM 4998 N N . SER A 1 623 ? -11.477 1.882 -30.622 1.00 84.94 623 SER A N 1
ATOM 4999 C CA . SER A 1 623 ? -11.078 3.286 -30.681 1.00 84.94 623 SER A CA 1
ATOM 5000 C C . SER A 1 623 ? -9.581 3.405 -30.429 1.00 84.94 623 SER A C 1
ATOM 5002 O O . SER A 1 623 ? -9.009 2.558 -29.743 1.00 84.94 623 SER A O 1
ATOM 5004 N N . VAL A 1 624 ? -8.952 4.454 -30.965 1.00 90.81 624 VAL A N 1
ATOM 5005 C CA . VAL A 1 624 ? -7.497 4.663 -30.843 1.00 90.81 624 VAL A CA 1
ATOM 5006 C C . VAL A 1 624 ? -7.083 4.689 -29.376 1.00 90.81 624 VAL A C 1
ATOM 5008 O O . VAL A 1 624 ? -6.030 4.187 -29.012 1.00 90.81 624 VAL A O 1
ATOM 5011 N N . GLU A 1 625 ? -7.941 5.212 -28.503 1.00 91.88 625 GLU A N 1
ATOM 5012 C CA . GLU A 1 625 ? -7.656 5.240 -27.074 1.00 91.88 625 GLU A CA 1
ATOM 5013 C C . GLU A 1 625 ? -7.602 3.850 -26.433 1.00 91.88 625 GLU A C 1
ATOM 5015 O O . GLU A 1 625 ? -6.878 3.650 -25.464 1.00 91.88 625 GLU A O 1
ATOM 5020 N N . LEU A 1 626 ? -8.393 2.898 -26.934 1.00 91.25 626 LEU A N 1
ATOM 5021 C CA . LEU A 1 626 ? -8.360 1.523 -26.445 1.00 91.25 626 LEU A CA 1
ATOM 5022 C C . LEU A 1 626 ? -7.125 0.787 -26.968 1.00 91.25 626 LEU A C 1
ATOM 5024 O O . LEU A 1 626 ? -6.531 0.014 -26.219 1.00 91.25 626 LEU A O 1
ATOM 5028 N N . ASP A 1 627 ? -6.711 1.071 -28.204 1.00 94.81 627 ASP A N 1
ATOM 5029 C CA . ASP A 1 627 ? -5.451 0.567 -28.759 1.00 94.81 627 ASP A CA 1
ATOM 5030 C C . ASP A 1 627 ? -4.260 1.083 -27.946 1.00 94.81 627 ASP A C 1
ATOM 5032 O O . ASP A 1 627 ? -3.380 0.307 -27.593 1.00 94.81 627 ASP A O 1
ATOM 5036 N N . ASP A 1 628 ? -4.279 2.362 -27.570 1.00 95.94 628 ASP A N 1
ATOM 5037 C CA . ASP A 1 628 ? -3.234 3.014 -26.778 1.00 95.94 628 ASP A CA 1
ATOM 5038 C C . ASP A 1 628 ? -3.146 2.465 -25.347 1.00 95.94 628 ASP A C 1
ATOM 5040 O O . ASP A 1 628 ? -2.065 2.143 -24.856 1.00 95.94 628 ASP A O 1
ATOM 5044 N N . ILE A 1 629 ? -4.298 2.245 -24.701 1.00 95.06 629 ILE A N 1
ATOM 5045 C CA . ILE A 1 629 ? -4.365 1.561 -23.402 1.00 95.06 629 ILE A CA 1
ATOM 5046 C C . ILE A 1 629 ? -3.838 0.123 -23.505 1.00 95.06 629 ILE A C 1
ATOM 5048 O O . ILE A 1 629 ? -3.116 -0.331 -22.613 1.00 95.06 629 ILE A O 1
ATOM 5052 N N . THR A 1 630 ? -4.199 -0.597 -24.572 1.00 96.25 630 THR A N 1
ATOM 5053 C CA . THR A 1 630 ? -3.749 -1.978 -24.806 1.00 96.25 630 THR A CA 1
ATOM 5054 C C . THR A 1 630 ? -2.239 -2.011 -25.018 1.00 96.25 630 THR A C 1
ATOM 5056 O O . THR A 1 630 ? -1.542 -2.762 -24.342 1.00 96.25 630 THR A O 1
ATOM 5059 N N . LEU A 1 631 ? -1.721 -1.145 -25.891 1.00 97.38 631 LEU A N 1
ATOM 5060 C CA . LEU A 1 631 ? -0.300 -1.040 -26.192 1.00 97.38 631 LEU A CA 1
ATOM 5061 C C . LEU A 1 631 ? 0.509 -0.675 -24.947 1.00 97.38 631 LEU A C 1
ATOM 5063 O O . LEU A 1 631 ? 1.459 -1.378 -24.626 1.00 97.38 631 LEU A O 1
ATOM 5067 N N . SER A 1 632 ? 0.099 0.341 -24.184 1.00 97.12 632 SER A N 1
ATOM 5068 C CA . SER A 1 632 ? 0.811 0.715 -22.957 1.00 97.12 632 SER A CA 1
ATOM 5069 C C . SER A 1 632 ? 0.782 -0.384 -21.892 1.00 97.12 632 SER A C 1
ATOM 5071 O O . SER A 1 632 ? 1.788 -0.616 -21.223 1.00 97.12 632 SER A O 1
ATOM 5073 N N . THR A 1 633 ? -0.334 -1.107 -21.772 1.00 96.94 633 THR A N 1
ATOM 5074 C CA . THR A 1 633 ? -0.451 -2.277 -20.891 1.00 96.94 633 THR A CA 1
ATOM 5075 C C . THR A 1 633 ? 0.529 -3.382 -21.287 1.00 96.94 633 THR A C 1
ATOM 5077 O O . THR A 1 633 ? 1.154 -3.992 -20.421 1.00 96.94 633 THR A O 1
ATOM 5080 N N . GLU A 1 634 ? 0.692 -3.636 -22.582 1.00 97.56 634 GLU A N 1
ATOM 5081 C CA . GLU A 1 634 ? 1.630 -4.638 -23.090 1.00 97.56 634 GLU A CA 1
ATOM 5082 C C . GLU A 1 634 ? 3.084 -4.202 -22.917 1.00 97.56 634 GLU A C 1
ATOM 5084 O O . GLU A 1 634 ? 3.886 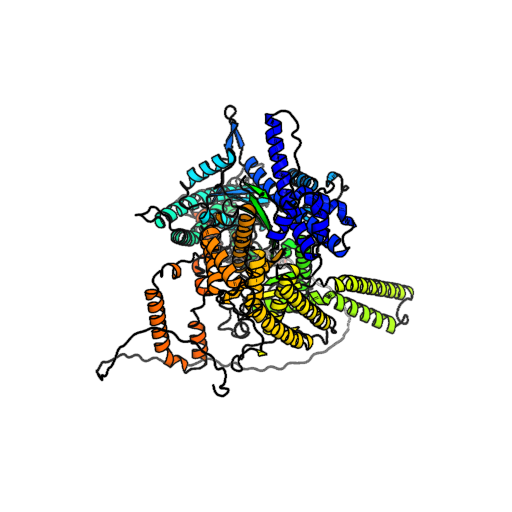-4.994 -22.430 1.00 97.56 634 GLU A O 1
ATOM 5089 N N . MET A 1 635 ? 3.408 -2.936 -23.198 1.00 97.19 635 MET A N 1
ATOM 5090 C CA . MET A 1 635 ? 4.729 -2.355 -22.921 1.00 97.19 635 MET A CA 1
ATOM 5091 C C . MET A 1 635 ? 5.099 -2.492 -21.437 1.00 97.19 635 MET A C 1
ATOM 5093 O O . MET A 1 635 ? 6.209 -2.905 -21.113 1.00 97.19 635 MET A O 1
ATOM 5097 N N . ALA A 1 636 ? 4.157 -2.203 -20.532 1.00 96.06 636 ALA A N 1
ATOM 5098 C CA . ALA A 1 636 ? 4.364 -2.321 -19.092 1.00 96.06 636 ALA A CA 1
ATOM 5099 C C . ALA A 1 636 ? 4.678 -3.762 -18.660 1.00 96.06 636 ALA A C 1
ATOM 5101 O O . ALA A 1 636 ? 5.643 -3.994 -17.936 1.00 96.06 636 ALA A O 1
ATOM 5102 N N . MET A 1 637 ? 3.892 -4.742 -19.120 1.00 96.69 637 MET A N 1
ATOM 5103 C CA . MET A 1 637 ? 4.106 -6.142 -18.739 1.00 96.69 637 MET A CA 1
ATOM 5104 C C . MET A 1 637 ? 5.358 -6.745 -19.386 1.00 96.69 637 MET A C 1
ATOM 5106 O O . MET A 1 637 ? 6.038 -7.544 -18.748 1.00 96.69 637 MET A O 1
ATOM 5110 N N . LEU A 1 638 ? 5.682 -6.375 -20.632 1.00 96.00 638 LEU A N 1
ATOM 5111 C CA . LEU A 1 638 ? 6.930 -6.796 -21.273 1.00 96.00 638 LEU A CA 1
ATOM 5112 C C . LEU A 1 638 ? 8.136 -6.235 -20.517 1.00 96.00 638 LEU A C 1
ATOM 5114 O O . LEU A 1 638 ? 9.089 -6.971 -20.262 1.00 96.00 638 LEU A O 1
ATOM 5118 N N . HIS A 1 639 ? 8.078 -4.971 -20.090 1.00 93.19 639 HIS A N 1
ATOM 5119 C CA . HIS A 1 639 ? 9.101 -4.371 -19.232 1.00 93.19 639 HIS A CA 1
ATOM 5120 C C . HIS A 1 639 ? 9.235 -5.110 -17.895 1.00 93.19 639 HIS A C 1
ATOM 5122 O O . HIS A 1 639 ? 10.338 -5.497 -17.507 1.00 93.19 639 HIS A O 1
ATOM 5128 N N . ALA A 1 640 ? 8.113 -5.383 -17.219 1.00 92.44 640 ALA A N 1
ATOM 5129 C CA . ALA A 1 640 ? 8.105 -6.141 -15.969 1.00 92.44 640 ALA A CA 1
ATOM 5130 C C . ALA A 1 640 ? 8.735 -7.535 -16.138 1.00 92.44 640 ALA A C 1
ATOM 5132 O O . ALA A 1 640 ? 9.496 -7.972 -15.270 1.00 92.44 640 ALA A O 1
ATOM 5133 N N . LEU A 1 641 ? 8.470 -8.203 -17.270 1.00 93.75 641 LEU A N 1
ATOM 5134 C CA . LEU A 1 641 ? 9.103 -9.472 -17.611 1.00 93.75 641 LEU A CA 1
ATOM 5135 C C . LEU A 1 641 ? 10.609 -9.319 -17.860 1.00 93.75 641 LEU A C 1
ATOM 5137 O O . LEU A 1 641 ? 11.377 -10.103 -17.323 1.00 93.75 641 LEU A O 1
ATOM 5141 N N . GLN A 1 642 ? 11.083 -8.333 -18.616 1.00 91.25 642 GLN A N 1
ATOM 5142 C CA . GLN A 1 642 ? 12.530 -8.180 -18.830 1.00 91.25 642 GLN A CA 1
ATOM 5143 C C . GLN A 1 642 ? 13.292 -7.951 -17.523 1.00 91.25 642 GLN A C 1
ATOM 5145 O O . GLN A 1 642 ? 14.314 -8.595 -17.292 1.00 91.25 642 GLN A O 1
ATOM 5150 N N . GLU A 1 643 ? 12.815 -7.019 -16.699 1.00 82.62 643 GLU A N 1
ATOM 5151 C CA . GLU A 1 643 ? 13.569 -6.546 -15.537 1.00 82.62 643 GLU A CA 1
ATOM 5152 C C . GLU A 1 643 ? 13.569 -7.538 -14.379 1.00 82.62 643 GLU A C 1
ATOM 5154 O O . GLU A 1 643 ? 14.575 -7.666 -13.685 1.00 82.62 643 GLU A O 1
ATOM 5159 N N . ASN A 1 644 ? 12.436 -8.201 -14.135 1.00 80.00 644 ASN A N 1
ATOM 5160 C CA . ASN A 1 644 ? 12.206 -8.861 -12.849 1.00 80.00 644 ASN A CA 1
ATOM 5161 C C . ASN A 1 644 ? 11.774 -10.325 -12.970 1.00 80.00 644 ASN A C 1
ATOM 5163 O O . ASN A 1 644 ? 11.535 -10.982 -11.956 1.00 80.00 644 ASN A O 1
ATOM 5167 N N . SER A 1 645 ? 11.636 -10.848 -14.190 1.00 79.69 645 SER A N 1
ATOM 5168 C CA . SER A 1 645 ? 11.221 -12.236 -14.357 1.00 79.69 645 SER A CA 1
ATOM 5169 C C . SER A 1 645 ? 12.365 -13.227 -14.200 1.00 79.69 645 SER A C 1
ATOM 5171 O O . SER A 1 645 ? 13.533 -12.956 -14.493 1.00 79.69 645 SER A O 1
ATOM 5173 N N . VAL A 1 646 ? 11.976 -14.443 -13.830 1.00 82.69 646 VAL A N 1
ATOM 5174 C CA . VAL A 1 646 ? 12.817 -15.630 -13.945 1.00 82.69 646 VAL A CA 1
ATOM 5175 C C . VAL A 1 646 ? 12.298 -16.429 -15.138 1.00 82.69 646 VAL A C 1
ATOM 5177 O O . VAL A 1 646 ? 11.576 -17.407 -14.985 1.00 82.69 646 VAL A O 1
ATOM 5180 N N . LEU A 1 647 ? 12.581 -15.942 -16.347 1.00 85.94 647 LEU A N 1
ATOM 5181 C CA . LEU A 1 647 ? 12.295 -16.650 -17.597 1.00 85.94 647 LEU A CA 1
ATOM 5182 C C . LEU A 1 647 ? 13.513 -17.464 -18.034 1.00 85.94 647 LEU A C 1
ATOM 5184 O O . LEU A 1 647 ? 14.655 -17.141 -17.707 1.00 85.94 647 LEU A O 1
ATOM 5188 N N . SER A 1 648 ? 13.275 -18.500 -18.834 1.00 84.81 648 SER A N 1
ATOM 5189 C CA . SER A 1 648 ? 14.361 -19.223 -19.495 1.00 84.81 648 SER A CA 1
ATOM 5190 C C . SER A 1 648 ? 15.185 -18.300 -20.409 1.00 84.81 648 SER A C 1
ATOM 5192 O O . SER A 1 648 ? 14.576 -17.404 -21.006 1.00 84.81 648 SER A O 1
ATOM 5194 N N . PRO A 1 649 ? 16.493 -18.547 -20.614 1.00 85.94 649 PRO A N 1
ATOM 5195 C CA . PRO A 1 649 ? 17.368 -17.657 -21.383 1.00 85.94 649 PRO A CA 1
ATOM 5196 C C . PRO A 1 649 ? 16.835 -17.294 -22.773 1.00 85.94 649 PRO A C 1
ATOM 5198 O O . PRO A 1 649 ? 16.858 -16.126 -23.151 1.00 85.94 649 PRO A O 1
ATOM 5201 N N . GLU A 1 650 ? 16.270 -18.258 -23.510 1.00 89.69 650 GLU A N 1
ATOM 5202 C CA . GLU A 1 650 ? 15.770 -18.010 -24.869 1.00 89.69 650 GLU A CA 1
ATOM 5203 C C . GLU A 1 650 ? 14.573 -17.054 -24.866 1.00 89.69 650 GLU A C 1
ATOM 5205 O O . GLU A 1 650 ? 14.536 -16.089 -25.624 1.00 89.69 650 GLU A O 1
ATOM 5210 N N . ILE A 1 651 ? 13.601 -17.298 -23.983 1.00 91.38 651 ILE A N 1
ATOM 5211 C CA . ILE A 1 651 ? 12.415 -16.442 -23.851 1.00 91.38 651 ILE A CA 1
ATOM 5212 C C . ILE A 1 651 ? 12.816 -15.070 -23.308 1.00 91.38 651 ILE A C 1
ATOM 5214 O O . ILE A 1 651 ? 12.310 -14.054 -23.778 1.00 91.38 651 ILE A O 1
ATOM 5218 N N . LYS A 1 652 ? 13.742 -15.024 -22.347 1.00 90.00 652 LYS A N 1
ATOM 5219 C CA . LYS A 1 652 ? 14.246 -13.771 -21.785 1.00 90.00 652 LYS A CA 1
ATOM 5220 C C . LYS A 1 652 ? 14.904 -12.908 -22.860 1.00 90.00 652 LYS A C 1
ATOM 5222 O O . LYS A 1 652 ? 14.616 -11.716 -22.918 1.00 90.00 652 LYS A O 1
ATOM 5227 N N . GLN A 1 653 ? 15.702 -13.506 -23.745 1.00 92.81 653 GLN A N 1
ATOM 5228 C CA . GLN A 1 653 ? 16.289 -12.793 -24.877 1.00 92.81 653 GLN A CA 1
ATOM 5229 C C . GLN A 1 653 ? 15.213 -12.269 -25.835 1.00 92.81 653 GLN A C 1
ATOM 5231 O O . GLN A 1 653 ? 15.263 -11.105 -26.211 1.00 92.81 653 GLN A O 1
ATOM 5236 N N . GLN A 1 654 ? 14.192 -13.069 -26.165 1.00 95.12 654 GLN A N 1
ATOM 5237 C CA . GLN A 1 654 ? 13.085 -12.595 -27.007 1.00 95.12 654 GLN A CA 1
ATOM 5238 C C . GLN A 1 654 ? 12.329 -11.421 -26.371 1.00 95.12 654 GLN A C 1
ATOM 5240 O O . GLN A 1 654 ? 11.969 -10.475 -27.069 1.00 95.12 654 GLN A O 1
ATOM 5245 N N . VAL A 1 655 ? 12.091 -11.472 -25.054 1.00 95.56 655 VAL A N 1
ATOM 5246 C CA . VAL A 1 655 ? 11.474 -10.373 -24.293 1.00 95.56 655 VAL A CA 1
ATOM 5247 C C . VAL A 1 655 ? 12.372 -9.129 -24.317 1.00 95.56 655 VAL A C 1
ATOM 5249 O O . VAL A 1 655 ? 11.874 -8.024 -24.523 1.00 95.56 655 VAL A O 1
ATOM 5252 N N . ALA A 1 656 ? 13.688 -9.289 -24.161 1.00 93.81 656 ALA A N 1
ATOM 5253 C CA . ALA A 1 656 ? 14.642 -8.186 -24.258 1.00 93.81 656 ALA A CA 1
ATOM 5254 C C . ALA A 1 656 ? 14.669 -7.565 -25.668 1.00 93.81 656 ALA A C 1
ATOM 5256 O O . ALA A 1 656 ? 14.682 -6.341 -25.802 1.00 93.81 656 ALA A O 1
ATOM 5257 N N . ASP A 1 657 ? 14.611 -8.386 -26.719 1.00 95.94 657 ASP A N 1
ATOM 5258 C CA . ASP A 1 657 ? 14.606 -7.928 -28.111 1.00 95.94 657 ASP A CA 1
ATOM 5259 C C . ASP A 1 657 ? 13.336 -7.129 -28.439 1.00 95.94 657 ASP A C 1
ATOM 5261 O O . ASP A 1 657 ? 13.425 -6.032 -29.000 1.00 95.94 657 ASP A O 1
ATOM 5265 N N . ILE A 1 658 ? 12.151 -7.624 -28.048 1.00 97.19 658 ILE A N 1
ATOM 5266 C CA . ILE A 1 658 ? 10.904 -6.876 -28.264 1.00 97.19 658 ILE A CA 1
ATOM 5267 C C . ILE A 1 658 ? 10.863 -5.603 -27.417 1.00 97.19 658 ILE A C 1
ATOM 5269 O O . ILE A 1 658 ? 10.429 -4.568 -27.913 1.00 97.19 658 ILE A O 1
ATOM 5273 N N . ASN A 1 659 ? 11.373 -5.614 -26.182 1.00 94.62 659 ASN A N 1
ATOM 5274 C CA . ASN A 1 659 ? 11.449 -4.393 -25.379 1.00 94.62 659 ASN A CA 1
ATOM 5275 C C . ASN A 1 659 ? 12.422 -3.368 -25.952 1.00 94.62 659 ASN A C 1
ATOM 5277 O O . ASN A 1 659 ? 12.153 -2.171 -25.888 1.00 94.62 659 ASN A O 1
ATOM 5281 N N . LYS A 1 660 ? 13.525 -3.800 -26.566 1.00 93.75 660 LYS A N 1
ATOM 5282 C CA . LYS A 1 660 ? 14.397 -2.888 -27.307 1.00 93.75 660 LYS A CA 1
ATOM 5283 C C . LYS A 1 660 ? 13.629 -2.200 -28.439 1.00 93.75 660 LYS A C 1
ATOM 5285 O O . LYS A 1 660 ? 13.754 -0.987 -28.591 1.00 93.75 660 LYS A O 1
ATOM 5290 N N . ALA A 1 661 ? 12.800 -2.940 -29.180 1.00 95.75 661 ALA A N 1
ATOM 5291 C CA . ALA A 1 661 ? 11.928 -2.364 -30.205 1.00 95.75 661 ALA A CA 1
ATOM 5292 C C . ALA A 1 661 ? 10.870 -1.416 -29.606 1.00 95.75 661 ALA A C 1
ATOM 5294 O O . ALA A 1 661 ? 10.660 -0.329 -30.142 1.00 95.75 661 ALA A O 1
ATOM 5295 N N . VAL A 1 662 ? 10.271 -1.771 -28.459 1.00 95.00 662 VAL A N 1
ATOM 5296 C CA . VAL A 1 662 ? 9.357 -0.898 -27.699 1.00 95.00 662 VAL A CA 1
ATOM 5297 C C . VAL A 1 662 ? 10.030 0.435 -27.371 1.00 95.00 662 VAL A C 1
ATOM 5299 O O . VAL A 1 662 ? 9.482 1.488 -27.691 1.00 95.00 662 VAL A O 1
ATOM 5302 N N . LEU A 1 663 ? 11.219 0.400 -26.762 1.00 92.31 663 LEU A N 1
ATOM 5303 C CA . LEU A 1 663 ? 11.957 1.600 -26.365 1.00 92.31 663 LEU A CA 1
ATOM 5304 C C . LEU A 1 663 ? 12.322 2.456 -27.582 1.00 92.31 663 LEU A C 1
ATOM 5306 O O . LEU A 1 663 ? 12.162 3.672 -27.541 1.00 92.31 663 LEU A O 1
ATOM 5310 N N . GLN A 1 664 ? 12.764 1.837 -28.680 1.00 93.25 664 GLN A N 1
ATOM 5311 C CA . GLN A 1 664 ? 13.106 2.545 -29.916 1.00 93.25 664 GLN A CA 1
ATOM 5312 C C . GLN A 1 664 ? 11.892 3.238 -30.547 1.00 93.25 664 GLN A C 1
ATOM 5314 O O . GLN A 1 664 ? 11.951 4.437 -30.822 1.00 93.25 664 GLN A O 1
ATOM 5319 N N . ALA A 1 665 ? 10.788 2.513 -30.744 1.00 96.06 665 ALA A N 1
ATOM 5320 C CA . ALA A 1 665 ? 9.568 3.056 -31.338 1.00 96.06 665 ALA A CA 1
ATOM 5321 C C . ALA A 1 665 ? 8.950 4.151 -30.457 1.00 96.06 665 ALA A C 1
ATOM 5323 O O . ALA A 1 665 ? 8.525 5.195 -30.954 1.00 96.06 665 ALA A O 1
ATOM 5324 N N . TYR A 1 666 ? 8.944 3.944 -29.138 1.00 95.81 666 TYR A N 1
ATOM 5325 C CA . TYR A 1 666 ? 8.396 4.922 -28.211 1.00 95.81 666 TYR A CA 1
ATOM 5326 C C . TYR A 1 666 ? 9.269 6.179 -28.124 1.00 95.81 666 TYR A C 1
ATOM 5328 O O . TYR A 1 666 ? 8.735 7.281 -28.187 1.00 95.81 666 TYR A O 1
ATOM 5336 N N . ASN A 1 667 ? 10.600 6.058 -28.095 1.00 93.19 667 ASN A N 1
ATOM 5337 C CA . ASN A 1 667 ? 11.497 7.218 -28.174 1.00 93.19 667 ASN A CA 1
ATOM 5338 C C . ASN A 1 667 ? 11.334 7.997 -29.484 1.00 93.19 667 ASN A C 1
ATOM 5340 O O . ASN A 1 667 ? 11.292 9.227 -29.469 1.00 93.19 667 ASN A O 1
ATOM 5344 N N . ALA A 1 668 ? 11.173 7.310 -30.616 1.00 94.25 668 ALA A N 1
ATOM 5345 C CA . ALA A 1 668 ? 10.879 7.967 -31.888 1.00 94.25 668 ALA A CA 1
ATOM 5346 C C . ALA A 1 668 ? 9.566 8.775 -31.821 1.00 94.25 668 ALA A C 1
ATOM 5348 O O . ALA A 1 668 ? 9.533 9.937 -32.220 1.00 94.25 668 ALA A O 1
ATOM 5349 N N . PHE A 1 669 ? 8.516 8.228 -31.204 1.00 95.69 669 PHE A N 1
ATOM 5350 C CA . PHE A 1 669 ? 7.277 8.964 -30.938 1.00 95.69 669 PHE A CA 1
ATOM 5351 C C . PHE A 1 669 ? 7.484 10.177 -30.004 1.00 95.69 669 PHE A C 1
ATOM 5353 O O . PHE A 1 669 ? 7.042 11.291 -30.309 1.00 95.69 669 PHE A O 1
ATOM 5360 N N . LEU A 1 670 ? 8.191 9.999 -28.883 1.00 93.81 670 LEU A N 1
ATOM 5361 C CA . LEU A 1 670 ? 8.443 11.060 -27.899 1.00 93.81 670 LEU A CA 1
ATOM 5362 C C . LEU A 1 670 ? 9.371 12.163 -28.427 1.00 93.81 670 LEU A C 1
ATOM 5364 O O . LEU A 1 670 ? 9.310 13.290 -27.951 1.00 93.81 670 LEU A O 1
ATOM 5368 N N . THR A 1 671 ? 10.204 11.884 -29.426 1.00 91.62 671 THR A N 1
ATOM 5369 C CA . THR A 1 671 ? 11.115 12.871 -30.027 1.00 91.62 671 THR A CA 1
ATOM 5370 C C . THR A 1 671 ? 10.470 13.684 -31.149 1.00 91.62 671 THR A C 1
ATOM 5372 O O . THR A 1 671 ? 11.090 14.640 -31.617 1.00 91.62 671 THR A O 1
ATOM 5375 N N . LYS A 1 672 ? 9.221 13.405 -31.557 1.00 92.44 672 LYS A N 1
ATOM 5376 C CA . LYS A 1 672 ? 8.458 14.271 -32.483 1.00 92.44 672 LYS A CA 1
ATOM 5377 C C . LYS A 1 672 ? 8.201 15.655 -31.881 1.00 92.44 672 LYS A C 1
ATOM 5379 O O . LYS A 1 672 ? 8.273 15.835 -30.662 1.00 92.44 672 LYS A O 1
ATOM 5384 N N . ASP A 1 673 ? 7.992 16.674 -32.717 1.00 87.69 673 ASP A N 1
ATOM 5385 C CA . ASP A 1 673 ? 7.558 17.995 -32.233 1.00 87.69 673 ASP A CA 1
ATOM 5386 C C . ASP A 1 673 ? 6.190 17.858 -31.546 1.00 87.69 673 ASP A C 1
ATOM 5388 O O . ASP A 1 673 ? 5.327 17.182 -32.100 1.00 87.69 673 ASP A O 1
ATOM 5392 N N . PRO A 1 674 ? 5.947 18.469 -30.372 1.00 86.31 674 PRO A N 1
ATOM 5393 C CA . PRO A 1 674 ? 4.646 18.401 -29.707 1.00 86.31 674 PRO A CA 1
ATOM 5394 C C . PRO A 1 674 ? 3.444 18.803 -30.577 1.00 86.31 674 PRO A C 1
ATOM 5396 O O . PRO A 1 674 ? 2.327 18.382 -30.284 1.00 86.31 674 PRO A O 1
ATOM 5399 N N . LYS A 1 675 ? 3.641 19.624 -31.620 1.00 88.00 675 LYS A N 1
ATOM 5400 C CA . LYS A 1 675 ? 2.589 20.014 -32.576 1.00 88.00 675 LYS A CA 1
ATOM 5401 C C . LYS A 1 675 ? 2.274 18.926 -33.602 1.00 88.00 675 LYS A C 1
ATOM 5403 O O . LYS A 1 675 ? 1.132 18.849 -34.047 1.00 88.00 675 LYS A O 1
ATOM 5408 N N . ASP A 1 676 ? 3.271 18.116 -33.946 1.00 91.44 676 ASP A N 1
ATOM 5409 C CA . ASP A 1 676 ? 3.179 17.043 -34.941 1.00 91.44 676 ASP A CA 1
ATOM 5410 C C . ASP A 1 676 ? 3.008 15.661 -34.291 1.00 91.44 676 ASP A C 1
ATOM 5412 O O . ASP A 1 676 ? 2.647 14.696 -34.961 1.00 91.44 676 ASP A O 1
ATOM 5416 N N . ARG A 1 677 ? 3.256 15.549 -32.979 1.00 93.25 677 ARG A N 1
ATOM 5417 C CA . ARG A 1 677 ? 3.090 14.320 -32.204 1.00 93.25 677 ARG A CA 1
ATOM 5418 C C . ARG A 1 677 ? 1.611 13.989 -32.063 1.00 93.25 677 ARG A C 1
ATOM 5420 O O . ARG A 1 677 ? 0.808 14.787 -31.574 1.00 93.25 677 ARG A O 1
ATOM 5427 N N . GLU A 1 678 ? 1.256 12.768 -32.434 1.00 95.38 678 GLU A N 1
ATOM 5428 C CA . GLU A 1 678 ? -0.088 12.254 -32.256 1.00 95.38 678 GLU A CA 1
ATOM 5429 C C . GLU A 1 678 ? -0.464 12.222 -30.768 1.00 95.38 678 GLU A C 1
ATOM 5431 O O . GLU A 1 678 ? 0.354 11.984 -29.881 1.00 95.38 678 GLU A O 1
ATOM 5436 N N . LYS A 1 679 ? -1.750 12.435 -30.475 1.00 92.62 679 LYS A N 1
ATOM 5437 C CA . LYS A 1 679 ? -2.253 12.456 -29.092 1.00 92.62 679 LYS A CA 1
ATOM 5438 C C . LYS A 1 679 ? -2.065 11.120 -28.356 1.00 92.62 679 LYS A C 1
ATOM 5440 O O . LYS A 1 679 ? -2.016 11.105 -27.128 1.00 92.62 679 LYS A O 1
ATOM 5445 N N . TYR A 1 680 ? -2.044 10.027 -29.111 1.00 95.38 680 TYR A N 1
ATOM 5446 C CA . TYR A 1 680 ? -1.951 8.653 -28.631 1.00 95.38 680 TYR A CA 1
ATOM 5447 C C . TYR A 1 680 ? -0.852 7.950 -29.417 1.00 95.38 680 TYR A C 1
ATOM 5449 O O . TYR A 1 680 ? -0.824 8.061 -30.645 1.00 95.38 680 TYR A O 1
ATOM 5457 N N . PHE A 1 681 ? 0.011 7.209 -28.727 1.00 97.25 681 PHE A N 1
ATOM 5458 C CA . PHE A 1 681 ? 1.113 6.491 -29.357 1.00 97.25 681 PHE A CA 1
ATOM 5459 C C . PHE A 1 681 ? 0.598 5.439 -30.343 1.00 97.25 681 PHE A C 1
ATOM 5461 O O . PHE A 1 681 ? 1.103 5.342 -31.453 1.00 97.25 681 PHE A O 1
ATOM 5468 N N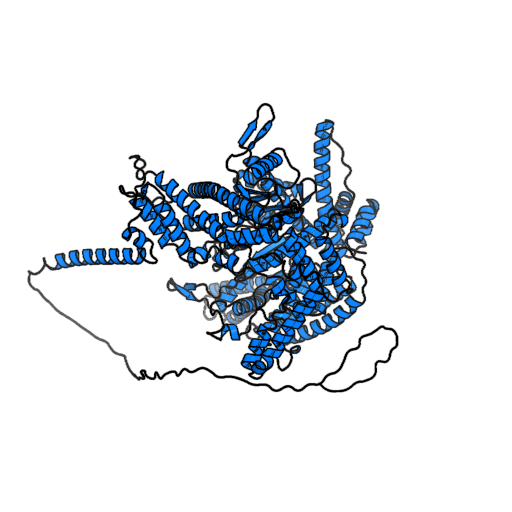 . ALA A 1 682 ? -0.484 4.732 -30.008 1.00 96.94 682 ALA A N 1
ATOM 5469 C CA . ALA A 1 682 ? -1.070 3.733 -30.908 1.00 96.94 682 ALA A CA 1
ATOM 5470 C C . ALA A 1 682 ? -1.619 4.291 -32.242 1.00 96.94 682 ALA A C 1
ATOM 5472 O O . ALA A 1 682 ? -1.955 3.504 -33.125 1.00 96.94 682 ALA A O 1
ATOM 5473 N N . ALA A 1 683 ? -1.737 5.616 -32.399 1.00 95.75 683 ALA A N 1
ATOM 5474 C CA . ALA A 1 683 ? -2.098 6.249 -33.671 1.00 95.75 683 ALA A CA 1
ATOM 5475 C C . ALA A 1 683 ? -0.896 6.698 -34.510 1.00 95.75 683 ALA A C 1
ATOM 5477 O O . ALA A 1 683 ? -1.101 7.073 -35.663 1.00 95.75 683 ALA A O 1
ATOM 5478 N N . SER A 1 684 ? 0.315 6.699 -33.953 1.00 97.00 684 SER A N 1
ATOM 5479 C CA . SER A 1 684 ? 1.513 7.065 -34.701 1.00 97.00 684 SER A CA 1
ATOM 5480 C C . SER A 1 684 ? 1.981 5.906 -35.582 1.00 97.00 684 SER A C 1
ATOM 5482 O O . SER A 1 684 ? 1.697 4.738 -35.294 1.00 97.00 684 SER A O 1
ATOM 5484 N N . ASP A 1 685 ? 2.735 6.211 -36.639 1.00 97.19 685 ASP A N 1
ATOM 5485 C CA . ASP A 1 685 ? 3.332 5.188 -37.508 1.00 97.19 685 ASP A CA 1
ATOM 5486 C C . ASP A 1 685 ? 4.208 4.205 -36.709 1.00 97.19 685 ASP A C 1
ATOM 5488 O O . ASP A 1 685 ? 4.162 2.992 -36.926 1.00 97.19 685 ASP A O 1
ATOM 5492 N N . GLU A 1 686 ? 4.954 4.716 -35.726 1.00 97.56 686 GLU A N 1
ATOM 5493 C CA . GLU A 1 686 ? 5.791 3.923 -34.825 1.00 97.56 686 GLU A CA 1
ATOM 5494 C C . GLU A 1 686 ? 4.958 3.004 -33.924 1.00 97.56 686 GLU A C 1
ATOM 5496 O O . GLU A 1 686 ? 5.307 1.837 -33.743 1.00 97.56 686 GLU A O 1
ATOM 5501 N N . GLY A 1 687 ? 3.838 3.498 -33.383 1.00 97.00 687 GLY A N 1
ATOM 5502 C CA . GLY A 1 687 ? 2.933 2.692 -32.568 1.00 97.00 687 GLY A CA 1
ATOM 5503 C C . GLY A 1 687 ? 2.248 1.590 -33.373 1.00 97.00 687 GLY A C 1
ATOM 5504 O O . GLY A 1 687 ? 2.161 0.454 -32.908 1.00 97.00 687 GLY A O 1
ATOM 5505 N N . LEU A 1 688 ? 1.819 1.882 -34.605 1.00 96.56 688 LEU A N 1
ATOM 5506 C CA . LEU A 1 688 ? 1.225 0.891 -35.509 1.00 96.56 688 LEU A CA 1
ATOM 5507 C C . LEU A 1 688 ? 2.223 -0.211 -35.893 1.00 96.56 688 LEU A C 1
ATOM 5509 O O . LEU A 1 688 ? 1.862 -1.394 -35.890 1.00 96.56 688 LEU A O 1
ATOM 5513 N N . ALA A 1 689 ? 3.472 0.160 -36.186 1.00 97.12 689 ALA A N 1
ATOM 5514 C CA . ALA A 1 689 ? 4.547 -0.795 -36.446 1.00 97.12 689 ALA A CA 1
ATOM 5515 C C .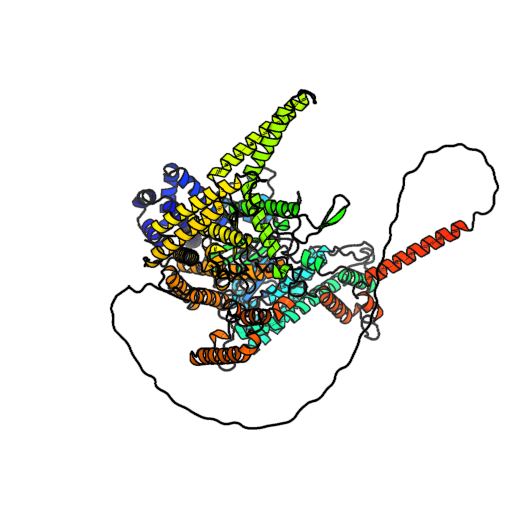 ALA A 1 689 ? 4.835 -1.666 -35.211 1.00 97.12 689 ALA A C 1
ATOM 5517 O O . ALA A 1 689 ? 4.871 -2.892 -35.312 1.00 97.12 689 ALA A O 1
ATOM 5518 N N . LEU A 1 690 ? 4.926 -1.058 -34.025 1.00 97.75 690 LEU A N 1
ATOM 5519 C CA . LEU A 1 690 ? 5.174 -1.791 -32.786 1.00 97.75 690 LEU A CA 1
ATOM 5520 C C . LEU A 1 690 ? 4.039 -2.768 -32.440 1.00 97.75 690 LEU A C 1
ATOM 5522 O O . LEU A 1 690 ? 4.304 -3.888 -32.005 1.00 97.75 690 LEU A O 1
ATOM 5526 N N . ILE A 1 691 ? 2.775 -2.393 -32.664 1.00 97.50 691 ILE A N 1
ATOM 5527 C CA . ILE A 1 691 ? 1.628 -3.304 -32.493 1.00 97.50 691 ILE A CA 1
ATOM 5528 C C . ILE A 1 691 ? 1.794 -4.546 -33.378 1.00 97.50 691 ILE A C 1
ATOM 5530 O O . ILE A 1 691 ? 1.519 -5.668 -32.943 1.00 97.50 691 ILE A O 1
ATOM 5534 N N . TYR A 1 692 ? 2.251 -4.374 -34.620 1.00 96.94 692 TYR A N 1
ATOM 5535 C CA . TYR A 1 692 ? 2.532 -5.494 -35.515 1.00 96.94 692 TYR A CA 1
ATOM 5536 C C . TYR A 1 692 ? 3.660 -6.390 -34.977 1.00 96.94 692 TYR A C 1
ATOM 5538 O O . TYR A 1 692 ? 3.504 -7.617 -34.944 1.00 96.94 692 TYR A O 1
ATOM 5546 N N . ASP A 1 693 ? 4.746 -5.796 -34.484 1.00 97.75 693 ASP A N 1
ATOM 5547 C CA . ASP A 1 693 ? 5.883 -6.529 -33.922 1.00 97.75 693 ASP A CA 1
ATOM 5548 C C . ASP A 1 693 ? 5.502 -7.308 -32.659 1.00 97.75 693 ASP A C 1
ATOM 5550 O O . ASP A 1 693 ? 5.791 -8.504 -32.565 1.00 97.75 693 ASP A O 1
ATOM 5554 N N . ILE A 1 694 ? 4.755 -6.695 -31.734 1.00 97.56 694 ILE A N 1
ATOM 5555 C CA . ILE A 1 694 ? 4.269 -7.369 -30.523 1.00 97.56 694 ILE A CA 1
ATOM 5556 C C . ILE A 1 694 ? 3.348 -8.542 -30.884 1.00 97.56 694 ILE A C 1
ATOM 5558 O O . ILE A 1 694 ? 3.438 -9.611 -30.277 1.00 97.56 694 ILE A O 1
ATOM 5562 N N . ARG A 1 695 ? 2.491 -8.410 -31.906 1.00 96.19 695 ARG A N 1
ATOM 5563 C CA . ARG A 1 695 ? 1.642 -9.524 -32.371 1.00 96.19 695 ARG A CA 1
ATOM 5564 C C . ARG A 1 695 ? 2.468 -10.694 -32.898 1.00 96.19 695 ARG A C 1
ATOM 5566 O O . ARG A 1 695 ? 2.115 -11.847 -32.645 1.00 96.19 695 ARG A O 1
ATOM 5573 N N . ASN A 1 696 ? 3.549 -10.425 -33.624 1.00 96.94 696 ASN A N 1
ATOM 5574 C CA . ASN A 1 696 ? 4.440 -11.476 -34.115 1.00 96.94 696 ASN A CA 1
ATOM 5575 C C . ASN A 1 696 ? 5.228 -12.122 -32.975 1.00 96.94 696 ASN A C 1
ATOM 5577 O O . ASN A 1 696 ? 5.260 -13.351 -32.884 1.00 96.94 696 ASN A O 1
ATOM 5581 N N . PHE A 1 697 ? 5.765 -11.307 -32.066 1.00 97.69 697 PHE A N 1
ATOM 5582 C CA . PHE A 1 697 ? 6.413 -11.765 -30.843 1.00 97.69 697 PHE A CA 1
ATOM 5583 C C . PHE A 1 697 ? 5.493 -12.689 -30.034 1.00 97.69 697 PHE A C 1
ATOM 5585 O O . PHE A 1 697 ? 5.881 -13.805 -29.713 1.00 97.69 697 PHE A O 1
ATOM 5592 N N . LYS A 1 698 ? 4.237 -12.298 -29.783 1.00 97.19 698 LYS A N 1
ATOM 5593 C CA . LYS A 1 698 ? 3.268 -13.111 -29.028 1.00 97.19 698 LYS A CA 1
ATOM 5594 C C . LYS A 1 698 ? 3.002 -14.477 -29.657 1.00 97.19 698 LYS A C 1
ATOM 5596 O O . LYS A 1 698 ? 2.907 -15.467 -28.935 1.00 97.19 698 LYS A O 1
ATOM 5601 N N . LYS A 1 699 ? 2.902 -14.555 -30.991 1.00 96.19 699 LYS A N 1
ATOM 5602 C CA . LYS A 1 699 ? 2.737 -15.834 -31.709 1.00 96.19 699 LYS A CA 1
ATOM 5603 C C . LYS A 1 699 ? 3.942 -16.750 -31.499 1.00 96.19 699 LYS A C 1
ATOM 5605 O O . LYS A 1 699 ? 3.760 -17.945 -31.270 1.00 96.19 699 LYS A O 1
ATOM 5610 N N . GLN A 1 700 ? 5.148 -16.190 -31.572 1.00 95.75 700 GLN A N 1
ATOM 5611 C CA . GLN A 1 700 ? 6.384 -16.932 -31.337 1.00 95.75 700 GLN A CA 1
ATOM 5612 C C . GLN A 1 700 ? 6.489 -17.373 -29.870 1.00 95.75 700 GLN A C 1
ATOM 5614 O O . GLN A 1 700 ? 6.671 -18.556 -29.597 1.00 95.75 700 GLN A O 1
ATOM 5619 N N . LEU A 1 701 ? 6.226 -16.461 -28.934 1.00 94.81 701 LEU A N 1
ATOM 5620 C CA . LEU A 1 701 ? 6.205 -16.733 -27.501 1.00 94.81 701 LEU A CA 1
ATOM 5621 C C . LEU A 1 701 ? 5.215 -17.853 -27.141 1.00 94.81 701 LEU A C 1
ATOM 5623 O O . LEU A 1 701 ? 5.549 -18.747 -26.367 1.00 94.81 701 LEU A O 1
ATOM 5627 N N . ALA A 1 702 ? 4.011 -17.852 -27.724 1.00 92.81 702 ALA A N 1
ATOM 5628 C CA . ALA A 1 702 ? 3.013 -18.900 -27.499 1.00 92.81 702 ALA A CA 1
ATOM 5629 C C . ALA A 1 702 ? 3.519 -20.283 -27.940 1.00 92.81 702 ALA A C 1
ATOM 5631 O O . ALA A 1 702 ? 3.284 -21.280 -27.252 1.00 92.81 702 ALA A O 1
ATOM 5632 N N . LYS A 1 703 ? 4.231 -20.343 -29.072 1.00 91.81 703 LYS A N 1
ATOM 5633 C CA . LYS A 1 703 ? 4.849 -21.571 -29.576 1.00 91.81 703 LYS A CA 1
ATOM 5634 C C . LYS A 1 703 ? 5.948 -22.050 -28.630 1.00 91.81 703 LYS A C 1
ATOM 5636 O O . LYS A 1 703 ? 5.930 -23.216 -28.243 1.00 91.81 703 LYS A O 1
ATOM 5641 N N . ASP A 1 704 ? 6.839 -21.167 -28.200 1.00 90.88 704 ASP A N 1
ATOM 5642 C CA . ASP A 1 704 ? 7.987 -21.548 -27.371 1.00 90.88 704 ASP A CA 1
ATOM 5643 C C . ASP A 1 704 ? 7.562 -21.976 -25.960 1.00 90.88 704 ASP A C 1
ATOM 5645 O O . ASP A 1 704 ? 8.037 -22.987 -25.441 1.00 90.88 704 ASP A O 1
ATOM 5649 N N . LEU A 1 705 ? 6.564 -21.301 -25.380 1.00 88.31 705 LEU A N 1
ATOM 5650 C CA . LEU A 1 705 ? 5.953 -21.695 -24.105 1.00 88.31 705 LEU A CA 1
ATOM 5651 C C . LEU A 1 705 ? 5.184 -23.024 -24.180 1.00 88.31 705 LEU A C 1
ATOM 5653 O O . LEU A 1 705 ? 4.944 -23.647 -23.147 1.00 88.31 705 LEU A O 1
ATOM 5657 N N . SER A 1 706 ? 4.757 -23.467 -25.366 1.00 81.81 706 SER A N 1
ATOM 5658 C CA . SER A 1 706 ? 4.086 -24.767 -25.533 1.00 81.81 706 SER A CA 1
ATOM 5659 C C . SER A 1 706 ? 5.056 -25.951 -25.586 1.00 81.81 706 SER A C 1
ATOM 5661 O O . SER A 1 706 ? 4.644 -27.089 -25.381 1.00 81.81 706 SER A O 1
ATOM 5663 N N . GLN A 1 707 ? 6.338 -25.693 -25.856 1.00 74.81 707 GLN A N 1
ATOM 5664 C CA . GLN A 1 707 ? 7.355 -26.729 -26.054 1.00 74.81 707 GLN A CA 1
ATOM 5665 C C . GLN A 1 707 ? 8.159 -27.038 -24.786 1.00 74.81 707 GLN A C 1
ATOM 5667 O O . GLN A 1 707 ? 8.912 -28.012 -24.761 1.00 74.81 707 GLN A O 1
ATOM 5672 N N . LYS A 1 708 ? 8.009 -26.232 -23.730 1.00 68.44 708 LYS A N 1
ATOM 5673 C CA . LYS A 1 708 ? 8.788 -26.359 -22.498 1.00 68.44 708 LYS A CA 1
ATOM 5674 C C . LYS A 1 708 ? 7.997 -27.034 -21.382 1.00 68.44 708 LYS A C 1
ATOM 5676 O O . LYS A 1 708 ? 7.070 -26.454 -20.829 1.00 68.44 708 LYS A O 1
ATOM 5681 N N . ASN A 1 709 ? 8.453 -28.223 -20.995 1.00 65.94 709 ASN A N 1
ATOM 5682 C CA . ASN A 1 709 ? 8.174 -28.812 -19.688 1.00 65.94 709 ASN A CA 1
ATOM 5683 C C . ASN A 1 709 ? 9.347 -28.497 -18.759 1.00 65.94 709 ASN A C 1
ATOM 5685 O O . ASN A 1 709 ? 10.246 -29.316 -18.582 1.00 65.94 709 ASN A O 1
ATOM 5689 N N . GLU A 1 710 ? 9.374 -27.289 -18.202 1.00 65.75 710 GLU A N 1
ATOM 5690 C CA . GLU A 1 710 ? 10.303 -26.990 -17.114 1.00 65.75 710 GLU A CA 1
ATOM 5691 C C . GLU A 1 710 ? 9.669 -27.453 -15.795 1.00 65.75 710 GLU A C 1
ATOM 5693 O O . GLU A 1 710 ? 8.642 -26.934 -15.354 1.00 65.75 710 GLU A O 1
ATOM 5698 N N . GLU A 1 711 ? 10.276 -28.456 -15.157 1.00 70.56 711 GLU A N 1
ATOM 5699 C CA . GLU A 1 711 ? 9.927 -28.919 -13.805 1.00 70.56 711 GLU A CA 1
ATOM 5700 C C . GLU A 1 711 ? 10.423 -27.917 -12.748 1.00 70.56 711 GLU A C 1
ATOM 5702 O O . GLU A 1 711 ? 11.188 -28.249 -11.849 1.00 70.56 711 GLU A O 1
ATOM 5707 N N . THR A 1 712 ? 10.049 -26.644 -12.882 1.00 75.94 712 THR A N 1
ATOM 5708 C CA . THR A 1 712 ? 10.362 -25.637 -11.869 1.00 75.94 712 THR A CA 1
ATOM 5709 C C . THR A 1 712 ? 9.250 -25.571 -10.836 1.00 75.94 712 THR A C 1
ATOM 5711 O O . THR A 1 712 ? 8.070 -25.409 -11.153 1.00 75.94 712 THR A O 1
ATOM 5714 N N . GLU A 1 713 ? 9.642 -25.678 -9.573 1.00 78.88 713 GLU A N 1
ATOM 5715 C CA . GLU A 1 713 ? 8.765 -25.443 -8.435 1.00 78.88 713 GLU A CA 1
ATOM 5716 C C . GLU A 1 713 ? 9.026 -24.079 -7.800 1.00 78.88 713 GLU A C 1
ATOM 5718 O O . GLU A 1 713 ? 8.732 -23.913 -6.632 1.00 78.88 713 GLU A O 1
ATOM 5723 N N . ASP A 1 714 ? 9.615 -23.106 -8.491 1.00 85.31 714 ASP A N 1
ATOM 5724 C CA . ASP A 1 714 ? 9.915 -21.784 -7.926 1.00 85.31 714 ASP A CA 1
ATOM 5725 C C . ASP A 1 714 ? 8.792 -20.779 -8.243 1.00 85.31 714 ASP A C 1
ATOM 5727 O O . ASP A 1 714 ? 8.485 -20.543 -9.412 1.00 85.31 714 ASP A O 1
ATOM 5731 N N . LEU A 1 715 ? 8.152 -20.189 -7.223 1.00 90.19 715 LEU A N 1
ATOM 5732 C CA . LEU A 1 715 ? 6.960 -19.346 -7.413 1.00 90.19 715 LEU A CA 1
ATOM 5733 C C . LEU A 1 715 ? 7.215 -18.090 -8.280 1.00 90.19 715 LEU A C 1
ATOM 5735 O O . LEU A 1 715 ? 6.392 -17.834 -9.165 1.00 90.19 715 LEU A O 1
ATOM 5739 N N . PRO A 1 716 ? 8.337 -17.350 -8.135 1.00 89.56 716 PRO A N 1
ATOM 5740 C CA . PRO A 1 716 ? 8.723 -16.278 -9.063 1.00 89.56 716 PRO A CA 1
ATOM 5741 C C . PRO A 1 716 ? 8.807 -16.725 -10.527 1.00 89.56 716 PRO A C 1
ATOM 5743 O O . PRO A 1 716 ? 8.265 -16.058 -11.416 1.00 89.56 716 PRO A O 1
ATOM 5746 N N . THR A 1 717 ? 9.426 -17.880 -10.776 1.00 89.06 717 THR A N 1
ATOM 5747 C CA . THR A 1 717 ? 9.521 -18.489 -12.114 1.00 89.06 717 THR A CA 1
ATOM 5748 C C . THR A 1 717 ? 8.137 -18.855 -12.657 1.00 89.06 717 THR A C 1
ATOM 5750 O O . THR A 1 717 ? 7.780 -18.500 -13.782 1.00 89.06 717 THR A O 1
ATOM 5753 N N . LEU A 1 718 ? 7.310 -19.511 -11.840 1.00 92.69 718 LEU A N 1
ATOM 5754 C CA . LEU A 1 718 ? 5.950 -19.907 -12.207 1.00 92.69 718 LEU A CA 1
ATOM 5755 C C . LEU A 1 718 ? 5.061 -18.696 -12.526 1.00 92.69 718 LEU A C 1
ATOM 5757 O O . LEU A 1 718 ? 4.340 -18.707 -13.524 1.00 92.69 718 LEU A O 1
ATOM 5761 N N . ALA A 1 719 ? 5.132 -17.635 -11.721 1.00 94.94 719 ALA A N 1
ATOM 5762 C CA . ALA A 1 719 ? 4.381 -16.403 -11.950 1.00 94.94 719 ALA A CA 1
ATOM 5763 C C . ALA A 1 719 ? 4.832 -15.676 -13.226 1.00 94.94 719 ALA A C 1
ATOM 5765 O O . ALA A 1 719 ? 3.989 -15.204 -13.991 1.00 94.94 719 ALA A O 1
ATOM 5766 N N . SER A 1 720 ? 6.142 -15.647 -13.486 1.00 94.25 720 SER A N 1
ATOM 5767 C CA . SER A 1 720 ? 6.727 -15.083 -14.708 1.00 94.25 720 SER A CA 1
ATOM 5768 C C . SER A 1 720 ? 6.238 -15.811 -15.962 1.00 94.25 720 SER A C 1
ATOM 5770 O O . SER A 1 720 ? 5.734 -15.185 -16.894 1.00 94.25 720 SER A O 1
ATOM 5772 N N . ASN A 1 721 ? 6.315 -17.145 -15.960 1.00 93.50 721 ASN A N 1
ATOM 5773 C CA . ASN A 1 721 ? 5.846 -17.986 -17.061 1.00 93.50 721 ASN A CA 1
ATOM 5774 C C . ASN A 1 721 ? 4.326 -17.877 -17.259 1.00 93.50 721 ASN A C 1
ATOM 5776 O O . ASN A 1 721 ? 3.850 -17.820 -18.394 1.00 93.50 721 ASN A O 1
ATOM 5780 N N . ALA A 1 722 ? 3.554 -17.801 -16.170 1.00 95.69 722 ALA A N 1
ATOM 5781 C CA . ALA A 1 722 ? 2.115 -17.571 -16.234 1.00 95.69 722 ALA A CA 1
ATOM 5782 C C . ALA A 1 722 ? 1.787 -16.212 -16.874 1.00 95.69 722 ALA A C 1
ATOM 5784 O O . ALA A 1 722 ? 0.970 -16.155 -17.792 1.00 95.69 722 ALA A O 1
ATOM 5785 N N . LEU A 1 723 ? 2.453 -15.128 -16.462 1.00 97.06 723 LEU A N 1
ATOM 5786 C CA . LEU A 1 723 ? 2.245 -13.811 -17.065 1.00 97.06 723 LEU A CA 1
ATOM 5787 C C . LEU A 1 723 ? 2.642 -13.804 -18.548 1.00 97.06 723 LEU A C 1
ATOM 5789 O O . LEU A 1 723 ? 1.856 -13.359 -19.383 1.00 97.06 723 LEU A O 1
ATOM 5793 N N . ALA A 1 724 ? 3.803 -14.368 -18.899 1.00 96.44 724 ALA A N 1
ATOM 5794 C CA . ALA A 1 724 ? 4.241 -14.501 -20.289 1.00 96.44 724 ALA A CA 1
ATOM 5795 C C . ALA A 1 724 ? 3.209 -15.261 -21.142 1.00 96.44 724 ALA A C 1
ATOM 5797 O O . ALA A 1 724 ? 2.875 -14.833 -22.249 1.00 96.44 724 ALA A O 1
ATOM 5798 N N . ARG A 1 725 ? 2.615 -16.334 -20.603 1.00 95.56 725 ARG A N 1
ATOM 5799 C CA . ARG A 1 725 ? 1.538 -17.080 -21.267 1.00 95.56 725 ARG A CA 1
ATOM 5800 C C . ARG A 1 725 ? 0.263 -16.252 -21.429 1.00 95.56 725 ARG A C 1
ATOM 5802 O O . ARG A 1 725 ? -0.338 -16.286 -22.505 1.00 95.56 725 ARG A O 1
ATOM 5809 N N . MET A 1 726 ? -0.134 -15.475 -20.419 1.00 96.62 726 MET A N 1
ATOM 5810 C CA . MET A 1 726 ? -1.285 -14.564 -20.516 1.00 96.62 726 MET A CA 1
ATOM 5811 C C . MET A 1 726 ? -1.076 -13.473 -21.575 1.00 96.62 726 MET A C 1
ATOM 5813 O O . MET A 1 726 ? -2.037 -13.066 -22.236 1.00 96.62 726 MET A O 1
ATOM 5817 N N . ILE A 1 727 ? 0.162 -13.002 -21.761 1.00 96.88 727 ILE A N 1
ATOM 5818 C CA . ILE A 1 727 ? 0.531 -12.060 -22.828 1.00 96.88 727 ILE A CA 1
ATOM 5819 C C . ILE A 1 727 ? 0.440 -12.744 -24.190 1.00 96.88 727 ILE A C 1
ATOM 5821 O O . ILE A 1 727 ? -0.252 -12.248 -25.078 1.00 96.88 727 ILE A O 1
ATOM 5825 N N . ALA A 1 728 ? 1.081 -13.906 -24.333 1.00 96.25 728 ALA A N 1
ATOM 5826 C CA . ALA A 1 728 ? 1.148 -14.665 -25.580 1.00 96.25 728 ALA A CA 1
ATOM 5827 C C . ALA A 1 728 ? -0.234 -15.073 -26.115 1.00 96.25 728 ALA A C 1
ATOM 5829 O O . ALA A 1 728 ? -0.457 -15.118 -27.322 1.00 96.25 728 ALA A O 1
ATOM 5830 N N . THR A 1 729 ? -1.171 -15.354 -25.206 1.00 95.00 729 THR A N 1
ATOM 5831 C CA . THR A 1 729 ? -2.533 -15.811 -25.523 1.00 95.00 729 THR A CA 1
ATOM 5832 C C . THR A 1 729 ? -3.588 -14.706 -25.444 1.00 95.00 729 THR A C 1
ATOM 5834 O O . THR A 1 729 ? -4.777 -14.998 -25.549 1.00 95.00 729 THR A O 1
ATOM 5837 N N . ASN A 1 730 ? -3.180 -13.443 -25.256 1.00 96.06 730 ASN A N 1
ATOM 5838 C CA . ASN A 1 730 ? -4.073 -12.287 -25.096 1.00 96.06 730 ASN A CA 1
ATOM 5839 C C . ASN A 1 730 ? -5.120 -12.432 -23.973 1.00 96.06 730 ASN A C 1
ATOM 5841 O O . ASN A 1 730 ? -6.114 -11.714 -23.952 1.00 96.06 730 ASN A O 1
ATOM 5845 N N . GLN A 1 731 ? -4.912 -13.317 -22.996 1.00 94.81 731 GLN A N 1
ATOM 5846 C CA . GLN A 1 731 ? -5.860 -13.497 -21.889 1.00 94.81 731 GLN A CA 1
ATOM 5847 C C . GLN A 1 731 ? -5.941 -12.263 -20.984 1.00 94.81 731 GLN A C 1
ATOM 5849 O O . GLN A 1 731 ? -6.974 -12.012 -20.381 1.00 94.81 731 GLN A O 1
ATOM 5854 N N . HIS A 1 732 ? -4.892 -11.443 -20.934 1.00 94.38 732 HIS A N 1
ATOM 5855 C CA . HIS A 1 732 ? -4.923 -10.141 -20.263 1.00 94.38 732 HIS A CA 1
ATOM 5856 C C . HIS A 1 732 ? -5.858 -9.117 -20.938 1.00 94.38 732 HIS A C 1
ATOM 5858 O O . HIS A 1 732 ? -6.163 -8.095 -20.324 1.00 94.38 732 HIS A O 1
ATOM 5864 N N . TRP A 1 733 ? -6.305 -9.359 -22.180 1.00 93.50 733 TRP A N 1
ATOM 5865 C CA . TRP A 1 733 ? -7.313 -8.512 -22.820 1.00 93.50 733 TRP A CA 1
ATOM 5866 C C . TRP A 1 733 ? -8.695 -8.710 -22.219 1.00 93.50 733 TRP A C 1
ATOM 5868 O O . TRP A 1 733 ? -9.480 -7.767 -22.149 1.00 93.50 733 TRP A O 1
ATOM 5878 N N . ASP A 1 734 ? -8.967 -9.926 -21.766 1.00 90.62 734 ASP A N 1
ATOM 5879 C CA . ASP A 1 734 ? -10.232 -10.301 -21.174 1.00 90.62 734 ASP A CA 1
ATOM 5880 C C . ASP A 1 734 ? -10.320 -9.775 -19.739 1.00 90.62 734 ASP A C 1
ATOM 5882 O O . ASP A 1 734 ? -9.539 -10.133 -18.848 1.00 90.62 734 ASP A O 1
ATOM 5886 N N . SER A 1 735 ? -11.313 -8.926 -19.501 1.00 86.50 735 SER A N 1
ATOM 5887 C CA . SER A 1 735 ? -11.564 -8.318 -18.198 1.00 86.50 735 SER A CA 1
ATOM 5888 C C . SER A 1 735 ? -11.809 -9.335 -17.076 1.00 86.50 735 SER A C 1
ATOM 5890 O O . SER A 1 735 ? -11.560 -9.019 -15.907 1.00 86.50 735 SER A O 1
ATOM 5892 N N . ARG A 1 736 ? -12.213 -10.575 -17.396 1.00 86.12 736 ARG A N 1
ATOM 5893 C CA . ARG A 1 736 ? -12.341 -11.682 -16.429 1.00 86.12 736 ARG A CA 1
ATOM 5894 C C . ARG A 1 736 ? -11.004 -12.062 -15.799 1.00 86.12 736 ARG A C 1
ATOM 5896 O O . ARG A 1 736 ? -10.986 -12.513 -14.655 1.00 86.12 736 ARG A O 1
ATOM 5903 N N . TYR A 1 737 ? -9.897 -11.871 -16.514 1.00 91.56 737 TYR A N 1
ATOM 5904 C CA . TYR A 1 737 ? -8.553 -12.212 -16.047 1.00 91.56 737 TYR A CA 1
ATOM 5905 C C . TYR A 1 737 ? -7.730 -10.982 -15.653 1.00 91.56 737 TYR A C 1
ATOM 5907 O O . TYR A 1 737 ? -6.568 -11.124 -15.273 1.00 91.56 737 TYR A O 1
ATOM 5915 N N . GLY A 1 738 ? -8.323 -9.782 -15.666 1.00 91.31 738 GLY A N 1
ATOM 5916 C CA . GLY A 1 738 ? -7.605 -8.541 -15.376 1.00 91.31 738 GLY A CA 1
ATOM 5917 C C . GLY A 1 738 ? -6.984 -8.493 -13.979 1.00 91.31 738 GLY A C 1
ATOM 5918 O O . GLY A 1 738 ? -5.835 -8.083 -13.830 1.00 91.31 738 GLY A O 1
ATOM 5919 N N . GLN A 1 739 ? -7.696 -8.998 -12.966 1.00 91.00 739 GLN A N 1
ATOM 5920 C CA . GLN A 1 739 ? -7.164 -9.107 -11.603 1.00 91.00 739 GLN A CA 1
ATOM 5921 C C . GLN A 1 739 ? -5.982 -10.074 -11.529 1.00 91.00 739 GLN A C 1
ATOM 5923 O O . GLN A 1 739 ? -4.985 -9.763 -10.890 1.00 91.00 739 GLN A O 1
ATOM 5928 N N . LEU A 1 740 ? -6.080 -11.226 -12.203 1.00 94.44 740 LEU A N 1
ATOM 5929 C CA . LEU A 1 740 ? -5.010 -12.220 -12.246 1.00 94.44 740 LEU A CA 1
ATOM 5930 C C . LEU A 1 740 ? -3.763 -11.649 -12.935 1.00 94.44 740 LEU A C 1
ATOM 5932 O O . LEU A 1 740 ? -2.680 -11.711 -12.361 1.00 94.44 740 LEU A O 1
ATOM 5936 N N . ALA A 1 741 ? -3.924 -11.040 -14.114 1.00 95.75 741 ALA A N 1
ATOM 5937 C CA . ALA A 1 741 ? -2.824 -10.433 -14.863 1.00 95.75 741 ALA A CA 1
ATOM 5938 C C . ALA A 1 741 ? -2.108 -9.349 -14.042 1.00 95.75 741 ALA A C 1
ATOM 5940 O O . ALA A 1 741 ? -0.883 -9.343 -13.957 1.00 95.75 741 ALA A O 1
ATOM 5941 N N . GLN A 1 742 ? -2.865 -8.465 -13.386 1.00 94.31 742 GLN A N 1
ATOM 5942 C CA . GLN A 1 742 ? -2.288 -7.414 -12.546 1.00 94.31 742 GLN A CA 1
ATOM 5943 C C . GLN A 1 742 ? -1.648 -7.961 -11.275 1.00 94.31 742 GLN A C 1
ATOM 5945 O O . GLN A 1 742 ? -0.564 -7.517 -10.922 1.00 94.31 742 GLN A O 1
ATOM 5950 N N . THR A 1 743 ? -2.256 -8.947 -10.610 1.00 95.44 743 THR A N 1
ATOM 5951 C CA . THR A 1 743 ? -1.633 -9.614 -9.460 1.00 95.44 743 THR A CA 1
ATOM 5952 C C . THR A 1 743 ? -0.293 -10.240 -9.842 1.00 95.44 743 THR A C 1
ATOM 5954 O O . THR A 1 743 ? 0.666 -10.083 -9.092 1.00 95.44 743 THR A O 1
ATOM 5957 N N . LEU A 1 744 ? -0.210 -10.930 -10.986 1.00 96.69 744 LEU A N 1
ATOM 5958 C CA . LEU A 1 744 ? 1.035 -11.544 -11.451 1.00 96.69 744 LEU A CA 1
ATOM 5959 C C . LEU A 1 744 ? 2.080 -10.486 -11.830 1.00 96.69 744 LEU A C 1
ATOM 5961 O O . LEU A 1 744 ? 3.226 -10.619 -11.414 1.00 96.69 744 LEU A O 1
ATOM 5965 N N . SER A 1 745 ? 1.679 -9.418 -12.532 1.00 95.62 745 SER A N 1
ATOM 5966 C CA . SER A 1 745 ? 2.569 -8.293 -12.865 1.00 95.62 745 SER A CA 1
ATOM 5967 C C . SER A 1 745 ? 3.131 -7.624 -11.608 1.00 95.62 745 SER A C 1
ATOM 5969 O O . SER A 1 745 ? 4.342 -7.508 -11.462 1.00 95.62 745 SER A O 1
ATOM 5971 N N . MET A 1 746 ? 2.270 -7.292 -10.641 1.00 94.12 746 MET A N 1
ATOM 5972 C CA . MET A 1 746 ? 2.694 -6.717 -9.359 1.00 94.12 746 MET A CA 1
ATOM 5973 C C . MET A 1 746 ? 3.597 -7.661 -8.565 1.00 94.12 746 MET A C 1
ATOM 5975 O O . MET A 1 746 ? 4.490 -7.204 -7.861 1.00 94.12 746 MET A O 1
ATOM 5979 N N . TYR A 1 747 ? 3.343 -8.973 -8.626 1.00 94.25 747 TYR A N 1
ATOM 5980 C CA . TYR A 1 747 ? 4.109 -9.969 -7.878 1.00 94.25 747 TYR A CA 1
ATOM 5981 C C . TYR A 1 747 ? 5.549 -10.101 -8.378 1.00 94.25 747 TYR A C 1
ATOM 5983 O O . TYR A 1 747 ? 6.446 -10.259 -7.544 1.00 94.25 747 TYR A O 1
ATOM 5991 N N . ILE A 1 748 ? 5.771 -10.032 -9.694 1.00 92.38 748 ILE A N 1
ATOM 5992 C CA . ILE A 1 748 ? 7.123 -10.123 -10.258 1.00 92.38 748 ILE A CA 1
ATOM 5993 C C . ILE A 1 748 ? 7.913 -8.822 -10.092 1.00 92.38 748 ILE A C 1
ATOM 5995 O O . ILE A 1 748 ? 9.131 -8.872 -10.015 1.00 92.38 748 ILE A O 1
ATOM 5999 N N . GLU A 1 749 ? 7.260 -7.665 -9.983 1.00 90.12 749 GLU A N 1
ATOM 6000 C CA . GLU A 1 749 ? 7.945 -6.391 -9.748 1.00 90.12 749 GLU A CA 1
ATOM 6001 C C . GLU A 1 749 ? 8.553 -6.292 -8.335 1.00 90.12 749 GLU A C 1
ATOM 6003 O O . GLU A 1 749 ? 7.959 -6.713 -7.340 1.00 90.12 749 GLU A O 1
ATOM 6008 N N . TYR A 1 750 ? 9.736 -5.672 -8.224 1.00 84.19 750 TYR A N 1
ATOM 6009 C CA . TYR A 1 750 ? 10.361 -5.380 -6.922 1.00 84.19 750 TYR A CA 1
ATOM 6010 C C . TYR A 1 750 ? 9.574 -4.348 -6.107 1.00 84.19 750 TYR A C 1
ATOM 6012 O O . TYR A 1 750 ? 9.464 -4.442 -4.885 1.00 84.19 750 TYR A O 1
ATOM 6020 N N . ALA A 1 751 ? 9.036 -3.349 -6.799 1.00 89.12 751 ALA A N 1
ATOM 6021 C CA . ALA A 1 751 ? 8.145 -2.350 -6.246 1.00 89.12 751 ALA A CA 1
ATOM 6022 C C . ALA A 1 751 ? 7.050 -2.096 -7.271 1.00 89.12 751 ALA A C 1
ATOM 6024 O O . ALA A 1 751 ? 7.367 -1.934 -8.445 1.00 89.12 751 ALA A O 1
ATOM 6025 N N . SER A 1 752 ? 5.803 -2.050 -6.815 1.00 88.88 752 SER A N 1
ATOM 6026 C CA . SER A 1 752 ? 4.629 -1.824 -7.659 1.00 88.88 752 SER A CA 1
ATOM 6027 C C . SER A 1 752 ? 3.763 -0.705 -7.087 1.00 88.88 752 SER A C 1
ATOM 6029 O O . SER A 1 752 ? 3.617 -0.583 -5.865 1.00 88.88 752 SER A O 1
ATOM 6031 N N . THR A 1 753 ? 3.149 0.108 -7.944 1.00 90.75 753 THR A N 1
ATOM 6032 C CA . THR A 1 753 ? 2.119 1.069 -7.529 1.00 90.75 753 THR A CA 1
ATOM 6033 C C . THR A 1 753 ? 0.777 0.734 -8.155 1.00 90.75 753 THR A C 1
ATOM 6035 O O . THR A 1 753 ? 0.691 0.392 -9.328 1.00 90.75 753 THR A O 1
ATOM 6038 N N . GLY A 1 754 ? -0.288 0.787 -7.357 1.00 88.44 754 GLY A N 1
ATOM 6039 C CA . GLY A 1 754 ? -1.633 0.423 -7.788 1.00 88.44 754 GLY A CA 1
ATOM 6040 C C . GLY A 1 754 ? -2.681 1.453 -7.389 1.00 88.44 754 GLY A C 1
ATOM 6041 O O . GLY A 1 754 ? -2.641 2.020 -6.292 1.00 88.44 754 GLY A O 1
ATOM 6042 N N . GLY A 1 755 ? -3.658 1.682 -8.267 1.00 83.88 755 GLY A N 1
ATOM 6043 C CA . GLY A 1 755 ? -4.625 2.749 -8.065 1.00 83.88 755 GLY A CA 1
ATOM 6044 C C . GLY A 1 755 ? -5.971 2.584 -8.747 1.00 83.88 755 GLY A C 1
ATOM 6045 O O . GLY A 1 755 ? -6.099 2.079 -9.856 1.00 83.88 755 GLY A O 1
ATOM 6046 N N . CYS A 1 756 ? -7.025 3.088 -8.104 1.00 79.75 756 CYS A N 1
ATOM 6047 C CA . CYS A 1 756 ? -8.352 3.232 -8.706 1.00 79.75 756 CYS A CA 1
ATOM 6048 C C . CYS A 1 756 ? -8.922 4.620 -8.392 1.00 79.75 756 CYS A C 1
ATOM 6050 O O . CYS A 1 756 ? -8.694 5.154 -7.309 1.00 79.75 756 CYS A O 1
ATOM 6052 N N . LYS A 1 757 ? -9.716 5.196 -9.307 1.00 70.94 757 LYS A N 1
ATOM 6053 C CA . LYS A 1 757 ? -10.400 6.489 -9.093 1.00 70.94 757 LYS A CA 1
ATOM 6054 C C . LYS A 1 757 ? -11.377 6.504 -7.923 1.00 70.94 757 LYS A C 1
ATOM 6056 O O . LYS A 1 757 ? -11.394 7.451 -7.148 1.00 70.94 757 LYS A O 1
ATOM 6061 N N . SER A 1 758 ? -12.248 5.505 -7.840 1.00 59.38 758 SER A N 1
ATOM 6062 C CA . SER A 1 758 ? -13.393 5.533 -6.921 1.00 59.38 758 SER A CA 1
ATOM 6063 C C . SER A 1 758 ? -13.508 4.298 -6.034 1.00 59.38 758 SER A C 1
ATOM 6065 O O . SER A 1 758 ? -14.436 4.236 -5.231 1.00 59.38 758 SER A O 1
ATOM 6067 N N . GLY A 1 759 ? -12.621 3.312 -6.198 1.00 61.47 759 GLY A N 1
ATOM 6068 C CA . GLY A 1 759 ? -12.767 2.005 -5.573 1.00 61.47 759 GLY A CA 1
ATOM 6069 C C . GLY A 1 759 ? -11.497 1.516 -4.900 1.00 61.47 759 GLY A C 1
ATOM 6070 O O . GLY A 1 759 ? -10.711 0.803 -5.522 1.00 61.47 759 GLY A O 1
ATOM 6071 N N . ASN A 1 760 ? -11.329 1.838 -3.613 1.00 70.50 760 ASN A N 1
ATOM 6072 C CA . ASN A 1 760 ? -10.303 1.193 -2.789 1.00 70.50 760 ASN A CA 1
ATOM 6073 C C . ASN A 1 760 ? -10.483 -0.324 -2.769 1.00 70.50 760 ASN A C 1
ATOM 6075 O O . ASN A 1 760 ? -9.496 -1.034 -2.631 1.00 70.50 760 ASN A O 1
ATOM 6079 N N . GLU A 1 761 ? -11.706 -0.814 -2.997 1.00 72.38 761 GLU A N 1
ATOM 6080 C CA . GLU A 1 761 ? -11.982 -2.241 -3.103 1.00 72.38 761 GLU A CA 1
ATOM 6081 C C . GLU A 1 761 ? -11.208 -2.935 -4.227 1.00 72.38 761 GLU A C 1
ATOM 6083 O O . GLU A 1 761 ? -10.783 -4.062 -4.030 1.00 72.38 761 GLU A O 1
ATOM 6088 N N . ARG A 1 762 ? -10.994 -2.290 -5.384 1.00 78.75 762 ARG A N 1
ATOM 6089 C CA . ARG A 1 762 ? -10.345 -2.948 -6.533 1.00 78.75 762 ARG A CA 1
ATOM 6090 C C . ARG A 1 762 ? -8.852 -3.088 -6.301 1.00 78.75 762 ARG A C 1
ATOM 6092 O O . ARG A 1 762 ? -8.294 -4.156 -6.506 1.00 78.75 762 ARG A O 1
ATOM 6099 N N . ASN A 1 763 ? -8.246 -2.009 -5.805 1.00 83.88 763 ASN A N 1
ATOM 6100 C CA . ASN A 1 763 ? -6.870 -2.041 -5.335 1.00 83.88 763 ASN A CA 1
ATOM 6101 C C . ASN A 1 763 ? -6.713 -3.090 -4.235 1.00 83.88 763 ASN A C 1
ATOM 6103 O O . ASN A 1 763 ? -5.838 -3.935 -4.317 1.00 83.88 763 ASN A O 1
ATOM 6107 N N . GLN A 1 764 ? -7.594 -3.072 -3.234 1.00 84.56 764 GLN A N 1
ATOM 6108 C CA . GLN A 1 764 ? -7.591 -4.062 -2.164 1.00 84.56 764 GLN A CA 1
ATOM 6109 C C . GLN A 1 764 ? -7.650 -5.493 -2.715 1.00 84.56 764 GLN A C 1
ATOM 6111 O O . GLN A 1 764 ? -6.899 -6.338 -2.248 1.00 84.56 764 GLN A O 1
ATOM 6116 N N . ASP A 1 765 ? -8.501 -5.771 -3.698 1.00 84.00 765 ASP A N 1
ATOM 6117 C CA . ASP A 1 765 ? -8.683 -7.120 -4.231 1.00 84.00 765 ASP A CA 1
ATOM 6118 C C . ASP A 1 765 ? -7.411 -7.665 -4.909 1.00 84.00 765 ASP A C 1
ATOM 6120 O O . ASP A 1 765 ? -7.004 -8.802 -4.659 1.00 84.00 765 ASP A O 1
ATOM 6124 N N . VAL A 1 766 ? -6.724 -6.830 -5.695 1.00 90.44 766 VAL A N 1
ATOM 6125 C CA . VAL A 1 766 ? -5.425 -7.174 -6.301 1.00 90.44 766 VAL A CA 1
ATOM 6126 C C . VAL A 1 766 ? -4.336 -7.284 -5.226 1.00 90.44 766 VAL A C 1
ATOM 6128 O O . VAL A 1 766 ? -3.588 -8.263 -5.205 1.00 90.44 766 VAL A O 1
ATOM 6131 N N . MET A 1 767 ? -4.293 -6.342 -4.277 1.00 89.12 767 MET A N 1
ATOM 6132 C CA . MET A 1 767 ? -3.304 -6.315 -3.194 1.00 89.12 767 MET A CA 1
ATOM 6133 C C . MET A 1 767 ? -3.415 -7.512 -2.243 1.00 89.12 767 MET A C 1
ATOM 6135 O O . MET A 1 767 ? -2.398 -8.009 -1.769 1.00 89.12 767 MET A O 1
ATOM 6139 N N . LEU A 1 768 ? -4.625 -8.007 -1.963 1.00 90.19 768 LEU A N 1
ATOM 6140 C CA . LEU A 1 768 ? -4.824 -9.192 -1.123 1.00 90.19 768 LEU A CA 1
ATOM 6141 C C . LEU A 1 768 ? -4.309 -10.467 -1.795 1.00 90.19 768 LEU A C 1
ATOM 6143 O O . LEU A 1 768 ? -3.753 -11.327 -1.108 1.00 90.19 768 LEU A O 1
ATOM 6147 N N . ARG A 1 769 ? -4.462 -10.583 -3.122 1.00 93.25 769 ARG A N 1
ATOM 6148 C CA . ARG A 1 769 ? -3.895 -11.694 -3.903 1.00 93.25 769 ARG A CA 1
ATOM 6149 C C . ARG A 1 769 ? -2.374 -11.601 -3.955 1.00 93.25 769 ARG A C 1
ATOM 6151 O O . ARG A 1 769 ? -1.706 -12.593 -3.690 1.00 93.25 769 ARG A O 1
ATOM 6158 N N . PHE A 1 770 ? -1.838 -10.407 -4.209 1.00 93.19 770 PHE A N 1
ATOM 6159 C CA . PHE A 1 770 ? -0.399 -10.143 -4.170 1.00 93.19 770 PHE A CA 1
ATOM 6160 C C . PHE A 1 770 ? 0.206 -10.517 -2.806 1.00 93.19 770 PHE A C 1
ATOM 6162 O O . PHE A 1 770 ? 1.152 -11.301 -2.745 1.00 93.19 770 PHE A O 1
ATOM 6169 N N . ALA A 1 771 ? -0.382 -10.033 -1.706 1.00 91.44 771 ALA A N 1
ATOM 6170 C CA . ALA A 1 771 ? 0.091 -10.323 -0.354 1.00 91.44 771 ALA A CA 1
ATOM 6171 C C . ALA A 1 771 ? 0.013 -11.822 -0.018 1.00 91.44 771 ALA A C 1
ATOM 6173 O O . ALA A 1 771 ? 0.910 -12.347 0.642 1.00 91.44 771 ALA A O 1
ATOM 6174 N N . LEU A 1 772 ? -1.023 -12.523 -0.501 1.00 93.19 772 LEU A N 1
ATOM 6175 C CA . LEU A 1 772 ? -1.139 -13.973 -0.350 1.00 93.19 772 LEU A CA 1
ATOM 6176 C C . LEU A 1 772 ? -0.032 -14.716 -1.108 1.00 93.19 772 LEU A C 1
ATOM 6178 O O . LEU A 1 772 ? 0.596 -15.596 -0.526 1.00 93.19 772 LEU A O 1
ATOM 6182 N N . LEU A 1 773 ? 0.232 -14.364 -2.371 1.00 94.62 773 LEU A N 1
ATOM 6183 C CA . LEU A 1 773 ? 1.302 -14.995 -3.151 1.00 94.62 773 LEU A CA 1
ATOM 6184 C C . LEU A 1 773 ? 2.673 -14.767 -2.507 1.00 94.62 773 LEU A C 1
ATOM 6186 O O . LEU A 1 773 ? 3.425 -15.725 -2.361 1.00 94.62 773 LEU A O 1
ATOM 6190 N N . LYS A 1 774 ? 2.965 -13.547 -2.033 1.00 91.75 774 LYS A N 1
ATOM 6191 C CA . LYS A 1 774 ? 4.199 -13.263 -1.278 1.00 91.75 774 LYS A CA 1
ATOM 6192 C C . LYS A 1 774 ? 4.288 -14.097 0.004 1.00 91.75 774 LYS A C 1
ATOM 6194 O O . LYS A 1 774 ? 5.310 -14.713 0.254 1.00 91.75 774 LYS A O 1
ATOM 6199 N N . SER A 1 775 ? 3.207 -14.209 0.778 1.00 91.38 775 SER A N 1
ATOM 6200 C CA . SER A 1 775 ? 3.178 -15.057 1.983 1.00 91.38 775 SER A CA 1
ATOM 6201 C C . SER A 1 775 ? 3.410 -16.548 1.692 1.00 91.38 775 SER A C 1
ATOM 6203 O O . SER A 1 775 ? 4.026 -17.249 2.499 1.00 91.38 775 SER A O 1
ATOM 6205 N N . ILE A 1 776 ? 2.876 -17.061 0.579 1.00 93.06 776 ILE A N 1
ATOM 6206 C CA . ILE A 1 776 ? 3.104 -18.448 0.148 1.00 93.06 776 ILE A CA 1
ATOM 6207 C C . ILE A 1 776 ? 4.574 -18.636 -0.226 1.00 93.06 776 ILE A C 1
ATOM 6209 O O . ILE A 1 776 ? 5.182 -19.593 0.245 1.00 93.06 776 ILE A O 1
ATOM 6213 N N . ASP A 1 777 ? 5.132 -17.718 -1.016 1.00 91.50 777 ASP A N 1
ATOM 6214 C CA . ASP A 1 777 ? 6.530 -17.735 -1.451 1.00 91.50 777 ASP A CA 1
ATOM 6215 C C . ASP A 1 777 ? 7.492 -17.824 -0.260 1.00 91.50 777 ASP A C 1
ATOM 6217 O O . ASP A 1 777 ? 8.219 -18.805 -0.126 1.00 91.50 777 ASP A O 1
ATOM 6221 N N . GLU A 1 778 ? 7.394 -16.885 0.686 1.00 89.06 778 GLU A N 1
ATOM 6222 C CA . GLU A 1 778 ? 8.253 -16.849 1.879 1.00 89.06 778 GLU A CA 1
ATOM 6223 C C . GLU A 1 778 ? 8.136 -18.151 2.695 1.00 89.06 778 GLU A C 1
ATOM 6225 O O . GLU A 1 778 ? 9.125 -18.775 3.088 1.00 89.06 778 GLU A O 1
ATOM 6230 N N . ARG A 1 779 ? 6.913 -18.659 2.896 1.00 89.25 779 ARG A N 1
ATOM 6231 C CA . ARG A 1 779 ? 6.701 -19.924 3.621 1.00 89.25 779 ARG A CA 1
ATOM 6232 C C . ARG A 1 779 ? 7.314 -21.129 2.927 1.00 89.25 779 ARG A C 1
ATOM 6234 O O . ARG A 1 779 ? 7.794 -22.037 3.614 1.00 89.25 779 ARG A O 1
ATOM 6241 N N . VAL A 1 780 ? 7.280 -21.163 1.599 1.00 89.88 780 VAL A N 1
ATOM 6242 C CA . VAL A 1 780 ? 7.927 -22.220 0.819 1.00 89.88 780 VAL A CA 1
ATOM 6243 C C . VAL A 1 780 ? 9.443 -22.083 0.915 1.00 89.88 780 VAL A C 1
ATOM 6245 O O . VAL A 1 780 ? 10.101 -23.085 1.196 1.00 89.88 780 VAL A O 1
ATOM 6248 N N . GLN A 1 781 ? 9.991 -20.873 0.791 1.00 85.12 781 GLN A N 1
ATOM 6249 C CA . GLN A 1 781 ? 11.433 -20.625 0.887 1.00 85.12 781 GLN A CA 1
ATOM 6250 C C . GLN A 1 781 ? 12.004 -21.023 2.259 1.00 85.12 781 GLN A C 1
ATOM 6252 O O . GLN A 1 781 ? 13.021 -21.711 2.329 1.00 85.12 781 GLN A O 1
ATOM 6257 N N . HIS A 1 782 ? 11.316 -20.696 3.358 1.00 83.81 782 HIS A N 1
ATOM 6258 C CA . HIS A 1 782 ? 11.804 -20.977 4.718 1.00 83.81 782 HIS A CA 1
ATOM 6259 C C . HIS A 1 782 ? 11.317 -22.305 5.317 1.00 83.81 782 HIS A C 1
ATOM 6261 O O . HIS A 1 782 ? 11.743 -22.714 6.405 1.00 83.81 782 HIS A O 1
ATOM 6267 N N . GLY A 1 783 ? 10.352 -22.969 4.684 1.00 83.69 783 GLY A N 1
ATOM 6268 C CA . GLY A 1 783 ? 9.642 -24.090 5.292 1.00 83.69 783 GLY A CA 1
ATOM 6269 C C . GLY A 1 783 ? 9.302 -25.256 4.383 1.00 83.69 783 GLY A C 1
ATOM 6270 O O . GLY A 1 783 ? 8.884 -26.292 4.905 1.00 83.69 783 GLY A O 1
ATOM 6271 N N . GLY A 1 784 ? 9.495 -25.104 3.077 1.00 87.81 784 GLY A N 1
ATOM 6272 C CA . GLY A 1 784 ? 9.098 -26.066 2.062 1.00 87.81 784 GLY A CA 1
ATOM 6273 C C . GLY A 1 784 ? 7.583 -26.139 1.853 1.00 87.81 784 GLY A C 1
ATOM 6274 O O . GLY A 1 784 ? 6.772 -25.743 2.697 1.00 87.81 784 GLY A O 1
ATOM 6275 N N . ARG A 1 785 ? 7.185 -26.725 0.719 1.00 89.50 785 ARG A N 1
ATOM 6276 C CA . ARG A 1 785 ? 5.772 -26.882 0.324 1.00 89.50 785 ARG A CA 1
ATOM 6277 C C . ARG A 1 785 ? 4.937 -27.703 1.306 1.00 89.50 785 ARG A C 1
ATOM 6279 O O . ARG A 1 785 ? 3.742 -27.470 1.431 1.00 89.50 785 ARG A O 1
ATOM 6286 N N . ALA A 1 786 ? 5.555 -28.596 2.081 1.00 89.44 786 ALA A N 1
ATOM 6287 C CA . ALA A 1 786 ? 4.861 -29.422 3.074 1.00 89.44 786 ALA A CA 1
ATOM 6288 C C . ALA A 1 786 ? 4.128 -28.612 4.168 1.00 89.44 786 ALA A C 1
ATOM 6290 O O . ALA A 1 786 ? 3.260 -29.152 4.854 1.00 89.44 786 ALA A O 1
ATOM 6291 N N . LYS A 1 787 ? 4.460 -27.324 4.348 1.00 86.56 787 LYS A N 1
ATOM 6292 C CA . LYS A 1 787 ? 3.766 -26.430 5.291 1.00 86.56 787 LYS A CA 1
ATOM 6293 C C . LYS A 1 787 ? 2.519 -25.760 4.708 1.00 86.56 787 LYS A C 1
ATOM 6295 O O . LYS A 1 787 ? 1.748 -25.172 5.475 1.00 86.56 787 LYS A O 1
ATOM 6300 N N . LEU A 1 788 ? 2.316 -25.833 3.393 1.00 91.75 788 LEU A N 1
ATOM 6301 C CA . LEU A 1 788 ? 1.169 -25.224 2.730 1.00 91.75 788 LEU A CA 1
ATOM 6302 C C . LEU A 1 788 ? -0.128 -25.930 3.119 1.00 91.75 788 LEU A C 1
ATOM 6304 O O . LEU A 1 788 ? -0.198 -27.147 3.304 1.00 91.75 788 LEU A O 1
ATOM 6308 N N . LYS A 1 789 ? -1.197 -25.148 3.255 1.00 92.50 789 LYS A N 1
ATOM 6309 C CA . LYS A 1 789 ? -2.547 -25.697 3.399 1.00 92.50 789 LYS A CA 1
ATOM 6310 C C . LYS A 1 789 ? -3.076 -26.134 2.040 1.00 92.50 789 LYS A C 1
ATOM 6312 O O . LYS A 1 789 ? -2.672 -25.618 1.008 1.00 92.50 789 LYS A O 1
ATOM 6317 N N . ALA A 1 790 ? -4.074 -27.017 2.042 1.00 93.19 790 ALA A N 1
ATOM 6318 C CA . ALA A 1 790 ? -4.647 -27.572 0.813 1.00 93.19 790 ALA A CA 1
ATOM 6319 C C . ALA A 1 790 ? -5.093 -26.513 -0.218 1.00 93.19 790 ALA A C 1
ATOM 6321 O O . ALA A 1 790 ? -4.986 -26.742 -1.414 1.00 93.19 790 ALA A O 1
ATOM 6322 N N . HIS A 1 791 ? -5.583 -25.348 0.224 1.00 90.50 791 HIS A N 1
ATOM 6323 C CA . HIS A 1 791 ? -5.979 -24.268 -0.688 1.00 90.50 791 HIS A CA 1
ATOM 6324 C C . HIS A 1 791 ? -4.785 -23.498 -1.275 1.00 90.50 791 HIS A C 1
ATOM 6326 O O . HIS A 1 791 ? -4.885 -22.992 -2.383 1.00 90.50 791 HIS A O 1
ATOM 6332 N N . GLU A 1 792 ? -3.663 -23.428 -0.563 1.00 93.94 792 GLU A N 1
ATOM 6333 C CA . GLU A 1 792 ? -2.421 -22.792 -1.027 1.00 93.94 792 GLU A CA 1
ATOM 6334 C C . GLU A 1 792 ? -1.668 -23.723 -1.971 1.00 93.94 792 GLU A C 1
ATOM 6336 O O . GLU A 1 792 ? -1.195 -23.299 -3.018 1.00 93.94 792 GLU A O 1
ATOM 6341 N N . GLU A 1 793 ? -1.654 -25.015 -1.650 1.00 94.12 793 GLU A N 1
ATOM 6342 C CA . GLU A 1 793 ? -1.156 -26.054 -2.546 1.00 94.12 793 GLU A CA 1
ATOM 6343 C C . GLU A 1 793 ? -1.977 -26.109 -3.845 1.00 94.12 793 GLU A C 1
ATOM 6345 O O . GLU A 1 793 ? -1.422 -26.306 -4.922 1.00 94.12 793 GLU A O 1
ATOM 6350 N N . ALA A 1 794 ? -3.290 -25.847 -3.781 1.00 94.12 794 ALA A N 1
ATOM 6351 C CA . ALA A 1 794 ? -4.114 -25.714 -4.981 1.00 94.12 794 ALA A CA 1
ATOM 6352 C C . ALA A 1 794 ? -3.674 -24.526 -5.852 1.00 94.12 794 ALA A C 1
ATOM 6354 O O . ALA A 1 794 ? -3.610 -24.672 -7.070 1.00 94.12 794 ALA A O 1
ATOM 6355 N N . ILE A 1 795 ? -3.339 -23.376 -5.248 1.00 94.88 795 ILE A N 1
ATOM 6356 C CA . ILE A 1 795 ? -2.783 -22.223 -5.977 1.00 94.88 795 ILE A CA 1
ATOM 6357 C C . ILE A 1 795 ? -1.482 -22.627 -6.659 1.00 94.88 795 ILE A C 1
ATOM 6359 O O . ILE A 1 795 ? -1.346 -22.417 -7.860 1.00 94.88 795 ILE A O 1
ATOM 6363 N N . TYR A 1 796 ? -0.569 -23.252 -5.913 1.00 92.06 796 TYR A N 1
ATOM 6364 C CA . TYR A 1 796 ? 0.712 -23.719 -6.437 1.00 92.06 796 TYR A CA 1
ATOM 6365 C C . TYR A 1 796 ? 0.518 -24.649 -7.631 1.00 92.06 796 TYR A C 1
ATOM 6367 O O . TYR A 1 796 ? 1.023 -24.391 -8.716 1.00 92.06 796 TYR A O 1
ATOM 6375 N N . SER A 1 797 ? -0.298 -25.689 -7.451 1.00 92.50 797 SER A N 1
ATOM 6376 C CA . SER A 1 797 ? -0.574 -26.694 -8.471 1.00 92.50 797 SER A CA 1
ATOM 6377 C C . SER A 1 797 ? -1.205 -26.089 -9.724 1.00 92.50 797 SER A C 1
ATOM 6379 O O . SER A 1 797 ? -0.774 -26.404 -10.832 1.00 92.50 797 SER A O 1
ATOM 6381 N N . GLN A 1 798 ? -2.197 -25.202 -9.578 1.00 95.12 798 GLN A N 1
ATOM 6382 C CA . GLN A 1 798 ? -2.824 -24.551 -10.730 1.00 95.12 798 GLN A CA 1
ATOM 6383 C C . GLN A 1 798 ? -1.878 -23.570 -11.423 1.00 95.12 798 GLN A C 1
ATOM 6385 O O . GLN A 1 798 ? -1.886 -23.496 -12.651 1.00 95.12 798 GLN A O 1
ATOM 6390 N N . LEU A 1 799 ? -1.034 -22.860 -10.670 1.00 94.50 799 LEU A N 1
ATOM 6391 C CA . LEU A 1 799 ? -0.041 -21.962 -11.248 1.00 94.50 799 LEU A CA 1
ATOM 6392 C C . LEU A 1 799 ? 1.016 -22.755 -12.019 1.00 94.50 799 LEU A C 1
ATOM 6394 O O . LEU A 1 799 ? 1.309 -22.396 -13.152 1.00 94.50 799 LEU A O 1
ATOM 6398 N N . THR A 1 800 ? 1.507 -23.872 -11.472 1.00 92.06 800 THR A N 1
ATOM 6399 C CA . THR A 1 800 ? 2.404 -24.804 -12.173 1.00 92.06 800 THR A CA 1
ATOM 6400 C C . THR A 1 800 ? 1.770 -25.356 -13.443 1.00 92.06 800 THR A C 1
ATOM 6402 O O . THR A 1 800 ? 2.381 -25.304 -14.508 1.00 92.06 800 THR A O 1
ATOM 6405 N N . GLN A 1 801 ? 0.529 -25.848 -13.368 1.00 92.06 801 GLN A N 1
ATOM 6406 C CA . GLN A 1 801 ? -0.175 -26.386 -14.536 1.00 92.06 801 GLN A CA 1
ATOM 6407 C C . GLN A 1 801 ? -0.341 -25.338 -15.638 1.00 92.06 801 GLN A C 1
ATOM 6409 O O . GLN A 1 801 ? -0.139 -25.643 -16.813 1.00 92.06 801 GLN A O 1
ATOM 6414 N N . TYR A 1 802 ? -0.706 -24.114 -15.260 1.00 93.38 802 TYR A N 1
ATOM 6415 C CA . TYR A 1 802 ? -0.914 -23.027 -16.203 1.00 93.38 802 TYR A CA 1
ATOM 6416 C C . TYR A 1 802 ? 0.413 -22.520 -16.786 1.00 93.38 802 TYR A C 1
ATOM 6418 O O . TYR A 1 802 ? 0.552 -22.451 -18.003 1.00 93.38 802 TYR A O 1
ATOM 6426 N N . ALA A 1 803 ? 1.423 -22.253 -15.954 1.00 91.94 803 ALA A N 1
ATOM 6427 C CA . ALA A 1 803 ? 2.753 -21.813 -16.381 1.00 91.94 803 ALA A CA 1
ATOM 6428 C C . ALA A 1 803 ? 3.393 -22.796 -17.377 1.00 91.94 803 ALA A C 1
ATOM 6430 O O . ALA A 1 803 ? 3.818 -22.387 -18.462 1.00 91.94 803 ALA A O 1
ATOM 6431 N N . ASN A 1 804 ? 3.348 -24.095 -17.064 1.00 88.31 804 ASN A N 1
ATOM 6432 C CA . ASN A 1 804 ? 3.937 -25.161 -17.883 1.00 88.31 804 ASN A CA 1
ATOM 6433 C C . ASN A 1 804 ? 3.082 -25.534 -19.104 1.00 88.31 804 ASN A C 1
ATOM 6435 O O . ASN A 1 804 ? 3.485 -26.356 -19.915 1.00 88.31 804 ASN A O 1
ATOM 6439 N N . GLY A 1 805 ? 1.887 -24.957 -19.254 1.00 86.88 805 GLY A N 1
ATOM 6440 C CA . GLY A 1 805 ? 1.025 -25.225 -20.408 1.00 86.88 805 GLY A CA 1
ATOM 6441 C C . GLY A 1 805 ? 0.304 -26.561 -20.383 1.00 86.88 805 GLY A C 1
ATOM 6442 O O . GLY A 1 805 ? -0.343 -26.918 -21.363 1.00 86.88 805 GLY A O 1
ATOM 6443 N N . ASN A 1 806 ? 0.340 -27.247 -19.243 1.00 85.06 806 ASN A N 1
ATOM 6444 C CA . ASN A 1 806 ? -0.460 -28.439 -18.977 1.00 85.06 806 ASN A CA 1
ATOM 6445 C C . ASN A 1 806 ? -1.960 -28.109 -18.865 1.00 85.06 806 ASN A C 1
ATOM 6447 O O . ASN A 1 806 ? -2.807 -28.993 -18.978 1.00 85.06 806 ASN A O 1
ATOM 6451 N N . SER A 1 807 ? -2.297 -26.834 -18.653 1.00 81.50 807 SER A N 1
ATOM 6452 C CA . SER A 1 807 ? -3.651 -26.295 -18.748 1.00 81.50 807 SER A CA 1
ATOM 6453 C C . SER A 1 807 ? -3.636 -24.985 -19.532 1.00 81.50 807 SER A C 1
ATOM 6455 O O . SER A 1 807 ? -2.858 -24.084 -19.230 1.00 81.50 807 SER A O 1
ATOM 6457 N N . ALA A 1 808 ? -4.540 -24.852 -20.503 1.00 75.12 808 ALA A N 1
ATOM 6458 C CA . ALA A 1 808 ? -4.814 -23.574 -21.163 1.00 75.12 808 ALA A CA 1
ATOM 6459 C C . ALA A 1 808 ? -5.843 -22.721 -20.398 1.00 75.12 808 ALA A C 1
ATOM 6461 O O . ALA A 1 808 ? -6.127 -21.602 -20.817 1.00 75.12 808 ALA A O 1
ATOM 6462 N N . ASP A 1 809 ? -6.418 -23.257 -19.316 1.00 86.75 809 ASP A N 1
ATOM 6463 C CA . ASP A 1 809 ? -7.552 -22.677 -18.601 1.00 86.75 809 ASP A CA 1
ATOM 6464 C C . ASP A 1 809 ? -7.095 -21.774 -17.431 1.00 86.75 809 ASP A C 1
ATOM 6466 O O . ASP A 1 809 ? -6.761 -22.294 -16.358 1.00 86.75 809 ASP A O 1
ATOM 6470 N N . PRO A 1 810 ? -7.074 -20.435 -17.601 1.00 90.44 810 PRO A N 1
ATOM 6471 C CA . PRO A 1 810 ? -6.748 -19.490 -16.533 1.00 90.44 810 PRO A CA 1
ATOM 6472 C C . PRO A 1 810 ? -7.837 -19.403 -15.454 1.00 90.44 810 PRO A C 1
ATOM 6474 O O . PRO A 1 810 ? -7.562 -18.887 -14.368 1.00 90.44 810 PRO A O 1
ATOM 6477 N N . ASP A 1 811 ? -9.060 -19.901 -15.697 1.00 90.31 811 ASP A N 1
ATOM 6478 C CA . ASP A 1 811 ? -10.137 -19.817 -14.709 1.00 90.31 811 ASP A CA 1
ATOM 6479 C C . ASP A 1 811 ? -9.846 -20.663 -13.474 1.00 90.31 811 ASP A C 1
ATOM 6481 O O . ASP A 1 811 ? -10.158 -20.227 -12.368 1.00 90.31 811 ASP A O 1
ATOM 6485 N N . LYS A 1 812 ? -9.184 -21.816 -13.625 1.00 91.69 812 LYS A N 1
ATOM 6486 C CA . LYS A 1 812 ? -8.795 -22.648 -12.475 1.00 91.69 812 LYS A CA 1
ATOM 6487 C C . LYS A 1 812 ? -7.756 -21.969 -11.591 1.00 91.69 812 LYS A C 1
ATOM 6489 O O . LYS A 1 812 ? -7.854 -22.044 -10.368 1.00 91.69 812 LYS A O 1
ATOM 6494 N N . LEU A 1 813 ? -6.776 -21.296 -12.195 1.00 93.94 813 LEU A N 1
ATOM 6495 C CA . LEU A 1 813 ? -5.766 -20.533 -11.461 1.00 93.94 813 LEU A CA 1
ATOM 6496 C C . LEU A 1 813 ? -6.402 -19.337 -10.747 1.00 93.94 813 LEU A C 1
ATOM 6498 O O . LEU A 1 813 ? -6.202 -19.156 -9.543 1.00 93.94 813 LEU A O 1
ATOM 6502 N N . ARG A 1 814 ? -7.215 -18.560 -11.471 1.00 92.56 814 ARG A N 1
ATOM 6503 C CA . ARG A 1 814 ? -7.986 -17.447 -10.904 1.00 92.56 814 ARG A CA 1
ATOM 6504 C C . ARG A 1 814 ? -8.841 -17.920 -9.726 1.00 92.56 814 ARG A C 1
ATOM 6506 O O . ARG A 1 814 ? -8.764 -17.339 -8.647 1.00 92.56 814 ARG A O 1
ATOM 6513 N N . GLU A 1 815 ? -9.598 -19.003 -9.904 1.00 88.69 815 GLU A N 1
ATOM 6514 C CA . GLU A 1 815 ? -10.439 -19.598 -8.864 1.00 88.69 815 GLU A CA 1
ATOM 6515 C C . GLU A 1 815 ? -9.609 -20.049 -7.657 1.00 88.69 815 GLU A C 1
ATOM 6517 O O . GLU A 1 815 ? -9.946 -19.688 -6.533 1.00 88.69 815 GLU A O 1
ATOM 6522 N N . ALA A 1 816 ? -8.499 -20.766 -7.854 1.00 93.19 816 ALA A N 1
ATOM 6523 C CA . ALA A 1 816 ? -7.648 -21.215 -6.752 1.00 93.19 816 ALA A CA 1
ATOM 6524 C C . ALA A 1 816 ? -7.143 -20.042 -5.894 1.00 93.19 816 ALA A C 1
ATOM 6526 O O . ALA A 1 816 ? -7.227 -20.093 -4.663 1.00 93.19 816 ALA A O 1
ATOM 6527 N N . ILE A 1 817 ? -6.686 -18.958 -6.533 1.00 93.38 817 ILE A N 1
ATOM 6528 C CA . ILE A 1 817 ? -6.237 -17.741 -5.843 1.00 93.38 817 ILE A CA 1
ATOM 6529 C C . ILE A 1 817 ? -7.396 -17.086 -5.089 1.00 93.38 817 ILE A C 1
ATOM 6531 O O . ILE A 1 817 ? -7.257 -16.753 -3.910 1.00 93.38 817 ILE A O 1
ATOM 6535 N N . ALA A 1 818 ? -8.552 -16.945 -5.736 1.00 89.38 818 ALA A N 1
ATOM 6536 C CA . ALA A 1 818 ? -9.746 -16.366 -5.134 1.00 89.38 818 ALA A CA 1
ATOM 6537 C C . ALA A 1 818 ? -10.201 -17.144 -3.886 1.00 89.38 818 ALA A C 1
ATOM 6539 O O . ALA A 1 818 ? -10.498 -16.557 -2.841 1.00 89.38 818 ALA A O 1
ATOM 6540 N N . VAL A 1 819 ? -10.171 -18.479 -3.953 1.00 86.81 819 VAL A N 1
ATOM 6541 C CA . VAL A 1 819 ? -10.450 -19.363 -2.814 1.00 86.81 819 VAL A CA 1
ATOM 6542 C C . VAL A 1 819 ? -9.427 -19.183 -1.704 1.00 86.81 819 VAL A C 1
ATOM 6544 O O . VAL A 1 819 ? -9.813 -19.126 -0.535 1.00 86.81 819 VAL A O 1
ATOM 6547 N N . GLY A 1 820 ? -8.140 -19.083 -2.040 1.00 91.00 820 GLY A N 1
ATOM 6548 C CA . GLY A 1 820 ? -7.097 -18.824 -1.056 1.00 91.00 820 GLY A CA 1
ATOM 6549 C C . GLY A 1 820 ? -7.331 -17.514 -0.312 1.00 91.00 820 GLY A C 1
ATOM 6550 O O . GLY A 1 820 ? -7.399 -17.522 0.917 1.00 91.00 820 GLY A O 1
ATOM 6551 N N . VAL A 1 821 ? -7.570 -16.418 -1.039 1.00 90.62 821 VAL A N 1
ATOM 6552 C CA . VAL A 1 821 ? -7.881 -15.112 -0.438 1.00 90.62 821 VAL A CA 1
ATOM 6553 C C . VAL A 1 821 ? -9.123 -15.206 0.442 1.00 90.62 821 VAL A C 1
ATOM 6555 O O . VAL A 1 821 ? -9.075 -14.799 1.600 1.00 90.62 821 VAL A O 1
ATOM 6558 N N . SER A 1 822 ? -10.212 -15.806 -0.045 1.00 86.56 822 SER A N 1
ATOM 6559 C CA . SER A 1 822 ? -11.444 -15.940 0.739 1.00 86.56 822 SER A CA 1
ATOM 6560 C C . SER A 1 822 ? -11.275 -16.782 2.002 1.00 86.56 822 SER A C 1
ATOM 6562 O O . SER A 1 822 ? -12.006 -16.562 2.968 1.00 86.56 822 SER A O 1
ATOM 6564 N N . LYS A 1 823 ? -10.376 -17.772 1.995 1.00 86.25 823 LYS A N 1
ATOM 6565 C CA . LYS A 1 823 ? -10.158 -18.664 3.138 1.00 86.25 823 LYS A CA 1
ATOM 6566 C C . LYS A 1 823 ? -9.213 -18.083 4.164 1.00 86.25 823 LYS A C 1
ATOM 6568 O O . LYS A 1 823 ? -9.484 -18.275 5.347 1.00 86.25 823 LYS A O 1
ATOM 6573 N N . CYS A 1 824 ? -8.183 -17.335 3.766 1.00 87.62 824 CYS A N 1
ATOM 6574 C CA . CYS A 1 824 ? -7.169 -16.876 4.717 1.00 87.62 824 CYS A CA 1
ATOM 6575 C C . CYS A 1 824 ? -6.854 -15.380 4.772 1.00 87.62 824 CYS A C 1
ATOM 6577 O O . CYS A 1 824 ? -6.169 -14.972 5.706 1.00 87.62 824 CYS A O 1
ATOM 6579 N N . ASN A 1 825 ? -7.323 -14.559 3.830 1.00 86.19 825 ASN A N 1
ATOM 6580 C CA . ASN A 1 825 ? -6.871 -13.169 3.724 1.00 86.19 825 ASN A CA 1
ATOM 6581 C C . ASN A 1 825 ? -7.981 -12.161 3.372 1.00 86.19 825 ASN A C 1
ATOM 6583 O O . ASN A 1 825 ? -7.679 -11.009 3.092 1.00 86.19 825 ASN A O 1
ATOM 6587 N N . LEU A 1 826 ? -9.266 -12.540 3.381 1.00 84.56 826 LEU A N 1
ATOM 6588 C CA . LEU A 1 826 ? -10.364 -11.695 2.870 1.00 84.56 826 LEU A CA 1
ATOM 6589 C C . LEU A 1 826 ? -10.426 -10.298 3.522 1.00 84.56 826 LEU A C 1
ATOM 6591 O O . LEU A 1 826 ? -10.717 -9.291 2.872 1.00 84.56 826 LEU A O 1
ATOM 6595 N N . HIS A 1 827 ? -10.138 -10.251 4.820 1.00 84.31 827 HIS A N 1
ATOM 6596 C CA . HIS A 1 827 ? -10.089 -9.059 5.660 1.00 84.31 827 HIS A CA 1
ATOM 6597 C C . HIS A 1 827 ? -8.719 -8.918 6.338 1.00 84.31 827 HIS A C 1
ATOM 6599 O O . HIS A 1 827 ? -8.630 -8.401 7.452 1.00 84.31 827 HIS A O 1
ATOM 6605 N N . GLY A 1 828 ? -7.660 -9.399 5.680 1.00 86.19 828 GLY A N 1
ATOM 6606 C CA . GLY A 1 828 ? -6.292 -9.248 6.160 1.00 86.19 828 GLY A CA 1
ATOM 6607 C C . GLY A 1 828 ? -5.772 -7.820 6.014 1.00 86.19 828 GLY A C 1
ATOM 6608 O O . GLY A 1 828 ? -6.505 -6.889 5.674 1.00 86.19 828 GLY A O 1
ATOM 6609 N N . GLY A 1 829 ? -4.474 -7.645 6.244 1.00 87.12 829 GLY A N 1
ATOM 6610 C CA . GLY A 1 829 ? -3.842 -6.335 6.356 1.00 87.12 829 GLY A CA 1
ATOM 6611 C C . GLY A 1 829 ? -4.177 -5.357 5.221 1.00 87.12 829 GLY A C 1
ATOM 6612 O O . GLY A 1 829 ? -4.612 -4.239 5.493 1.00 87.12 829 GLY A O 1
ATOM 6613 N N . ALA A 1 830 ? -4.045 -5.757 3.950 1.00 86.56 830 ALA A N 1
ATOM 6614 C CA . ALA A 1 830 ? -4.272 -4.840 2.823 1.00 86.56 830 ALA A CA 1
ATOM 6615 C C . ALA A 1 830 ? -5.729 -4.334 2.722 1.00 86.56 830 ALA A C 1
ATOM 6617 O O . ALA A 1 830 ? -5.988 -3.300 2.102 1.00 86.56 830 ALA A O 1
ATOM 6618 N N . ALA A 1 831 ? -6.682 -4.993 3.397 1.00 86.31 831 ALA A N 1
ATOM 6619 C CA . ALA A 1 831 ? -8.050 -4.500 3.552 1.00 86.31 831 ALA A CA 1
ATOM 6620 C C . ALA A 1 831 ? -8.150 -3.225 4.407 1.00 86.31 831 ALA A C 1
ATOM 6622 O O . ALA A 1 831 ? -9.163 -2.523 4.353 1.00 86.31 831 ALA A O 1
ATOM 6623 N N . ALA A 1 832 ? -7.122 -2.901 5.198 1.00 86.62 832 ALA A N 1
ATOM 6624 C CA . ALA A 1 832 ? -7.047 -1.665 5.975 1.00 86.62 832 ALA A CA 1
ATOM 6625 C C . ALA A 1 832 ? -7.055 -0.412 5.096 1.00 86.62 832 ALA A C 1
ATOM 6627 O O . ALA A 1 832 ? -7.703 0.556 5.462 1.00 86.62 832 ALA A O 1
ATOM 6628 N N . ILE A 1 833 ? -6.462 -0.439 3.896 1.00 84.19 833 ILE A N 1
ATOM 6629 C CA . ILE A 1 833 ? -6.381 0.743 3.015 1.00 84.19 833 ILE A CA 1
ATOM 6630 C C . ILE A 1 833 ? -7.768 1.354 2.753 1.00 84.19 833 ILE A C 1
ATOM 6632 O O . ILE A 1 833 ? -7.956 2.565 2.837 1.00 84.19 833 ILE A O 1
ATOM 6636 N N . SER A 1 834 ? -8.778 0.522 2.471 1.00 79.50 834 SER A N 1
ATOM 6637 C CA . SER A 1 834 ? -10.159 0.991 2.276 1.00 79.50 834 SER A CA 1
ATOM 6638 C C . SER A 1 834 ? -10.764 1.603 3.544 1.00 79.50 834 SER A C 1
ATOM 6640 O O . SER A 1 834 ? -11.489 2.602 3.476 1.00 79.50 834 SER A O 1
ATOM 6642 N N . ARG A 1 835 ? -10.463 1.007 4.700 1.00 79.94 835 ARG A N 1
ATOM 6643 C CA . ARG A 1 835 ? -10.974 1.429 6.008 1.00 79.94 835 ARG A CA 1
ATOM 6644 C C . ARG A 1 835 ? -10.367 2.770 6.415 1.00 79.94 835 ARG A C 1
ATOM 6646 O O . ARG A 1 835 ? -11.110 3.696 6.715 1.00 79.94 835 ARG A O 1
ATOM 6653 N N . GLU A 1 836 ? -9.052 2.902 6.296 1.00 80.44 836 GLU A N 1
ATOM 6654 C CA . GLU A 1 836 ? -8.298 4.090 6.702 1.00 80.44 836 GLU A CA 1
ATOM 6655 C C . GLU A 1 836 ? -8.527 5.315 5.798 1.00 80.44 836 GLU A C 1
ATOM 6657 O O . GLU A 1 836 ? -8.362 6.437 6.263 1.00 80.44 836 GLU A O 1
ATOM 6662 N N . ASP A 1 837 ? -8.896 5.134 4.522 1.00 74.81 837 ASP A N 1
ATOM 6663 C CA . ASP A 1 837 ? -9.080 6.235 3.548 1.00 74.81 837 ASP A CA 1
ATOM 6664 C C . ASP A 1 837 ? -10.503 6.779 3.416 1.00 74.81 837 ASP A C 1
ATOM 6666 O O . ASP A 1 837 ? -10.717 7.924 3.003 1.00 74.81 837 ASP A O 1
ATOM 6670 N N . GLN A 1 838 ? -11.490 5.900 3.572 1.00 67.69 838 GLN A N 1
ATOM 6671 C CA . GLN A 1 838 ? -12.883 6.205 3.232 1.00 67.69 838 GLN A CA 1
ATOM 6672 C C . GLN A 1 838 ? -13.843 5.819 4.348 1.00 67.69 838 GLN A C 1
ATOM 6674 O O . GLN A 1 838 ? -15.054 6.004 4.179 1.00 67.69 838 GLN A O 1
ATOM 6679 N N . GLY A 1 839 ? -13.335 5.185 5.413 1.00 61.44 839 GLY A N 1
ATOM 6680 C CA . GLY A 1 839 ? -14.137 4.373 6.319 1.00 61.44 839 GLY A CA 1
ATOM 6681 C C . GLY A 1 839 ? -15.023 3.469 5.487 1.00 61.44 839 GLY A C 1
ATOM 6682 O O . GLY A 1 839 ? -16.239 3.502 5.592 1.00 61.44 839 GLY A O 1
ATOM 6683 N N . GLY A 1 840 ? -14.458 2.831 4.469 1.00 60.72 840 GLY A N 1
ATOM 6684 C CA . GLY A 1 840 ? -15.197 1.916 3.624 1.00 60.72 840 GLY A CA 1
ATOM 6685 C C . GLY A 1 840 ? -15.043 0.530 4.205 1.00 60.72 840 GLY A C 1
ATOM 6686 O O . GLY A 1 840 ? -13.911 0.059 4.315 1.00 60.72 840 GLY A O 1
ATOM 6687 N N . ALA A 1 841 ? -16.157 -0.142 4.500 1.00 58.28 841 ALA A N 1
ATOM 6688 C CA . ALA A 1 841 ? -16.129 -1.583 4.683 1.00 58.28 841 ALA A CA 1
ATOM 6689 C C . ALA A 1 841 ? -15.420 -2.219 3.485 1.00 58.28 841 ALA A C 1
ATOM 6691 O O . ALA A 1 841 ? -15.697 -1.857 2.335 1.00 58.28 841 ALA A O 1
ATOM 6692 N N . ALA A 1 842 ? -14.534 -3.174 3.755 1.00 55.97 842 ALA A N 1
ATOM 6693 C CA . ALA A 1 842 ? -14.003 -4.038 2.715 1.00 55.97 842 ALA A CA 1
ATOM 6694 C C . ALA A 1 842 ? -15.196 -4.642 1.957 1.00 55.97 842 ALA A C 1
ATOM 6696 O O . ALA A 1 842 ? -15.983 -5.397 2.537 1.00 55.97 842 ALA A O 1
ATOM 6697 N N . LYS A 1 843 ? -15.364 -4.283 0.676 1.00 55.66 843 LYS A N 1
ATOM 6698 C CA . LYS A 1 843 ? -16.479 -4.760 -0.162 1.00 55.66 843 LYS A CA 1
ATOM 6699 C C . LYS A 1 843 ? -16.288 -6.215 -0.616 1.00 55.66 843 LYS A C 1
ATOM 6701 O O . LYS A 1 843 ? -16.922 -6.646 -1.566 1.00 55.66 843 LYS A O 1
ATOM 6706 N N . VAL A 1 844 ? -15.413 -6.976 0.027 1.00 49.84 844 VAL A N 1
ATOM 6707 C CA . VAL A 1 844 ? -15.119 -8.347 -0.378 1.00 49.84 844 VAL A CA 1
ATOM 6708 C C . VAL A 1 844 ? -16.126 -9.272 0.302 1.00 49.84 844 VAL A C 1
ATOM 6710 O O . VAL A 1 844 ? -16.343 -9.181 1.511 1.00 49.84 844 VAL A O 1
ATOM 6713 N N . ALA A 1 845 ? -16.817 -10.087 -0.488 1.00 44.75 845 ALA A N 1
ATOM 6714 C CA . ALA A 1 845 ? -17.800 -11.044 -0.002 1.00 44.75 845 ALA A CA 1
ATOM 6715 C C . ALA A 1 845 ? -17.194 -12.445 0.046 1.00 44.75 845 ALA A C 1
ATOM 6717 O O . ALA A 1 845 ? -16.280 -12.757 -0.712 1.00 44.75 845 ALA A O 1
ATOM 6718 N N . SER A 1 846 ? -17.716 -13.296 0.925 1.00 43.06 846 SER A N 1
ATOM 6719 C CA . SER A 1 846 ? -17.354 -14.709 0.947 1.00 43.06 846 SER A CA 1
ATOM 6720 C C . SER A 1 846 ? -17.956 -15.444 -0.255 1.00 43.06 846 SER A C 1
ATOM 6722 O O . SER A 1 846 ? -19.137 -15.293 -0.570 1.00 43.06 846 SER A O 1
ATOM 6724 N N . PHE A 1 847 ? -17.130 -16.257 -0.906 1.00 51.56 847 PHE A N 1
ATOM 6725 C CA . PHE A 1 847 ? -17.491 -17.134 -2.015 1.00 51.56 847 PHE A CA 1
ATOM 6726 C C . PHE A 1 847 ? -18.248 -18.343 -1.469 1.00 51.56 847 PHE A C 1
ATOM 6728 O O . PHE A 1 847 ? -17.674 -19.073 -0.664 1.00 51.56 847 PHE A O 1
ATOM 6735 N N . SER A 1 848 ? -19.489 -18.608 -1.885 1.00 42.53 848 SER A N 1
ATOM 6736 C CA . SER A 1 848 ? -20.142 -19.849 -1.428 1.00 42.53 848 SER A CA 1
ATOM 6737 C C . SER A 1 848 ? -21.148 -20.492 -2.356 1.00 42.53 848 SER A C 1
ATOM 6739 O O . SER A 1 848 ? -21.084 -21.706 -2.513 1.00 42.53 848 SER A O 1
ATOM 6741 N N . TRP A 1 849 ? -22.031 -19.737 -3.020 1.00 38.69 849 TRP A N 1
ATOM 6742 C CA . TRP A 1 849 ? -23.118 -20.358 -3.792 1.00 38.69 849 TRP A CA 1
ATOM 6743 C C . TRP A 1 849 ? -22.578 -21.419 -4.757 1.00 38.69 849 TRP A C 1
ATOM 6745 O O . TRP A 1 849 ? -23.143 -22.501 -4.887 1.00 38.69 849 TRP A O 1
ATOM 6755 N N . ILE A 1 850 ? -21.480 -21.119 -5.452 1.00 41.31 850 ILE A N 1
ATOM 6756 C CA . ILE A 1 850 ? -20.987 -21.956 -6.551 1.00 41.31 850 ILE A CA 1
ATOM 6757 C C . ILE A 1 850 ? -20.135 -23.132 -6.060 1.00 41.31 850 ILE A C 1
ATOM 6759 O O . ILE A 1 850 ? -20.044 -24.132 -6.767 1.00 41.31 850 ILE A O 1
ATOM 6763 N N . GLN A 1 851 ? -19.579 -23.067 -4.847 1.00 41.72 851 GLN A N 1
ATOM 6764 C CA . GLN A 1 851 ? -18.788 -24.167 -4.283 1.00 41.72 851 GLN A CA 1
ATOM 6765 C C . GLN A 1 851 ? -19.653 -25.292 -3.711 1.00 41.72 851 GLN A C 1
ATOM 6767 O O . GLN A 1 851 ? -19.218 -26.443 -3.685 1.00 41.72 851 GLN A O 1
ATOM 6772 N N . ASP A 1 852 ? -20.884 -24.984 -3.297 1.00 40.47 852 ASP A N 1
ATOM 6773 C CA . ASP A 1 852 ? -21.800 -25.981 -2.735 1.00 40.47 852 ASP A CA 1
ATOM 6774 C C . ASP A 1 852 ? -22.644 -26.720 -3.782 1.00 40.47 852 ASP A C 1
ATOM 6776 O O . ASP A 1 852 ? -23.360 -27.667 -3.449 1.00 40.47 852 ASP A O 1
ATOM 6780 N N . ILE A 1 853 ? -22.482 -26.411 -5.073 1.00 44.16 853 ILE A N 1
ATOM 6781 C CA . ILE A 1 853 ? -22.956 -27.299 -6.140 1.00 44.16 853 ILE A CA 1
ATOM 6782 C C . ILE A 1 853 ? -21.906 -28.400 -6.351 1.00 44.16 853 ILE A C 1
ATOM 6784 O O . ILE A 1 853 ? -21.238 -28.468 -7.376 1.00 44.16 853 ILE A O 1
ATOM 6788 N N . LYS A 1 854 ? -21.767 -29.301 -5.372 1.00 43.34 854 LYS A N 1
ATOM 6789 C CA . LYS A 1 854 ? -20.893 -30.494 -5.455 1.00 43.34 854 LYS A CA 1
ATOM 6790 C C . LYS A 1 854 ? -21.384 -31.557 -6.448 1.00 43.34 854 LYS A C 1
ATOM 6792 O O . LYS A 1 854 ? -20.839 -32.652 -6.511 1.00 43.34 854 LYS A O 1
ATOM 6797 N N . SER A 1 855 ? -22.453 -31.266 -7.180 1.00 46.81 855 SER A N 1
ATOM 6798 C CA . SER A 1 855 ? -23.111 -32.184 -8.095 1.00 46.81 855 SER A CA 1
ATOM 6799 C C . SER A 1 855 ? -23.014 -31.627 -9.511 1.00 46.81 855 SER A C 1
ATOM 6801 O O . SER A 1 855 ? -23.686 -30.647 -9.842 1.00 46.81 855 SER A O 1
ATOM 6803 N N . ASP A 1 856 ? -22.227 -32.287 -10.362 1.00 54.66 856 ASP A N 1
ATOM 6804 C CA . ASP A 1 856 ? -22.160 -31.999 -11.804 1.00 54.66 856 ASP A CA 1
ATOM 6805 C C . ASP A 1 856 ? -23.554 -32.018 -12.457 1.00 54.66 856 ASP A C 1
ATOM 6807 O O . ASP A 1 856 ? -23.829 -31.273 -13.402 1.00 54.66 856 ASP A O 1
ATOM 6811 N N . PHE A 1 857 ? -24.479 -32.799 -11.886 1.00 59.78 857 PHE A N 1
ATOM 6812 C CA . PHE A 1 857 ? -25.882 -32.850 -12.281 1.00 59.78 857 PHE A CA 1
ATOM 6813 C C . PHE A 1 857 ? -26.639 -31.545 -11.987 1.00 59.78 857 PHE A C 1
ATOM 6815 O O . PHE A 1 857 ? -27.319 -31.036 -12.871 1.00 59.78 857 PHE A O 1
ATOM 6822 N N . LEU A 1 858 ? -26.502 -30.948 -10.797 1.00 47.41 858 LEU A N 1
ATOM 6823 C CA . LEU A 1 858 ? -27.142 -29.658 -10.484 1.00 47.41 858 LEU A CA 1
ATOM 6824 C C . LEU A 1 858 ? -26.529 -28.500 -11.285 1.00 47.41 858 LEU A C 1
ATOM 6826 O O . LEU A 1 858 ? -27.246 -27.579 -11.686 1.00 47.41 858 LEU A O 1
ATOM 6830 N N . ARG A 1 859 ? -25.223 -28.565 -11.571 1.00 51.72 859 ARG A N 1
ATOM 6831 C CA . ARG A 1 859 ? -24.538 -27.607 -12.451 1.00 51.72 859 ARG A CA 1
ATOM 6832 C C . ARG A 1 859 ? -25.103 -27.685 -13.875 1.00 51.72 859 ARG A C 1
ATOM 6834 O O . ARG A 1 859 ? -25.474 -26.655 -14.437 1.00 51.72 859 ARG A O 1
ATOM 6841 N N . SER A 1 860 ? -25.287 -28.903 -14.387 1.00 53.78 860 SER A N 1
ATOM 6842 C CA . SER A 1 860 ? -25.911 -29.173 -15.691 1.00 53.78 860 SER A CA 1
ATOM 6843 C C . SER A 1 860 ? -27.396 -28.790 -15.729 1.00 53.78 860 SER A C 1
ATOM 6845 O O . SER A 1 860 ? -27.854 -28.185 -16.692 1.00 53.78 860 SER A O 1
ATOM 6847 N N . ALA A 1 861 ? -28.158 -29.064 -14.666 1.00 56.75 861 ALA A N 1
ATOM 6848 C CA . ALA A 1 861 ? -29.579 -28.722 -14.578 1.00 56.75 861 ALA A CA 1
ATOM 6849 C C . ALA A 1 861 ? -29.811 -27.203 -14.532 1.00 56.75 861 ALA A C 1
ATOM 6851 O O . ALA A 1 861 ? -30.745 -26.698 -15.153 1.00 56.75 861 ALA A O 1
ATOM 6852 N N . THR A 1 862 ? -28.936 -26.460 -13.848 1.00 49.50 862 THR A N 1
ATOM 6853 C CA . THR A 1 862 ? -28.986 -24.990 -13.810 1.00 49.50 862 THR A CA 1
ATOM 6854 C C . THR A 1 862 ? -28.650 -24.394 -15.182 1.00 49.50 862 THR A C 1
ATOM 6856 O O . THR A 1 862 ? -29.340 -23.483 -15.639 1.00 49.50 862 THR A O 1
ATOM 6859 N N . GLN A 1 863 ? -27.646 -24.944 -15.878 1.00 51.97 863 GLN A N 1
ATOM 6860 C CA . GLN A 1 863 ? -27.315 -24.566 -17.259 1.00 51.97 863 GLN A CA 1
ATOM 6861 C C . GLN A 1 863 ? -28.460 -24.875 -18.233 1.00 51.97 863 GLN A C 1
ATOM 6863 O O . GLN A 1 863 ? -28.778 -24.046 -19.083 1.00 51.97 863 GLN A O 1
ATOM 6868 N N . PHE A 1 864 ? -29.128 -26.020 -18.072 1.00 60.88 864 PHE A N 1
ATOM 6869 C CA . PHE A 1 864 ? -30.296 -26.395 -18.867 1.00 60.88 864 PHE A CA 1
ATOM 6870 C C . PHE A 1 864 ? -31.472 -25.430 -18.648 1.00 60.88 864 PHE A C 1
ATOM 6872 O O . PHE A 1 864 ? -32.036 -24.919 -19.613 1.00 60.88 864 PHE A O 1
ATOM 6879 N N . PHE A 1 865 ? -31.803 -25.103 -17.394 1.00 51.31 865 PHE A N 1
ATOM 6880 C CA . PHE A 1 865 ? -32.880 -24.157 -17.074 1.00 51.31 865 PHE A CA 1
ATOM 6881 C C . PHE A 1 865 ? -32.602 -22.740 -17.596 1.00 51.31 865 PHE A C 1
ATOM 6883 O O . PHE A 1 865 ? -33.503 -22.096 -18.134 1.00 51.31 865 PHE A O 1
ATOM 6890 N N . LEU A 1 866 ? -31.359 -22.262 -17.491 1.00 44.12 866 LEU A N 1
ATOM 6891 C CA . LEU A 1 866 ? -30.941 -20.984 -18.079 1.00 44.12 866 LEU A CA 1
ATOM 6892 C C . LEU A 1 866 ? -31.021 -21.008 -19.614 1.00 44.12 866 LEU A C 1
ATOM 6894 O O . LEU A 1 866 ? -31.472 -20.031 -20.212 1.00 44.12 866 LEU A O 1
ATOM 6898 N N . GLY A 1 867 ? -30.670 -22.134 -20.244 1.00 53.12 867 GLY A N 1
ATOM 6899 C CA . GLY A 1 867 ? -30.845 -22.350 -21.683 1.00 53.12 867 GLY A CA 1
ATOM 6900 C C . GLY A 1 867 ? -32.310 -22.258 -22.127 1.00 53.12 867 GLY A C 1
ATOM 6901 O O . GLY A 1 867 ? -32.612 -21.611 -23.127 1.00 53.12 867 GLY A O 1
ATOM 6902 N N . VAL A 1 868 ? -33.242 -22.813 -21.347 1.00 55.94 868 VAL A N 1
ATOM 6903 C CA . VAL A 1 868 ? -34.690 -22.729 -21.619 1.00 55.94 868 VAL A CA 1
ATOM 6904 C C . VAL A 1 868 ? -35.215 -21.288 -21.499 1.00 55.94 868 VAL A C 1
ATOM 6906 O O . VAL A 1 868 ? -36.021 -20.858 -22.325 1.00 55.94 868 VAL A O 1
ATOM 6909 N N . VAL A 1 869 ? -34.728 -20.502 -20.531 1.00 49.59 869 VAL A N 1
ATOM 6910 C CA . VAL A 1 869 ? -35.093 -19.077 -20.381 1.00 49.59 869 VAL A CA 1
ATOM 6911 C C . VAL A 1 869 ? -34.540 -18.225 -21.533 1.00 49.59 869 VAL A C 1
ATOM 6913 O O . VAL A 1 869 ? -35.240 -17.348 -22.046 1.00 49.59 869 VAL A O 1
ATOM 6916 N N . ALA A 1 870 ? -33.321 -18.509 -22.000 1.00 50.75 870 ALA A N 1
ATOM 6917 C CA . ALA A 1 870 ? -32.746 -17.850 -23.173 1.00 50.75 870 ALA A CA 1
ATOM 6918 C C . ALA A 1 870 ? -33.561 -18.142 -24.450 1.00 50.75 870 ALA A C 1
ATOM 6920 O O . ALA A 1 870 ? -33.837 -17.233 -25.232 1.00 50.75 870 ALA A O 1
ATOM 6921 N N . ILE A 1 871 ? -34.044 -19.377 -24.624 1.00 52.75 871 ILE A N 1
ATOM 6922 C CA . ILE A 1 871 ? -34.908 -19.744 -25.757 1.00 52.75 871 ILE A CA 1
ATOM 6923 C C . ILE A 1 871 ? -36.268 -19.026 -25.684 1.00 52.75 871 ILE A C 1
ATOM 6925 O O . ILE A 1 871 ? -36.763 -18.536 -26.697 1.00 52.75 871 ILE A O 1
ATOM 6929 N N . ALA A 1 872 ? -36.855 -18.874 -24.494 1.00 56.91 872 ALA A N 1
ATOM 6930 C CA . ALA A 1 872 ? -38.137 -18.181 -24.320 1.00 56.91 872 ALA A CA 1
ATOM 6931 C C . ALA A 1 872 ? -38.079 -16.664 -24.617 1.00 56.91 872 ALA A C 1
ATOM 6933 O O . ALA A 1 872 ? -39.110 -16.041 -24.871 1.00 56.91 872 ALA A O 1
ATOM 6934 N N . THR A 1 873 ? -36.886 -16.060 -24.610 1.00 51.06 873 THR A N 1
ATOM 6935 C CA . THR A 1 873 ? -36.679 -14.620 -24.866 1.00 51.06 873 THR A CA 1
ATOM 6936 C C . THR A 1 873 ? -36.304 -14.290 -26.318 1.00 51.06 873 THR A C 1
ATOM 6938 O O . THR A 1 873 ? -36.280 -13.114 -26.688 1.00 51.06 873 THR A O 1
ATOM 6941 N N . LEU A 1 874 ? -36.119 -15.305 -27.176 1.00 50.81 874 LEU A N 1
ATOM 6942 C CA . LEU A 1 874 ? -35.815 -15.170 -28.611 1.00 50.81 874 LEU A CA 1
ATOM 6943 C C . LEU A 1 874 ? -36.726 -14.207 -29.404 1.00 50.81 874 LEU A C 1
ATOM 6945 O O . LEU A 1 874 ? -36.188 -13.466 -30.228 1.00 50.81 874 LEU A O 1
ATOM 6949 N N . PRO A 1 875 ? -38.054 -14.124 -29.173 1.00 57.28 875 PRO A N 1
ATOM 6950 C CA . PRO A 1 875 ? -38.913 -13.198 -29.919 1.00 57.28 875 PRO A CA 1
ATOM 6951 C C . PRO A 1 875 ? -38.560 -11.716 -29.700 1.00 57.28 875 PRO A C 1
ATOM 6953 O O . PRO A 1 875 ? -38.755 -10.892 -30.591 1.00 57.28 875 PRO A O 1
ATOM 6956 N N . PHE A 1 876 ? -37.983 -11.370 -28.544 1.00 50.09 876 PHE A N 1
ATOM 6957 C CA . PHE A 1 876 ? -37.557 -10.003 -28.217 1.00 50.09 876 PHE A CA 1
ATOM 6958 C C . PHE A 1 876 ? -36.168 -9.650 -28.786 1.00 50.09 876 PHE A C 1
ATOM 6960 O O . PHE A 1 876 ? -35.794 -8.477 -28.824 1.00 50.09 876 PHE A O 1
ATOM 6967 N N . LEU A 1 877 ? -35.416 -10.640 -29.289 1.00 44.84 877 LEU A N 1
ATOM 6968 C CA . LEU A 1 877 ? -34.097 -10.459 -29.911 1.00 44.84 877 LEU A CA 1
ATOM 6969 C C . LEU A 1 877 ? -34.169 -9.983 -31.376 1.00 44.84 877 LEU A C 1
ATOM 6971 O O . LEU A 1 877 ? -33.135 -9.655 -31.954 1.00 44.84 877 LEU A O 1
ATOM 6975 N N . ALA A 1 878 ? -35.355 -9.904 -31.987 1.00 50.34 878 ALA A N 1
ATOM 6976 C CA . ALA A 1 878 ? -35.524 -9.381 -33.349 1.00 50.34 878 ALA A CA 1
ATOM 6977 C C . ALA A 1 878 ? -35.413 -7.843 -33.438 1.00 50.34 878 ALA A C 1
ATOM 6979 O O . ALA A 1 878 ? -35.257 -7.293 -34.526 1.00 50.34 878 ALA A O 1
ATOM 6980 N N . ILE A 1 879 ? -35.456 -7.138 -32.301 1.00 55.12 879 ILE A N 1
ATOM 6981 C CA . ILE A 1 879 ? -35.334 -5.678 -32.218 1.00 55.12 879 ILE A CA 1
ATOM 6982 C C . ILE A 1 879 ? -33.865 -5.338 -31.881 1.00 55.12 879 ILE A C 1
ATOM 6984 O O . ILE A 1 879 ? -33.435 -5.605 -30.758 1.00 55.12 879 ILE A O 1
ATOM 6988 N N . PRO A 1 880 ? -33.060 -4.757 -32.798 1.00 52.09 880 PRO A N 1
ATOM 6989 C CA . PRO A 1 880 ? -31.600 -4.648 -32.644 1.00 52.09 880 PRO A CA 1
ATOM 6990 C C . PRO A 1 880 ? -31.103 -3.963 -31.351 1.00 52.09 880 PRO A C 1
ATOM 6992 O O . PRO A 1 880 ? -30.137 -4.457 -30.760 1.00 52.09 880 PRO A O 1
ATOM 6995 N N . PRO A 1 881 ? -31.750 -2.890 -30.845 1.00 49.59 881 PRO A N 1
ATOM 6996 C CA . PRO A 1 881 ? -31.394 -2.297 -29.552 1.00 49.59 881 PRO A CA 1
ATOM 6997 C C . PRO A 1 881 ? -31.636 -3.242 -28.367 1.00 49.59 881 PRO A C 1
ATOM 6999 O O . PRO A 1 881 ? -30.798 -3.347 -27.473 1.00 49.59 881 PRO A O 1
ATOM 7002 N N . TRP A 1 882 ? -32.757 -3.972 -28.385 1.00 47.88 882 TRP A N 1
ATOM 7003 C CA . TRP A 1 882 ? -33.111 -4.950 -27.355 1.00 47.88 882 TRP A CA 1
ATOM 7004 C C . TRP A 1 882 ? -32.227 -6.190 -27.428 1.00 47.88 882 TRP A C 1
ATOM 7006 O O . TRP A 1 882 ? -31.825 -6.703 -26.393 1.00 47.88 882 TRP A O 1
ATOM 7016 N N . ARG A 1 883 ? -31.827 -6.617 -28.629 1.00 47.66 883 ARG A N 1
ATOM 7017 C CA . ARG A 1 883 ? -30.877 -7.715 -28.830 1.00 47.66 883 ARG A CA 1
ATOM 7018 C C . ARG A 1 883 ? -29.526 -7.436 -28.177 1.00 47.66 883 ARG A C 1
ATOM 7020 O O . ARG A 1 883 ? -29.012 -8.299 -27.474 1.00 47.66 883 ARG A O 1
ATOM 7027 N N . LYS A 1 884 ? -28.972 -6.230 -28.364 1.00 47.56 884 LYS A N 1
ATOM 7028 C CA . LYS A 1 884 ? -27.727 -5.807 -27.697 1.00 47.56 884 LYS A CA 1
ATOM 7029 C C . LYS A 1 884 ? -27.890 -5.741 -26.179 1.00 47.56 884 LYS A C 1
ATOM 7031 O O . LYS A 1 884 ? -27.025 -6.236 -25.468 1.00 47.56 884 LYS A O 1
ATOM 7036 N N . PHE A 1 885 ? -29.000 -5.183 -25.694 1.00 48.44 885 PHE A N 1
ATOM 7037 C CA . PHE A 1 885 ? -29.280 -5.075 -24.261 1.00 48.44 885 PHE A CA 1
ATOM 7038 C C . PHE A 1 885 ? -29.431 -6.450 -23.594 1.00 48.44 885 PHE A C 1
ATOM 7040 O O . PHE A 1 885 ? -28.754 -6.736 -22.611 1.00 48.44 885 PHE A O 1
ATOM 7047 N N . VAL A 1 886 ? -30.255 -7.326 -24.171 1.00 45.94 886 VAL A N 1
ATOM 7048 C CA . VAL A 1 886 ? -30.529 -8.679 -23.674 1.00 45.94 886 VAL A CA 1
ATOM 7049 C C . VAL A 1 886 ? -29.273 -9.543 -23.756 1.00 45.94 886 VAL A C 1
ATOM 7051 O O . VAL A 1 886 ? -28.910 -10.132 -22.750 1.00 45.94 886 VAL A O 1
ATOM 7054 N N . LEU A 1 887 ? -28.526 -9.555 -24.867 1.00 45.88 887 LEU A N 1
ATOM 7055 C CA . LEU A 1 887 ? -27.265 -10.309 -24.931 1.00 45.88 887 LEU A CA 1
ATOM 7056 C C . LEU A 1 887 ? -26.233 -9.798 -23.914 1.00 45.88 887 LEU A C 1
ATOM 7058 O O . LEU A 1 887 ? -25.631 -10.612 -23.232 1.00 45.88 887 LEU A O 1
ATOM 7062 N N . SER A 1 888 ? -26.108 -8.481 -23.708 1.00 43.94 888 SER A N 1
ATOM 7063 C CA . SER A 1 888 ? -25.219 -7.934 -22.666 1.00 43.94 888 SER A CA 1
ATOM 7064 C C . SER A 1 888 ? -25.686 -8.213 -21.228 1.00 43.94 888 SER A C 1
ATOM 7066 O O . SER A 1 888 ? -24.875 -8.212 -20.308 1.00 43.94 888 SER A O 1
ATOM 7068 N N . ALA A 1 889 ? -26.985 -8.455 -21.023 1.00 38.72 889 ALA A N 1
ATOM 7069 C CA . ALA A 1 889 ? -27.572 -8.788 -19.724 1.00 38.72 889 ALA A CA 1
ATOM 7070 C C . ALA A 1 889 ? -27.613 -10.307 -19.452 1.00 38.72 889 ALA A C 1
ATOM 7072 O O . ALA A 1 889 ? -27.633 -10.721 -18.294 1.00 38.72 889 ALA A O 1
ATOM 7073 N N . PHE A 1 890 ? -27.619 -11.142 -20.496 1.00 40.38 890 PHE A N 1
ATOM 7074 C CA . PHE A 1 890 ? -27.554 -12.607 -20.410 1.00 40.38 890 PHE A CA 1
ATOM 7075 C C . PHE A 1 890 ? -26.124 -13.156 -20.514 1.00 40.38 890 PHE A C 1
ATOM 7077 O O . PHE A 1 890 ? -25.890 -14.286 -20.091 1.00 40.38 890 PHE A O 1
ATOM 7084 N N . ASP A 1 891 ? -25.143 -12.342 -20.918 1.00 40.41 891 ASP A N 1
ATOM 7085 C CA . ASP A 1 891 ? -23.707 -12.601 -20.706 1.00 40.41 891 ASP A CA 1
ATOM 7086 C C . ASP A 1 891 ? -23.288 -12.384 -19.227 1.00 40.41 891 ASP A C 1
ATOM 7088 O O . ASP A 1 891 ? -22.204 -11.921 -18.875 1.00 40.41 891 ASP A O 1
ATOM 7092 N N . THR A 1 892 ? -24.206 -12.711 -18.314 1.00 40.00 892 THR A N 1
ATOM 7093 C CA . THR A 1 892 ? -24.047 -12.729 -16.854 1.00 40.00 892 THR A CA 1
ATOM 7094 C C . THR A 1 892 ? -23.503 -14.069 -16.350 1.00 40.00 892 THR A C 1
ATOM 7096 O O . THR A 1 892 ? -23.396 -14.294 -15.147 1.00 40.00 892 THR A O 1
ATOM 7099 N N . ASN A 1 893 ? -23.042 -14.938 -17.258 1.00 39.56 893 ASN A N 1
ATOM 7100 C CA . ASN A 1 893 ? -22.180 -16.077 -16.923 1.00 39.56 893 ASN A CA 1
ATOM 7101 C C . ASN A 1 893 ? -20.750 -15.657 -16.529 1.00 39.56 893 ASN A C 1
ATOM 7103 O O . ASN A 1 893 ? -19.899 -16.523 -16.295 1.00 39.56 893 ASN A O 1
ATOM 7107 N N . ASN A 1 894 ? -20.492 -14.354 -16.415 1.00 43.56 894 ASN A N 1
ATOM 7108 C CA . ASN A 1 894 ? -19.192 -13.783 -16.118 1.00 43.56 894 ASN A CA 1
ATOM 7109 C C . ASN A 1 894 ? -18.625 -14.288 -14.788 1.00 43.56 894 ASN A C 1
ATOM 7111 O O . ASN A 1 894 ? -19.216 -14.168 -13.719 1.00 43.56 894 ASN A O 1
ATOM 7115 N N . ALA A 1 895 ? -17.441 -14.886 -14.845 1.00 40.00 895 ALA A N 1
ATOM 7116 C CA . ALA A 1 895 ? -16.776 -15.453 -13.681 1.00 40.00 895 ALA A CA 1
ATOM 7117 C C . ALA A 1 895 ? -16.271 -14.370 -12.698 1.00 40.00 895 ALA A C 1
ATOM 7119 O O . ALA A 1 895 ? -16.143 -14.643 -11.504 1.00 40.00 895 ALA A O 1
ATOM 7120 N N . ALA A 1 896 ? -16.119 -13.126 -13.172 1.00 36.34 896 ALA A N 1
ATOM 7121 C CA . ALA A 1 896 ? -15.963 -11.932 -12.340 1.00 36.34 896 ALA A CA 1
ATOM 7122 C C . ALA A 1 896 ? -17.216 -11.651 -11.483 1.00 36.34 896 ALA A C 1
ATOM 7124 O O . ALA A 1 896 ? -17.107 -11.124 -10.373 1.00 36.34 896 ALA A O 1
ATOM 7125 N N . ASP A 1 897 ? -18.413 -12.054 -11.942 1.00 38.59 897 ASP A N 1
ATOM 7126 C CA . ASP A 1 897 ? -19.643 -11.948 -11.151 1.00 38.59 897 ASP A CA 1
ATOM 7127 C C . ASP A 1 897 ? -19.673 -12.942 -9.998 1.00 38.59 897 ASP A C 1
ATOM 7129 O O . ASP A 1 897 ? -20.174 -12.636 -8.915 1.00 38.59 897 ASP A O 1
ATOM 7133 N N . ARG A 1 898 ? -19.103 -14.120 -10.256 1.00 45.50 898 ARG A N 1
ATOM 7134 C CA . ARG A 1 898 ? -18.969 -15.225 -9.309 1.00 45.50 898 ARG A CA 1
ATOM 7135 C C . ARG A 1 898 ? -17.896 -14.947 -8.256 1.00 45.50 898 ARG A C 1
ATOM 7137 O O . ARG A 1 898 ? -18.060 -15.371 -7.118 1.00 45.50 898 ARG A O 1
ATOM 7144 N N . GLU A 1 899 ? -16.839 -14.221 -8.632 1.00 43.41 899 GLU A N 1
ATOM 7145 C CA . GLU A 1 899 ? -15.801 -13.738 -7.711 1.00 43.41 899 GLU A CA 1
ATOM 7146 C C . GLU A 1 899 ? -16.310 -12.632 -6.793 1.00 43.41 899 GLU A C 1
ATOM 7148 O O . GLU A 1 899 ? -16.102 -12.639 -5.583 1.00 43.41 899 GLU A O 1
ATOM 7153 N N . MET A 1 900 ? -17.040 -11.690 -7.379 1.00 37.81 900 MET A N 1
ATOM 7154 C CA . MET A 1 900 ? -17.607 -10.560 -6.675 1.00 37.81 900 MET A CA 1
ATOM 7155 C C . MET A 1 900 ? -19.104 -10.776 -6.474 1.00 37.81 900 MET A C 1
ATOM 7157 O O . MET A 1 900 ? -19.918 -10.023 -7.016 1.00 37.81 900 MET A O 1
ATOM 7161 N N . HIS A 1 901 ? -19.491 -11.716 -5.604 1.00 44.09 901 HIS A N 1
ATOM 7162 C CA . HIS A 1 901 ? -20.785 -11.639 -4.908 1.00 44.09 901 HIS A CA 1
ATOM 7163 C C . HIS A 1 901 ? -20.756 -10.487 -3.897 1.00 44.09 901 HIS A C 1
ATOM 7165 O O . HIS A 1 901 ? -21.110 -10.650 -2.739 1.00 44.09 901 HIS A O 1
ATOM 7171 N N . LEU A 1 902 ? -20.310 -9.309 -4.344 1.00 42.81 902 LEU A N 1
ATOM 7172 C CA . LEU A 1 902 ? -20.413 -8.049 -3.649 1.00 42.81 902 LEU A CA 1
ATOM 7173 C C . LEU A 1 902 ? -21.821 -7.992 -3.064 1.00 42.81 902 LEU A C 1
ATOM 7175 O O . LEU A 1 902 ? -22.776 -7.662 -3.771 1.00 42.81 902 LEU A O 1
ATOM 7179 N N . ASP A 1 903 ? -21.961 -8.204 -1.758 1.00 43.47 903 ASP A N 1
ATOM 7180 C CA . ASP A 1 903 ? -23.058 -7.585 -1.036 1.00 43.47 903 ASP A CA 1
ATOM 7181 C C . ASP A 1 903 ? -22.736 -6.081 -0.957 1.00 43.47 903 ASP A C 1
ATOM 7183 O O . ASP A 1 903 ? -22.549 -5.472 0.099 1.00 43.47 903 ASP A O 1
ATOM 7187 N N . ALA A 1 904 ? -22.605 -5.472 -2.144 1.00 41.53 904 ALA A N 1
ATOM 7188 C CA . ALA A 1 904 ? -22.429 -4.056 -2.374 1.00 41.53 904 ALA A CA 1
ATOM 7189 C C . ALA A 1 904 ? -23.586 -3.305 -1.731 1.00 41.53 904 ALA A C 1
ATOM 7191 O O . ALA A 1 904 ? -23.424 -2.138 -1.385 1.00 41.53 904 ALA A O 1
ATOM 7192 N N . THR A 1 905 ? -24.737 -3.950 -1.519 1.00 43.25 905 THR A N 1
ATOM 7193 C CA . THR A 1 905 ? -25.854 -3.314 -0.837 1.00 43.25 905 THR A CA 1
ATOM 7194 C C . THR A 1 905 ? -25.532 -3.027 0.627 1.00 43.25 905 THR A C 1
ATOM 7196 O O . THR A 1 905 ? -25.876 -1.943 1.086 1.00 43.25 905 THR A O 1
ATOM 7199 N N . GLY A 1 906 ? -24.810 -3.905 1.333 1.00 46.72 906 GLY A N 1
ATOM 7200 C CA . GLY A 1 906 ? -24.319 -3.648 2.689 1.00 46.72 906 GLY A CA 1
ATOM 7201 C C . GLY A 1 906 ? -23.106 -2.715 2.706 1.00 46.72 906 GLY A C 1
ATOM 7202 O O . GLY A 1 906 ? -23.165 -1.625 3.273 1.00 46.72 906 GLY A O 1
ATOM 7203 N N . ALA A 1 907 ? -22.026 -3.095 2.016 1.00 50.25 907 ALA A N 1
ATOM 7204 C CA . ALA A 1 907 ? -20.745 -2.385 2.097 1.00 50.25 907 ALA A CA 1
ATOM 7205 C C . ALA A 1 907 ? -20.776 -0.969 1.482 1.00 50.25 907 ALA A C 1
ATOM 7207 O O . ALA A 1 907 ? -20.098 -0.057 1.952 1.00 50.25 907 ALA A O 1
ATOM 7208 N N . SER A 1 908 ? -21.599 -0.730 0.450 1.00 54.78 908 SER A N 1
ATOM 7209 C CA . SER A 1 908 ? -21.777 0.630 -0.081 1.00 54.78 908 SER A CA 1
ATOM 7210 C C . SER A 1 908 ? -22.660 1.507 0.811 1.00 54.78 908 SER A C 1
ATOM 7212 O O . SER A 1 908 ? -22.481 2.722 0.798 1.00 54.78 908 SER A O 1
ATOM 7214 N N . LYS A 1 909 ? -23.586 0.930 1.594 1.00 57.06 909 LYS A N 1
ATOM 7215 C CA . LYS A 1 909 ? -24.413 1.668 2.570 1.00 57.06 909 LYS A CA 1
ATOM 7216 C C . LYS A 1 909 ? -23.654 1.993 3.857 1.00 57.06 909 LYS A C 1
ATOM 7218 O O . LYS A 1 909 ? -24.063 2.910 4.575 1.00 57.06 909 LYS A O 1
ATOM 7223 N N . THR A 1 910 ? -22.586 1.253 4.150 1.00 53.78 910 THR A N 1
ATOM 7224 C CA . THR A 1 910 ? -21.737 1.477 5.324 1.00 53.78 910 THR A CA 1
ATOM 7225 C C . THR A 1 910 ? -20.595 2.443 5.051 1.00 53.78 910 THR A C 1
ATOM 7227 O O . THR A 1 910 ? -20.119 3.020 6.020 1.00 53.78 910 THR A O 1
ATOM 7230 N N . GLN A 1 911 ? -20.211 2.691 3.784 1.00 62.62 911 GLN A N 1
ATOM 7231 C CA . GLN A 1 911 ? -19.184 3.682 3.421 1.00 62.62 911 GLN A CA 1
ATOM 7232 C C . GLN A 1 911 ? -19.332 4.957 4.244 1.00 62.62 911 GLN A C 1
ATOM 7234 O O . GLN A 1 911 ? -20.405 5.580 4.259 1.00 62.62 911 GLN A O 1
ATOM 7239 N N . ALA A 1 912 ? -18.240 5.354 4.896 1.00 57.16 912 ALA A N 1
ATOM 7240 C CA . ALA A 1 912 ? -18.314 6.375 5.908 1.00 57.16 912 ALA A CA 1
ATOM 7241 C C . ALA A 1 912 ? -18.756 7.705 5.356 1.00 57.16 912 ALA A C 1
ATOM 7243 O O . ALA A 1 912 ? -19.086 8.490 6.183 1.00 57.16 912 ALA A O 1
ATOM 7244 N N . HIS A 1 913 ? -18.851 7.997 4.061 1.00 62.41 913 HIS A N 1
ATOM 7245 C CA . HIS A 1 913 ? -19.369 9.284 3.575 1.00 62.41 913 HIS A CA 1
ATOM 7246 C C . HIS A 1 913 ? -20.843 9.263 3.120 1.00 62.41 913 HIS A C 1
ATOM 7248 O O . HIS A 1 913 ? -21.456 10.317 2.930 1.00 62.41 913 HIS A O 1
ATOM 7254 N N . LYS A 1 914 ? -21.463 8.090 2.928 1.00 66.94 914 LYS A N 1
ATOM 7255 C CA . LYS A 1 914 ? -22.834 7.994 2.392 1.00 66.94 914 LYS A CA 1
ATOM 7256 C C . LYS A 1 914 ? -23.886 8.167 3.488 1.00 66.94 914 LYS A C 1
ATOM 7258 O O . LYS A 1 914 ? -24.000 7.357 4.401 1.00 66.94 914 LYS A O 1
ATOM 7263 N N . GLY A 1 915 ? -24.683 9.234 3.381 1.00 69.31 915 GLY A N 1
ATOM 7264 C CA . GLY A 1 915 ? -25.792 9.515 4.304 1.00 69.31 915 GLY A CA 1
ATOM 7265 C C . GLY A 1 915 ? -25.364 9.921 5.720 1.00 69.31 915 GLY A C 1
ATOM 7266 O O . GLY A 1 915 ? -26.204 9.943 6.615 1.00 69.31 915 GLY A O 1
ATOM 7267 N N . GLN A 1 916 ? -24.085 10.247 5.935 1.00 70.06 916 GLN A N 1
ATOM 7268 C CA . GLN A 1 916 ? -23.561 10.588 7.261 1.00 70.06 916 GLN A CA 1
ATOM 7269 C C . GLN A 1 916 ? -24.157 11.833 7.855 1.00 70.06 916 GLN A C 1
ATOM 7271 O O . GLN A 1 916 ? -24.490 11.810 9.022 1.00 70.06 916 GLN A O 1
ATOM 7276 N N . GLU A 1 917 ? -24.302 12.903 7.073 1.00 76.62 917 GLU A N 1
ATOM 7277 C CA . GLU A 1 917 ? -24.880 14.154 7.566 1.00 76.62 917 GLU A CA 1
ATOM 7278 C C . GLU A 1 917 ? -26.197 13.869 8.307 1.00 76.62 917 GLU A C 1
ATOM 7280 O O . GLU A 1 917 ? -26.402 14.323 9.430 1.00 76.62 917 GLU A O 1
ATOM 7285 N N . LYS A 1 918 ? -27.049 13.026 7.710 1.00 84.25 918 LYS A N 1
ATOM 7286 C CA . LYS A 1 918 ? -28.300 12.572 8.316 1.00 84.25 918 LYS A CA 1
ATOM 7287 C C . LYS A 1 918 ? -28.062 11.668 9.533 1.00 84.25 918 LYS A C 1
ATOM 7289 O O . LYS A 1 918 ? -28.602 11.951 10.593 1.00 84.25 918 LYS A O 1
ATOM 7294 N N . LYS A 1 919 ? -27.239 10.623 9.412 1.00 84.25 919 LYS A N 1
ATOM 7295 C CA . LYS A 1 919 ? -26.996 9.664 10.510 1.00 84.25 919 LYS A CA 1
ATOM 7296 C C . LYS A 1 919 ? -26.294 10.283 11.726 1.00 84.25 919 LYS A C 1
ATOM 7298 O O . LYS A 1 919 ? -26.534 9.869 12.850 1.00 84.25 919 LYS A O 1
ATOM 7303 N N . THR A 1 920 ? -25.418 11.260 11.521 1.00 83.69 920 THR A N 1
ATOM 7304 C CA . THR A 1 920 ? -24.747 12.004 12.592 1.00 83.69 920 THR A CA 1
ATOM 7305 C C . THR A 1 920 ? -25.723 12.950 13.276 1.00 83.69 920 THR A C 1
ATOM 7307 O O . THR A 1 920 ? -25.691 13.061 14.494 1.00 83.69 920 THR A O 1
ATOM 7310 N N . ARG A 1 921 ? -26.641 13.578 12.529 1.00 87.50 921 ARG A N 1
ATOM 7311 C CA . ARG A 1 921 ? -27.762 14.329 13.118 1.00 87.50 921 ARG A CA 1
ATOM 7312 C C . ARG A 1 921 ? -28.653 13.451 13.976 1.00 87.50 921 ARG A C 1
ATOM 7314 O O . ARG A 1 921 ? -28.978 13.849 15.085 1.00 87.50 921 ARG A O 1
ATOM 7321 N N . GLU A 1 922 ? -29.014 12.275 13.474 1.00 91.00 922 GLU A N 1
ATOM 7322 C CA . GLU A 1 922 ? -29.782 11.280 14.229 1.00 91.00 922 GLU A CA 1
ATOM 7323 C C . GLU A 1 922 ? -29.041 10.904 15.517 1.00 91.00 922 GLU A C 1
ATOM 7325 O O . GLU A 1 922 ? -29.598 11.076 16.592 1.00 91.00 922 GLU A O 1
ATOM 7330 N N . ALA A 1 923 ? -27.749 10.561 15.434 1.00 92.00 923 ALA A N 1
ATOM 7331 C CA . ALA A 1 923 ? -26.936 10.263 16.613 1.00 92.00 923 ALA A CA 1
ATOM 7332 C C . ALA A 1 923 ? -26.870 11.433 17.614 1.00 92.00 923 ALA A C 1
ATOM 7334 O O . ALA A 1 923 ? -26.991 11.212 18.814 1.00 92.00 923 ALA A O 1
ATOM 7335 N N . ILE A 1 924 ? -26.719 12.679 17.146 1.00 93.44 924 ILE A N 1
ATOM 7336 C CA . ILE A 1 924 ? -26.745 13.865 18.016 1.00 93.44 924 ILE A CA 1
ATOM 7337 C C . ILE A 1 924 ? -28.091 13.993 18.725 1.00 93.44 924 ILE A C 1
ATOM 7339 O O . ILE A 1 924 ? -28.128 14.191 19.936 1.00 93.44 924 ILE A O 1
ATOM 7343 N N . LEU A 1 925 ? -29.195 13.875 17.988 1.00 93.19 925 LEU A N 1
ATOM 7344 C CA . LEU A 1 925 ? -30.530 13.969 18.566 1.00 93.19 925 LEU A CA 1
ATOM 7345 C C . LEU A 1 925 ? -30.783 12.839 19.566 1.00 93.19 925 LEU A C 1
ATOM 7347 O O . LEU A 1 925 ? -31.366 13.107 20.609 1.00 93.19 925 LEU A O 1
ATOM 7351 N N . ASP A 1 926 ? -30.334 11.619 19.282 1.00 94.31 926 ASP A N 1
ATOM 7352 C CA . ASP A 1 926 ? -30.480 10.470 20.177 1.00 94.31 926 ASP A CA 1
ATOM 7353 C C . ASP A 1 926 ? -29.723 10.692 21.490 1.00 94.31 926 ASP A C 1
ATOM 7355 O O . ASP A 1 926 ? -30.318 10.585 22.559 1.00 94.31 926 ASP A O 1
ATOM 7359 N N . VAL A 1 927 ? -28.456 11.118 21.429 1.00 95.56 927 VAL A N 1
ATOM 7360 C CA . VAL A 1 927 ? -27.664 11.430 22.632 1.00 95.56 927 VAL A CA 1
ATOM 7361 C C . VAL A 1 927 ? -28.296 12.563 23.441 1.00 95.56 927 VAL A C 1
ATOM 7363 O O . VAL A 1 927 ? -28.448 12.448 24.656 1.00 95.56 927 VAL A O 1
ATOM 7366 N N . LEU A 1 928 ? -28.728 13.643 22.783 1.00 94.06 928 LEU A N 1
ATOM 7367 C CA . LEU A 1 928 ? -29.421 14.746 23.454 1.00 94.06 928 LEU A CA 1
ATOM 7368 C C . LEU A 1 928 ? -30.794 14.329 24.007 1.00 94.06 928 LEU A C 1
ATOM 7370 O O . LEU A 1 928 ? -31.272 14.935 24.957 1.00 94.06 928 LEU A O 1
ATOM 7374 N N . ASN A 1 929 ? -31.463 13.332 23.428 1.00 92.75 929 ASN A N 1
ATOM 7375 C CA . ASN A 1 929 ? -32.735 12.832 23.948 1.00 92.75 929 ASN A CA 1
ATOM 7376 C C . ASN A 1 929 ? -32.549 11.898 25.143 1.00 92.75 929 ASN A C 1
ATOM 7378 O O . ASN A 1 929 ? -33.508 11.731 25.880 1.00 92.75 929 ASN A O 1
ATOM 7382 N N . GLU A 1 930 ? -31.389 11.265 25.311 1.00 93.81 930 GLU A N 1
ATOM 7383 C CA . GLU A 1 930 ? -31.117 10.312 26.396 1.00 93.81 930 GLU A CA 1
ATOM 7384 C C . GLU A 1 930 ? -30.409 10.963 27.592 1.00 93.81 930 GLU A C 1
ATOM 7386 O O . GLU A 1 930 ? -30.523 10.488 28.723 1.00 93.81 930 GLU A O 1
ATOM 7391 N N . ASP A 1 931 ? -29.699 12.068 27.368 1.00 94.38 931 ASP A N 1
ATOM 7392 C CA . ASP A 1 931 ? -28.899 12.712 28.400 1.00 94.38 931 ASP A CA 1
ATOM 7393 C C . ASP A 1 931 ? -29.757 13.565 29.376 1.00 94.38 931 ASP A C 1
ATOM 7395 O O . ASP A 1 931 ? -30.491 14.468 28.950 1.00 94.38 931 ASP A O 1
ATOM 7399 N N . PRO A 1 932 ? -29.638 13.357 30.708 1.00 93.00 932 PRO A N 1
ATOM 7400 C CA . PRO A 1 932 ? -30.443 14.052 31.718 1.00 93.00 932 PRO A CA 1
ATOM 7401 C C . PRO A 1 932 ? -30.361 15.585 31.708 1.00 93.00 932 PRO A C 1
ATOM 7403 O O . PRO A 1 932 ? -31.312 16.241 32.125 1.00 93.00 932 PRO A O 1
ATOM 7406 N N . LEU A 1 933 ? -29.257 16.178 31.233 1.00 91.81 933 LEU A N 1
ATOM 7407 C CA . LEU A 1 933 ? -29.115 17.637 31.112 1.00 91.81 933 LEU A CA 1
ATOM 7408 C C . LEU A 1 933 ? -30.105 18.212 30.090 1.00 91.81 933 LEU A C 1
ATOM 7410 O O . LEU A 1 933 ? -30.506 19.380 30.168 1.00 91.81 933 LEU A O 1
ATOM 7414 N N . PHE A 1 934 ? -30.495 17.386 29.120 1.00 89.94 934 PHE A N 1
ATOM 7415 C CA . PHE A 1 934 ? -31.357 17.788 28.025 1.00 89.94 934 PHE A CA 1
ATOM 7416 C C . PHE A 1 934 ? -32.834 17.428 28.240 1.00 89.94 934 PHE A C 1
ATOM 7418 O O . PHE A 1 934 ? -33.704 17.949 27.530 1.00 89.94 934 PHE A O 1
ATOM 7425 N N . MET A 1 935 ? -33.128 16.661 29.288 1.00 86.62 935 MET A N 1
ATOM 7426 C CA . MET A 1 935 ? -34.482 16.357 29.735 1.00 86.62 935 MET A CA 1
ATOM 7427 C C . MET A 1 935 ? -35.110 17.551 30.456 1.00 86.62 935 MET A C 1
ATOM 7429 O O . MET A 1 935 ? -34.497 18.206 31.300 1.00 86.62 935 MET A O 1
ATOM 7433 N N . LYS A 1 936 ? -36.371 17.844 30.145 1.00 76.94 936 LYS A N 1
ATOM 7434 C CA . LYS A 1 936 ? -37.164 18.801 30.922 1.00 76.94 936 LYS A CA 1
ATOM 7435 C C . LYS A 1 936 ? -37.567 18.211 32.275 1.00 76.94 936 LYS A C 1
ATOM 7437 O O . LYS A 1 936 ? -37.563 17.000 32.468 1.00 76.94 936 LYS A O 1
ATOM 7442 N N . LYS A 1 937 ? -38.019 19.076 33.194 1.00 73.06 937 LYS A N 1
ATOM 7443 C CA . LYS A 1 937 ? -38.575 18.666 34.501 1.00 73.06 937 LYS A CA 1
ATOM 7444 C C . LYS A 1 937 ? -39.752 17.684 34.390 1.00 73.06 937 LYS A C 1
ATOM 7446 O O . LYS A 1 937 ? -39.988 16.940 35.330 1.00 73.06 937 LYS A O 1
ATOM 7451 N N . ASP A 1 938 ? -40.480 17.679 33.270 1.00 73.69 938 ASP A N 1
ATOM 7452 C CA . ASP A 1 938 ? -41.574 16.739 32.983 1.00 73.69 938 ASP A CA 1
ATOM 7453 C C . ASP A 1 938 ? -41.110 15.461 32.255 1.00 73.69 938 ASP A C 1
ATOM 7455 O O . ASP A 1 938 ? -41.937 14.709 31.745 1.00 73.69 938 ASP A O 1
ATOM 7459 N N . GLY A 1 939 ? -39.795 15.228 32.166 1.00 72.38 939 GLY A N 1
ATOM 7460 C CA . GLY A 1 939 ? -39.198 14.076 31.489 1.00 72.38 939 GLY A CA 1
ATOM 7461 C C . GLY A 1 939 ? -39.274 14.133 29.963 1.00 72.38 939 GLY A C 1
ATOM 7462 O O . GLY A 1 939 ? -38.883 13.174 29.302 1.00 72.38 939 GLY A O 1
ATOM 7463 N N . LYS A 1 940 ? -39.779 15.228 29.373 1.00 73.06 940 LYS A N 1
ATOM 7464 C CA . LYS A 1 940 ? -39.831 15.362 27.914 1.00 73.06 940 LYS A CA 1
ATOM 7465 C C . LYS A 1 940 ? -38.454 15.746 27.350 1.00 73.06 940 LYS A C 1
ATOM 7467 O O . LYS A 1 940 ? -37.789 16.606 27.936 1.00 73.06 940 LYS A O 1
ATOM 7472 N N . PRO A 1 941 ? -38.051 15.167 26.204 1.00 79.88 941 PRO A N 1
ATOM 7473 C CA . PRO A 1 941 ? -36.783 15.478 25.544 1.00 79.88 941 PRO A CA 1
ATOM 7474 C C . PRO A 1 941 ? -36.760 16.903 24.953 1.00 79.88 941 PRO A C 1
ATOM 7476 O O . PRO A 1 941 ? -37.711 17.678 25.124 1.00 79.88 941 PRO A O 1
ATOM 7479 N N . ILE A 1 942 ? -35.686 17.245 24.222 1.00 82.19 942 ILE A N 1
ATOM 7480 C CA . ILE A 1 942 ? -35.572 18.495 23.446 1.00 82.19 942 ILE A CA 1
ATOM 7481 C C . ILE A 1 942 ? -36.872 18.795 22.671 1.00 82.19 942 ILE A C 1
ATOM 7483 O O . ILE A 1 942 ? -37.504 17.919 22.071 1.00 82.19 942 ILE A O 1
ATOM 7487 N N . THR A 1 943 ? -37.308 20.051 22.725 1.00 82.31 943 THR A N 1
ATOM 7488 C CA . THR A 1 943 ? -38.554 20.524 22.113 1.00 82.31 943 THR A CA 1
ATOM 7489 C C . THR A 1 943 ? -38.538 20.370 20.597 1.00 82.31 943 THR A C 1
ATOM 7491 O O . THR A 1 943 ? -37.475 20.375 19.985 1.00 82.31 943 THR A O 1
ATOM 7494 N N . GLY A 1 944 ? -39.719 20.324 19.964 1.00 82.31 944 GLY A N 1
ATOM 7495 C CA . GLY A 1 944 ? -39.818 20.366 18.496 1.00 82.31 944 GLY A CA 1
ATOM 7496 C C . GLY A 1 944 ? -39.010 21.524 17.898 1.00 82.31 944 GLY A C 1
ATOM 7497 O O . GLY A 1 944 ? -38.185 21.299 17.030 1.00 82.31 944 GLY A O 1
ATOM 7498 N N . LYS A 1 945 ? -39.102 22.721 18.495 1.00 82.38 945 LYS A N 1
ATOM 7499 C CA . LYS A 1 945 ? -38.314 23.895 18.083 1.00 82.38 945 LYS A CA 1
ATOM 7500 C C . LYS A 1 945 ? -36.798 23.694 18.184 1.00 82.38 945 LYS A C 1
ATOM 7502 O O . LYS A 1 945 ? -36.072 24.230 17.359 1.00 82.38 945 LYS A O 1
ATOM 7507 N N . GLU A 1 946 ? -36.312 22.975 19.196 1.00 83.12 946 GLU A N 1
ATOM 7508 C CA . GLU A 1 946 ? -34.885 22.645 19.322 1.00 83.12 946 GLU A CA 1
ATOM 7509 C C . GLU A 1 946 ? -34.467 21.577 18.305 1.00 83.12 946 GLU A C 1
ATOM 7511 O O . GLU A 1 946 ? -33.369 21.669 17.766 1.00 83.12 946 GLU A O 1
ATOM 7516 N N . LYS A 1 947 ? -35.341 20.609 17.990 1.00 84.19 947 LYS A N 1
ATOM 7517 C CA . LYS A 1 947 ? -35.108 19.619 16.923 1.00 84.19 947 LYS A CA 1
ATOM 7518 C C . LYS A 1 947 ? -35.030 20.279 15.547 1.00 84.19 947 LYS A C 1
ATOM 7520 O O . LYS A 1 947 ? -34.133 19.945 14.777 1.00 84.19 947 LYS A O 1
ATOM 7525 N N . ASP A 1 948 ? -35.888 21.265 15.286 1.00 84.19 948 ASP A N 1
ATOM 7526 C CA . ASP A 1 948 ? -35.914 22.027 14.031 1.00 84.19 948 ASP A CA 1
ATOM 7527 C C . ASP A 1 948 ? -34.568 22.731 13.750 1.00 84.19 948 ASP A C 1
ATOM 7529 O O . ASP A 1 948 ? -34.208 22.968 12.598 1.00 84.19 948 ASP A O 1
ATOM 7533 N N . LEU A 1 949 ? -33.772 23.031 14.788 1.00 79.94 949 LEU A N 1
ATOM 7534 C CA . LEU A 1 949 ? -32.440 23.638 14.640 1.00 79.94 949 LEU A CA 1
ATOM 7535 C C . LEU A 1 949 ? -31.386 22.675 14.075 1.00 79.94 949 LEU A C 1
ATOM 7537 O O . LEU A 1 949 ? -30.342 23.126 13.604 1.00 79.94 949 LEU A O 1
ATOM 7541 N N . PHE A 1 950 ? -31.652 21.367 14.085 1.00 83.62 950 PHE A N 1
ATOM 7542 C CA . PHE A 1 950 ? -30.787 20.350 13.486 1.00 83.62 950 PHE A CA 1
ATOM 7543 C C . PHE A 1 950 ? -31.215 19.976 12.059 1.00 83.62 950 PHE A C 1
ATOM 7545 O O . PHE A 1 950 ? -30.544 19.163 11.419 1.00 83.62 950 PHE A O 1
ATOM 7552 N N . GLU A 1 951 ? -32.290 20.571 11.525 1.00 80.94 951 GLU A N 1
ATOM 7553 C CA . GLU A 1 951 ? -32.666 20.394 10.123 1.00 80.94 951 GLU A CA 1
ATOM 7554 C C . GLU A 1 951 ? -31.613 20.980 9.172 1.00 80.94 951 GLU A C 1
ATOM 7556 O O . GLU A 1 951 ? -30.907 21.951 9.465 1.00 80.94 951 GLU A O 1
ATOM 7561 N N . LYS A 1 952 ? -31.519 20.398 7.972 1.00 74.75 952 LYS A N 1
ATOM 7562 C CA . LYS A 1 952 ? -30.566 20.848 6.954 1.00 74.75 952 LYS A CA 1
ATOM 7563 C C . LYS A 1 952 ? -30.802 22.322 6.599 1.00 74.75 952 LYS A C 1
ATOM 7565 O O . LYS A 1 952 ? -31.904 22.708 6.210 1.00 74.75 952 LYS A O 1
ATOM 7570 N N . GLY A 1 953 ? -29.754 23.141 6.713 1.00 68.50 953 GLY A N 1
ATOM 7571 C CA . GLY A 1 953 ? -29.809 24.578 6.417 1.00 68.50 953 GLY A CA 1
ATOM 7572 C C . GLY A 1 953 ? -30.530 25.425 7.475 1.00 68.50 953 GLY A C 1
ATOM 7573 O O . GLY A 1 953 ? -30.753 26.614 7.248 1.00 68.50 953 GLY A O 1
ATOM 7574 N N . ALA A 1 954 ? -30.900 24.862 8.634 1.00 74.69 954 ALA A N 1
ATOM 7575 C CA . ALA A 1 954 ? -31.543 25.620 9.709 1.00 74.69 954 ALA A CA 1
ATOM 7576 C C . ALA A 1 954 ? -30.650 26.763 10.224 1.00 74.69 954 ALA A C 1
ATOM 7578 O O . ALA A 1 954 ? -31.123 27.888 10.378 1.00 74.69 954 ALA A O 1
ATOM 7579 N N . MET A 1 955 ? -29.348 26.510 10.395 1.00 68.75 955 MET A N 1
ATOM 7580 C CA . MET A 1 955 ? -28.379 27.521 10.838 1.00 68.75 955 MET A CA 1
ATOM 7581 C C . MET A 1 955 ? -28.134 28.619 9.803 1.00 68.75 955 MET A C 1
ATOM 7583 O O . MET A 1 955 ? -28.055 29.782 10.179 1.00 68.75 955 MET A O 1
ATOM 7587 N N . GLU A 1 956 ? -28.083 28.302 8.507 1.00 74.62 956 GLU A N 1
ATOM 7588 C CA . GLU A 1 956 ? -27.992 29.327 7.454 1.00 74.62 956 GLU A CA 1
ATOM 7589 C C . GLU A 1 956 ? -29.240 30.206 7.443 1.00 74.62 956 GLU A C 1
ATOM 7591 O O . GLU A 1 956 ? -29.139 31.429 7.384 1.00 74.62 956 GLU A O 1
ATOM 7596 N N . LYS A 1 957 ? -30.428 29.606 7.587 1.00 77.88 957 LYS A N 1
ATOM 7597 C CA . LYS A 1 957 ? -31.685 30.355 7.719 1.00 77.88 957 LYS A CA 1
ATOM 7598 C C . LYS A 1 957 ? -31.697 31.219 8.982 1.00 77.88 957 LYS A C 1
ATOM 7600 O O . LYS A 1 957 ? -32.225 32.331 8.940 1.00 77.88 957 LYS A O 1
ATOM 7605 N N . LEU A 1 958 ? -31.144 30.730 10.094 1.00 76.44 958 LEU A N 1
ATOM 7606 C CA . LEU A 1 958 ? -31.033 31.480 11.346 1.00 76.44 958 LEU A CA 1
ATOM 7607 C C . LEU A 1 958 ? -30.056 32.651 11.194 1.00 76.44 958 LEU A C 1
ATOM 7609 O O . LEU A 1 958 ? -30.443 33.784 11.452 1.00 76.44 958 LEU A O 1
ATOM 7613 N N . ALA A 1 959 ? -28.850 32.402 10.683 1.00 74.75 959 ALA A N 1
ATOM 7614 C CA . ALA A 1 959 ? -27.831 33.416 10.427 1.00 74.75 959 ALA A CA 1
ATOM 7615 C C . ALA A 1 959 ? -28.328 34.476 9.436 1.00 74.75 959 ALA A C 1
ATOM 7617 O O . ALA A 1 959 ? -28.169 35.667 9.676 1.00 74.75 959 ALA A O 1
ATOM 7618 N N . GLN A 1 960 ? -29.025 34.078 8.368 1.00 77.56 960 GLN A N 1
ATOM 7619 C CA . GLN A 1 960 ? -29.672 35.015 7.447 1.00 77.56 960 GLN A CA 1
ATOM 7620 C C . GLN A 1 960 ? -30.779 35.825 8.130 1.00 77.56 960 GLN A C 1
ATOM 7622 O O . GLN A 1 960 ? -30.936 37.010 7.843 1.00 77.56 960 GLN A O 1
ATOM 7627 N N . LYS A 1 961 ? -31.565 35.220 9.032 1.00 84.00 961 LYS A N 1
ATOM 7628 C CA . LYS A 1 961 ? -32.573 35.944 9.824 1.00 84.00 961 LYS A CA 1
ATOM 7629 C C . LYS A 1 961 ? -31.927 36.929 10.796 1.00 84.00 961 LYS A C 1
ATOM 7631 O O . LYS A 1 961 ? -32.437 38.038 10.925 1.00 84.00 961 LYS A O 1
ATOM 7636 N N . GLU A 1 962 ? -30.841 36.554 11.465 1.00 84.25 962 GLU A N 1
ATOM 7637 C CA . GLU A 1 962 ? -30.099 37.432 12.375 1.00 84.25 962 GLU A CA 1
ATOM 7638 C C . GLU A 1 962 ? -29.406 38.564 11.625 1.00 84.25 962 GLU A C 1
ATOM 7640 O O . GLU A 1 962 ? -29.552 39.715 12.022 1.00 84.25 962 GLU A O 1
ATOM 7645 N N . LEU A 1 963 ? -28.776 38.276 10.485 1.00 81.44 963 LEU A N 1
ATOM 7646 C CA . LEU A 1 963 ? -28.205 39.285 9.599 1.00 81.44 963 LEU A CA 1
ATOM 7647 C C . LEU A 1 963 ? -29.282 40.267 9.125 1.00 81.44 963 LEU A C 1
ATOM 7649 O O . LEU A 1 963 ? -29.101 41.474 9.242 1.00 81.44 963 LEU A O 1
ATOM 7653 N N . LYS A 1 964 ? -30.447 39.772 8.685 1.00 88.00 964 LYS A N 1
ATOM 7654 C CA . LYS A 1 964 ? -31.591 40.623 8.316 1.00 88.00 964 LYS A CA 1
ATOM 7655 C C . LYS A 1 964 ? -32.108 41.448 9.497 1.00 88.00 964 LYS A C 1
ATOM 7657 O O . LYS A 1 964 ? -32.483 42.602 9.308 1.00 88.00 964 LYS A O 1
ATOM 7662 N N . LYS A 1 965 ? -32.138 40.893 10.716 1.00 89.94 965 LYS A N 1
ATOM 7663 C CA . LYS A 1 965 ? -32.510 41.637 11.934 1.00 89.94 965 LYS A CA 1
ATOM 7664 C C . LYS A 1 965 ? -31.487 42.723 12.265 1.00 89.94 965 LYS A C 1
ATOM 7666 O O . LYS A 1 965 ? -31.901 43.839 12.554 1.00 89.94 965 LYS A O 1
ATOM 7671 N N . ALA A 1 966 ? -30.192 42.423 12.183 1.00 82.31 966 ALA A N 1
ATOM 7672 C CA . ALA A 1 966 ? -29.108 43.372 12.419 1.00 82.31 966 ALA A CA 1
ATOM 7673 C C . ALA A 1 966 ? -29.113 44.496 11.375 1.00 82.31 966 ALA A C 1
ATOM 7675 O O . ALA A 1 966 ? -29.070 45.667 11.737 1.00 82.31 966 ALA A O 1
ATOM 7676 N N . GLN A 1 967 ? -29.289 44.159 10.094 1.00 85.00 967 GLN A N 1
ATOM 7677 C CA . GLN A 1 967 ? -29.466 45.128 9.009 1.00 85.00 967 GLN A CA 1
ATOM 7678 C C . GLN A 1 967 ? -30.713 45.994 9.220 1.00 85.00 967 GLN A C 1
ATOM 7680 O O . GLN A 1 967 ? -30.663 47.203 9.017 1.00 85.00 967 GLN A O 1
ATOM 7685 N N . LYS A 1 968 ? -31.828 45.415 9.689 1.00 88.50 968 LYS A N 1
ATOM 7686 C CA . LYS A 1 968 ? -33.046 46.173 10.019 1.00 88.50 968 LYS A CA 1
ATOM 7687 C C . LYS A 1 968 ? -32.858 47.078 11.243 1.00 88.50 968 LYS A C 1
ATOM 7689 O O . LYS A 1 968 ? -33.415 48.171 11.265 1.00 88.50 968 LYS A O 1
ATOM 7694 N N . ALA A 1 969 ? -32.087 46.649 12.241 1.00 83.25 969 ALA A N 1
ATOM 7695 C CA . ALA A 1 969 ? -31.740 47.461 13.406 1.00 83.25 969 ALA A CA 1
ATOM 7696 C C . ALA A 1 969 ? -30.812 48.628 13.023 1.00 83.25 969 ALA A C 1
ATOM 7698 O O . ALA A 1 969 ? -31.092 49.763 13.393 1.00 83.25 969 ALA A O 1
ATOM 7699 N N . GLN A 1 970 ? -29.788 48.386 12.196 1.00 82.00 970 GLN A N 1
ATOM 7700 C CA . GLN A 1 970 ? -28.943 49.443 11.625 1.00 82.00 970 GLN A CA 1
ATOM 7701 C C . GLN A 1 970 ? -29.731 50.400 10.722 1.00 82.00 970 GLN A C 1
ATOM 7703 O O . GLN A 1 970 ? -29.514 51.605 10.771 1.00 82.00 970 GLN A O 1
ATOM 7708 N N . GLY A 1 971 ? -30.668 49.884 9.923 1.00 80.38 971 GLY A N 1
ATOM 7709 C CA . GLY A 1 971 ? -31.552 50.703 9.093 1.00 80.38 971 GLY A CA 1
ATOM 7710 C C . GLY A 1 971 ? -32.491 51.591 9.914 1.00 80.38 971 GLY A C 1
ATOM 7711 O O . GLY A 1 971 ? -32.733 52.727 9.525 1.00 80.38 971 GLY A O 1
ATOM 7712 N N . LYS A 1 972 ? -32.975 51.117 11.072 1.00 77.19 972 LYS A N 1
ATOM 7713 C CA . LYS A 1 972 ? -33.754 51.941 12.013 1.00 77.19 972 LYS A CA 1
ATOM 7714 C C . LYS A 1 972 ? -32.913 53.033 12.674 1.00 77.19 972 LYS A C 1
ATOM 7716 O O . LYS A 1 972 ? -33.374 54.162 12.729 1.00 77.19 972 LYS A O 1
ATOM 7721 N N . LEU A 1 973 ? -31.683 52.720 13.085 1.00 69.00 973 LEU A N 1
ATOM 7722 C CA . LEU A 1 973 ? -30.757 53.709 13.652 1.00 69.00 973 LEU A CA 1
ATOM 7723 C C . LEU A 1 973 ? -30.392 54.801 12.631 1.00 69.00 973 LEU A C 1
ATOM 7725 O O . LEU A 1 973 ? -30.396 55.978 12.967 1.00 69.00 973 LEU A O 1
ATOM 7729 N N . LYS A 1 974 ? -30.179 54.433 11.358 1.00 65.81 974 LYS A N 1
ATOM 7730 C CA . LYS A 1 974 ? -29.979 55.408 10.270 1.00 65.81 974 LYS A CA 1
ATOM 7731 C C . LYS A 1 974 ? -31.249 56.187 9.908 1.00 65.81 974 LYS A C 1
ATOM 7733 O O . LYS A 1 974 ? -31.151 57.329 9.482 1.00 65.81 974 LYS A O 1
ATOM 7738 N N . GLY A 1 975 ? -32.431 55.590 10.060 1.00 53.34 975 GLY A N 1
ATOM 7739 C CA . GLY A 1 975 ? -33.713 56.268 9.844 1.00 53.34 975 GLY A CA 1
ATOM 7740 C C . GLY A 1 975 ? -34.057 57.291 10.932 1.00 53.34 975 GLY A C 1
ATOM 7741 O O . GLY A 1 975 ? -34.704 58.288 10.632 1.00 53.34 975 GLY A O 1
ATOM 7742 N N . GLU A 1 976 ? -33.594 57.084 12.168 1.00 54.19 976 GLU A N 1
ATOM 7743 C CA . GLU A 1 976 ? -33.750 58.045 13.272 1.00 54.19 976 GLU A CA 1
ATOM 7744 C C . GLU A 1 976 ? -32.745 59.211 13.193 1.00 54.19 976 GLU A C 1
ATOM 7746 O O . GLU A 1 976 ? -33.098 60.329 13.559 1.00 54.19 976 GLU A O 1
ATOM 7751 N N . GLU A 1 977 ? -31.551 59.018 12.616 1.00 48.88 977 GLU A N 1
ATOM 7752 C CA . GLU A 1 977 ? -30.610 60.123 12.337 1.00 48.88 977 GLU A CA 1
ATOM 7753 C C . GLU A 1 977 ? -31.088 61.080 11.227 1.00 48.88 977 GLU A C 1
ATOM 7755 O O . GLU A 1 977 ? -30.714 62.252 11.220 1.00 48.88 977 GLU A O 1
ATOM 7760 N N . VAL A 1 978 ? -31.947 60.625 10.308 1.00 48.53 978 VAL A N 1
ATOM 7761 C CA . VAL A 1 978 ? -32.449 61.456 9.194 1.00 48.53 978 VAL A CA 1
ATOM 7762 C C . VAL A 1 978 ? -33.627 62.353 9.609 1.00 48.53 978 VAL A C 1
ATOM 7764 O O . VAL A 1 978 ? -33.918 63.325 8.922 1.00 48.53 978 VAL A O 1
ATOM 7767 N N . HIS A 1 979 ? -34.253 62.126 10.771 1.00 44.09 979 HIS A N 1
ATOM 7768 C CA . HIS A 1 979 ? -35.361 62.965 11.255 1.00 44.09 979 HIS A CA 1
ATOM 7769 C C . HIS A 1 979 ? -34.957 64.114 12.202 1.00 44.09 979 HIS A C 1
ATOM 7771 O O . HIS A 1 979 ? -35.833 64.807 12.712 1.00 44.09 979 HIS A O 1
ATOM 7777 N N . VAL A 1 980 ? -33.655 64.368 12.408 1.00 46.69 980 VAL A N 1
ATOM 7778 C CA . VAL A 1 980 ? -33.148 65.450 13.293 1.00 46.69 980 VAL A CA 1
ATOM 7779 C C . VAL A 1 980 ? -32.347 66.528 12.536 1.00 46.69 980 VAL A C 1
ATOM 7781 O O . VAL A 1 980 ? -31.711 67.389 13.138 1.00 46.69 980 VAL A O 1
ATOM 7784 N N . ARG A 1 981 ? -32.394 66.563 11.200 1.00 44.62 981 ARG A N 1
ATOM 7785 C CA . ARG A 1 981 ? -31.795 67.662 10.422 1.00 44.62 981 ARG A CA 1
ATOM 7786 C C . ARG A 1 981 ? -32.692 68.103 9.275 1.00 44.62 981 ARG A C 1
ATOM 7788 O O . ARG A 1 981 ? -32.453 67.775 8.121 1.00 44.62 981 ARG A O 1
ATOM 7795 N N . GLU A 1 982 ? -33.681 68.918 9.610 1.00 41.72 982 GLU A N 1
ATOM 7796 C CA . GLU A 1 982 ? -34.326 69.799 8.642 1.00 41.72 982 GLU A CA 1
ATOM 7797 C C . GLU A 1 982 ? -34.639 71.142 9.313 1.00 41.72 982 GLU A C 1
ATOM 7799 O O . GLU A 1 982 ? -35.743 71.393 9.766 1.00 41.72 982 GLU A O 1
ATOM 7804 N N . GLU A 1 983 ? -33.607 71.974 9.455 1.00 43.06 983 GLU A N 1
ATOM 7805 C CA . GLU A 1 983 ? -33.701 73.438 9.421 1.00 43.06 983 GLU A CA 1
ATOM 7806 C C . GLU A 1 983 ? -32.278 74.008 9.474 1.00 43.06 983 GLU A C 1
ATOM 7808 O O . GLU A 1 983 ? -31.576 73.848 10.468 1.00 43.06 983 GLU A O 1
ATOM 7813 N N . VAL A 1 984 ? -31.825 74.612 8.370 1.00 37.84 984 VAL A N 1
ATOM 7814 C CA . VAL A 1 984 ? -31.113 75.905 8.284 1.00 37.84 984 VAL A CA 1
ATOM 7815 C C . VAL A 1 984 ? -30.636 76.115 6.835 1.00 37.84 984 VAL A C 1
ATOM 7817 O O . VAL A 1 984 ? -30.209 75.202 6.136 1.00 37.84 984 VAL A O 1
ATOM 7820 N N . ARG A 1 985 ? -30.822 77.363 6.403 1.00 36.44 985 ARG A N 1
ATOM 7821 C CA . ARG A 1 985 ? -30.772 77.963 5.063 1.00 36.44 985 ARG A CA 1
ATOM 7822 C C . ARG A 1 985 ? -29.422 77.923 4.321 1.00 36.44 985 ARG A C 1
ATOM 7824 O O . ARG A 1 985 ? -28.374 77.973 4.946 1.00 36.44 985 ARG A O 1
ATOM 7831 N N . ARG A 1 986 ? -29.569 77.975 2.982 1.00 40.31 986 ARG A N 1
ATOM 7832 C CA . ARG A 1 986 ? -28.852 78.732 1.917 1.00 40.31 986 ARG A CA 1
ATOM 7833 C C . ARG A 1 986 ? -27.408 79.200 2.172 1.00 40.31 986 ARG A C 1
ATOM 7835 O O . ARG A 1 986 ? -27.179 79.953 3.105 1.00 40.31 986 ARG A O 1
ATOM 7842 N N . ASP A 1 987 ? -26.511 78.909 1.224 1.00 33.56 987 ASP A N 1
ATOM 7843 C CA . ASP A 1 987 ? -26.079 79.872 0.189 1.00 33.56 987 ASP A CA 1
ATOM 7844 C C . ASP A 1 987 ? -25.245 79.177 -0.920 1.00 33.56 987 ASP A C 1
ATOM 7846 O O . ASP A 1 987 ? -24.449 78.277 -0.665 1.00 33.56 987 ASP A O 1
ATOM 7850 N N . GLU A 1 988 ? -25.501 79.580 -2.166 1.00 36.44 988 GLU A N 1
ATOM 7851 C CA . GLU A 1 988 ? -24.743 79.319 -3.412 1.00 36.44 988 GLU A CA 1
ATOM 7852 C C . GLU A 1 988 ? -23.392 80.097 -3.414 1.00 36.44 988 GLU A C 1
ATOM 7854 O O . GLU A 1 988 ? -23.288 81.007 -2.586 1.00 36.44 988 GLU A O 1
ATOM 7859 N N . PRO A 1 989 ? -22.373 79.863 -4.303 1.00 50.22 989 PRO A N 1
ATOM 7860 C CA . PRO A 1 989 ? -22.556 79.782 -5.771 1.00 50.22 989 PRO A CA 1
ATOM 7861 C C . PRO A 1 989 ? -21.538 78.994 -6.663 1.00 50.22 989 PRO A C 1
ATOM 7863 O O . PRO A 1 989 ? -20.417 78.687 -6.278 1.00 50.22 989 PRO A O 1
ATOM 7866 N N . GLN A 1 990 ? -21.968 78.820 -7.929 1.00 31.66 990 GLN A N 1
ATOM 7867 C CA . GLN A 1 990 ? -21.238 78.903 -9.224 1.00 31.66 990 GLN A CA 1
ATOM 7868 C C . GLN A 1 990 ? -20.330 77.767 -9.799 1.00 31.66 990 GLN A C 1
ATOM 7870 O O . GLN A 1 990 ? -19.394 77.277 -9.182 1.00 31.66 990 GLN A O 1
ATOM 7875 N N . HIS A 1 991 ? -20.657 77.463 -11.073 1.00 35.12 991 HIS A N 1
ATOM 7876 C CA . HIS A 1 991 ? -20.058 76.721 -12.222 1.00 35.12 991 HIS A CA 1
ATOM 7877 C C . HIS A 1 991 ? -18.551 76.947 -12.547 1.00 35.12 991 HIS A C 1
ATOM 7879 O O . HIS A 1 991 ? -17.968 77.792 -11.870 1.00 35.12 991 HIS A O 1
ATOM 7885 N N . PRO A 1 992 ? -17.910 76.329 -13.601 1.00 47.31 992 PRO A N 1
ATOM 7886 C CA . PRO A 1 992 ? -18.402 75.562 -14.796 1.00 47.31 992 PRO A CA 1
ATOM 7887 C C . PRO A 1 992 ? -17.694 74.191 -15.066 1.00 47.31 992 PRO A C 1
ATOM 7889 O O . PRO A 1 992 ? -16.726 73.877 -14.389 1.00 47.31 992 PRO A O 1
ATOM 7892 N N . GLY A 1 993 ? -18.237 73.235 -15.855 1.00 34.03 993 GLY A N 1
ATOM 7893 C CA . GLY A 1 993 ? -18.178 73.069 -17.343 1.00 34.03 993 GLY A CA 1
ATOM 7894 C C . GLY A 1 993 ? -16.891 72.303 -17.763 1.00 34.03 993 GLY A C 1
ATOM 7895 O O . GLY A 1 993 ? -15.856 72.609 -17.194 1.00 34.03 993 GLY A O 1
ATOM 7896 N N . GLU A 1 994 ? -16.784 71.298 -18.651 1.00 32.69 994 GLU A N 1
ATOM 7897 C CA . GLU A 1 994 ? -17.522 70.820 -19.841 1.00 32.69 994 GLU A CA 1
ATOM 7898 C C . GLU A 1 994 ? -17.112 69.358 -20.228 1.00 32.69 994 GLU A C 1
ATOM 7900 O O . GLU A 1 994 ? -16.058 68.881 -19.807 1.00 32.69 994 GLU A O 1
ATOM 7905 N N . ASP A 1 995 ? -17.993 68.715 -21.023 1.00 35.94 995 ASP A N 1
ATOM 7906 C CA . ASP A 1 995 ? -17.962 67.614 -22.040 1.00 35.94 995 ASP A CA 1
ATOM 7907 C C . ASP A 1 995 ? -16.671 66.817 -22.384 1.00 35.94 995 ASP A C 1
ATOM 7909 O O . ASP A 1 995 ? -15.560 67.305 -22.235 1.00 35.94 995 ASP A O 1
ATOM 7913 N N . PHE A 1 996 ? -16.671 65.557 -22.872 1.00 30.69 996 PHE A N 1
ATOM 7914 C CA . PHE A 1 996 ? -17.402 64.822 -23.944 1.00 30.69 996 PHE A CA 1
ATOM 7915 C C . PHE A 1 996 ? -17.428 63.297 -23.599 1.00 30.69 996 PHE A C 1
ATOM 7917 O O . PHE A 1 996 ? -16.613 62.852 -22.802 1.00 30.69 996 PHE A O 1
ATOM 7924 N N . GLY A 1 997 ? -18.216 62.348 -24.133 1.00 31.75 997 GLY A N 1
ATOM 7925 C CA . GLY A 1 997 ? -19.118 62.270 -25.284 1.00 31.75 997 GLY A CA 1
ATOM 7926 C C . GLY A 1 997 ? -19.052 60.872 -25.965 1.00 31.75 997 GLY A C 1
ATOM 7927 O O . GLY A 1 997 ? -18.070 60.561 -26.620 1.00 31.75 997 GLY A O 1
ATOM 7928 N N . VAL A 1 998 ? -20.148 60.098 -25.846 1.00 32.56 998 VAL A N 1
ATOM 7929 C CA . VAL A 1 998 ? -20.815 59.205 -26.844 1.00 32.56 998 VAL A CA 1
ATOM 7930 C C . VAL A 1 998 ? -20.173 57.891 -27.364 1.00 32.56 998 VAL A C 1
ATOM 7932 O O . VAL A 1 998 ? -19.108 57.882 -27.968 1.00 32.56 998 VAL A O 1
ATOM 7935 N N . GLY A 1 999 ? -20.962 56.795 -27.309 1.00 26.09 999 GLY A N 1
ATOM 7936 C CA . GLY A 1 999 ? -20.858 55.655 -28.242 1.00 26.09 999 GLY A CA 1
ATOM 7937 C C . GLY A 1 999 ? -21.613 54.362 -27.861 1.00 26.09 999 GLY A C 1
ATOM 7938 O O . GLY A 1 999 ? -21.022 53.445 -27.310 1.00 26.09 999 GLY A O 1
ATOM 7939 N N . SER A 1 1000 ? -22.902 54.250 -28.205 1.00 31.56 1000 SER A N 1
ATOM 7940 C CA . SER A 1 1000 ? -23.658 52.982 -28.394 1.00 31.56 1000 SER A CA 1
ATOM 7941 C C . SER A 1 1000 ? -24.126 52.920 -29.859 1.00 31.56 1000 SER A C 1
ATOM 7943 O O . SER A 1 1000 ? -24.246 53.989 -30.463 1.00 31.56 1000 SER A O 1
ATOM 7945 N N . PRO A 1 1001 ? -24.364 51.737 -30.468 1.00 45.50 1001 PRO A N 1
ATOM 7946 C CA . PRO A 1 1001 ? -25.673 51.040 -30.420 1.00 45.50 1001 PRO A CA 1
ATOM 7947 C C . PRO A 1 1001 ? -25.502 49.491 -30.435 1.00 45.50 1001 PRO A C 1
ATOM 7949 O O . PRO A 1 1001 ? -24.393 48.999 -30.560 1.00 45.50 1001 PRO A O 1
ATOM 7952 N N . GLY A 1 1002 ? -26.486 48.598 -30.312 1.00 28.05 1002 GLY A N 1
ATOM 7953 C CA . GLY A 1 1002 ? -27.937 48.652 -30.411 1.00 28.05 1002 GLY A CA 1
ATOM 7954 C C . GLY A 1 1002 ? -28.518 47.226 -30.296 1.00 28.05 1002 GLY A C 1
ATOM 7955 O O . GLY A 1 1002 ? -27.806 46.226 -30.296 1.00 28.05 1002 GLY A O 1
ATOM 7956 N N . VAL A 1 1003 ? -29.836 47.187 -30.150 1.00 35.72 1003 VAL A N 1
ATOM 7957 C CA . VAL A 1 1003 ? -30.741 46.074 -29.815 1.00 35.72 1003 VAL A CA 1
ATOM 7958 C C . VAL A 1 1003 ? -31.026 45.154 -31.014 1.00 35.72 1003 VAL A C 1
ATOM 7960 O O . VAL A 1 1003 ? -31.091 45.659 -32.125 1.00 35.72 1003 VAL A O 1
ATOM 7963 N N . LEU A 1 1004 ? -31.344 43.866 -30.783 1.00 28.31 1004 LEU A N 1
ATOM 7964 C CA . LEU A 1 1004 ? -32.475 43.172 -31.437 1.00 28.31 1004 LEU A CA 1
ATOM 7965 C C . LEU A 1 1004 ? -32.943 41.937 -30.634 1.00 28.31 1004 LEU A C 1
ATOM 7967 O O . LEU A 1 1004 ? -32.154 41.095 -30.211 1.00 28.31 1004 LEU A O 1
ATOM 7971 N N . ARG A 1 1005 ? -34.259 41.906 -30.396 1.00 33.91 1005 ARG A N 1
ATOM 7972 C CA . ARG A 1 1005 ? -35.080 40.839 -29.801 1.00 33.91 1005 ARG A CA 1
ATOM 7973 C C . ARG A 1 1005 ? -35.553 39.877 -30.895 1.00 33.91 1005 ARG A C 1
ATOM 7975 O O . ARG A 1 1005 ? -35.735 40.324 -32.016 1.00 33.91 1005 ARG A O 1
ATOM 7982 N N . ASP A 1 1006 ? -35.812 38.626 -30.510 1.00 30.70 1006 ASP A N 1
ATOM 7983 C CA . ASP A 1 1006 ? -36.999 37.785 -30.802 1.00 30.70 1006 ASP A CA 1
ATOM 7984 C C . ASP A 1 1006 ? -36.674 36.372 -30.256 1.00 30.70 1006 ASP A C 1
ATOM 7986 O O . ASP A 1 1006 ? -35.547 35.913 -30.375 1.00 30.70 1006 ASP A O 1
ATOM 7990 N N . GLY A 1 1007 ? -37.495 35.610 -29.531 1.00 27.84 1007 GLY A N 1
ATOM 7991 C CA . GLY A 1 1007 ? -38.942 35.572 -29.384 1.00 27.84 1007 GLY A CA 1
ATOM 7992 C C . GLY A 1 1007 ? -39.423 34.190 -29.838 1.00 27.84 1007 GLY A C 1
ATOM 7993 O O . GLY A 1 1007 ? -39.501 33.978 -31.034 1.00 27.84 1007 GLY A O 1
ATOM 7994 N N . LEU A 1 1008 ? -39.721 33.253 -28.918 1.00 25.97 1008 LEU A N 1
ATOM 7995 C CA . LEU A 1 1008 ? -40.716 32.175 -29.116 1.00 25.97 1008 LEU A CA 1
ATOM 7996 C C . LEU A 1 1008 ? -40.916 31.332 -27.841 1.00 25.97 1008 LEU A C 1
ATOM 7998 O O . LEU A 1 1008 ? -40.070 30.540 -27.431 1.00 25.97 1008 LEU A O 1
ATOM 8002 N N . ARG A 1 1009 ? -42.087 31.519 -27.221 1.00 31.08 1009 ARG A N 1
ATOM 8003 C CA . ARG A 1 1009 ? -42.740 30.587 -26.291 1.00 31.08 1009 ARG A CA 1
ATOM 8004 C C . ARG A 1 1009 ? -43.740 29.754 -27.092 1.00 31.08 1009 ARG A C 1
ATOM 8006 O O . ARG A 1 1009 ? -44.454 30.333 -27.903 1.00 31.08 1009 ARG A O 1
ATOM 8013 N N . PHE A 1 1010 ? -43.902 28.476 -26.754 1.00 27.64 1010 PHE A N 1
ATOM 8014 C CA . PHE A 1 1010 ? -45.182 27.781 -26.914 1.00 27.64 1010 PHE A CA 1
ATOM 8015 C C . PHE A 1 1010 ? -45.500 26.921 -25.687 1.00 27.64 1010 PHE A C 1
ATOM 8017 O O . PHE A 1 1010 ? -44.626 26.341 -25.046 1.00 27.64 1010 PHE A O 1
ATOM 8024 N N . THR A 1 1011 ? -46.783 26.948 -25.350 1.00 30.25 1011 THR A N 1
ATOM 8025 C CA . THR A 1 1011 ? -47.479 26.411 -24.178 1.00 30.25 1011 THR A CA 1
ATOM 8026 C C . THR A 1 1011 ? -48.115 25.037 -24.436 1.00 30.25 1011 THR A C 1
ATOM 8028 O O . THR A 1 1011 ? -48.252 24.610 -25.574 1.00 30.25 1011 THR A O 1
ATOM 8031 N N . HIS A 1 1012 ? -48.522 24.398 -23.332 1.00 30.20 1012 HIS A N 1
ATOM 8032 C CA . HIS A 1 1012 ? -49.334 23.183 -23.138 1.00 30.20 1012 HIS A CA 1
ATOM 8033 C C . HIS A 1 1012 ? -50.355 22.767 -24.214 1.00 30.20 1012 HIS A C 1
ATOM 8035 O O . HIS A 1 1012 ? -51.071 23.617 -24.732 1.00 30.20 1012 HIS A O 1
ATOM 8041 N N . ALA A 1 1013 ? -50.568 21.447 -24.355 1.00 29.20 1013 ALA A N 1
ATOM 8042 C CA . ALA A 1 1013 ? -51.802 20.723 -23.970 1.00 29.20 1013 ALA A CA 1
ATOM 8043 C C . ALA A 1 1013 ? -51.789 19.268 -24.497 1.00 29.20 1013 ALA A C 1
ATOM 8045 O O . ALA A 1 1013 ? -51.221 19.010 -25.553 1.00 29.20 1013 ALA A O 1
ATOM 8046 N N . GLY A 1 1014 ? -52.466 18.341 -23.801 1.00 25.38 1014 GLY A N 1
ATOM 8047 C CA . GLY A 1 1014 ? -52.928 17.083 -24.413 1.00 25.38 1014 GLY A CA 1
ATOM 8048 C C . GLY A 1 1014 ? -52.866 15.826 -23.542 1.00 25.38 1014 GLY A C 1
ATOM 8049 O O . GLY A 1 1014 ? -52.010 14.975 -23.744 1.00 25.38 1014 GLY A O 1
ATOM 8050 N N . SER A 1 1015 ? -53.801 15.692 -22.604 1.00 30.09 1015 SER A N 1
ATOM 8051 C CA . SER A 1 1015 ? -54.201 14.438 -21.947 1.00 30.09 1015 SER A CA 1
ATOM 8052 C C . SER A 1 1015 ? -55.274 13.719 -22.773 1.00 30.09 1015 SER A C 1
ATOM 8054 O O . SER A 1 1015 ? -56.234 14.405 -23.104 1.00 30.09 1015 SER A O 1
ATOM 8056 N N . VAL A 1 1016 ? -55.203 12.395 -22.998 1.00 28.62 1016 VAL A N 1
ATOM 8057 C CA . VAL A 1 1016 ? -56.386 11.520 -23.217 1.00 28.62 1016 VAL A CA 1
ATOM 8058 C C . VAL A 1 1016 ? -56.079 10.056 -22.825 1.00 28.62 1016 VAL A C 1
ATOM 8060 O O . VAL A 1 1016 ? -55.202 9.421 -23.398 1.00 28.62 1016 VAL A O 1
ATOM 8063 N N . GLU A 1 1017 ? -56.807 9.611 -21.797 1.00 27.70 1017 GLU A N 1
ATOM 8064 C CA . GLU A 1 1017 ? -57.511 8.336 -21.526 1.00 27.70 1017 GLU A CA 1
ATOM 8065 C C . GLU A 1 1017 ? -56.963 6.927 -21.866 1.00 27.70 1017 GLU A C 1
ATOM 8067 O O . GLU A 1 1017 ? -56.554 6.597 -22.975 1.00 27.70 1017 GLU A O 1
ATOM 8072 N N . GLU A 1 1018 ? -57.128 6.054 -20.856 1.00 31.81 1018 GLU A N 1
ATOM 8073 C CA . GLU A 1 1018 ? -57.207 4.584 -20.918 1.00 31.81 1018 GLU A CA 1
ATOM 8074 C C . GLU A 1 1018 ? -58.330 4.087 -21.862 1.00 31.81 1018 GLU A C 1
ATOM 8076 O O . GLU A 1 1018 ? -59.285 4.813 -22.139 1.00 31.81 1018 GLU A O 1
ATOM 8081 N N . PRO A 1 1019 ? -58.345 2.783 -22.210 1.00 38.66 1019 PRO A N 1
ATOM 8082 C CA . PRO A 1 1019 ? -59.308 1.956 -21.478 1.00 38.66 1019 PRO A CA 1
ATOM 8083 C C . PRO A 1 1019 ? -58.830 0.549 -21.085 1.00 38.66 1019 PRO A C 1
ATOM 8085 O O . PRO A 1 1019 ? -58.049 -0.130 -21.748 1.00 38.66 1019 PRO A O 1
ATOM 8088 N N . LYS A 1 1020 ? -59.428 0.101 -19.979 1.00 33.09 1020 LYS A N 1
ATOM 8089 C CA . LYS A 1 1020 ? -59.479 -1.258 -19.426 1.00 33.09 1020 LYS A CA 1
ATOM 8090 C C . LYS A 1 1020 ? -60.231 -2.234 -20.347 1.00 33.09 1020 LYS A C 1
ATOM 8092 O O . LYS A 1 1020 ? -61.281 -1.863 -20.865 1.00 33.09 1020 LYS A O 1
ATOM 8097 N N . LYS A 1 1021 ? -59.817 -3.515 -20.371 1.00 28.55 1021 LYS A N 1
ATOM 8098 C CA . LYS A 1 1021 ? -60.633 -4.718 -20.029 1.00 28.55 1021 LYS A CA 1
ATOM 8099 C C . LYS A 1 1021 ? -59.875 -6.041 -20.297 1.00 28.55 1021 LYS A C 1
ATOM 8101 O O . LYS A 1 1021 ? -59.292 -6.237 -21.353 1.00 28.55 1021 LYS A O 1
ATOM 8106 N N . LYS A 1 1022 ? -59.919 -6.947 -19.308 1.00 30.45 1022 LYS A N 1
ATOM 8107 C CA . LYS A 1 1022 ? -59.662 -8.410 -19.377 1.00 30.45 1022 LYS A CA 1
ATOM 8108 C C . LYS A 1 1022 ? -60.954 -9.144 -19.847 1.00 30.45 1022 LYS A C 1
ATOM 8110 O O . LYS A 1 1022 ? -61.978 -8.467 -19.937 1.00 30.45 1022 LYS A O 1
ATOM 8115 N N . PRO A 1 1023 ? -61.045 -10.492 -19.775 1.00 62.16 1023 PRO A N 1
ATOM 8116 C CA . PRO A 1 1023 ? -60.320 -11.599 -20.438 1.00 62.16 1023 PRO A CA 1
ATOM 8117 C C . PRO A 1 1023 ? -61.332 -12.524 -21.186 1.00 62.16 1023 PRO A C 1
ATOM 8119 O O . PRO A 1 1023 ? -62.485 -12.129 -21.282 1.00 62.16 1023 PRO A O 1
ATOM 8122 N N . VAL A 1 1024 ? -60.938 -13.723 -21.675 1.00 26.36 1024 VAL A N 1
ATOM 8123 C CA . VAL A 1 1024 ? -61.716 -15.012 -21.753 1.00 26.36 1024 VAL A CA 1
ATOM 8124 C C . VAL A 1 1024 ? -61.004 -15.994 -22.729 1.00 26.36 1024 VAL A C 1
ATOM 8126 O O . VAL A 1 1024 ? -60.710 -15.606 -23.849 1.00 26.36 1024 VAL A O 1
ATOM 8129 N N . VAL A 1 1025 ? -60.387 -17.088 -22.240 1.00 26.98 1025 VAL A N 1
ATOM 8130 C CA . VAL A 1 1025 ? -60.780 -18.536 -22.220 1.00 26.98 1025 VAL A CA 1
ATOM 8131 C C . VAL A 1 1025 ? -60.559 -19.340 -23.526 1.00 26.98 1025 VAL A C 1
ATOM 8133 O O . VAL A 1 1025 ? -61.189 -19.051 -24.530 1.00 26.98 1025 VAL A O 1
ATOM 8136 N N . SER A 1 1026 ? -59.727 -20.396 -23.374 1.00 26.30 1026 SER A N 1
ATOM 8137 C CA . SER A 1 1026 ? -59.624 -21.730 -24.035 1.00 26.30 1026 SER A CA 1
ATOM 8138 C C . SER A 1 1026 ? -59.545 -21.827 -25.575 1.00 26.30 1026 SER A C 1
ATOM 8140 O O . SER A 1 1026 ? -59.989 -20.950 -26.289 1.00 26.30 1026 SER A O 1
ATOM 8142 N N . THR A 1 1027 ? -58.962 -22.851 -26.211 1.00 26.62 1027 THR A N 1
ATOM 8143 C CA . THR A 1 1027 ? -58.916 -24.295 -25.910 1.00 26.62 1027 THR A CA 1
ATOM 8144 C C . THR A 1 1027 ? -57.879 -24.974 -26.826 1.00 26.62 1027 THR A C 1
ATOM 8146 O O . THR A 1 1027 ? -57.686 -24.524 -27.946 1.00 26.62 1027 THR A O 1
ATOM 8149 N N . MET A 1 1028 ? -57.292 -26.072 -26.335 1.00 24.95 1028 MET A N 1
ATOM 8150 C CA . MET A 1 1028 ? -56.904 -27.315 -27.036 1.00 24.95 1028 MET A CA 1
ATOM 8151 C C . MET A 1 1028 ? -56.373 -27.291 -28.485 1.00 24.95 1028 MET A C 1
ATOM 8153 O O . MET A 1 1028 ? -57.065 -26.922 -29.426 1.00 24.95 1028 MET A O 1
ATOM 8157 N N . GLY A 1 1029 ? -55.217 -27.937 -28.662 1.00 26.81 1029 GLY A N 1
ATOM 8158 C CA . GLY A 1 1029 ? -54.759 -28.485 -29.937 1.00 26.81 1029 GLY A CA 1
ATOM 8159 C C . GLY A 1 1029 ? -53.555 -29.405 -29.736 1.00 26.81 1029 GLY A C 1
ATOM 8160 O O . GLY A 1 1029 ? -52.421 -28.946 -29.782 1.00 26.81 1029 GLY A O 1
ATOM 8161 N N . ASN A 1 1030 ? -53.826 -30.684 -29.458 1.00 27.42 1030 ASN A N 1
ATOM 8162 C CA . ASN A 1 1030 ? -52.865 -31.790 -29.532 1.00 27.42 1030 ASN A CA 1
ATOM 8163 C C . ASN A 1 1030 ? -52.326 -31.955 -30.961 1.00 27.42 1030 ASN A C 1
ATOM 8165 O O . ASN A 1 1030 ? -53.093 -31.767 -31.902 1.00 27.42 1030 ASN A O 1
ATOM 8169 N N . LEU A 1 1031 ? -51.067 -32.388 -31.079 1.00 29.05 1031 LEU A N 1
ATOM 8170 C CA . LEU A 1 1031 ? -50.486 -33.319 -32.069 1.00 29.05 1031 LEU A CA 1
ATOM 8171 C C . LEU A 1 1031 ? -48.969 -33.335 -31.768 1.00 29.05 1031 LEU A C 1
ATOM 8173 O O . LEU A 1 1031 ? -48.311 -32.315 -31.925 1.00 29.05 1031 LEU A O 1
ATOM 8177 N N . ASP A 1 1032 ? -48.420 -34.292 -31.024 1.00 26.77 1032 ASP A N 1
ATOM 8178 C CA . ASP A 1 1032 ? -48.229 -35.723 -31.303 1.00 26.77 1032 ASP A CA 1
ATOM 8179 C C . ASP A 1 1032 ? -47.045 -36.014 -32.248 1.00 26.77 1032 ASP A C 1
ATOM 8181 O O . ASP A 1 1032 ? -46.795 -35.295 -33.214 1.00 26.77 1032 ASP A O 1
ATOM 8185 N N . SER A 1 1033 ? -46.350 -37.110 -31.928 1.00 31.80 1033 SER A N 1
ATOM 8186 C CA . SER A 1 1033 ? -45.098 -37.665 -32.477 1.00 31.80 1033 SER A CA 1
ATOM 8187 C C . SER A 1 1033 ? -43.791 -36.928 -32.108 1.00 31.80 1033 SER A C 1
ATOM 8189 O O . SER A 1 1033 ? -43.621 -35.748 -32.373 1.00 31.80 1033 SER A O 1
ATOM 8191 N N . GLY A 1 1034 ? -42.781 -37.535 -31.483 1.00 26.66 1034 GLY A N 1
ATOM 8192 C CA . GLY A 1 1034 ? -42.531 -38.942 -31.178 1.00 26.66 1034 GLY A CA 1
ATOM 8193 C C . GLY A 1 1034 ? -41.137 -39.347 -31.667 1.00 26.66 1034 GLY A C 1
ATOM 8194 O O . GLY A 1 1034 ? -40.746 -38.974 -32.766 1.00 26.66 1034 GLY A O 1
ATOM 8195 N N . VAL A 1 1035 ? -40.471 -40.196 -30.873 1.00 30.34 1035 VAL A N 1
ATOM 8196 C CA . VAL A 1 1035 ? -39.224 -40.941 -31.165 1.00 30.34 1035 VAL A CA 1
ATOM 8197 C C . VAL A 1 1035 ? -37.936 -40.109 -31.008 1.00 30.34 1035 VAL A C 1
ATOM 8199 O O . VAL A 1 1035 ? -37.814 -39.025 -31.551 1.00 30.34 1035 VAL A O 1
ATOM 8202 N N . GLY A 1 1036 ? -36.902 -40.533 -30.284 1.00 26.83 1036 GLY A N 1
ATOM 8203 C CA . GLY A 1 1036 ? -36.598 -41.812 -29.650 1.00 26.83 1036 GLY A CA 1
ATOM 8204 C C . GLY A 1 1036 ? -35.106 -41.839 -29.293 1.00 26.83 1036 GLY A C 1
ATOM 8205 O O . GLY A 1 1036 ? -34.304 -41.101 -29.852 1.00 26.83 1036 GLY A O 1
ATOM 8206 N N . VAL A 1 1037 ? -34.783 -42.651 -28.298 1.00 28.64 1037 VAL A N 1
ATOM 8207 C CA . VAL A 1 1037 ? -33.583 -42.645 -27.450 1.00 28.64 1037 VAL A CA 1
ATOM 8208 C C . VAL A 1 1037 ? -32.464 -43.554 -27.996 1.00 28.64 1037 VAL A C 1
ATOM 8210 O O . VAL A 1 1037 ? -32.764 -44.549 -28.646 1.00 28.64 1037 VAL A O 1
ATOM 8213 N N . GLY A 1 1038 ? -31.205 -43.275 -27.623 1.00 26.45 1038 GLY A N 1
ATOM 8214 C CA . GLY A 1 1038 ? -30.061 -44.220 -27.596 1.00 26.45 1038 GLY A CA 1
ATOM 8215 C C . GLY A 1 1038 ? -28.752 -43.499 -27.948 1.00 26.45 1038 GLY A C 1
ATOM 8216 O O . GLY A 1 1038 ? -28.631 -43.033 -29.070 1.00 26.45 1038 GLY A O 1
ATOM 8217 N N . VAL A 1 1039 ? -27.816 -43.138 -27.058 1.00 30.61 1039 VAL A N 1
ATOM 8218 C CA . VAL A 1 1039 ? -27.018 -43.831 -26.013 1.00 30.61 1039 VAL A CA 1
ATOM 8219 C C . VAL A 1 1039 ? -25.991 -44.838 -26.558 1.00 30.61 1039 VAL A C 1
ATOM 8221 O O . VAL A 1 1039 ? -26.369 -45.789 -27.229 1.00 30.61 1039 VAL A O 1
ATOM 8224 N N . SER A 1 1040 ? -24.742 -44.652 -26.082 1.00 26.66 1040 SER A N 1
ATOM 8225 C CA . SER A 1 1040 ? -23.552 -45.536 -26.097 1.00 26.66 1040 SER A CA 1
ATOM 8226 C C . SER A 1 1040 ? -22.699 -45.510 -27.381 1.00 26.66 1040 SER A C 1
ATOM 8228 O O . SER A 1 1040 ? -23.229 -45.378 -28.471 1.00 26.66 1040 SER A O 1
ATOM 8230 N N . SER A 1 1041 ? -21.366 -45.634 -27.372 1.00 29.39 1041 SER A N 1
ATOM 8231 C CA . SER A 1 1041 ? -20.295 -45.546 -26.360 1.00 29.39 1041 SER A CA 1
ATOM 8232 C C . SER A 1 1041 ? -18.960 -45.816 -27.082 1.00 29.39 1041 SER A C 1
ATOM 8234 O O . SER A 1 1041 ? -18.914 -46.729 -27.900 1.00 29.39 1041 SER A O 1
ATOM 8236 N N . ASP A 1 1042 ? -17.891 -45.140 -26.651 1.00 29.50 1042 ASP A N 1
ATOM 8237 C CA . ASP A 1 1042 ? -16.495 -45.630 -26.643 1.00 29.50 1042 ASP A CA 1
ATOM 8238 C C . ASP A 1 1042 ? -15.658 -45.680 -27.954 1.00 29.50 1042 ASP A C 1
ATOM 8240 O O . ASP A 1 1042 ? -16.193 -45.476 -29.043 1.00 29.50 1042 ASP A O 1
ATOM 8244 N N . PRO A 1 1043 ? -14.305 -45.782 -27.860 1.00 47.97 1043 PRO A N 1
ATOM 8245 C CA . PRO A 1 1043 ? -13.390 -44.836 -28.499 1.00 47.97 1043 PRO A CA 1
ATOM 8246 C C . PRO A 1 1043 ? -12.343 -45.539 -29.395 1.00 47.97 1043 PRO A C 1
ATOM 8248 O O . PRO A 1 1043 ? -12.394 -46.742 -29.625 1.00 47.97 1043 PRO A O 1
ATOM 8251 N N . THR A 1 1044 ? -11.324 -44.777 -29.810 1.00 29.88 1044 THR A N 1
ATOM 8252 C CA . THR A 1 1044 ? -10.061 -45.188 -30.465 1.00 29.88 1044 THR A CA 1
ATOM 8253 C C . THR A 1 1044 ? -10.083 -45.334 -31.994 1.00 29.88 1044 THR A C 1
ATOM 8255 O O . THR A 1 1044 ? -10.649 -46.265 -32.542 1.00 29.88 1044 THR A O 1
ATOM 8258 N N . SER A 1 1045 ? -9.372 -44.436 -32.690 1.00 28.84 1045 SER A N 1
ATOM 8259 C CA . SER A 1 1045 ? -8.189 -44.800 -33.490 1.00 28.84 1045 SER A CA 1
ATOM 8260 C C . SER A 1 1045 ? -7.541 -43.572 -34.141 1.00 28.84 1045 SER A C 1
ATOM 8262 O O . SER A 1 1045 ? -8.198 -42.696 -34.693 1.00 28.84 1045 SER A O 1
ATOM 8264 N N . THR A 1 1046 ? -6.220 -43.575 -34.073 1.00 31.14 1046 THR A N 1
ATOM 8265 C CA . THR A 1 1046 ? -5.202 -42.768 -34.752 1.00 31.14 1046 THR A CA 1
ATOM 8266 C C . THR A 1 1046 ? -5.320 -42.703 -36.283 1.00 31.14 1046 THR A C 1
ATOM 8268 O O . THR A 1 1046 ? -5.498 -43.747 -36.895 1.00 31.14 1046 THR A O 1
ATOM 8271 N N . SER A 1 1047 ? -5.077 -41.527 -36.887 1.00 27.95 1047 SER A N 1
ATOM 8272 C CA . SER A 1 1047 ? -4.030 -41.256 -37.911 1.00 27.95 1047 SER A CA 1
ATOM 8273 C C . SER A 1 1047 ? -4.394 -40.098 -38.864 1.00 27.95 1047 SER A C 1
ATOM 8275 O O . SER A 1 1047 ? -5.397 -40.155 -39.564 1.00 27.95 1047 SER A O 1
ATOM 8277 N N . THR A 1 1048 ? -3.534 -39.074 -38.871 1.00 30.73 1048 THR A N 1
ATOM 8278 C CA . THR A 1 1048 ? -3.095 -38.190 -39.980 1.00 30.73 1048 THR A CA 1
ATOM 8279 C C . THR A 1 1048 ? -3.840 -38.178 -41.330 1.00 30.73 1048 THR A C 1
ATOM 8281 O O . THR A 1 1048 ? -3.775 -39.168 -42.048 1.00 30.73 1048 THR A O 1
ATOM 8284 N N . ASP A 1 1049 ? -4.336 -36.998 -41.743 1.00 28.03 1049 ASP A N 1
ATOM 8285 C CA . ASP A 1 1049 ? -3.984 -36.301 -43.011 1.00 28.03 1049 ASP A CA 1
ATOM 8286 C C . ASP A 1 1049 ? -4.539 -34.845 -43.000 1.00 28.03 1049 ASP A C 1
ATOM 8288 O O . ASP A 1 1049 ? -5.745 -34.656 -42.807 1.00 28.03 1049 ASP A O 1
ATOM 8292 N N . PRO A 1 1050 ? -3.704 -33.796 -43.161 1.00 33.44 1050 PRO A N 1
ATOM 8293 C CA . PRO A 1 1050 ? -4.135 -32.405 -43.250 1.00 33.44 1050 PRO A CA 1
ATOM 8294 C C . PRO A 1 1050 ? -4.228 -31.932 -44.711 1.00 33.44 1050 PRO A C 1
ATOM 8296 O O . PRO A 1 1050 ? -3.254 -31.418 -45.260 1.00 33.44 1050 PRO A O 1
ATOM 8299 N N . SER A 1 1051 ? -5.403 -32.023 -45.347 1.00 27.70 1051 SER A N 1
ATOM 8300 C CA . SER A 1 1051 ? -5.566 -31.466 -46.702 1.00 27.70 1051 SER A CA 1
ATOM 8301 C C . SER A 1 1051 ? -7.013 -31.241 -47.181 1.00 27.70 1051 SER A C 1
ATOM 8303 O O . SER A 1 1051 ? -7.418 -31.803 -48.187 1.00 27.70 1051 SER A O 1
ATOM 8305 N N . VAL A 1 1052 ? -7.791 -30.324 -46.577 1.00 29.17 1052 VAL A N 1
ATOM 8306 C CA . VAL A 1 1052 ? -8.890 -29.655 -47.322 1.00 29.17 1052 VAL A CA 1
ATOM 8307 C C . VAL A 1 1052 ? -9.031 -28.183 -46.929 1.00 29.17 1052 VAL A C 1
ATOM 8309 O O . VAL A 1 1052 ? -9.557 -27.816 -45.883 1.00 29.17 1052 VAL A O 1
ATOM 8312 N N . VAL A 1 1053 ? -8.585 -27.327 -47.843 1.00 31.67 1053 VAL A N 1
ATOM 8313 C CA . VAL A 1 1053 ? -8.790 -25.878 -47.874 1.00 31.67 1053 VAL A CA 1
ATOM 8314 C C . VAL A 1 1053 ? -9.993 -25.580 -48.779 1.00 31.67 1053 VAL A C 1
ATOM 8316 O O . VAL A 1 1053 ? -9.866 -25.746 -49.988 1.00 31.67 1053 VAL A O 1
ATOM 8319 N N . ARG A 1 1054 ? -11.128 -25.111 -48.221 1.00 34.66 1054 ARG A N 1
ATOM 8320 C CA . ARG A 1 1054 ? -11.921 -23.925 -48.661 1.00 34.66 1054 ARG A CA 1
ATOM 8321 C C . ARG A 1 1054 ? -13.402 -23.923 -48.227 1.00 34.66 1054 ARG A C 1
ATOM 8323 O O . ARG A 1 1054 ? -14.173 -24.776 -48.642 1.00 34.66 1054 ARG A O 1
ATOM 8330 N N . ARG A 1 1055 ? -13.757 -22.755 -47.663 1.00 30.73 1055 ARG A N 1
ATOM 8331 C CA . ARG A 1 1055 ? -14.935 -21.882 -47.899 1.00 30.73 1055 ARG A CA 1
ATOM 8332 C C . ARG A 1 1055 ? -16.183 -21.974 -46.997 1.00 30.73 1055 ARG A C 1
ATOM 8334 O O . ARG A 1 1055 ? -16.963 -22.905 -47.117 1.00 30.73 1055 ARG A O 1
ATOM 8341 N N . VAL A 1 1056 ? -16.421 -20.811 -46.357 1.00 27.67 1056 VAL A N 1
ATOM 8342 C CA . VAL A 1 1056 ? -17.703 -20.148 -46.002 1.00 27.67 1056 VAL A CA 1
ATOM 8343 C C . VAL A 1 1056 ? -18.388 -20.787 -44.784 1.00 27.67 1056 VAL A C 1
ATOM 8345 O O . VAL A 1 1056 ? -18.833 -21.921 -44.866 1.00 27.67 1056 VAL A O 1
ATOM 8348 N N . ILE A 1 1057 ? -18.424 -20.165 -43.597 1.00 27.69 1057 ILE A N 1
ATOM 8349 C CA . ILE A 1 1057 ? -18.940 -18.836 -43.193 1.00 27.69 1057 ILE A CA 1
ATOM 8350 C C . ILE A 1 1057 ? -18.055 -18.227 -42.102 1.00 27.69 1057 ILE A C 1
ATOM 8352 O O . ILE A 1 1057 ? -17.569 -19.011 -41.257 1.00 27.69 1057 ILE A O 1
#

Sequence (1057 aa):
MSLSEKFKQFVDAGEFAHLRQFQALEDDVKIAIYQKLLFQAGEDRERNAKAAARQAVIEQHPVIQDKSNAEKALDTINEDFDNLSPEVRQEILIERQRYNVAKANAIYQEYLQQKVLEKVVTARKRDTREPILQDNLLFDPQGRLVYELTLSEEEQDEVLKKMEEAVGRPNVAVRRVGIDLKDALKDTLGGRTPTDTTLCSIDLSGEGSDVHMKLRDSFLAKYGPQPLPSHQRASQVASFEETYAHMCLMAGTCERRSITFGTDKRTISKDAWQDIRHKAAQKLQTEVAKVYKEAVKNATDRKTGVVDVEKLNKSLAKARTELAAAAKKAVIEEVVAYLKEQKVDPLKEQKLGRDEILKYMQQLSSSLDKHKFTAHTATGYDYFYTSNYLQQGMLISGTQQTAHEKPEFLPGKRAEDQAAYRRVAYTYRDKNGELQPTSAMSARIPSPALIFHEVVGKDGQLRSMTDKEIRGDLVKKYGFLHDQMRAMRGGKDGPVVEHLFTSFHSGAFDSVPLIGDRNNRQRASALYMMQAMHEFNARYYDRVKELQAQFDAYTKDGPMMMDDGEWQREYNRLHDELEAAKEQLQQQEPTNNFLYVQNIGTNRHTRDLGYQVDRSFLDVTGSVELDDITLSTEMAMLHALQENSVLSPEIKQQVADINKAVLQAYNAFLTKDPKDREKYFAASDEGLALIYDIRNFKKQLAKDLSQKNEETEDLPTLASNALARMIATNQHWDSRYGQLAQTLSMYIEYASTGGCKSGNERNQDVMLRFALLKSIDERVQHGGRAKLKAHEEAIYSQLTQYANGNSADPDKLREAIAVGVSKCNLHGGAAAISREDQGGAAKVASFSWIQDIKSDFLRSATQFFLGVVAIATLPFLAIPPWRKFVLSAFDTNNAADREMHLDATGASKTQAHKGQEKKTREAILDVLNEDPLFMKKDGKPITGKEKDLFEKGAMEKLAQKELKKAQKAQGKLKGEEVHVREEVRRDEPQHPGEDFGVGSPGVLRDGLRFTHAGSVEEPKKKPVVSTMGNLDSGVGVGVSSDPTSTSTDPSVVRRVI

Foldseek 3Di:
DFLVVLLVCLLVVDLVCLVVSLVPDDLVSNLSSLLVLLQVQLVQVVVQVVVQVVVCVVPVDRDDDDRRSSVSSNVSCVVCLVVDDPVSSVSSLLSLLLQLLLQLVQLVLLLVVVQVLVVQFPDADPPPRQTDGDPQWFDFLLQKTKDKDFADPVSLLVSLQVSCVSSVHDRVVVVDDDDDSQVSVCLSNQRDRADRIATEIGHLLDDDDSSSVVSSVVVCVLQNDNLDDQQQSQLAFRLLVLLLLLLLLLLQLLQVVQQFFAPVRHGQDPVLSVVLSSQLSSQLSNVSSVQQNVLQVQQQDPPPRHGDRQSSNVSSLVCLVVSNLSSLLSSLLSVLVVQQCDANDPVPSHGDAPVRSLVSLLCSLQVDDLVSSLFASFSQHWYWYDGPNLQKIKIKHGERGFLAQQDQDDPPDDLCNNQVKIKIRMFGQDNNRRTGGDLDIEMETALQFDQDFFDQDPVRDTDGDDLVRRLVSLLVNVVVVLSSQCSSSSNAFAEAEEEEQFFQAFCCLCPPPVRHPVPNCSNVSLLSNLLSLLCNLLVLLQQLVVLVVVLVVLVVVPCPPDDPVVSVVVNVVSVVSNVVSVVVVVVCLVRSRGYFYQYQHQDLRHAFADAPVPDDPVCPRHDLSSLLNNLSNLLLLLVLLQPQAPEDPVLNVLSVVLNVLVSVLSVVLSNDHPVPRDSGSCPDPSNVVSVVVLLVSLCVLCVVLQPDPDPDLQLRNLLSLLLSNCSSVVVSSDSLCVLVNLLSSSLRDSYYYYHHSPDLLSVLSSVLLNSSSVSLNVCCVNPNPVSDDPLSVQLSVVSSCSSSVVDVDCLSNVVSSLQSCSRRNQNHDSVVSQCSRFSFRNQFRHQDPVVVCPDPVVVVVVVVVLVVVVVVCVVQCVPPVSVVVVVSVSVCVRVSCSSRPRPCVSRVCSGSSPCVSVSSLVSSQVSQLPDPSQADPVRGGHDPVSNCSSPHCNVVVVVVVVVVVVVVVVVVVVVVVVVPDDDDDDDDDDDDDDDDDDDDDDDDDDDDDDDDDDDDDDDDDDDDDDDDDDDDDDDDDDDDDDDDDDDDDDDDDDDDD